Protein AF-A0A2E1VVG5-F1 (afdb_monomer_lite)

Sequence (996 aa):
MENAFWGRLVDVFDEAGVLVEEDVLVREGLSTDDIDYVVSLNPVTQREVLTILAPYQDAQGRITPRFERLLESARTGLASLGTKGWVANGTYTRVGRNGGIRLEFSEYLDPSTVNRLTIQVVVNGRIADVRYIVKEGVNTAGEPIGVVLIDPTITPQDSANFLIGENGVGYEASESGIEPNAAIRIPTTIEPLYGQTQVITNREGNRTLALTNSDPFELSDGLSPVMLRVFRTGNADDPANGFLKDQQRPSLQADLTSDVLLATDLGDLAEITYRVRAINCRPITPKVGDVLTVGDAIVLVSEVVNAADRNAVVVRGPVLTGTMRYGDFSARPLDAALTTFYTQADIDYQMCWVRFDPEPAVLPATGIDPYATVSVRFSEPIDPNTVRSLSSFVLHSYDDDADLEAGDFNAGFQLGVESVGNFIDRLLGYTVEDNPDTPTVENGSGRIMLGPISVTADSRTFTLAPSAGLTDSFGEGGDLNIAVALRDRADGILDLAGNPLGFGDFVAGSDLQTERISVVNPPSDRYFALRLNSIDENGDGFPEYLGQYVPGAGVMRGRDLIRFSRQADPASNPFIGQRAAFLQAGVATPLNPAGAVLMTCFGYHLLGFGVKSPGEYNLDVEGLSWAPFGGTVLDDVYDRYSVALGHSNRYPDDYINPTTGYPDWDKSGLRKNGEFDLNILGFNQGEADEKIMFDRAYFLNGADTYIADSGVIYAPWPEFDDTYTWRDNSFPADLTGGPNATFGIPPAVVEQDVIYEAAEWPSVVAPLLVRFRCYPRGDFVGFNGFQVQIMVPSSNVPSYRVFSFGGNGGDLVVPDIPQSGTEPTGGFATGGGTQRGFGPELYWSNIDFVVRVSRVFTHIFALGGTFDGVGTQVLEPVVQPDGTELTVEWRGYEQVDTSACAVDAATPLRDASSQFDDYGNYIGSAISRDRLRDPPVQGDDYCATVSDPSPWTTDVDSLAAETKWKYFQLRITFVSNTEKNLSPSLDAYGFSWTVQ

pLDDT: mean 87.88, std 9.61, range [39.47, 98.31]

Secondary structure (DSSP, 8-state):
--EEEEEEEEEEE-TT--EEEEEEEE-TT----SSSEEEEE-TTT--EEEEESS-SB-TTSPBPHHHHHHHHHHHTTPEEPP---SS-SSPPPEE-TT-EEEEEESS-B-GGG-STTTSEEEETTEEPP-EEEEEEEE-TTS-EEEEEEEE--B-HHHHHHHT---BSS-SPPPS-SSS--EEEEEE-S-BGGGTB----BBTTSS-B----TT--EEE-TTS-EEEEEEEEE--TTSGGGGSPPP-SPP-BEEEEEEEEEEEEE-SS-EEEEEEESSGGGTTPPP-TT-EEEETTEEEE--EEEE-SSTTSEEEEE-EEES-PPPEE-TTSPEEEEEEEE--GGGGGGGGGGEEEESPPSBTTTEEE-TT-EEEEEBSS-B-GGG--TTTTEEEEEEBSSS--STT-SSBPP-BTTB-HHHHHHH--SS-----SSS-------BSEE--PEEE-TTS-EEEE--TT-S--TT--SS--EEEEEE--STTS-BBTTS-B-S----EET-TTSS---EESS----EEEEE--S-SSSSSSSS-SEEES-EEETTEEEPPP--EEEEE-STTT-HHHHTSEE--SSPB-TT--TT-EEEEEEE-GGGGT--SS-GGGSSEEEEEEEEPBGGG----EEEEEEEEEEEEBS------B-TTTSSBS-TTSS---SS-GGGGBTTGGGTS--PEEEEEEEEEE-GGG-EE-TTS-EEEEPPPPSS-EEES-TTS-TT--B--TTS--BS-GGG-----B-TT-B-GGGSPEEEEEEE---SSPPP---B-EEES-TT-S-S-SEEEEE--TTSPPP-TT-TTTTSS--BEE-TTSPEEPSEESEEEPEEEEEE--EEEEEE-PEE-SS-EEEE---EEESSSPPTT-EEEEEEEEES-EE-TTS-TTS--TTT-HHHHB-TTS-BTTSTTTTTTS-SSP--SGGG--EEPPPPPPBS-HHHHHTT----EEEEEEEEE-BTTTTB--EESEEEEEEEE-

Foldseek 3Di:
DPFKFKAAFAFEAELVRDGDGHGDGFALPDDDPVPAWHWDAALPQRGIYIYGDHGQADPVRDGDPSNVVSSVNRHPPTHTQDLDDQDDPDFGAEHFQQMKMKDKAQAAWAPVQDDCLQKFKFFQNHTAWWDWDWDWDADPVRGIMIMIMTGQAADPVNCVVVVTDHAQRGGDADPDPGHFGIKIKGFFDADVVQVRHGYIDHNVRPDGDDDDPSFDWDAGPVRGTITMRIGHQAACVDALRRHRDDPDFKFFKFWFKKWWFFWDDPDQKIKTWIAGPQPLCLLDDDDQSKWKAFPFWIFGFNAFPDSPPSHTTITMGGTPDDDDDGDGCNVPTTIMIIMDTDDPVCLQPLLSQKPWPVDAPHPPAAAGAQQIKIKIFMSAAWDPQQDFDLQFWWKFWADCPDDPPPQGLRHFDDPPPDWLNSNSLSFAQFDDDLDPPDPDLQQRFGGIFADDWDADSSNGMIITGRQQGNAPQPPPPPRTFMWIGGDWDQNYIAHSSRHTHPHTPNIGLTPSYPDTHHYDPHDNWGKGKDQLQDLQSNPLPFGQKDFAWDRDRLWIFGDAKDKDKFWLDLLRAVLLVVFDFDPDQFACPPVWQLKKKKKFWAFQNSRPDDDADSVLAQWKFFWKWFFFDVLDDDWDKFAKKWKWKAFFLADFALDQDPVPRFGPQQQRAQDQPFFNQVGHQCSVVVQDGIGIFDIGMWTTDSVQWDQDPSRTIIHTTPGGPDIDTALHLLDDQLSHGAAPRDAAPPHVSVVDDGQAGGRRHGRNRGIIMMMMIGAHPPQDGGNIGGTKTQSRPPDFGDFSMFMFAEHDPGHRAGAPDPPGHGHRQAYADDPGDGDGRTGRIDTIMMTMIISFKIKMKGQKRFNSAFFQDWTDKDFPVPDWPPPKDKAKWKKFFLDKFCPQPDSSADESHGHQHQQADNSSDGCLDPVNLRHGDPVSDPDSNNRMDTGDMDRIGSPVVVVNVVRRGGMMMMMMMIGADSVVSGTTMTSMIMIMGDHD

Structure (mmCIF, N/CA/C/O backbone):
data_AF-A0A2E1VVG5-F1
#
_entry.id   AF-A0A2E1VVG5-F1
#
loop_
_atom_site.group_PDB
_atom_site.id
_atom_site.type_symbol
_atom_site.label_atom_id
_atom_site.label_alt_id
_atom_site.label_comp_id
_atom_site.label_asym_id
_atom_site.label_entity_id
_atom_site.label_seq_id
_atom_site.pdbx_PDB_ins_code
_atom_site.Cartn_x
_atom_site.Cartn_y
_atom_site.Cartn_z
_atom_site.occupancy
_atom_site.B_iso_or_equiv
_atom_site.auth_seq_id
_atom_site.auth_comp_id
_atom_site.auth_asym_id
_atom_site.auth_atom_id
_atom_site.pdbx_PDB_model_num
ATOM 1 N N . MET A 1 1 ? -44.175 0.591 9.788 1.00 83.06 1 MET A N 1
ATOM 2 C CA . MET A 1 1 ? -43.051 1.207 10.519 1.00 83.06 1 MET A CA 1
ATOM 3 C C . MET A 1 1 ? -43.311 2.698 10.534 1.00 83.06 1 MET A C 1
ATOM 5 O O . MET A 1 1 ? -43.680 3.223 9.493 1.00 83.06 1 MET A O 1
ATOM 9 N N . GLU A 1 2 ? -43.214 3.337 11.692 1.00 84.81 2 GLU A N 1
ATOM 10 C CA . GLU A 1 2 ? -43.554 4.752 11.863 1.00 84.81 2 GLU A CA 1
ATOM 11 C C . GLU A 1 2 ? -42.331 5.638 11.654 1.00 84.81 2 GLU A C 1
ATOM 13 O O . GLU A 1 2 ? -42.359 6.527 10.809 1.00 84.81 2 GLU A O 1
ATOM 18 N N . ASN A 1 3 ? -41.236 5.338 12.356 1.00 88.88 3 ASN A N 1
ATOM 19 C CA . ASN A 1 3 ? -40.014 6.131 12.310 1.00 88.88 3 ASN A CA 1
ATOM 20 C C . ASN A 1 3 ? -38.771 5.246 12.217 1.00 88.88 3 ASN A C 1
ATOM 22 O O . ASN A 1 3 ? -38.776 4.080 12.620 1.00 88.88 3 ASN A O 1
ATOM 26 N N . ALA A 1 4 ? -37.695 5.835 11.705 1.00 93.06 4 ALA A N 1
ATOM 27 C CA . ALA A 1 4 ? -36.361 5.266 11.748 1.00 93.06 4 ALA A CA 1
ATOM 28 C C . ALA A 1 4 ? -35.357 6.368 12.101 1.00 93.06 4 ALA A C 1
ATOM 30 O O . ALA A 1 4 ? -35.364 7.450 11.502 1.00 93.06 4 ALA A O 1
ATOM 31 N N . PHE A 1 5 ? -34.503 6.079 13.074 1.00 95.31 5 PHE A N 1
ATOM 32 C CA . PHE A 1 5 ? -33.479 6.979 13.588 1.00 95.31 5 PHE A CA 1
ATOM 33 C C . PHE A 1 5 ? -32.145 6.254 13.660 1.00 95.31 5 PHE A C 1
ATOM 35 O O . PHE A 1 5 ? -32.108 5.027 13.707 1.00 95.31 5 PHE A O 1
ATOM 42 N N . TRP A 1 6 ? -31.055 7.002 13.709 1.00 96.12 6 TRP A N 1
ATOM 43 C CA . TRP A 1 6 ? -29.741 6.447 13.997 1.00 96.12 6 TRP A CA 1
ATOM 44 C C . TRP A 1 6 ? -29.011 7.325 15.011 1.00 96.12 6 TRP A C 1
ATOM 46 O O . TRP A 1 6 ? -29.381 8.482 15.228 1.00 96.12 6 TRP A O 1
ATOM 56 N N . GLY A 1 7 ? -28.021 6.746 15.677 1.00 95.00 7 GLY A N 1
ATOM 57 C CA . GLY A 1 7 ? -27.298 7.411 16.749 1.00 95.00 7 GLY A CA 1
ATOM 58 C C . GLY A 1 7 ? -26.242 6.516 17.377 1.00 95.00 7 GLY A C 1
ATOM 59 O O . GLY A 1 7 ? -25.793 5.537 16.778 1.00 95.00 7 GLY A O 1
ATOM 60 N N . ARG A 1 8 ? -25.866 6.862 18.603 1.00 93.31 8 ARG A N 1
ATOM 61 C CA . ARG A 1 8 ? -24.919 6.115 19.426 1.00 93.31 8 ARG A CA 1
ATOM 62 C C . ARG A 1 8 ? -25.685 5.172 20.352 1.00 93.31 8 ARG A C 1
ATOM 64 O O . ARG A 1 8 ? -26.646 5.608 20.983 1.00 93.31 8 ARG A O 1
ATOM 71 N N . LEU A 1 9 ? -25.303 3.899 20.413 1.00 93.44 9 LEU A N 1
ATOM 72 C CA . LEU A 1 9 ? -25.936 2.913 21.292 1.00 93.44 9 LEU A CA 1
ATOM 73 C C . LEU A 1 9 ? -25.098 2.763 22.565 1.00 93.44 9 LEU A C 1
ATOM 75 O O . LEU A 1 9 ? -23.927 2.422 22.470 1.00 93.44 9 LEU A O 1
ATOM 79 N N . VAL A 1 10 ? -25.687 3.041 23.731 1.00 92.38 10 VAL A N 1
ATOM 80 C CA . VAL A 1 10 ? -24.960 3.096 25.011 1.00 92.38 10 VAL A CA 1
ATOM 81 C C . VAL A 1 10 ? -25.696 2.387 26.144 1.00 92.38 10 VAL A C 1
ATOM 83 O O . VAL A 1 10 ? -26.928 2.381 26.181 1.00 92.38 10 VAL A O 1
ATOM 86 N N . ASP A 1 11 ? -24.943 1.890 27.119 1.00 90.06 11 ASP A N 1
ATOM 87 C CA . ASP A 1 11 ? -25.452 1.547 28.448 1.00 90.06 11 ASP A CA 1
ATOM 88 C C . ASP A 1 11 ? -25.336 2.774 29.372 1.00 90.06 11 ASP A C 1
ATOM 90 O O . ASP A 1 11 ? -24.324 3.474 29.381 1.00 90.06 11 ASP A O 1
ATOM 94 N N . VAL A 1 12 ? -26.384 3.083 30.135 1.00 90.00 12 VAL A N 1
ATOM 95 C CA . VAL A 1 12 ? -26.495 4.313 30.931 1.00 90.00 12 VAL A CA 1
ATOM 96 C C . VAL A 1 12 ? -26.190 4.037 32.396 1.00 90.00 12 VAL A C 1
ATOM 98 O O . VAL A 1 12 ? -26.884 3.248 33.039 1.00 90.00 12 VAL A O 1
ATOM 101 N N . PHE A 1 13 ? -25.217 4.761 32.939 1.00 86.44 13 PHE A N 1
ATOM 102 C CA . PHE A 1 13 ? -24.815 4.720 34.343 1.00 86.44 13 PHE A CA 1
ATOM 103 C C . PHE A 1 13 ? -25.043 6.074 35.022 1.00 86.44 13 PHE A C 1
ATOM 105 O O . PHE A 1 13 ? -25.113 7.117 34.367 1.00 86.44 13 PHE A O 1
ATOM 112 N N . ASP A 1 14 ? -25.162 6.067 36.346 1.00 87.56 14 ASP A N 1
ATOM 113 C CA . ASP A 1 14 ? -25.187 7.283 37.162 1.00 87.56 14 ASP A CA 1
ATOM 114 C C . ASP A 1 14 ? -23.806 7.652 37.731 1.00 87.56 14 ASP A C 1
ATOM 116 O O . ASP A 1 14 ? -22.823 6.937 37.534 1.00 87.56 14 ASP A O 1
ATOM 120 N N . GLU A 1 15 ? -23.719 8.773 38.457 1.00 83.69 15 GLU A N 1
ATOM 121 C CA . GLU A 1 15 ? -22.446 9.261 39.017 1.00 83.69 15 GLU A CA 1
ATOM 122 C C . GLU A 1 15 ? -21.783 8.297 40.020 1.00 83.69 15 GLU A C 1
ATOM 124 O O . GLU A 1 15 ? -20.589 8.422 40.289 1.00 83.69 15 GLU A O 1
ATOM 129 N N . ALA A 1 16 ? -22.542 7.354 40.585 1.00 76.50 16 ALA A N 1
ATOM 130 C CA . ALA A 1 16 ? -22.053 6.351 41.525 1.00 76.50 16 ALA A CA 1
ATOM 131 C C . ALA A 1 16 ? -21.641 5.040 40.830 1.00 76.50 16 ALA A C 1
ATOM 133 O O . ALA A 1 16 ? -21.207 4.104 41.504 1.00 76.50 16 ALA A O 1
ATOM 134 N N . GLY A 1 17 ? -21.760 4.964 39.500 1.00 71.81 17 GLY A N 1
ATOM 135 C CA . GLY A 1 17 ? -21.453 3.766 38.721 1.00 71.81 17 GLY A CA 1
ATOM 136 C C . GLY A 1 17 ? -22.554 2.707 38.771 1.00 71.81 17 GLY A C 1
ATOM 137 O O . GLY A 1 17 ? -22.284 1.538 38.496 1.00 71.81 17 GLY A O 1
ATOM 138 N N . VAL A 1 18 ? -23.791 3.085 39.110 1.00 78.62 18 VAL A N 1
ATOM 139 C CA . VAL A 1 18 ? -24.943 2.178 39.071 1.00 78.62 18 VAL A CA 1
ATOM 140 C C . VAL A 1 18 ? -25.505 2.139 37.652 1.00 78.62 18 VAL A C 1
ATOM 142 O O . VAL A 1 18 ? -25.836 3.180 37.087 1.00 78.62 18 VAL A O 1
ATOM 145 N N . LEU A 1 19 ? -25.642 0.937 37.084 1.00 81.81 19 LEU A N 1
ATOM 146 C CA . LEU A 1 19 ? -26.308 0.723 35.797 1.00 81.81 19 LEU A CA 1
ATOM 147 C C . LEU A 1 19 ? -27.805 1.040 35.922 1.00 81.81 19 LEU A C 1
ATOM 149 O O . LEU A 1 19 ? -28.506 0.456 36.751 1.00 81.81 19 LEU A O 1
ATOM 153 N N . VAL A 1 20 ? -28.294 1.954 35.086 1.00 87.75 20 VAL A N 1
ATOM 154 C CA . VAL A 1 20 ? -29.686 2.424 35.091 1.00 87.75 20 VAL A CA 1
ATOM 155 C C . VAL A 1 20 ? -30.487 1.827 33.940 1.00 87.75 20 VAL A C 1
ATOM 157 O O . VAL A 1 20 ? -31.607 1.362 34.154 1.00 87.75 20 VAL A O 1
ATOM 160 N N . GLU A 1 21 ? -29.941 1.841 32.723 1.00 88.94 21 GLU A N 1
ATOM 161 C CA . GLU A 1 21 ? -30.617 1.302 31.540 1.00 88.94 21 GLU A CA 1
ATOM 162 C C . GLU A 1 21 ? -29.607 0.810 30.500 1.00 88.94 21 GLU A C 1
ATOM 164 O O . GLU A 1 21 ? -28.644 1.506 30.207 1.00 88.94 21 GLU A O 1
ATOM 169 N N . GLU A 1 22 ? -29.838 -0.365 29.918 1.00 89.38 22 GLU A N 1
ATOM 170 C CA . GLU A 1 22 ? -28.983 -0.953 28.873 1.00 89.38 22 GLU A CA 1
ATOM 171 C C . GLU A 1 22 ? -29.509 -0.633 27.468 1.00 89.38 22 GLU A C 1
ATOM 173 O O . GLU A 1 22 ? -30.709 -0.402 27.298 1.00 89.38 22 GLU A O 1
ATOM 178 N N . ASP A 1 23 ? -28.651 -0.678 26.447 1.00 89.88 23 ASP A N 1
ATOM 179 C CA . ASP A 1 23 ? -28.991 -0.571 25.018 1.00 89.88 23 ASP A CA 1
ATOM 180 C C . ASP A 1 23 ? -29.864 0.656 24.671 1.00 89.88 23 ASP A C 1
ATOM 182 O O . ASP A 1 23 ? -30.962 0.557 24.105 1.00 89.88 23 ASP A O 1
ATOM 186 N N . VAL A 1 24 ? -29.429 1.849 25.057 1.00 92.50 24 VAL A N 1
ATOM 187 C CA . VAL A 1 24 ? -30.141 3.109 24.815 1.00 92.50 24 VAL A CA 1
ATOM 188 C C . VAL A 1 24 ? -29.556 3.810 23.595 1.00 92.50 24 VAL A C 1
ATOM 190 O O . VAL A 1 24 ? -28.369 4.110 23.558 1.00 92.50 24 VAL A O 1
ATOM 193 N N . LEU A 1 25 ? -30.393 4.131 22.602 1.00 94.19 25 LEU A N 1
ATOM 194 C CA . LEU A 1 25 ? -29.961 4.978 21.488 1.00 94.19 25 LEU A CA 1
ATOM 195 C C . LEU A 1 25 ? -30.010 6.458 21.900 1.00 94.19 25 LEU A C 1
ATOM 197 O O . LEU A 1 25 ? -31.080 6.973 22.239 1.00 94.19 25 LEU A O 1
ATOM 201 N N . VAL A 1 26 ? -28.867 7.135 21.838 1.00 95.00 26 VAL A N 1
ATOM 202 C CA . VAL A 1 26 ? -28.698 8.571 22.101 1.00 95.00 26 VAL A CA 1
ATOM 203 C C . VAL A 1 26 ? -28.193 9.295 20.851 1.00 95.00 26 VAL A C 1
ATOM 205 O O . VAL A 1 26 ? -27.720 8.670 19.899 1.00 95.00 26 VAL A O 1
ATOM 208 N N . ARG A 1 27 ? -28.327 10.625 20.820 1.00 94.12 27 ARG A N 1
ATOM 209 C CA . ARG A 1 27 ? -27.903 11.450 19.674 1.00 94.12 27 ARG A CA 1
ATOM 210 C C . ARG A 1 27 ? -26.432 11.219 19.308 1.00 94.12 27 ARG A C 1
ATOM 212 O O . ARG A 1 27 ? -25.568 11.163 20.178 1.00 94.12 27 ARG A O 1
ATOM 219 N N . GLU A 1 28 ? -26.147 11.150 18.012 1.00 91.19 28 GLU A N 1
ATOM 220 C CA . GLU A 1 28 ? -24.833 10.829 17.441 1.00 91.19 28 GLU A CA 1
ATOM 221 C C . GLU A 1 28 ? -23.736 11.830 17.830 1.00 91.19 28 GLU A C 1
ATOM 223 O O . GLU A 1 28 ? -22.564 11.478 17.914 1.00 91.19 28 GLU A O 1
ATOM 228 N N . GLY A 1 29 ? -24.121 13.085 18.082 1.00 88.50 29 GLY A N 1
ATOM 229 C CA . GLY A 1 29 ? -23.212 14.158 18.481 1.00 88.50 29 GLY A CA 1
ATOM 230 C C . GLY A 1 29 ? -22.970 14.272 19.988 1.00 88.50 29 GLY A C 1
ATOM 231 O O . GLY A 1 29 ? -22.354 15.249 20.411 1.00 88.50 29 GLY A O 1
ATOM 232 N N . LEU A 1 30 ? -23.493 13.355 20.814 1.00 90.56 30 LEU A N 1
ATOM 233 C CA . LEU A 1 30 ? -23.241 13.372 22.256 1.00 90.56 30 LEU A CA 1
ATOM 234 C C . LEU A 1 30 ? -21.765 13.051 22.536 1.00 90.56 30 LEU A C 1
ATOM 236 O O . LEU A 1 30 ? -21.222 12.087 21.996 1.00 90.56 30 LEU A O 1
ATOM 240 N N . SER A 1 31 ? -21.129 13.858 23.382 1.00 88.50 31 SER A N 1
ATOM 241 C CA . SER A 1 31 ? -19.737 13.681 23.794 1.00 88.50 31 SER A CA 1
ATOM 242 C C . SER A 1 31 ? -19.552 14.003 25.270 1.00 88.50 31 SER A C 1
ATOM 244 O O . SER A 1 31 ? -20.368 14.724 25.844 1.00 88.50 31 SER A O 1
ATOM 246 N N . THR A 1 32 ? -18.448 13.523 25.839 1.00 90.19 32 THR A N 1
ATOM 247 C CA . THR A 1 32 ? -17.987 13.886 27.183 1.00 90.19 32 THR A CA 1
ATOM 248 C C . THR A 1 32 ? -17.846 15.401 27.330 1.00 90.19 32 THR A C 1
ATOM 250 O O . THR A 1 32 ? -17.287 16.067 26.455 1.00 90.19 32 THR A O 1
ATOM 253 N N . ASP A 1 33 ? -18.378 15.942 28.425 1.00 89.50 33 ASP A N 1
ATOM 254 C CA . ASP A 1 33 ? -18.232 17.349 28.818 1.00 89.50 33 ASP A CA 1
ATOM 255 C C . ASP A 1 33 ? -17.732 17.531 30.261 1.00 89.50 33 ASP A C 1
ATOM 257 O O . ASP A 1 33 ? -17.544 18.668 30.696 1.00 89.50 33 ASP A O 1
ATOM 261 N N . ASP A 1 34 ? -17.521 16.426 30.988 1.00 88.19 34 ASP A N 1
ATOM 262 C CA . ASP A 1 34 ? -17.088 16.364 32.392 1.00 88.19 34 ASP A CA 1
ATOM 263 C C . ASP A 1 34 ? -17.966 17.175 33.371 1.00 88.19 34 ASP A C 1
ATOM 265 O O . ASP A 1 34 ? -17.562 17.468 34.500 1.00 88.19 34 ASP A O 1
ATOM 269 N N . ILE A 1 35 ? -19.184 17.544 32.959 1.00 91.44 35 ILE A N 1
ATOM 270 C CA . ILE A 1 35 ? -20.136 18.332 33.755 1.00 91.44 35 ILE A CA 1
ATOM 271 C C . ILE A 1 35 ? -21.463 17.591 33.911 1.00 91.44 35 ILE A C 1
ATOM 273 O O . ILE A 1 35 ? -21.983 17.478 35.025 1.00 91.44 35 ILE A O 1
ATOM 277 N N . ASP A 1 36 ? -22.018 17.119 32.799 1.00 93.00 36 ASP A N 1
ATOM 278 C CA . ASP A 1 36 ? -23.290 16.410 32.728 1.00 93.00 36 ASP A CA 1
ATOM 279 C C . ASP A 1 36 ? -23.110 14.984 32.182 1.00 93.00 36 ASP A C 1
ATOM 281 O O . ASP A 1 36 ? -23.819 14.084 32.639 1.00 93.00 36 ASP A O 1
ATOM 285 N N . TYR A 1 37 ? -22.161 14.756 31.264 1.00 93.50 37 TYR A N 1
ATOM 286 C CA . TYR A 1 37 ? -21.956 13.465 30.603 1.00 93.50 37 TYR A CA 1
ATOM 287 C C . TYR A 1 37 ? -20.482 13.062 30.514 1.00 93.50 37 TYR A C 1
ATOM 289 O O . TYR A 1 37 ? -19.617 13.866 30.160 1.00 93.50 37 TYR A O 1
ATOM 297 N N . VAL A 1 38 ? -20.230 11.770 30.719 1.00 90.31 38 VAL A N 1
ATOM 298 C CA . VAL A 1 38 ? -18.993 11.086 30.331 1.00 90.31 38 VAL A CA 1
ATOM 299 C C . VAL A 1 38 ? -19.366 9.914 29.433 1.00 90.31 38 VAL A C 1
ATOM 301 O O . VAL A 1 38 ? -20.150 9.056 29.828 1.00 90.31 38 VAL A O 1
ATOM 304 N N . VAL A 1 39 ? -18.826 9.906 28.218 1.00 88.69 39 VAL A N 1
ATOM 305 C CA . VAL A 1 39 ? -18.939 8.805 27.261 1.00 88.69 39 VAL A CA 1
ATOM 306 C C . VAL A 1 39 ? -17.614 8.048 27.252 1.00 88.69 39 VAL A C 1
ATOM 308 O O . VAL A 1 39 ? -16.558 8.673 27.134 1.00 88.69 39 VAL A O 1
ATOM 311 N N . SER A 1 40 ? -17.660 6.730 27.410 1.00 84.12 40 SER A N 1
ATOM 312 C CA . SER A 1 40 ? -16.472 5.870 27.419 1.00 84.12 40 SER A CA 1
ATOM 313 C C . SER A 1 40 ? -16.796 4.460 26.937 1.00 84.12 40 SER A C 1
ATOM 315 O O . SER A 1 40 ? -17.958 4.087 26.807 1.00 84.12 40 SER A O 1
ATOM 317 N N . LEU A 1 41 ? -15.770 3.650 26.689 1.00 80.56 41 LEU A N 1
ATOM 318 C CA . LEU A 1 41 ? -15.932 2.240 26.345 1.00 80.56 41 LEU A CA 1
ATOM 319 C C . LEU A 1 41 ? -15.709 1.344 27.567 1.00 80.56 41 LEU A C 1
ATOM 321 O O . LEU A 1 41 ? -14.734 1.511 28.302 1.00 80.56 41 LEU A O 1
ATOM 325 N N . ASN A 1 42 ? -16.576 0.352 27.776 1.00 74.31 42 ASN A N 1
ATOM 326 C CA . ASN A 1 42 ? -16.357 -0.642 28.819 1.00 74.31 42 ASN A CA 1
ATOM 327 C C . ASN A 1 42 ? -15.220 -1.611 28.411 1.00 74.31 42 ASN A C 1
ATOM 329 O O . ASN A 1 42 ? -15.330 -2.250 27.361 1.00 74.31 42 ASN A O 1
ATOM 333 N N . PRO A 1 43 ? -14.162 -1.789 29.231 1.00 64.38 43 PRO A N 1
ATOM 334 C CA . PRO A 1 43 ? -13.007 -2.637 28.907 1.00 64.38 43 PRO A CA 1
ATOM 335 C C . PRO A 1 43 ? -13.335 -4.093 28.577 1.00 64.38 43 PRO A C 1
ATOM 337 O O . PRO A 1 43 ? -12.561 -4.753 27.883 1.00 64.38 43 PRO A O 1
ATOM 340 N N . VAL A 1 44 ? -14.427 -4.614 29.145 1.00 66.06 44 VAL A N 1
ATOM 341 C CA . VAL A 1 44 ? -14.741 -6.046 29.125 1.00 66.06 44 VAL A CA 1
ATOM 342 C C . VAL A 1 44 ? -15.969 -6.335 28.291 1.00 66.06 44 VAL A C 1
ATOM 344 O O . VAL A 1 44 ? -15.902 -7.184 27.407 1.00 66.06 44 VAL A O 1
ATOM 347 N N . THR A 1 45 ? -17.071 -5.614 28.514 1.00 69.44 45 THR A N 1
ATOM 348 C CA . THR A 1 45 ? -18.260 -5.800 27.669 1.00 69.44 45 THR A CA 1
ATOM 349 C C . THR A 1 45 ? -18.069 -5.188 26.292 1.00 69.44 45 THR A C 1
ATOM 351 O O . THR A 1 45 ? -18.844 -5.503 25.400 1.00 69.44 45 THR A O 1
ATOM 354 N N . GLN A 1 46 ? -17.065 -4.319 26.114 1.00 76.75 46 GLN A N 1
ATOM 355 C CA . GLN A 1 46 ? -16.784 -3.597 24.872 1.00 76.75 46 GLN A CA 1
ATOM 356 C C . GLN A 1 46 ? -17.949 -2.732 24.374 1.00 76.75 46 GLN A C 1
ATOM 358 O O . GLN A 1 46 ? -17.916 -2.250 23.245 1.00 76.75 46 GLN A O 1
ATOM 363 N N . ARG A 1 47 ? -18.965 -2.523 25.216 1.00 79.81 47 ARG A N 1
ATOM 364 C CA . ARG A 1 47 ? -20.098 -1.648 24.935 1.00 79.81 47 ARG A CA 1
ATOM 365 C C . ARG A 1 47 ? -19.759 -0.231 25.333 1.00 79.81 47 ARG A C 1
ATOM 367 O O . ARG A 1 47 ? -19.023 0.005 26.295 1.00 79.81 47 ARG A O 1
ATOM 374 N N . GLU A 1 48 ? -20.315 0.706 24.592 1.00 85.94 48 GLU A N 1
ATOM 375 C CA . GLU A 1 48 ? -20.191 2.106 24.931 1.00 85.94 48 GLU A CA 1
ATOM 376 C C . GLU A 1 48 ? -21.087 2.453 26.122 1.00 85.94 48 GLU A C 1
ATOM 378 O O . GLU A 1 48 ? -22.195 1.940 26.276 1.00 85.94 48 GLU A O 1
ATOM 383 N N . VAL A 1 49 ? -20.580 3.315 26.989 1.00 87.69 49 VAL A N 1
ATOM 384 C CA . VAL A 1 49 ? -21.180 3.695 28.257 1.00 87.69 49 VAL A CA 1
ATOM 385 C C . VAL A 1 49 ? -21.411 5.197 28.266 1.00 87.69 49 VAL A C 1
ATOM 387 O O . VAL A 1 49 ? -20.530 5.977 27.913 1.00 87.69 49 VAL A O 1
ATOM 390 N N . LEU A 1 50 ? -22.598 5.599 28.712 1.00 91.56 50 LEU A N 1
ATOM 391 C CA . LEU A 1 50 ? -22.934 6.973 29.049 1.00 91.56 50 LEU A CA 1
ATOM 392 C C . LEU A 1 50 ? -23.116 7.091 30.561 1.00 91.56 50 LEU A C 1
ATOM 394 O O . LEU A 1 50 ? -24.152 6.709 31.104 1.00 91.56 50 LEU A O 1
ATOM 398 N N . THR A 1 51 ? -22.143 7.689 31.234 1.00 90.31 51 THR A N 1
ATOM 399 C CA . THR A 1 51 ? -22.267 8.073 32.639 1.00 90.31 51 THR A CA 1
ATOM 400 C C . THR A 1 51 ? -22.869 9.469 32.726 1.00 90.31 51 THR A C 1
ATOM 402 O O . THR A 1 51 ? -22.278 10.449 32.269 1.00 90.31 51 THR A O 1
ATOM 405 N N . ILE A 1 52 ? -24.048 9.573 33.332 1.00 93.19 52 ILE A N 1
ATOM 406 C CA . ILE A 1 52 ? -24.672 10.854 33.657 1.00 93.19 52 ILE A CA 1
ATOM 407 C C . ILE A 1 52 ? -24.129 11.306 35.012 1.00 93.19 52 ILE A C 1
ATOM 409 O O . ILE A 1 52 ? -24.307 10.618 36.016 1.00 93.19 52 ILE A O 1
ATOM 413 N N . LEU A 1 53 ? -23.510 12.488 35.057 1.00 92.38 53 LEU A N 1
ATOM 414 C CA . LEU A 1 53 ? -22.903 13.076 36.261 1.00 92.38 53 LEU A CA 1
ATOM 415 C C . LEU A 1 53 ? -23.964 13.700 37.190 1.00 92.38 53 LEU A C 1
ATOM 417 O O . LEU A 1 53 ? -23.966 14.893 37.517 1.00 92.38 53 LEU A O 1
ATOM 421 N N . ALA A 1 54 ? -24.936 12.869 37.556 1.00 91.50 54 ALA A N 1
ATOM 422 C CA . ALA A 1 54 ? -25.959 13.118 38.552 1.00 91.50 54 ALA A CA 1
ATOM 423 C C . ALA A 1 54 ? -26.377 11.781 39.191 1.00 91.50 54 ALA A C 1
ATOM 425 O O . ALA A 1 54 ? -26.398 10.761 38.501 1.00 91.50 54 ALA A O 1
ATOM 426 N N . PRO A 1 55 ? -26.781 11.767 40.471 1.00 88.69 55 PRO A N 1
ATOM 427 C CA . PRO A 1 55 ? -27.221 10.538 41.119 1.00 88.69 55 PRO A CA 1
ATOM 428 C C . PRO A 1 55 ? -28.566 10.099 40.544 1.00 88.69 55 PRO A C 1
ATOM 430 O O . PRO A 1 55 ? -29.472 10.929 40.391 1.00 88.69 55 PRO A O 1
ATOM 433 N N . TYR A 1 56 ? -28.731 8.805 40.255 1.00 88.12 56 TYR A N 1
ATOM 434 C CA . TYR A 1 56 ? -30.003 8.286 39.751 1.00 88.12 56 TYR A CA 1
ATOM 435 C C . TYR A 1 56 ? -31.104 8.436 40.802 1.00 88.12 56 TYR A C 1
ATOM 437 O O . TYR A 1 56 ? -32.198 8.904 40.483 1.00 88.12 56 TYR A O 1
ATOM 445 N N . GLN A 1 57 ? -30.799 8.121 42.066 1.00 90.06 57 GLN A N 1
ATOM 446 C CA . GLN A 1 57 ? -31.739 8.194 43.186 1.00 90.06 57 GLN A CA 1
ATOM 447 C C . GLN A 1 57 ? -31.274 9.131 44.305 1.00 90.06 57 GLN A C 1
ATOM 449 O O . GLN A 1 57 ? -30.088 9.247 44.603 1.00 90.06 57 GLN A O 1
ATOM 454 N N . ASP A 1 58 ? -32.229 9.795 44.960 1.00 86.06 58 ASP A N 1
ATOM 455 C CA . ASP A 1 58 ? -31.975 10.510 46.211 1.00 86.06 58 ASP A CA 1
ATOM 456 C C . ASP A 1 58 ? -31.848 9.547 47.410 1.00 86.06 58 ASP A C 1
ATOM 458 O O . ASP A 1 58 ? -32.134 8.354 47.322 1.00 86.06 58 ASP A O 1
ATOM 462 N N . ALA A 1 59 ? -31.485 10.074 48.585 1.00 82.62 59 ALA A N 1
ATOM 463 C CA . ALA A 1 59 ? -31.379 9.289 49.822 1.00 82.62 59 ALA A CA 1
ATOM 464 C C . ALA A 1 59 ? -32.714 8.663 50.302 1.00 82.62 59 ALA A C 1
ATOM 466 O O . ALA A 1 59 ? -32.758 8.039 51.362 1.00 82.62 59 ALA A O 1
ATOM 467 N N . GLN A 1 60 ? -33.821 8.872 49.581 1.00 84.19 60 GLN A N 1
ATOM 468 C CA . GLN A 1 60 ? -35.129 8.262 49.815 1.00 84.19 60 GLN A CA 1
ATOM 469 C C . GLN A 1 60 ? -35.533 7.289 48.687 1.00 84.19 60 GLN A C 1
ATOM 471 O O . GLN A 1 60 ? -36.668 6.808 48.697 1.00 84.19 60 GLN A O 1
ATOM 476 N N . GLY A 1 61 ? -34.637 6.989 47.739 1.00 81.88 61 GLY A N 1
ATOM 477 C CA . GLY A 1 61 ? -34.863 6.053 46.634 1.00 81.88 61 GLY A CA 1
ATOM 478 C C . GLY A 1 61 ? -35.706 6.612 45.482 1.00 81.88 61 GLY A C 1
ATOM 479 O O . GLY A 1 61 ? -36.252 5.838 44.698 1.00 81.88 61 GLY A O 1
ATOM 480 N N . ARG A 1 62 ? -35.884 7.937 45.377 1.00 87.31 62 ARG A N 1
ATOM 481 C CA . ARG A 1 62 ? -36.657 8.567 44.288 1.00 87.31 62 ARG A CA 1
ATOM 482 C C . ARG A 1 62 ? -35.738 9.004 43.155 1.00 87.31 62 ARG A C 1
ATOM 484 O O . ARG A 1 62 ? -34.692 9.584 43.436 1.00 87.31 62 ARG A O 1
ATOM 491 N N . ILE A 1 63 ? -36.171 8.806 41.904 1.00 89.31 63 ILE A N 1
ATOM 492 C CA . ILE A 1 63 ? -35.433 9.262 40.714 1.00 89.31 63 ILE A CA 1
ATOM 493 C C . ILE A 1 63 ? -35.193 10.771 40.803 1.00 89.31 63 ILE A C 1
ATOM 495 O O . ILE A 1 63 ? -36.118 11.538 41.099 1.00 89.31 63 ILE A O 1
ATOM 499 N N . THR A 1 64 ? -33.958 11.212 40.568 1.00 92.69 64 THR A N 1
ATOM 500 C CA . THR A 1 64 ? -33.639 12.635 40.665 1.00 92.69 64 THR A CA 1
ATOM 501 C C . THR A 1 64 ? -34.093 13.401 39.411 1.00 92.69 64 THR A C 1
ATOM 503 O O . THR A 1 64 ? -33.811 12.987 38.284 1.00 92.69 64 THR A O 1
ATOM 506 N N . PRO A 1 65 ? -34.725 14.587 39.556 1.00 93.06 65 PRO A N 1
ATOM 507 C CA . PRO A 1 65 ? -35.164 15.389 38.406 1.00 93.06 65 PRO A CA 1
ATOM 508 C C . PRO A 1 65 ? -34.030 15.908 37.512 1.00 93.06 65 PRO A C 1
ATOM 510 O O . PRO A 1 65 ? -34.291 16.440 36.430 1.00 93.06 65 PRO A O 1
ATOM 513 N N . ARG A 1 66 ? -32.778 15.870 37.993 1.00 93.50 66 ARG A N 1
ATOM 514 C CA . ARG A 1 66 ? -31.605 16.236 37.192 1.00 93.50 66 ARG A CA 1
ATOM 515 C C . ARG A 1 66 ? -31.233 15.085 36.264 1.00 93.50 66 ARG A C 1
ATOM 517 O O . ARG A 1 66 ? -31.144 15.329 35.067 1.00 93.50 66 ARG A O 1
ATOM 524 N N . PHE A 1 67 ? -31.086 13.871 36.800 1.00 93.94 67 PHE A N 1
ATOM 525 C CA . PHE A 1 67 ? -30.755 12.683 36.014 1.00 93.94 67 PHE A CA 1
ATOM 526 C C . PHE A 1 67 ? -31.779 12.450 34.897 1.00 93.94 67 PHE A C 1
ATOM 528 O O . PHE A 1 67 ? -31.410 12.366 33.730 1.00 93.94 67 PHE A O 1
ATOM 535 N N . GLU A 1 68 ? -33.074 12.465 35.232 1.00 93.25 68 GLU A N 1
ATOM 536 C CA . GLU A 1 68 ? -34.160 12.239 34.265 1.00 93.25 68 GLU A CA 1
ATOM 537 C C . GLU A 1 68 ? -34.129 13.246 33.100 1.00 93.25 68 GLU A C 1
ATOM 539 O O . GLU A 1 68 ? -34.280 12.878 31.937 1.00 93.25 68 GLU A O 1
ATOM 544 N N . ARG A 1 69 ? -33.852 14.525 33.389 1.00 94.88 69 ARG A N 1
ATOM 545 C CA . ARG A 1 69 ? -33.755 15.575 32.364 1.00 94.88 69 ARG A CA 1
ATOM 546 C C . ARG A 1 69 ? -32.545 15.396 31.449 1.00 94.88 69 ARG A C 1
ATOM 548 O O . ARG A 1 69 ? -32.639 15.708 30.263 1.00 94.88 69 ARG A O 1
ATOM 555 N N . LEU A 1 70 ? -31.411 14.967 32.000 1.00 95.12 70 LEU A N 1
ATOM 556 C CA . LEU A 1 70 ? -30.191 14.730 31.230 1.00 95.12 70 LEU A CA 1
ATOM 557 C C . LEU A 1 70 ? -30.354 13.500 30.328 1.00 95.12 70 LEU A C 1
ATOM 559 O O . LEU A 1 70 ? -30.075 13.580 29.134 1.00 95.12 70 LEU A O 1
ATOM 563 N N . LEU A 1 71 ? -30.924 12.411 30.849 1.00 94.38 71 LEU A N 1
ATOM 564 C CA . LEU A 1 71 ? -31.226 11.225 30.048 1.00 94.38 71 LEU A CA 1
ATOM 565 C C . LEU A 1 71 ? -32.188 11.543 28.892 1.00 94.38 71 LEU A C 1
ATOM 567 O O . LEU A 1 71 ? -31.941 11.150 27.753 1.00 94.38 71 LEU A O 1
ATOM 571 N N . GLU A 1 72 ? -33.247 12.312 29.151 1.00 91.81 72 GLU A N 1
ATOM 572 C CA . GLU A 1 72 ? -34.170 12.739 28.095 1.00 91.81 72 GLU A CA 1
ATOM 573 C C . GLU A 1 72 ? -33.472 13.643 27.066 1.00 91.81 72 GLU A C 1
ATOM 575 O O . GLU A 1 72 ? -33.602 13.442 25.861 1.00 91.81 72 GLU A O 1
ATOM 580 N N . SER A 1 73 ? -32.645 14.593 27.515 1.00 93.19 73 SER A N 1
ATOM 581 C CA . SER A 1 73 ? -31.853 15.453 26.622 1.00 93.19 73 SER A CA 1
ATOM 582 C C . SER A 1 73 ? -30.940 14.645 25.693 1.00 93.19 73 SER A C 1
ATOM 584 O O . SER A 1 73 ? -30.848 14.964 24.505 1.00 93.19 73 SER A O 1
ATOM 586 N N . ALA A 1 74 ? -30.309 13.579 26.197 1.00 93.50 74 ALA A N 1
ATOM 587 C CA . ALA A 1 74 ? -29.468 12.682 25.407 1.00 93.50 74 ALA A CA 1
ATOM 588 C C . ALA A 1 74 ? -30.256 11.907 24.328 1.00 93.50 74 ALA A C 1
ATOM 590 O O . ALA A 1 74 ? -29.721 11.644 23.249 1.00 93.50 74 ALA A O 1
ATOM 591 N N . ARG A 1 75 ? -31.529 11.583 24.592 1.00 92.06 75 ARG A N 1
ATOM 592 C CA . ARG A 1 75 ? -32.437 10.863 23.673 1.00 92.06 75 ARG A CA 1
ATOM 593 C C . ARG A 1 75 ? -33.122 11.763 22.652 1.00 92.06 75 ARG A C 1
ATOM 595 O O . ARG A 1 75 ? -33.496 11.311 21.572 1.00 92.06 75 ARG A O 1
ATOM 602 N N . THR A 1 76 ? -33.310 13.037 22.980 1.00 89.00 76 THR A N 1
ATOM 603 C CA . THR A 1 76 ? -33.933 13.997 22.063 1.00 89.00 76 THR A CA 1
ATOM 604 C C . THR A 1 76 ? -32.982 14.427 20.942 1.00 89.00 76 THR A C 1
ATOM 606 O O . THR A 1 76 ? -31.780 14.592 21.146 1.00 89.00 76 THR A O 1
ATOM 609 N N . GLY A 1 77 ? -33.537 14.662 19.748 1.00 85.56 77 GLY A N 1
ATOM 610 C CA . GLY A 1 77 ? -32.780 15.180 18.603 1.00 85.56 77 GLY A CA 1
ATOM 611 C C . GLY A 1 77 ? -31.999 14.134 17.801 1.00 85.56 77 GLY A C 1
ATOM 612 O O . GLY A 1 77 ? -31.085 14.518 17.082 1.00 85.56 77 GLY A O 1
ATOM 613 N N . LEU A 1 78 ? -32.355 12.848 17.906 1.00 91.50 78 LEU A N 1
ATOM 614 C CA . LEU A 1 78 ? -31.798 11.782 17.065 1.00 91.50 78 LEU A CA 1
ATOM 615 C C . LEU A 1 78 ? -31.941 12.097 15.567 1.00 91.50 78 LEU A C 1
ATOM 617 O O . LEU A 1 78 ? -33.007 12.521 15.103 1.00 91.50 78 LEU A O 1
ATOM 621 N N . ALA A 1 79 ? -30.888 11.826 14.799 1.00 92.06 79 ALA A N 1
ATOM 622 C CA . ALA A 1 79 ? -30.912 11.971 13.353 1.00 92.06 79 ALA A CA 1
ATOM 623 C C . ALA A 1 79 ? -31.868 10.952 12.704 1.00 92.06 79 ALA A C 1
ATOM 625 O O . ALA A 1 79 ? -31.826 9.751 12.975 1.00 92.06 79 ALA A O 1
ATOM 626 N N . SER A 1 80 ? -32.747 11.429 11.817 1.00 92.19 80 SER A N 1
ATOM 627 C CA . SER A 1 80 ? -33.700 10.567 11.111 1.00 92.19 80 SER A CA 1
ATOM 628 C C . SER A 1 80 ? -33.050 9.868 9.916 1.00 92.19 80 SER A C 1
ATOM 630 O O . SER A 1 80 ? -32.321 10.479 9.129 1.00 92.19 80 SER A O 1
ATOM 632 N N . LEU A 1 81 ? -33.361 8.583 9.755 1.00 91.44 81 LEU A N 1
ATOM 633 C CA . LEU A 1 81 ? -33.023 7.816 8.566 1.00 91.44 81 LEU A CA 1
ATOM 634 C C . LEU A 1 81 ? -34.033 8.131 7.453 1.00 91.44 81 LEU A C 1
ATOM 636 O O . LEU A 1 81 ? -35.242 7.950 7.618 1.00 91.44 81 LEU A O 1
ATOM 640 N N . GLY A 1 82 ? -33.541 8.606 6.308 1.00 85.56 82 GLY A N 1
ATOM 641 C CA . GLY A 1 82 ? -34.387 9.016 5.192 1.00 85.56 82 GLY A CA 1
ATOM 642 C C . GLY A 1 82 ? -35.298 7.894 4.678 1.00 85.56 82 GLY A C 1
ATOM 643 O O . GLY A 1 82 ? -34.901 6.738 4.549 1.00 85.56 82 GLY A O 1
ATOM 644 N N . THR A 1 83 ? -36.531 8.246 4.314 1.00 88.75 83 THR A N 1
ATOM 645 C CA . THR A 1 83 ? -37.472 7.319 3.664 1.00 88.75 83 THR A CA 1
ATOM 646 C C . THR A 1 83 ? -37.178 7.268 2.158 1.00 88.75 83 THR A C 1
ATOM 648 O O . THR A 1 83 ? -37.858 7.904 1.357 1.00 88.75 83 THR A O 1
ATOM 651 N N . LYS A 1 84 ? -36.094 6.572 1.778 1.00 89.44 84 LYS A N 1
ATOM 652 C CA . LYS A 1 84 ? -35.592 6.462 0.393 1.00 89.44 84 LYS A CA 1
ATOM 653 C C . LYS A 1 84 ? -35.403 5.009 -0.061 1.00 89.44 84 LYS A C 1
ATOM 655 O O . LYS A 1 84 ? -35.109 4.137 0.755 1.00 89.44 84 LYS A O 1
ATOM 660 N N . GLY A 1 85 ? -35.559 4.784 -1.369 1.00 90.25 85 GLY A N 1
ATOM 661 C CA . GLY A 1 85 ? -35.171 3.556 -2.079 1.00 90.25 85 GLY A CA 1
ATOM 662 C C . GLY A 1 85 ? -33.856 3.730 -2.859 1.00 90.25 85 GLY A C 1
ATOM 663 O O . GLY A 1 85 ? -33.224 4.784 -2.780 1.00 90.25 85 GLY A O 1
ATOM 664 N N . TRP A 1 86 ? -33.463 2.723 -3.644 1.00 87.56 86 TRP A N 1
ATOM 665 C CA . TRP A 1 86 ? -32.190 2.704 -4.391 1.00 87.56 86 TRP A CA 1
ATOM 666 C C . TRP A 1 86 ? -32.049 3.797 -5.452 1.00 87.56 86 TRP A C 1
ATOM 668 O O . TRP A 1 86 ? -30.944 4.226 -5.750 1.00 87.56 86 TRP A O 1
ATOM 678 N N . VAL A 1 87 ? -33.169 4.270 -5.999 1.00 83.62 87 VAL A N 1
ATOM 679 C CA . VAL A 1 87 ? -33.202 5.352 -6.987 1.00 83.62 87 VAL A CA 1
ATOM 680 C C . VAL A 1 87 ? -34.023 6.490 -6.396 1.00 83.62 87 VAL A C 1
ATOM 682 O O . VAL A 1 87 ? -35.246 6.538 -6.541 1.00 83.62 87 VAL A O 1
ATOM 685 N N . ALA A 1 88 ? -33.365 7.377 -5.651 1.00 79.50 88 ALA A N 1
ATOM 686 C CA . ALA A 1 88 ? -34.005 8.511 -4.995 1.00 79.50 88 ALA A CA 1
ATOM 687 C C . ALA A 1 88 ? -33.277 9.824 -5.304 1.00 79.50 88 ALA A C 1
ATOM 689 O O . ALA A 1 88 ? -32.056 9.877 -5.383 1.00 79.50 88 ALA A O 1
ATOM 690 N N . ASN A 1 89 ? -34.037 10.915 -5.428 1.00 72.50 89 ASN A N 1
ATOM 691 C CA . ASN A 1 89 ? -33.464 12.244 -5.632 1.00 72.50 89 ASN A CA 1
ATOM 692 C C . ASN A 1 89 ? -32.833 12.792 -4.334 1.00 72.50 89 ASN A C 1
ATOM 694 O O . ASN A 1 89 ? -33.384 12.644 -3.235 1.00 72.50 89 ASN A O 1
ATOM 698 N N . GLY A 1 90 ? -31.706 13.494 -4.472 1.00 75.69 90 GLY A N 1
ATOM 699 C CA . GLY A 1 90 ? -30.962 14.123 -3.372 1.00 75.69 90 GLY A CA 1
ATOM 700 C C . GLY A 1 90 ? -30.062 13.154 -2.597 1.00 75.69 90 GLY A C 1
ATOM 701 O O . GLY A 1 90 ? -30.150 11.943 -2.765 1.00 75.69 90 GLY A O 1
ATOM 702 N N . THR A 1 91 ? -29.239 13.680 -1.692 1.00 83.62 91 THR A N 1
ATOM 703 C CA . THR A 1 91 ? -28.230 12.906 -0.947 1.00 83.62 91 THR A CA 1
ATOM 704 C C . THR A 1 91 ? -28.842 11.877 0.003 1.00 83.62 91 THR A C 1
ATOM 706 O O . THR A 1 91 ? -29.884 12.119 0.624 1.00 83.62 91 THR A O 1
ATOM 709 N N . TYR A 1 92 ? -28.222 10.703 0.099 1.00 90.94 92 TYR A N 1
ATOM 710 C CA . TYR A 1 92 ? -28.601 9.677 1.069 1.00 90.94 92 TYR A CA 1
ATOM 711 C C . TYR A 1 92 ? -28.182 10.082 2.484 1.00 90.94 92 TYR A C 1
ATOM 713 O O . TYR A 1 92 ? -27.201 10.804 2.667 1.00 90.94 92 TYR A O 1
ATOM 721 N N . THR A 1 93 ? -28.940 9.639 3.493 1.00 93.69 93 THR A N 1
ATOM 722 C CA . THR A 1 93 ? -28.539 9.824 4.893 1.00 93.69 93 THR A CA 1
ATOM 723 C C . THR A 1 93 ? -27.232 9.072 5.116 1.00 93.69 93 THR A C 1
ATOM 725 O O . THR A 1 93 ? -27.163 7.879 4.820 1.00 93.69 93 THR A O 1
ATOM 728 N N . ARG A 1 94 ? -26.213 9.759 5.637 1.00 94.25 94 ARG A N 1
ATOM 729 C CA . ARG A 1 94 ? -24.991 9.115 6.117 1.00 94.25 94 ARG A CA 1
ATOM 730 C C . ARG A 1 94 ? -25.243 8.543 7.506 1.00 94.25 94 ARG A C 1
ATOM 732 O O . ARG A 1 94 ? -25.676 9.282 8.387 1.00 94.25 94 ARG A O 1
ATOM 739 N N . VAL A 1 95 ? -24.928 7.270 7.692 1.00 95.75 95 VAL A N 1
ATOM 740 C CA . VAL A 1 95 ? -24.908 6.595 8.993 1.00 95.75 95 VAL A CA 1
ATOM 741 C C . VAL A 1 95 ? -23.454 6.283 9.339 1.00 95.75 95 VAL A C 1
ATOM 743 O O . VAL A 1 95 ? -22.707 5.808 8.482 1.00 95.75 95 VAL A O 1
ATOM 746 N N . GLY A 1 96 ? -23.041 6.588 10.572 1.00 95.31 96 GLY A N 1
ATOM 747 C CA . GLY A 1 96 ? -21.708 6.222 11.057 1.00 95.31 96 GLY A CA 1
ATOM 748 C C . GLY A 1 96 ? -21.504 4.706 10.993 1.00 95.31 96 GLY A C 1
ATOM 749 O O . GLY A 1 96 ? -22.446 3.951 11.228 1.00 95.31 96 GLY A O 1
ATOM 750 N N . ARG A 1 97 ? -20.297 4.244 10.665 1.00 94.88 97 ARG A N 1
ATOM 751 C CA . ARG A 1 97 ? -20.019 2.807 10.476 1.00 94.88 97 ARG A CA 1
ATOM 752 C C . ARG A 1 97 ? -20.290 1.963 11.730 1.00 94.88 97 ARG A C 1
ATOM 754 O O . ARG A 1 97 ? -20.827 0.869 11.613 1.00 94.88 97 ARG A O 1
ATOM 761 N N . ASN A 1 98 ? -20.026 2.506 12.914 1.00 93.12 98 ASN A N 1
ATOM 762 C CA . ASN A 1 98 ? -20.367 1.927 14.221 1.00 93.12 98 ASN A CA 1
ATOM 763 C C . ASN A 1 98 ? -21.692 2.475 14.804 1.00 93.12 98 ASN A C 1
ATOM 765 O O . ASN A 1 98 ? -21.943 2.369 16.000 1.00 93.12 98 ASN A O 1
ATOM 769 N N . GLY A 1 99 ? -22.534 3.115 13.986 1.00 94.19 99 GLY A N 1
ATOM 770 C CA . GLY A 1 99 ? -23.787 3.723 14.429 1.00 94.19 99 GLY A CA 1
ATOM 771 C C . GLY A 1 99 ? -24.930 2.717 14.567 1.00 94.19 99 GLY A C 1
ATOM 772 O O . GLY A 1 99 ? -25.224 1.960 13.640 1.00 94.19 99 GLY A O 1
ATOM 773 N N . GLY A 1 100 ? -25.637 2.773 15.696 1.00 95.44 100 GLY A N 1
ATOM 774 C CA . GLY A 1 100 ? -26.853 1.995 15.922 1.00 95.44 100 GLY A CA 1
ATOM 775 C C . GLY A 1 100 ? -28.061 2.596 15.199 1.00 95.44 100 GLY A C 1
ATOM 776 O O . GLY A 1 100 ? -28.175 3.817 15.053 1.00 95.44 100 GLY A O 1
ATOM 777 N N . ILE A 1 101 ? -28.996 1.747 14.768 1.00 96.81 101 ILE A N 1
ATOM 778 C CA . ILE A 1 101 ? -30.246 2.164 14.115 1.00 96.81 101 ILE A CA 1
ATOM 779 C C . ILE A 1 101 ? -31.439 1.752 14.974 1.00 96.81 101 ILE A C 1
ATOM 781 O O . ILE A 1 101 ? -31.543 0.610 15.403 1.00 96.81 101 ILE A O 1
ATOM 785 N N . ARG A 1 102 ? -32.380 2.672 15.186 1.00 95.62 102 ARG A N 1
ATOM 786 C CA . ARG A 1 102 ? -33.651 2.444 15.880 1.00 95.62 102 ARG A CA 1
ATOM 787 C C . ARG A 1 102 ? -34.803 2.481 14.889 1.00 95.62 102 ARG A C 1
ATOM 789 O O . ARG A 1 102 ? -35.022 3.495 14.230 1.00 95.62 102 ARG A O 1
ATOM 796 N N . LEU A 1 103 ? -35.574 1.404 14.840 1.00 95.12 103 LEU A N 1
ATOM 797 C CA . LEU A 1 103 ? -36.809 1.288 14.070 1.00 95.12 103 LEU A CA 1
ATOM 798 C C . LEU A 1 103 ? -38.007 1.285 15.017 1.00 95.12 103 LEU A C 1
ATOM 800 O O . LEU A 1 103 ? -38.018 0.535 15.993 1.00 95.12 103 LEU A O 1
ATOM 804 N N . GLU A 1 104 ? -39.024 2.087 14.712 1.00 93.31 104 GLU A N 1
ATOM 805 C CA . GLU A 1 104 ? -40.252 2.178 15.506 1.00 93.31 104 GLU A CA 1
ATOM 806 C C . GLU A 1 104 ? -41.459 1.651 14.727 1.00 93.31 104 GLU A C 1
ATOM 808 O O . GLU A 1 104 ? -41.672 1.958 13.549 1.00 93.31 104 GLU A O 1
ATOM 813 N N . PHE A 1 105 ? -42.275 0.849 15.400 1.00 92.75 105 PHE A N 1
ATOM 814 C CA . PHE A 1 105 ? -43.458 0.193 14.865 1.00 92.75 105 PHE A CA 1
ATOM 815 C C . PHE A 1 105 ? -44.679 0.559 15.705 1.00 92.75 105 PHE A C 1
ATOM 817 O O . PHE A 1 105 ? -44.581 0.727 16.915 1.00 92.75 105 PHE A O 1
ATOM 824 N N . SER A 1 106 ? -45.842 0.616 15.059 1.00 90.94 106 SER A N 1
ATOM 825 C CA . SER A 1 106 ? -47.108 1.076 15.644 1.00 90.94 106 SER A CA 1
ATOM 826 C C . SER A 1 106 ? -47.692 0.161 16.731 1.00 90.94 106 SER A C 1
ATOM 828 O O . SER A 1 106 ? -48.742 0.466 17.284 1.00 90.94 106 SER A O 1
ATOM 830 N N . GLU A 1 107 ? -47.082 -1.003 16.974 1.00 91.19 107 GLU A N 1
ATOM 831 C CA . GLU A 1 107 ? -47.502 -2.001 17.962 1.00 91.19 107 GLU A CA 1
ATOM 832 C C . GLU A 1 107 ? -46.284 -2.760 18.500 1.00 91.19 107 GLU A C 1
ATOM 834 O O . GLU A 1 107 ? -45.253 -2.839 17.827 1.00 91.19 107 GLU A O 1
ATOM 839 N N . TYR A 1 108 ? -46.422 -3.387 19.673 1.00 94.12 108 TYR A N 1
ATOM 840 C CA . TYR A 1 108 ? -45.416 -4.312 20.198 1.00 94.12 108 TYR A CA 1
ATOM 841 C C . TYR A 1 108 ? -45.163 -5.478 19.239 1.00 94.12 108 TYR A C 1
ATOM 843 O O . TYR A 1 108 ? -46.099 -6.107 18.737 1.00 94.12 108 TYR A O 1
ATOM 851 N N . LEU A 1 109 ? -43.887 -5.787 19.024 1.00 94.25 109 LEU A N 1
ATOM 852 C CA . LEU A 1 109 ? -43.440 -6.861 18.142 1.00 94.25 109 LEU A CA 1
ATOM 853 C C . LEU A 1 109 ? -43.306 -8.185 18.894 1.00 94.25 109 LEU A C 1
ATOM 855 O O . LEU A 1 109 ? -43.034 -8.197 20.092 1.00 94.25 109 LEU A O 1
ATOM 859 N N . ASP A 1 110 ? -43.459 -9.299 18.178 1.00 94.06 110 ASP A N 1
ATOM 860 C CA . ASP A 1 110 ? -43.029 -10.612 18.665 1.00 94.06 110 ASP A CA 1
ATOM 861 C C . ASP A 1 110 ? -41.503 -10.748 18.482 1.00 94.06 110 ASP A C 1
ATOM 863 O O . ASP A 1 110 ? -41.047 -10.837 17.333 1.00 94.06 110 ASP A O 1
ATOM 867 N N . PRO A 1 111 ? -40.703 -10.807 19.568 1.00 92.94 111 PRO A N 1
ATOM 868 C CA . PRO A 1 111 ? -39.248 -10.900 19.469 1.00 92.94 111 PRO A CA 1
ATOM 869 C C . PRO A 1 111 ? -38.761 -12.134 18.702 1.00 92.94 111 PRO A C 1
ATOM 871 O O . PRO A 1 111 ? -37.720 -12.075 18.057 1.00 92.94 111 PRO A O 1
ATOM 874 N N . SER A 1 112 ? -39.521 -13.237 18.702 1.00 92.12 112 SER A N 1
ATOM 875 C CA . SER A 1 112 ? -39.153 -14.461 17.973 1.00 92.12 112 SER A CA 1
ATOM 876 C C . SER A 1 112 ? -39.223 -14.305 16.447 1.00 92.12 112 SER A C 1
ATOM 878 O O . SER A 1 112 ? -38.675 -15.120 15.698 1.00 92.12 112 SER A O 1
ATOM 880 N N . THR A 1 113 ? -39.881 -13.242 15.977 1.00 93.69 113 THR A N 1
ATOM 881 C CA . THR A 1 113 ? -39.987 -12.899 14.557 1.00 93.69 113 THR A CA 1
ATOM 882 C C . THR A 1 113 ? -38.989 -11.844 14.108 1.00 93.69 113 THR A C 1
ATOM 884 O O . THR A 1 113 ? -38.942 -11.564 12.916 1.00 93.69 113 THR A O 1
ATOM 887 N N . VAL A 1 114 ? -38.181 -11.275 15.008 1.00 93.62 114 VAL A N 1
ATOM 888 C CA . VAL A 1 114 ? -37.148 -10.284 14.674 1.00 93.62 114 VAL A CA 1
ATOM 889 C C . VAL A 1 114 ? -35.807 -10.994 14.544 1.00 93.62 114 VAL A C 1
ATOM 891 O O . VAL A 1 114 ? -35.202 -11.400 15.530 1.00 93.62 114 VAL A O 1
ATOM 894 N N . ASN A 1 115 ? -35.359 -11.189 13.308 1.00 91.06 115 ASN A N 1
ATOM 895 C CA . ASN A 1 115 ? -34.087 -11.832 12.998 1.00 91.06 115 ASN A CA 1
ATOM 896 C C . ASN A 1 115 ? -33.621 -11.443 11.588 1.00 91.06 115 ASN A C 1
ATOM 898 O O . ASN A 1 115 ? -34.327 -10.753 10.851 1.00 91.06 115 ASN A O 1
ATOM 902 N N . ARG A 1 116 ? -32.458 -11.964 11.185 1.00 89.88 116 ARG A N 1
ATOM 903 C CA . ARG A 1 116 ? -31.829 -11.672 9.889 1.00 89.88 116 ARG A CA 1
ATOM 904 C C . ARG A 1 116 ? -32.671 -12.010 8.651 1.00 89.88 116 ARG A C 1
ATOM 906 O O . ARG A 1 116 ? -32.321 -11.577 7.563 1.00 89.88 116 ARG A O 1
ATOM 913 N N . LEU A 1 117 ? -33.722 -12.831 8.764 1.00 89.75 117 LEU A N 1
ATOM 914 C CA . LEU A 1 117 ? -34.605 -13.159 7.635 1.00 89.75 117 LEU A CA 1
ATOM 915 C C . LEU A 1 117 ? -35.708 -12.115 7.452 1.00 89.75 117 LEU A C 1
ATOM 917 O O . LEU A 1 117 ? -36.149 -11.887 6.325 1.00 89.75 117 LEU A O 1
ATOM 921 N N . THR A 1 118 ? -36.163 -11.512 8.551 1.00 93.38 118 THR A N 1
ATOM 922 C CA . THR A 1 118 ? -37.332 -10.625 8.593 1.00 93.38 118 THR A CA 1
ATOM 923 C C . THR A 1 118 ? -36.962 -9.149 8.627 1.00 93.38 118 THR A C 1
ATOM 925 O O . THR A 1 118 ? -37.734 -8.325 8.148 1.00 93.38 118 THR A O 1
ATOM 928 N N . ILE A 1 119 ? -35.779 -8.812 9.135 1.00 94.94 119 ILE A N 1
ATOM 929 C CA . ILE A 1 119 ? -35.139 -7.509 8.976 1.00 94.94 119 ILE A CA 1
ATOM 930 C C . ILE A 1 119 ? -33.754 -7.805 8.417 1.00 94.94 119 ILE A C 1
ATOM 932 O O . ILE A 1 119 ? -32.919 -8.377 9.102 1.00 94.94 119 ILE A O 1
ATOM 936 N N . GLN A 1 120 ? -33.533 -7.486 7.146 1.00 94.31 120 GLN A N 1
ATOM 937 C CA . GLN A 1 120 ? -32.277 -7.759 6.455 1.00 94.31 120 GLN A CA 1
ATOM 938 C C . GLN A 1 120 ? -31.505 -6.453 6.332 1.00 94.31 120 GLN A C 1
ATOM 940 O O . GLN A 1 120 ? -31.966 -5.522 5.669 1.00 94.31 120 GLN A O 1
ATOM 945 N N . VAL A 1 121 ? -30.332 -6.383 6.947 1.00 95.62 121 VAL A N 1
ATOM 946 C CA . VAL A 1 121 ? -29.399 -5.279 6.722 1.00 95.62 121 VAL A CA 1
ATOM 947 C C . VAL A 1 121 ? -28.483 -5.680 5.580 1.00 95.62 121 VAL A C 1
ATOM 949 O O . VAL A 1 121 ? -27.790 -6.685 5.674 1.00 95.62 121 VAL A O 1
ATOM 952 N N . VAL A 1 122 ? -28.520 -4.934 4.482 1.00 95.38 122 VAL A N 1
ATOM 953 C CA . VAL A 1 122 ? -27.691 -5.166 3.300 1.00 95.38 122 VAL A CA 1
ATOM 954 C C . VAL A 1 122 ? -26.649 -4.068 3.209 1.00 95.38 122 VAL A C 1
ATOM 956 O O . VAL A 1 122 ? -27.007 -2.899 3.287 1.00 95.38 122 VAL A O 1
ATOM 959 N N . VAL A 1 123 ? -25.387 -4.438 3.022 1.00 95.00 123 VAL A N 1
ATOM 960 C CA . VAL A 1 123 ? -24.255 -3.535 2.788 1.00 95.00 123 VAL A CA 1
ATOM 961 C C . VAL A 1 123 ? -23.454 -4.100 1.618 1.00 95.00 123 VAL A C 1
ATOM 963 O O . VAL A 1 123 ? -23.230 -5.307 1.560 1.00 95.00 123 VAL A O 1
ATOM 966 N N . ASN A 1 124 ? -23.105 -3.265 0.638 1.00 91.81 124 ASN A N 1
ATOM 967 C CA . ASN A 1 124 ? -22.365 -3.659 -0.570 1.00 91.81 124 ASN A CA 1
ATOM 968 C C . ASN A 1 124 ? -22.978 -4.889 -1.282 1.00 91.81 124 ASN A C 1
ATOM 970 O O . ASN A 1 124 ? -22.291 -5.785 -1.771 1.00 91.81 124 ASN A O 1
ATOM 974 N N . GLY A 1 125 ? -24.316 -4.963 -1.297 1.00 88.81 125 GLY A N 1
ATOM 975 C CA . GLY A 1 125 ? -25.075 -6.054 -1.920 1.00 88.81 125 GLY A CA 1
ATOM 976 C C . GLY A 1 125 ? -25.118 -7.373 -1.133 1.00 88.81 125 GLY A C 1
ATOM 977 O O . GLY A 1 125 ? -25.713 -8.337 -1.613 1.00 88.81 125 GLY A O 1
ATOM 978 N N . ARG A 1 126 ? -24.540 -7.438 0.074 1.00 91.25 126 ARG A N 1
ATOM 979 C CA . ARG A 1 126 ? -24.522 -8.629 0.942 1.00 91.25 126 ARG A CA 1
ATOM 980 C C . ARG A 1 126 ? -25.296 -8.383 2.232 1.00 91.25 126 ARG A C 1
ATOM 982 O O . ARG A 1 126 ? -25.314 -7.267 2.736 1.00 91.25 126 ARG A O 1
ATOM 989 N N . ILE A 1 127 ? -25.943 -9.417 2.774 1.00 89.44 127 ILE A N 1
ATOM 990 C CA . ILE A 1 127 ? -26.589 -9.316 4.092 1.00 89.44 127 ILE A CA 1
ATOM 991 C C . ILE A 1 127 ? -25.492 -9.288 5.160 1.00 89.44 127 ILE A C 1
ATOM 993 O O . ILE A 1 127 ? -24.709 -10.231 5.243 1.00 89.44 127 ILE A O 1
ATOM 997 N N . ALA A 1 128 ? -25.458 -8.220 5.952 1.00 90.50 128 ALA A N 1
ATOM 998 C CA . ALA A 1 128 ? -24.549 -8.051 7.074 1.00 90.50 128 ALA A CA 1
ATOM 999 C C . ALA A 1 128 ? -25.107 -8.726 8.335 1.00 90.50 128 ALA A C 1
ATOM 1001 O O . ALA A 1 128 ? -26.317 -8.684 8.595 1.00 90.50 128 ALA A O 1
ATOM 1002 N N . ASP A 1 129 ? -24.218 -9.314 9.133 1.00 88.12 129 ASP A N 1
ATOM 1003 C CA . ASP A 1 129 ? -24.560 -9.783 10.472 1.00 88.12 129 ASP A CA 1
ATOM 1004 C C . ASP A 1 129 ? -24.596 -8.589 11.434 1.00 88.12 129 ASP A C 1
ATOM 1006 O O . ASP A 1 129 ? -23.683 -7.767 11.477 1.00 88.12 129 ASP A O 1
ATOM 1010 N N . VAL A 1 130 ? -25.695 -8.481 12.178 1.00 92.31 130 VAL A N 1
ATOM 1011 C CA . VAL A 1 130 ? -25.966 -7.407 13.141 1.00 92.31 130 VAL A CA 1
ATOM 1012 C C . VAL A 1 130 ? -26.694 -7.990 14.347 1.00 92.31 130 VAL A C 1
ATOM 1014 O O . VAL A 1 130 ? -27.380 -9.016 14.244 1.00 92.31 130 VAL A O 1
ATOM 1017 N N . ARG A 1 131 ? -26.597 -7.312 15.488 1.00 92.12 131 ARG A N 1
ATOM 1018 C CA . ARG A 1 131 ? -27.333 -7.658 16.704 1.00 92.12 131 ARG A CA 1
ATOM 1019 C C . ARG A 1 131 ? -28.689 -6.944 16.719 1.00 92.12 131 ARG A C 1
ATOM 1021 O O . ARG A 1 131 ? -28.768 -5.739 16.486 1.00 92.12 131 ARG A O 1
ATOM 1028 N N . TYR A 1 132 ? -29.760 -7.693 16.995 1.00 93.19 132 TYR A N 1
ATOM 1029 C CA . TYR A 1 132 ? -31.130 -7.174 17.083 1.00 93.19 132 TYR A CA 1
ATOM 1030 C C . TYR A 1 132 ? -31.595 -7.133 18.539 1.00 93.19 132 TYR A C 1
ATOM 1032 O O . TYR A 1 132 ? -31.611 -8.165 19.209 1.00 93.19 132 TYR A O 1
ATOM 1040 N N . ILE A 1 133 ? -32.041 -5.969 19.012 1.00 93.00 133 ILE A N 1
ATOM 1041 C CA . ILE A 1 133 ? -32.597 -5.797 20.361 1.00 93.00 133 ILE A CA 1
ATOM 1042 C C . ILE A 1 133 ? -34.037 -5.314 20.237 1.00 93.00 133 ILE A C 1
ATOM 1044 O O . ILE A 1 133 ? -34.307 -4.266 19.648 1.00 93.00 133 ILE A O 1
ATOM 1048 N N . VAL A 1 134 ? -34.975 -6.077 20.796 1.00 94.25 134 VAL A N 1
ATOM 1049 C CA . VAL A 1 134 ? -36.407 -5.760 20.746 1.00 94.25 134 VAL A CA 1
ATOM 1050 C C . VAL A 1 134 ? -36.838 -5.152 22.072 1.00 94.25 134 VAL A C 1
ATOM 1052 O O . VAL A 1 134 ? -36.674 -5.768 23.123 1.00 94.25 134 VAL A O 1
ATOM 1055 N N . LYS A 1 135 ? -37.410 -3.949 22.019 1.00 93.00 135 LYS A N 1
ATOM 1056 C CA . LYS A 1 135 ? -37.917 -3.217 23.183 1.00 93.00 135 LYS A CA 1
ATOM 1057 C C . LYS A 1 135 ? -39.383 -2.837 23.009 1.00 93.00 135 LYS A C 1
ATOM 1059 O O . LYS A 1 135 ? -39.881 -2.656 21.897 1.00 93.00 135 LYS A O 1
ATOM 1064 N N . GLU A 1 136 ? -40.065 -2.691 24.137 1.00 92.25 136 GLU A N 1
ATOM 1065 C CA . GLU A 1 136 ? -41.418 -2.144 24.216 1.00 92.25 136 GLU A CA 1
ATOM 1066 C C . GLU A 1 136 ? -41.330 -0.673 24.631 1.00 92.25 136 GLU A C 1
ATOM 1068 O O . GLU A 1 136 ? -40.588 -0.324 25.549 1.00 92.25 136 GLU A O 1
ATOM 1073 N N . GLY A 1 137 ? -42.061 0.198 23.941 1.00 85.50 137 GLY A N 1
ATOM 1074 C CA . GLY A 1 137 ? -42.115 1.624 24.242 1.00 85.50 137 GLY A CA 1
ATOM 1075 C C . GLY A 1 137 ? -43.535 2.170 24.192 1.00 85.50 137 GLY A C 1
ATOM 1076 O O . GLY A 1 137 ? -44.486 1.470 23.849 1.00 85.50 137 GLY A O 1
ATOM 1077 N N . VAL A 1 138 ? -43.678 3.454 24.501 1.00 85.94 138 VAL A N 1
ATOM 1078 C CA . VAL A 1 138 ? -44.930 4.192 24.311 1.00 85.94 138 VAL A CA 1
ATOM 1079 C C . VAL A 1 138 ? -44.658 5.479 23.546 1.00 85.94 138 VAL A C 1
ATOM 1081 O O . VAL A 1 138 ? -43.637 6.129 23.770 1.00 85.94 138 VAL A O 1
ATOM 1084 N N . ASN A 1 139 ? -45.551 5.843 22.627 1.00 80.31 139 ASN A N 1
ATOM 1085 C CA . ASN A 1 139 ? -45.458 7.114 21.916 1.00 80.31 139 ASN A CA 1
ATOM 1086 C C . ASN A 1 139 ? -45.912 8.289 22.811 1.00 80.31 139 ASN A C 1
ATOM 1088 O O . ASN A 1 139 ? -46.363 8.112 23.945 1.00 80.31 139 ASN A O 1
ATOM 1092 N N . THR A 1 140 ? -45.837 9.515 22.291 1.00 76.38 140 THR A N 1
ATOM 1093 C CA . THR A 1 140 ? -46.244 10.737 23.014 1.00 76.38 140 THR A CA 1
ATOM 1094 C C . THR A 1 140 ? -47.735 10.792 23.366 1.00 76.38 140 THR A C 1
ATOM 1096 O O . THR A 1 140 ? -48.122 11.560 24.247 1.00 76.38 140 THR A O 1
ATOM 1099 N N . ALA A 1 141 ? -48.573 9.980 22.715 1.00 81.19 141 ALA A N 1
ATOM 1100 C CA . ALA A 1 141 ? -49.990 9.815 23.033 1.00 81.19 141 ALA A CA 1
ATOM 1101 C C . ALA A 1 141 ? -50.252 8.703 24.074 1.00 81.19 141 ALA A C 1
ATOM 1103 O O . ALA A 1 141 ? -51.395 8.520 24.494 1.00 81.19 141 ALA A O 1
ATOM 1104 N N . GLY A 1 142 ? -49.210 7.993 24.521 1.00 83.19 142 GLY A N 1
ATOM 1105 C CA . GLY A 1 142 ? -49.303 6.866 25.451 1.00 83.19 142 GLY A CA 1
ATOM 1106 C C . GLY A 1 142 ? -49.708 5.543 24.792 1.00 83.19 142 GLY A C 1
ATOM 1107 O O . GLY A 1 142 ? -50.103 4.614 25.495 1.00 83.19 142 GLY A O 1
ATOM 1108 N N . GLU A 1 143 ? -49.646 5.450 23.463 1.00 87.12 143 GLU A N 1
ATOM 1109 C CA . GLU A 1 143 ? -49.961 4.234 22.710 1.00 87.12 143 GLU A CA 1
ATOM 1110 C C . GLU A 1 143 ? -48.725 3.324 22.609 1.00 87.12 143 GLU A C 1
ATOM 1112 O O . GLU A 1 143 ? -47.602 3.830 22.533 1.00 87.12 143 GLU A O 1
ATOM 1117 N N . PRO A 1 144 ? -48.902 1.990 22.616 1.00 88.19 144 PRO A N 1
ATOM 1118 C CA . PRO A 1 144 ? -47.795 1.039 22.581 1.00 88.19 144 PRO A CA 1
ATOM 1119 C C . PRO A 1 144 ? -47.053 1.075 21.241 1.00 88.19 144 PRO A C 1
ATOM 1121 O O . PRO A 1 144 ? -47.674 0.945 20.191 1.00 88.19 144 PRO A O 1
ATOM 1124 N N . ILE A 1 145 ? -45.724 1.160 21.287 1.00 91.44 145 ILE A N 1
ATOM 1125 C CA . ILE A 1 145 ? -44.846 1.067 20.115 1.00 91.44 145 ILE A CA 1
ATOM 1126 C C . ILE A 1 145 ? -43.824 -0.056 20.287 1.00 91.44 145 ILE A C 1
ATOM 1128 O O . ILE A 1 145 ? -43.259 -0.260 21.364 1.00 91.44 145 ILE A O 1
ATOM 1132 N N . GLY A 1 146 ? -43.582 -0.800 19.214 1.00 92.88 146 GLY A N 1
ATOM 1133 C CA . GLY A 1 146 ? -42.508 -1.783 19.137 1.00 92.88 146 GLY A CA 1
ATOM 1134 C C . GLY A 1 146 ? -41.228 -1.116 18.659 1.00 92.88 146 GLY A C 1
ATOM 1135 O O . GLY A 1 146 ? -41.254 -0.359 17.691 1.00 92.88 146 GLY A O 1
ATOM 1136 N N . VAL A 1 147 ? -40.109 -1.393 19.317 1.00 94.19 147 VAL A N 1
ATOM 1137 C CA . VAL A 1 147 ? -38.808 -0.817 18.972 1.00 94.19 147 VAL A CA 1
ATOM 1138 C C . VAL A 1 147 ? -37.839 -1.939 18.633 1.00 94.19 147 VAL A C 1
ATOM 1140 O O . VAL A 1 147 ? -37.719 -2.901 19.388 1.00 94.19 147 VAL A O 1
ATOM 1143 N N . VAL A 1 148 ? -37.132 -1.804 17.512 1.00 96.25 148 VAL A N 1
ATOM 1144 C CA . VAL A 1 148 ? -35.989 -2.660 17.173 1.00 96.25 148 VAL A CA 1
ATOM 1145 C C . VAL A 1 148 ? -34.747 -1.793 17.092 1.00 96.25 148 VAL A C 1
ATOM 1147 O O . VAL A 1 148 ? -34.716 -0.840 16.315 1.00 96.25 148 VAL A O 1
ATOM 1150 N N . LEU A 1 149 ? -33.734 -2.126 17.884 1.00 95.75 149 LEU A N 1
ATOM 1151 C CA . LEU A 1 149 ? -32.395 -1.575 17.742 1.00 95.75 149 LEU A CA 1
ATOM 1152 C C . LEU A 1 149 ? -31.555 -2.557 16.934 1.00 95.75 149 LEU A C 1
ATOM 1154 O O . LEU A 1 149 ? -31.589 -3.764 17.177 1.00 95.75 149 LEU A O 1
ATOM 1158 N N . ILE A 1 150 ? -30.843 -2.018 15.958 1.00 95.88 150 ILE A N 1
ATOM 1159 C CA . ILE A 1 150 ? -29.887 -2.717 15.116 1.00 95.88 150 ILE A CA 1
ATOM 1160 C C . ILE A 1 150 ? -28.520 -2.181 15.497 1.00 95.88 150 ILE A C 1
ATOM 1162 O O . ILE A 1 150 ? -28.265 -0.982 15.365 1.00 95.88 150 ILE A O 1
ATOM 1166 N N . ASP A 1 151 ? -27.668 -3.078 15.958 1.00 94.06 151 ASP A N 1
ATOM 1167 C CA . ASP A 1 151 ? -26.306 -2.774 16.350 1.00 94.06 151 ASP A CA 1
ATOM 1168 C C . ASP A 1 151 ? -25.332 -3.486 15.402 1.00 94.06 151 ASP A C 1
ATOM 1170 O O . ASP A 1 151 ? -25.336 -4.723 15.344 1.00 94.06 151 ASP A O 1
ATOM 1174 N N . PRO A 1 152 ? -24.550 -2.732 14.610 1.00 92.88 152 PRO A N 1
ATOM 1175 C CA . PRO A 1 152 ? -23.571 -3.319 13.707 1.00 92.88 152 PRO A CA 1
ATOM 1176 C C . PRO A 1 152 ? -22.312 -3.811 14.417 1.00 92.88 152 PRO A C 1
ATOM 1178 O O . PRO A 1 152 ? -21.569 -4.591 13.827 1.00 92.88 152 PRO A O 1
ATOM 1181 N N . THR A 1 153 ? -22.054 -3.354 15.643 1.00 91.19 153 THR A N 1
ATOM 1182 C CA . THR A 1 153 ? -20.886 -3.762 16.417 1.00 91.19 153 THR A CA 1
ATOM 1183 C C . THR A 1 153 ? -21.241 -4.951 17.301 1.00 91.19 153 THR A C 1
ATOM 1185 O O . THR A 1 153 ? -22.137 -4.891 18.137 1.00 91.19 153 THR A O 1
ATOM 1188 N N . ILE A 1 154 ? -20.562 -6.072 17.083 1.00 89.12 154 ILE A N 1
ATOM 1189 C CA . ILE A 1 154 ? -20.792 -7.334 17.779 1.00 89.12 154 ILE A CA 1
ATOM 1190 C C . ILE A 1 154 ? -19.536 -7.672 18.568 1.00 89.12 154 ILE A C 1
ATOM 1192 O O . ILE A 1 154 ? -18.492 -8.001 18.005 1.00 89.12 154 ILE A O 1
ATOM 1196 N N . THR A 1 155 ? -19.668 -7.622 19.886 1.00 84.31 155 THR A N 1
ATOM 1197 C CA . THR A 1 155 ? -18.593 -7.932 20.832 1.00 84.31 155 THR A CA 1
ATOM 1198 C C . THR A 1 155 ? -18.347 -9.450 20.911 1.00 84.31 155 THR A C 1
ATOM 1200 O O . THR A 1 155 ? -19.260 -10.230 20.612 1.00 84.31 155 THR A O 1
ATOM 1203 N N . PRO A 1 156 ? -17.171 -9.923 21.371 1.00 81.00 156 PRO A N 1
ATOM 1204 C CA . PRO A 1 156 ? -16.919 -11.353 21.583 1.00 81.00 156 PRO A CA 1
ATOM 1205 C C . PRO A 1 156 ? -17.948 -12.010 22.517 1.00 81.00 156 PRO A C 1
ATOM 1207 O O . PRO A 1 156 ? -18.358 -13.155 22.316 1.00 81.00 156 PRO A O 1
ATOM 1210 N N . GLN A 1 157 ? -18.415 -11.269 23.528 1.00 78.69 157 GLN A N 1
ATOM 1211 C CA . GLN A 1 157 ? -19.443 -11.740 24.453 1.00 78.69 157 GLN A CA 1
ATOM 1212 C C . GLN A 1 157 ? -20.812 -11.860 23.767 1.00 78.69 157 GLN A C 1
ATOM 1214 O O . GLN A 1 157 ? -21.510 -12.854 23.969 1.00 78.69 157 GLN A O 1
ATOM 1219 N N . ASP A 1 158 ? -21.193 -10.888 22.933 1.00 83.75 158 ASP A N 1
ATOM 1220 C CA . ASP A 1 158 ? -22.430 -10.958 22.148 1.00 83.75 158 ASP A CA 1
ATOM 1221 C C . ASP A 1 158 ? -22.373 -12.105 21.126 1.00 83.75 158 ASP A C 1
ATOM 1223 O O . ASP A 1 158 ? -23.336 -12.860 20.998 1.00 83.75 158 ASP A O 1
ATOM 1227 N N . SER A 1 159 ? -21.231 -12.297 20.463 1.00 86.12 159 SER A N 1
ATOM 1228 C CA . SER A 1 159 ? -20.977 -13.428 19.561 1.00 86.12 159 SER A CA 1
ATOM 1229 C C . SER A 1 159 ? -21.210 -14.771 20.263 1.00 86.12 159 SER A C 1
ATOM 1231 O O . SER A 1 159 ? -21.987 -15.602 19.784 1.00 86.12 159 SER A O 1
ATOM 1233 N N . ALA A 1 160 ? -20.645 -14.957 21.462 1.00 84.12 160 ALA A N 1
ATOM 1234 C CA . ALA A 1 160 ? -20.841 -16.168 22.257 1.00 84.12 160 ALA A CA 1
ATOM 1235 C C . ALA A 1 160 ? -22.295 -16.352 22.737 1.00 84.12 160 ALA A C 1
ATOM 1237 O O . ALA A 1 160 ? -22.814 -17.470 22.725 1.00 84.12 160 ALA A O 1
ATOM 1238 N N . ASN A 1 161 ? -22.961 -15.268 23.147 1.00 82.69 161 ASN A N 1
ATOM 1239 C CA . ASN A 1 161 ? -24.325 -15.307 23.679 1.00 82.69 161 ASN A CA 1
ATOM 1240 C C . ASN A 1 161 ? -25.386 -15.547 22.595 1.00 82.69 161 ASN A C 1
ATOM 1242 O O . ASN A 1 161 ? -26.353 -16.275 22.830 1.00 82.69 161 ASN A O 1
ATOM 1246 N N . PHE A 1 162 ? -25.225 -14.931 21.422 1.00 82.12 162 PHE A N 1
ATOM 1247 C CA . PHE A 1 162 ? -26.214 -14.946 20.341 1.00 82.12 162 PHE A CA 1
ATOM 1248 C C . PHE A 1 162 ? -25.840 -15.874 19.175 1.00 82.12 162 PHE A C 1
ATOM 1250 O O . PHE A 1 162 ? -26.667 -16.074 18.286 1.00 82.12 162 PHE A O 1
ATOM 1257 N N . LEU A 1 163 ? -24.643 -16.477 19.193 1.00 84.62 163 LEU A N 1
ATOM 1258 C CA . LEU A 1 163 ? -24.105 -17.344 18.133 1.00 84.62 163 LEU A CA 1
ATOM 1259 C C . LEU A 1 163 ? -24.074 -16.650 16.758 1.00 84.62 163 LEU A C 1
ATOM 1261 O O . LEU A 1 163 ? -24.426 -17.244 15.736 1.00 84.62 163 LEU A O 1
ATOM 1265 N N . ILE A 1 164 ? -23.668 -15.382 16.754 1.00 86.19 164 ILE A N 1
ATOM 1266 C CA . ILE A 1 164 ? -23.477 -14.530 15.569 1.00 86.19 164 ILE A CA 1
ATOM 1267 C C . ILE A 1 164 ? -21.989 -14.192 15.415 1.00 86.19 164 ILE A C 1
ATOM 1269 O O . ILE A 1 164 ? -21.250 -14.273 16.389 1.00 86.19 164 ILE A O 1
ATOM 1273 N N . GLY A 1 165 ? -21.528 -13.845 14.211 1.00 86.19 165 GLY A N 1
ATOM 1274 C CA . GLY A 1 165 ? -20.117 -13.508 13.982 1.00 86.19 165 GLY A CA 1
ATOM 1275 C C . GLY A 1 165 ? -19.680 -12.255 14.749 1.00 86.19 165 GLY A C 1
ATOM 1276 O O . GLY A 1 165 ? -20.431 -11.289 14.824 1.00 86.19 165 GLY A O 1
ATOM 1277 N N . GLU A 1 166 ? -18.471 -12.269 15.311 1.00 89.06 166 GLU A N 1
ATOM 1278 C CA . GLU A 1 166 ? -17.859 -11.090 15.938 1.00 89.06 166 GLU A CA 1
ATOM 1279 C C . GLU A 1 166 ? -17.566 -10.005 14.890 1.00 89.06 166 GLU A C 1
ATOM 1281 O O . GLU A 1 166 ? -17.155 -10.313 13.770 1.00 89.06 166 GLU A O 1
ATOM 1286 N N . ASN A 1 167 ? -17.786 -8.740 15.252 1.00 89.56 167 ASN A N 1
ATOM 1287 C CA . ASN A 1 167 ? -17.546 -7.586 14.390 1.00 89.56 167 ASN A CA 1
ATOM 1288 C C . ASN A 1 167 ? -17.297 -6.331 15.240 1.00 89.56 167 ASN A C 1
ATOM 1290 O O . ASN A 1 167 ? -18.244 -5.662 15.647 1.00 89.56 167 ASN A O 1
ATOM 1294 N N . GLY A 1 168 ? -16.037 -5.972 15.493 1.00 85.25 168 GLY A N 1
ATOM 1295 C CA . GLY A 1 168 ? -15.721 -4.753 16.257 1.00 85.25 168 GLY A CA 1
ATOM 1296 C C . GLY A 1 168 ? -15.739 -3.464 15.437 1.00 85.25 168 GLY A C 1
ATOM 1297 O O . GLY A 1 168 ? -15.707 -2.382 16.013 1.00 85.25 168 GLY A O 1
ATOM 1298 N N . VAL A 1 169 ? -15.788 -3.562 14.106 1.00 89.81 169 VAL A N 1
ATOM 1299 C CA . VAL A 1 169 ? -15.655 -2.414 13.195 1.00 89.81 169 VAL A CA 1
ATOM 1300 C C . VAL A 1 169 ? -17.024 -1.822 12.846 1.00 89.81 169 VAL A C 1
ATOM 1302 O O . VAL A 1 169 ? -17.181 -0.606 12.761 1.00 89.81 169 VAL A O 1
ATOM 1305 N N . GLY A 1 170 ? -18.036 -2.667 12.653 1.00 92.25 170 GLY A N 1
ATOM 1306 C CA . GLY A 1 170 ? -19.376 -2.259 12.234 1.00 92.25 170 GLY A CA 1
ATOM 1307 C C . GLY A 1 170 ? -19.592 -2.407 10.727 1.00 92.25 170 GLY A C 1
ATOM 1308 O O . GLY A 1 170 ? -19.199 -3.409 10.131 1.00 92.25 170 GLY A O 1
ATOM 1309 N N . TYR A 1 171 ? -20.265 -1.443 10.095 1.00 94.31 171 TYR A N 1
ATOM 1310 C CA . TYR A 1 171 ? -20.555 -1.489 8.662 1.00 94.31 171 TYR A CA 1
ATOM 1311 C C . TYR A 1 171 ? -19.299 -1.277 7.797 1.00 94.31 171 TYR A C 1
ATOM 1313 O O . TYR A 1 171 ? -18.413 -0.478 8.124 1.00 94.31 171 TYR A O 1
ATOM 1321 N N . GLU A 1 172 ? -19.257 -1.928 6.632 1.00 92.38 172 GLU A N 1
ATOM 1322 C CA . GLU A 1 172 ? -18.271 -1.634 5.584 1.00 92.38 172 GLU A CA 1
ATOM 1323 C C . GLU A 1 172 ? -18.425 -0.190 5.071 1.00 92.38 172 GLU A C 1
ATOM 1325 O O . GLU A 1 172 ? -19.523 0.380 5.092 1.00 92.38 172 GLU A O 1
ATOM 1330 N N . ALA A 1 173 ? -17.322 0.422 4.634 1.00 91.75 173 ALA A N 1
ATOM 1331 C CA . ALA A 1 173 ? -17.313 1.800 4.144 1.00 91.75 173 ALA A CA 1
ATOM 1332 C C . ALA A 1 173 ? -18.002 1.932 2.773 1.00 91.75 173 ALA A C 1
ATOM 1334 O O . ALA A 1 173 ? -18.027 0.991 1.980 1.00 91.75 173 ALA A O 1
ATOM 1335 N N . SER A 1 174 ? -18.549 3.117 2.492 1.00 92.81 174 SER A N 1
ATOM 1336 C CA . SER A 1 174 ? -19.070 3.463 1.164 1.00 92.81 174 SER A CA 1
ATOM 1337 C C . SER A 1 174 ? -17.939 3.904 0.233 1.00 92.81 174 SER A C 1
ATOM 1339 O O . SER A 1 174 ? -17.152 4.779 0.591 1.00 92.81 174 SER A O 1
ATOM 1341 N N . GLU A 1 175 ? -17.904 3.390 -0.996 1.00 87.75 175 GLU A N 1
ATOM 1342 C CA . GLU A 1 175 ? -16.962 3.847 -2.036 1.00 87.75 175 GLU A CA 1
ATOM 1343 C C . GLU A 1 175 ? -17.234 5.293 -2.485 1.00 87.75 175 GLU A C 1
ATOM 1345 O O . GLU A 1 175 ? -16.369 5.962 -3.042 1.00 87.75 175 GLU A O 1
ATOM 1350 N N . SER A 1 176 ? -18.444 5.797 -2.225 1.00 83.62 176 SER A N 1
ATOM 1351 C CA . SER A 1 176 ? -18.893 7.120 -2.650 1.00 83.62 176 SER A CA 1
ATOM 1352 C C . SER A 1 176 ? -19.375 7.964 -1.475 1.00 83.62 176 SER A C 1
ATOM 1354 O O . SER A 1 176 ? -20.115 7.500 -0.601 1.00 83.62 176 SER A O 1
ATOM 1356 N N . GLY A 1 177 ? -19.030 9.253 -1.498 1.00 84.62 177 GLY A N 1
ATOM 1357 C CA . GLY A 1 177 ? -19.537 10.244 -0.545 1.00 84.62 177 GLY A CA 1
ATOM 1358 C C . GLY A 1 177 ? -21.003 10.648 -0.773 1.00 84.62 177 GLY A C 1
ATOM 1359 O O . GLY A 1 177 ? -21.569 11.390 0.038 1.00 84.62 177 GLY A O 1
ATOM 1360 N N . ILE A 1 178 ? -21.633 10.189 -1.861 1.00 85.31 178 ILE A N 1
ATOM 1361 C CA . ILE A 1 178 ? -23.000 10.581 -2.244 1.00 85.31 178 ILE A CA 1
ATOM 1362 C C . ILE A 1 178 ? -23.919 9.404 -2.585 1.00 85.31 178 ILE A C 1
ATOM 1364 O O . ILE A 1 178 ? -25.123 9.508 -2.332 1.00 85.31 178 ILE A O 1
ATOM 1368 N N . GLU A 1 179 ? -23.388 8.315 -3.139 1.00 89.12 179 GLU A N 1
ATOM 1369 C CA . GLU A 1 179 ? -24.174 7.139 -3.525 1.00 89.12 179 GLU A CA 1
ATOM 1370 C C . GLU A 1 179 ? -24.425 6.221 -2.319 1.00 89.12 179 GLU A C 1
ATOM 1372 O O . GLU A 1 179 ? -23.645 6.229 -1.362 1.00 89.12 179 GLU A O 1
ATOM 1377 N N . PRO A 1 180 ? -25.542 5.473 -2.306 1.00 92.44 180 PRO A N 1
ATOM 1378 C CA . PRO A 1 180 ? -25.834 4.542 -1.235 1.00 92.44 180 PRO A CA 1
ATOM 1379 C C . PRO A 1 180 ? -25.097 3.229 -1.455 1.00 92.44 180 PRO A C 1
ATOM 1381 O O . PRO A 1 180 ? -24.977 2.741 -2.576 1.00 92.44 180 PRO A O 1
ATOM 1384 N N . ASN A 1 181 ? -24.727 2.594 -0.357 1.00 94.88 181 ASN A N 1
ATOM 1385 C CA . ASN A 1 181 ? -24.171 1.251 -0.366 1.00 94.88 181 ASN A CA 1
ATOM 1386 C C . ASN A 1 181 ? -24.903 0.310 0.604 1.00 94.88 181 ASN A C 1
ATOM 1388 O O . ASN A 1 181 ? -24.614 -0.885 0.626 1.00 94.88 181 ASN A O 1
ATOM 1392 N N . ALA A 1 182 ? -25.861 0.824 1.388 1.00 96.19 182 ALA A N 1
ATOM 1393 C CA . ALA A 1 182 ? -26.543 0.062 2.422 1.00 96.19 182 ALA A CA 1
ATOM 1394 C C . ALA A 1 182 ? -28.067 0.255 2.428 1.00 96.19 182 ALA A C 1
ATOM 1396 O O . ALA A 1 182 ? -28.604 1.302 2.056 1.00 96.19 182 ALA A O 1
ATOM 1397 N N . ALA A 1 183 ? -28.789 -0.771 2.875 1.00 95.75 183 ALA A N 1
ATOM 1398 C CA . ALA A 1 183 ? -30.239 -0.752 2.981 1.00 95.75 183 ALA A CA 1
ATOM 1399 C C . ALA A 1 183 ? -30.765 -1.663 4.092 1.00 95.75 183 ALA A C 1
ATOM 1401 O O . ALA A 1 183 ? -30.257 -2.757 4.310 1.00 95.75 183 ALA A O 1
ATOM 1402 N N . ILE A 1 184 ? -31.857 -1.251 4.733 1.00 96.31 184 ILE A N 1
ATOM 1403 C CA . ILE A 1 184 ? -32.694 -2.132 5.553 1.00 96.31 184 ILE A CA 1
ATOM 1404 C C . ILE A 1 184 ? -33.852 -2.610 4.688 1.00 96.31 184 ILE A C 1
ATOM 1406 O O . ILE A 1 184 ? -34.643 -1.796 4.203 1.00 96.31 184 ILE A O 1
ATOM 1410 N N . ARG A 1 185 ? -33.961 -3.927 4.520 1.00 94.50 185 ARG A N 1
ATOM 1411 C CA . ARG A 1 185 ? -35.038 -4.593 3.789 1.00 94.50 185 ARG A CA 1
ATOM 1412 C C . ARG A 1 185 ? -35.930 -5.322 4.788 1.00 94.50 185 ARG A C 1
ATOM 1414 O O . ARG A 1 185 ? -35.449 -6.165 5.543 1.00 94.50 185 ARG A O 1
ATOM 1421 N N . ILE A 1 186 ? -37.224 -5.010 4.806 1.00 94.94 186 ILE A N 1
ATOM 1422 C CA . ILE A 1 186 ? -38.201 -5.669 5.687 1.00 94.94 186 ILE A CA 1
ATOM 1423 C C . ILE A 1 186 ? -39.267 -6.332 4.820 1.00 94.94 186 ILE A C 1
ATOM 1425 O O . ILE A 1 186 ? -40.147 -5.646 4.282 1.00 94.94 186 ILE A O 1
ATOM 1429 N N . PRO A 1 187 ? -39.191 -7.655 4.633 1.00 94.19 187 PRO A N 1
ATOM 1430 C CA . PRO A 1 187 ? -40.164 -8.355 3.822 1.00 94.19 187 PRO A CA 1
ATOM 1431 C C . PRO A 1 187 ? -41.573 -8.363 4.429 1.00 94.19 187 PRO A C 1
ATOM 1433 O O . PRO A 1 187 ? -41.744 -8.457 5.646 1.00 94.19 187 PRO A O 1
ATOM 1436 N N . THR A 1 188 ? -42.597 -8.285 3.574 1.00 92.88 188 THR A N 1
ATOM 1437 C CA . THR A 1 188 ? -44.000 -8.133 4.017 1.00 92.88 188 THR A CA 1
ATOM 1438 C C . THR A 1 188 ? -44.852 -9.393 3.855 1.00 92.88 188 THR A C 1
ATOM 1440 O O . THR A 1 188 ? -45.890 -9.521 4.501 1.00 92.88 188 THR A O 1
ATOM 1443 N N . THR A 1 189 ? -44.421 -10.340 3.014 1.00 90.88 189 THR A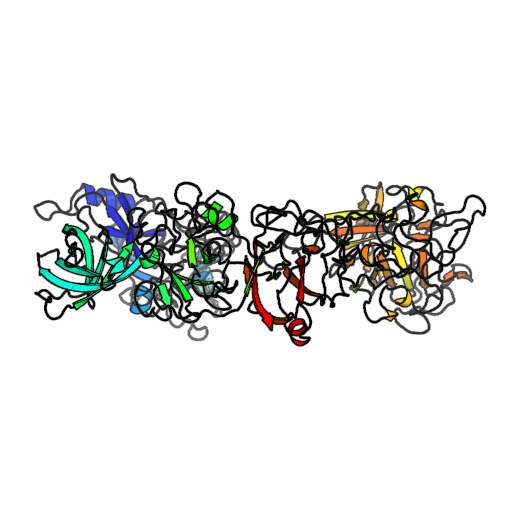 N 1
ATOM 1444 C CA . THR A 1 189 ? -45.189 -11.546 2.652 1.00 90.88 189 THR A CA 1
ATOM 1445 C C . THR A 1 189 ? -44.307 -12.785 2.714 1.00 90.88 189 THR A C 1
ATOM 1447 O O . THR A 1 189 ? -43.204 -12.739 2.199 1.00 90.88 189 THR A O 1
ATOM 1450 N N . ILE A 1 190 ? -44.765 -13.891 3.310 1.00 91.31 190 ILE A N 1
ATOM 1451 C CA . ILE A 1 190 ? -43.998 -15.150 3.378 1.00 91.31 190 ILE A CA 1
ATOM 1452 C C . ILE A 1 190 ? -43.891 -15.788 1.980 1.00 91.31 190 ILE A C 1
ATOM 1454 O O . ILE A 1 190 ? -44.909 -16.073 1.352 1.00 91.31 190 ILE A O 1
ATOM 1458 N N . GLU A 1 191 ? -42.668 -16.088 1.537 1.00 89.44 191 GLU A N 1
ATOM 1459 C CA . GLU A 1 191 ? -42.346 -16.692 0.237 1.00 89.44 191 GLU A CA 1
ATOM 1460 C C . GLU A 1 191 ? -41.337 -17.853 0.382 1.00 89.44 191 GLU A C 1
ATOM 1462 O O . GLU A 1 191 ? -40.144 -17.708 0.096 1.00 89.44 191 GLU A O 1
ATOM 1467 N N . PRO A 1 192 ? -41.780 -19.056 0.796 1.00 87.12 192 PRO A N 1
ATOM 1468 C CA . PRO A 1 192 ? -40.866 -20.145 1.150 1.00 87.12 192 PRO A CA 1
ATOM 1469 C C . PRO A 1 192 ? -40.026 -20.662 -0.026 1.00 87.12 192 PRO A C 1
ATOM 1471 O O . PRO A 1 192 ? -38.935 -21.183 0.183 1.00 87.12 192 PRO A O 1
ATOM 1474 N N . LEU A 1 193 ? -40.522 -20.515 -1.262 1.00 84.81 193 LEU A N 1
ATOM 1475 C CA . LEU A 1 193 ? -39.822 -20.936 -2.484 1.00 84.81 193 LEU A CA 1
ATOM 1476 C C . LEU A 1 193 ? -38.611 -20.054 -2.824 1.00 84.81 193 LEU A C 1
ATOM 1478 O O . LEU A 1 193 ? -37.745 -20.499 -3.569 1.00 84.81 193 LEU A O 1
ATOM 1482 N N . TYR A 1 194 ? -38.541 -18.848 -2.255 1.00 82.12 194 TYR A N 1
ATOM 1483 C CA . TYR A 1 194 ? -37.473 -17.867 -2.475 1.00 82.12 194 TYR A CA 1
ATOM 1484 C C . TYR A 1 194 ? -36.658 -17.618 -1.195 1.00 82.12 194 TYR A C 1
ATOM 1486 O O . TYR A 1 194 ? -36.047 -16.571 -1.018 1.00 82.12 194 TYR A O 1
ATOM 1494 N N . GLY A 1 195 ? -36.670 -18.581 -0.264 1.00 79.88 195 GLY A N 1
ATOM 1495 C CA . GLY A 1 195 ? -35.889 -18.520 0.975 1.00 79.88 195 GLY A CA 1
ATOM 1496 C C . GLY A 1 195 ? -36.459 -17.597 2.055 1.00 79.88 195 GLY A C 1
ATOM 1497 O O . GLY A 1 195 ? -35.865 -17.478 3.125 1.00 79.88 195 GLY A O 1
ATOM 1498 N N . GLN A 1 196 ? -37.625 -16.986 1.831 1.00 87.00 196 GLN A N 1
ATOM 1499 C CA . GLN A 1 196 ? -38.248 -16.077 2.784 1.00 87.00 196 GLN A CA 1
ATOM 1500 C C . GLN A 1 196 ? -39.361 -16.777 3.576 1.00 87.00 196 GLN A C 1
ATOM 1502 O O . GLN A 1 196 ? -40.544 -16.718 3.248 1.00 87.00 196 GLN A O 1
ATOM 1507 N N . THR A 1 197 ? -38.987 -17.476 4.644 1.00 90.75 197 THR A N 1
ATOM 1508 C CA . THR A 1 197 ? -39.908 -18.350 5.393 1.00 90.75 197 THR A CA 1
ATOM 1509 C C . THR A 1 197 ? -40.663 -17.661 6.530 1.00 90.75 197 THR A C 1
ATOM 1511 O O . THR A 1 197 ? -41.537 -18.278 7.135 1.00 90.75 197 THR A O 1
ATOM 1514 N N . GLN A 1 198 ? -40.333 -16.407 6.842 1.00 93.00 198 GLN A N 1
ATOM 1515 C CA . GLN A 1 198 ? -40.889 -15.663 7.973 1.00 93.00 198 GLN A CA 1
ATOM 1516 C C . GLN A 1 198 ? -41.037 -14.174 7.620 1.00 93.00 198 GLN A C 1
ATOM 1518 O O . GLN A 1 198 ? -40.362 -13.669 6.723 1.00 93.00 198 GLN A O 1
ATOM 1523 N N . VAL A 1 199 ? -41.925 -13.480 8.331 1.00 94.25 199 VAL A N 1
ATOM 1524 C CA . VAL A 1 199 ? -42.098 -12.017 8.313 1.00 94.25 199 VAL A CA 1
ATOM 1525 C C . VAL A 1 199 ? -42.260 -11.522 9.748 1.00 94.25 199 VAL A C 1
ATOM 1527 O O . VAL A 1 199 ? -42.613 -12.314 10.625 1.00 94.25 199 VAL A O 1
ATOM 1530 N N . ILE A 1 200 ? -42.024 -10.231 9.991 1.00 94.44 200 ILE A N 1
ATOM 1531 C CA . ILE A 1 200 ? -42.262 -9.649 11.316 1.00 94.44 200 ILE A CA 1
ATOM 1532 C C . ILE A 1 200 ? -43.760 -9.667 11.653 1.00 94.44 200 ILE A C 1
ATOM 1534 O O . ILE A 1 200 ? -44.601 -9.368 10.794 1.00 94.44 200 ILE A O 1
ATOM 1538 N N . THR A 1 201 ? -44.096 -9.972 12.907 1.00 94.44 201 THR A N 1
ATOM 1539 C CA . THR A 1 201 ? -45.473 -9.896 13.415 1.00 94.44 201 THR A CA 1
ATOM 1540 C C . THR A 1 201 ? -45.560 -9.073 14.689 1.00 94.44 201 THR A C 1
ATOM 1542 O O . THR A 1 201 ? -44.580 -8.898 15.419 1.00 94.44 201 THR A O 1
ATOM 1545 N N . ASN A 1 202 ? -46.763 -8.591 14.992 1.00 92.81 202 ASN A N 1
ATOM 1546 C CA . ASN A 1 202 ? -47.047 -8.088 16.330 1.00 92.81 202 ASN A CA 1
ATOM 1547 C C . ASN A 1 202 ? -46.994 -9.226 17.369 1.00 92.81 202 ASN A C 1
ATOM 1549 O O . ASN A 1 202 ? -47.018 -10.408 17.019 1.00 92.81 202 ASN A O 1
ATOM 1553 N N . ARG A 1 203 ? -46.951 -8.870 18.656 1.00 91.25 203 ARG A N 1
ATOM 1554 C CA . ARG A 1 203 ? -46.835 -9.821 19.778 1.00 91.25 203 ARG A CA 1
ATOM 1555 C C . ARG A 1 203 ? -47.971 -10.851 19.849 1.00 91.25 203 ARG A C 1
ATOM 1557 O O . ARG A 1 203 ? -47.783 -11.941 20.377 1.00 91.25 203 ARG A O 1
ATOM 1564 N N . GLU A 1 204 ? -49.150 -10.516 19.324 1.00 89.12 204 GLU A N 1
ATOM 1565 C CA . GLU A 1 204 ? -50.290 -11.439 19.231 1.00 89.12 204 GLU A CA 1
ATOM 1566 C C . GLU A 1 204 ? -50.218 -12.380 18.012 1.00 89.12 204 GLU A C 1
ATOM 1568 O O . GLU A 1 204 ? -51.040 -13.290 17.893 1.00 89.12 204 GLU A O 1
ATOM 1573 N N . GLY A 1 205 ? -49.274 -12.160 17.091 1.00 88.00 205 GLY A N 1
ATOM 1574 C CA . GLY A 1 205 ? -49.098 -12.941 15.864 1.00 88.00 205 GLY A CA 1
ATOM 1575 C C . GLY A 1 205 ? -50.222 -12.771 14.835 1.00 88.00 205 GLY A C 1
ATOM 1576 O O . GLY A 1 205 ? -50.331 -13.572 13.908 1.00 88.00 205 GLY A O 1
ATOM 1577 N N . ASN A 1 206 ? -51.093 -11.768 14.993 1.00 90.44 206 ASN A N 1
ATOM 1578 C CA . ASN A 1 206 ? -52.296 -11.581 14.174 1.00 90.44 206 ASN A CA 1
ATOM 1579 C C . ASN A 1 206 ? -52.191 -10.427 13.160 1.00 90.44 206 ASN A C 1
ATOM 1581 O O . ASN A 1 206 ? -53.076 -10.286 12.312 1.00 90.44 206 ASN A O 1
ATOM 1585 N N . ARG A 1 207 ? -51.125 -9.620 13.222 1.00 89.56 207 ARG A N 1
ATOM 1586 C CA . ARG A 1 207 ? -50.827 -8.541 12.269 1.00 89.56 207 ARG A CA 1
ATOM 1587 C C . ARG A 1 207 ? -49.392 -8.646 11.767 1.00 89.56 207 ARG A C 1
ATOM 1589 O O . ARG A 1 207 ? -48.486 -8.987 12.524 1.00 89.56 207 ARG A O 1
ATOM 1596 N N . THR A 1 208 ? -49.203 -8.307 10.496 1.00 90.25 208 THR A N 1
ATOM 1597 C CA . THR A 1 208 ? -47.905 -8.212 9.813 1.00 90.25 208 THR A CA 1
ATOM 1598 C C . THR A 1 208 ? -47.663 -6.781 9.340 1.00 90.25 208 THR A C 1
ATOM 1600 O O . THR A 1 208 ? -48.573 -5.946 9.337 1.00 90.25 208 THR A O 1
ATOM 1603 N N . LEU A 1 209 ? -46.433 -6.487 8.918 1.00 89.56 209 LEU A N 1
ATOM 1604 C CA . LEU A 1 209 ? -46.100 -5.198 8.319 1.00 89.56 209 LEU A CA 1
ATOM 1605 C C . LEU A 1 209 ? -46.883 -4.974 7.014 1.00 89.56 209 LEU A C 1
ATOM 1607 O O . LEU A 1 209 ? -46.866 -5.817 6.120 1.00 89.56 209 LEU A O 1
ATOM 1611 N N . ALA A 1 210 ? -47.514 -3.807 6.890 1.00 86.62 210 ALA A N 1
ATOM 1612 C CA . ALA A 1 210 ? -48.156 -3.342 5.664 1.00 86.62 210 ALA A CA 1
ATOM 1613 C C . ALA A 1 210 ? -47.464 -2.070 5.152 1.00 86.62 210 ALA A C 1
ATOM 1615 O O . ALA A 1 210 ? -47.081 -1.213 5.951 1.00 86.62 210 ALA A O 1
ATOM 1616 N N . LEU A 1 211 ? -47.322 -1.948 3.829 1.00 86.38 211 LEU A N 1
ATOM 1617 C CA . LEU A 1 211 ? -46.779 -0.749 3.186 1.00 86.38 211 LEU A CA 1
ATOM 1618 C C . LEU A 1 211 ? -47.824 0.366 3.104 1.00 86.38 211 LEU A C 1
ATOM 1620 O O . LEU A 1 211 ? -49.002 0.117 2.839 1.00 86.38 211 LEU A O 1
ATOM 1624 N N . THR A 1 212 ? -47.369 1.607 3.250 1.00 84.62 212 THR A N 1
ATOM 1625 C CA . THR A 1 212 ? -48.138 2.810 2.916 1.00 84.62 212 THR A CA 1
ATOM 1626 C C . THR A 1 212 ? -47.733 3.353 1.541 1.00 84.62 212 THR A C 1
ATOM 1628 O O . THR A 1 212 ? -46.694 2.989 0.997 1.00 84.62 212 THR A O 1
ATOM 1631 N N . ASN A 1 213 ? -48.519 4.274 0.968 1.00 77.50 213 ASN A N 1
ATOM 1632 C CA . ASN A 1 213 ? -48.205 4.890 -0.335 1.00 77.50 213 ASN A CA 1
ATOM 1633 C C . ASN A 1 213 ? -46.881 5.681 -0.350 1.00 77.50 213 ASN A C 1
ATOM 1635 O O . ASN A 1 213 ? -46.383 6.015 -1.421 1.00 77.50 213 ASN A O 1
ATOM 1639 N N . SER A 1 214 ? -46.354 6.033 0.823 1.00 80.12 214 SER A N 1
ATOM 1640 C CA . SER A 1 214 ? -45.096 6.761 0.992 1.00 80.12 214 SER A CA 1
ATOM 1641 C C . SER A 1 214 ? -43.895 5.856 1.256 1.00 80.12 214 SER A C 1
ATOM 1643 O O . SER A 1 214 ? -42.779 6.367 1.283 1.00 80.12 214 SER A O 1
ATOM 1645 N N . ASP A 1 215 ? -44.091 4.550 1.464 1.00 87.06 215 ASP A N 1
ATOM 1646 C CA . ASP A 1 215 ? -42.991 3.630 1.743 1.00 87.06 215 ASP A CA 1
ATOM 1647 C C . ASP A 1 215 ? -42.291 3.194 0.448 1.00 87.06 215 ASP A C 1
ATOM 1649 O O . ASP A 1 215 ? -42.925 2.591 -0.423 1.00 87.06 215 ASP A O 1
ATOM 1653 N N . PRO A 1 216 ? -40.975 3.438 0.314 1.00 91.00 216 PRO A N 1
ATOM 1654 C CA . PRO A 1 216 ? -40.176 2.832 -0.732 1.00 91.00 216 PRO A CA 1
ATOM 1655 C C . PRO A 1 216 ? -40.185 1.317 -0.561 1.00 91.00 216 PRO A C 1
ATOM 1657 O O . PRO A 1 216 ? -40.057 0.798 0.553 1.00 91.00 216 PRO A O 1
ATOM 1660 N N . PHE A 1 217 ? -40.304 0.612 -1.677 1.00 92.56 217 PHE A N 1
ATOM 1661 C CA . PHE A 1 217 ? -40.236 -0.837 -1.712 1.00 92.56 217 PHE A CA 1
ATOM 1662 C C . PHE A 1 217 ? -39.488 -1.298 -2.956 1.00 92.56 217 PHE A C 1
ATOM 1664 O O . PHE A 1 217 ? -39.380 -0.573 -3.947 1.00 92.56 217 PHE A O 1
ATOM 1671 N N . GLU A 1 218 ? -39.008 -2.527 -2.899 1.00 91.94 218 GLU A N 1
ATOM 1672 C CA . GLU A 1 218 ? -38.589 -3.301 -4.062 1.00 91.94 218 GLU A CA 1
ATOM 1673 C C . GLU A 1 218 ? -39.399 -4.594 -4.133 1.00 91.94 218 GLU A C 1
ATOM 1675 O O . GLU A 1 218 ? -40.162 -4.923 -3.219 1.00 91.94 218 GLU A O 1
ATOM 1680 N N . LEU A 1 219 ? -39.257 -5.314 -5.240 1.00 90.44 219 LEU A N 1
ATOM 1681 C CA . LEU A 1 219 ? -39.874 -6.621 -5.409 1.00 90.44 219 LEU A CA 1
ATOM 1682 C C . LEU A 1 219 ? -38.858 -7.707 -5.061 1.00 90.44 219 LEU A C 1
ATOM 1684 O O . LEU A 1 219 ? -37.710 -7.641 -5.497 1.00 90.44 219 LEU A O 1
ATOM 1688 N N . SER A 1 220 ? -39.295 -8.702 -4.293 1.00 87.06 220 SER A N 1
ATOM 1689 C CA . SER A 1 220 ? -38.575 -9.964 -4.138 1.00 87.06 220 SER A CA 1
ATOM 1690 C C . SER A 1 220 ? -38.552 -10.748 -5.458 1.00 87.06 220 SER A C 1
ATOM 1692 O O . SER A 1 220 ? -39.280 -10.432 -6.404 1.00 87.06 220 SER A O 1
ATOM 1694 N N . ASP A 1 221 ? -37.784 -11.839 -5.499 1.00 84.50 221 ASP A N 1
ATOM 1695 C CA . ASP A 1 221 ? -37.774 -12.781 -6.629 1.00 84.50 221 ASP A CA 1
ATOM 1696 C C . ASP A 1 221 ? -39.158 -13.409 -6.896 1.00 84.50 221 ASP A C 1
ATOM 1698 O O . ASP A 1 221 ? -39.478 -13.775 -8.029 1.00 84.50 221 ASP A O 1
ATOM 1702 N N . GLY A 1 222 ? -39.998 -13.505 -5.859 1.00 84.31 222 GLY A N 1
ATOM 1703 C CA . GLY A 1 222 ? -41.394 -13.942 -5.943 1.00 84.31 222 GLY A CA 1
ATOM 1704 C C . GLY A 1 222 ? -42.390 -12.840 -6.315 1.00 84.31 222 GLY A C 1
ATOM 1705 O O . GLY A 1 222 ? -43.589 -13.105 -6.406 1.00 84.31 222 GLY A O 1
ATOM 1706 N N . LEU A 1 223 ? -41.903 -11.625 -6.597 1.00 87.69 223 LEU A N 1
ATOM 1707 C CA . LEU A 1 223 ? -42.681 -10.422 -6.909 1.00 87.69 223 LEU A CA 1
ATOM 1708 C C . LEU A 1 223 ? -43.530 -9.896 -5.740 1.00 87.69 223 LEU A C 1
ATOM 1710 O O . LEU A 1 223 ? -44.462 -9.116 -5.959 1.00 87.69 223 LEU A O 1
ATOM 1714 N N . SER A 1 224 ? -43.203 -10.274 -4.504 1.00 89.75 224 SER A N 1
ATOM 1715 C CA . SER A 1 224 ? -43.807 -9.679 -3.314 1.00 89.75 224 SER A CA 1
ATOM 1716 C C . SER A 1 224 ? -43.082 -8.399 -2.898 1.00 89.75 224 SER A C 1
ATOM 1718 O O . SER A 1 224 ? -41.867 -8.281 -3.063 1.00 89.75 224 SER A O 1
ATOM 1720 N N . PRO A 1 225 ? -43.802 -7.420 -2.330 1.00 90.81 225 PRO A N 1
ATOM 1721 C CA . PRO A 1 225 ? -43.184 -6.178 -1.902 1.00 90.81 225 PRO A CA 1
ATOM 1722 C C . PRO A 1 225 ? -42.312 -6.356 -0.647 1.00 90.81 225 PRO A C 1
ATOM 1724 O O . PRO A 1 225 ? -42.728 -6.950 0.354 1.00 90.81 225 PRO A O 1
ATOM 1727 N N . VAL A 1 226 ? -41.124 -5.755 -0.672 1.00 92.06 226 VAL A N 1
ATOM 1728 C CA . VAL A 1 226 ? -40.169 -5.680 0.442 1.00 92.06 226 VAL A CA 1
ATOM 1729 C C . VAL A 1 226 ? -39.939 -4.210 0.779 1.00 92.06 226 VAL A C 1
ATOM 1731 O O . VAL A 1 226 ? -39.532 -3.436 -0.085 1.00 92.06 226 VAL A O 1
ATOM 1734 N N . MET A 1 227 ? -40.221 -3.802 2.020 1.00 93.19 227 MET A N 1
ATOM 1735 C CA . MET A 1 227 ? -40.042 -2.410 2.447 1.00 93.19 227 MET A CA 1
ATOM 1736 C C . MET A 1 227 ? -38.555 -2.051 2.484 1.00 93.19 227 MET A C 1
ATOM 1738 O O . MET A 1 227 ? -37.760 -2.843 2.986 1.00 93.19 227 MET A O 1
ATOM 1742 N N . LEU A 1 228 ? -38.199 -0.847 2.032 1.00 93.06 228 LEU A N 1
ATOM 1743 C CA . LEU A 1 228 ? -36.820 -0.365 1.997 1.00 93.06 228 LEU A CA 1
ATOM 1744 C C . LEU A 1 228 ? -36.586 0.879 2.856 1.00 93.06 228 LEU A C 1
ATOM 1746 O O . LEU A 1 228 ? -37.405 1.805 2.900 1.00 93.06 228 LEU A O 1
ATOM 1750 N N . ARG A 1 229 ? -35.402 0.930 3.469 1.00 93.06 229 ARG A N 1
ATOM 1751 C CA . ARG A 1 229 ? -34.742 2.159 3.925 1.00 93.06 229 ARG A CA 1
ATOM 1752 C C . ARG A 1 229 ? -33.291 2.143 3.463 1.00 93.06 229 ARG A C 1
ATOM 1754 O O . ARG A 1 229 ? -32.478 1.427 4.036 1.00 93.06 229 ARG A O 1
ATOM 1761 N N . VAL A 1 230 ? -32.994 2.902 2.414 1.00 94.94 230 VAL A N 1
ATOM 1762 C CA . VAL A 1 230 ? -31.659 2.981 1.802 1.00 94.94 230 VAL A CA 1
ATOM 1763 C C . VAL A 1 230 ? -30.883 4.170 2.364 1.00 94.94 230 VAL A C 1
ATOM 1765 O O . VAL A 1 230 ? -31.427 5.269 2.504 1.00 94.94 230 VAL A O 1
ATOM 1768 N N . PHE A 1 231 ? -29.609 3.950 2.668 1.00 95.19 231 PHE A N 1
ATOM 1769 C CA . PHE A 1 231 ? -28.691 4.926 3.244 1.00 95.19 231 PHE A CA 1
ATOM 1770 C C . PHE A 1 231 ? -27.262 4.688 2.736 1.00 95.19 231 PHE A C 1
ATOM 1772 O O . PHE A 1 231 ? -26.998 3.717 2.027 1.00 95.19 231 PHE A O 1
ATOM 1779 N N . ARG A 1 232 ? -26.337 5.591 3.072 1.00 94.50 232 ARG A N 1
ATOM 1780 C CA . ARG A 1 232 ? -24.906 5.338 2.870 1.00 94.50 232 ARG A CA 1
ATOM 1781 C C . ARG A 1 232 ? -24.204 5.204 4.208 1.00 94.50 232 ARG A C 1
ATOM 1783 O O . ARG A 1 232 ? -24.514 5.944 5.145 1.00 94.50 232 ARG A O 1
ATOM 1790 N N . THR A 1 233 ? -23.254 4.292 4.292 1.00 96.19 233 THR A N 1
ATOM 1791 C CA . THR A 1 233 ? -22.328 4.229 5.420 1.00 96.19 233 THR A CA 1
ATOM 1792 C C . THR A 1 233 ? -21.246 5.299 5.250 1.00 96.19 233 THR A C 1
ATOM 1794 O O . THR A 1 233 ? -21.018 5.816 4.148 1.00 96.19 233 THR A O 1
ATOM 1797 N N . GLY A 1 234 ? -20.630 5.718 6.354 1.00 94.69 234 GLY A N 1
ATOM 1798 C CA . GLY A 1 234 ? -19.506 6.654 6.312 1.00 94.69 234 GLY A CA 1
ATOM 1799 C C . GLY A 1 234 ? -18.278 6.073 5.597 1.00 94.69 234 GLY A C 1
ATOM 1800 O O . GLY A 1 234 ? -18.146 4.854 5.469 1.00 94.69 234 GLY A O 1
ATOM 1801 N N . ASN A 1 235 ? -17.384 6.945 5.130 1.00 92.62 235 ASN A N 1
ATOM 1802 C CA . ASN A 1 235 ? -16.118 6.570 4.494 1.00 92.62 235 ASN A CA 1
ATOM 1803 C C . ASN A 1 235 ? -14.954 7.480 4.931 1.00 92.62 235 ASN A C 1
ATOM 1805 O O . ASN A 1 235 ? -15.154 8.391 5.727 1.00 92.62 235 ASN A O 1
ATOM 1809 N N . ALA A 1 236 ? -13.744 7.233 4.421 1.00 88.75 236 ALA A N 1
ATOM 1810 C CA . ALA A 1 236 ? -12.534 7.957 4.828 1.00 88.75 236 ALA A CA 1
ATOM 1811 C C . ALA A 1 236 ? -12.584 9.479 4.562 1.00 88.75 236 ALA A C 1
ATOM 1813 O O . ALA A 1 236 ? -11.918 10.238 5.259 1.00 88.75 236 ALA A O 1
ATOM 1814 N N . ASP A 1 237 ? -13.403 9.937 3.608 1.00 89.94 237 ASP A N 1
ATOM 1815 C CA . ASP A 1 237 ? -13.580 11.367 3.310 1.00 89.94 237 ASP A CA 1
ATOM 1816 C C . ASP A 1 237 ? -14.538 12.071 4.291 1.00 89.94 237 ASP A C 1
ATOM 1818 O O . ASP A 1 237 ? -14.633 13.304 4.322 1.00 89.94 237 ASP A O 1
ATOM 1822 N N . ASP A 1 238 ? -15.295 11.307 5.082 1.00 92.81 238 ASP A N 1
ATOM 1823 C CA . ASP A 1 238 ? -16.162 11.841 6.125 1.00 92.81 238 ASP A CA 1
ATOM 1824 C C . ASP A 1 238 ? -15.377 12.177 7.405 1.00 92.81 238 ASP A C 1
ATOM 1826 O O . ASP A 1 238 ? -14.344 11.573 7.694 1.00 92.81 238 ASP A O 1
ATOM 1830 N N . PRO A 1 239 ? -15.894 13.089 8.256 1.00 91.19 239 PRO A N 1
ATOM 1831 C CA . PRO A 1 239 ? -15.338 13.301 9.589 1.00 91.19 239 PRO A CA 1
ATOM 1832 C C . PRO A 1 239 ? -15.187 11.984 10.360 1.00 91.19 239 PRO A C 1
ATOM 1834 O O . PRO A 1 239 ? -16.092 11.148 10.313 1.00 91.19 239 PRO A O 1
ATOM 1837 N N . ALA A 1 240 ? -14.078 11.846 11.093 1.00 91.94 240 ALA A N 1
ATOM 1838 C CA . ALA A 1 240 ? -13.735 10.640 11.852 1.00 91.94 240 ALA A CA 1
ATOM 1839 C C . ALA A 1 240 ? -13.742 9.358 10.991 1.00 91.94 240 ALA A C 1
ATOM 1841 O O . ALA A 1 240 ? -14.263 8.331 11.416 1.00 91.94 240 ALA A O 1
ATOM 1842 N N . ASN A 1 241 ? -13.254 9.438 9.746 1.00 92.56 241 ASN A N 1
ATOM 1843 C CA . ASN A 1 241 ? -13.185 8.327 8.786 1.00 92.56 241 ASN A CA 1
ATOM 1844 C C . ASN A 1 241 ? -14.529 7.605 8.556 1.00 92.56 241 ASN A C 1
ATOM 1846 O O . ASN A 1 241 ? -14.583 6.411 8.238 1.00 92.56 241 ASN A O 1
ATOM 1850 N N . GLY A 1 242 ? -15.642 8.322 8.751 1.00 93.31 242 GLY A N 1
ATOM 1851 C CA . GLY A 1 242 ? -16.988 7.778 8.598 1.00 93.31 242 GLY A CA 1
ATOM 1852 C C . GLY A 1 242 ? -17.540 7.049 9.825 1.00 93.31 242 GLY A C 1
ATOM 1853 O O . GLY A 1 242 ? -18.632 6.477 9.744 1.00 93.31 242 GLY A O 1
ATOM 1854 N N . PHE A 1 243 ? -16.841 7.079 10.957 1.00 94.25 243 PHE A N 1
ATOM 1855 C CA . PHE A 1 243 ? -17.307 6.562 12.243 1.00 94.25 243 PHE A CA 1
ATOM 1856 C C . PHE A 1 243 ? -18.006 7.646 13.077 1.00 94.25 243 PHE A C 1
ATOM 1858 O O . PHE A 1 243 ? -18.016 8.835 12.740 1.00 94.25 243 PHE A O 1
ATOM 1865 N N . LEU A 1 244 ? -18.657 7.234 14.166 1.00 91.94 244 LEU A N 1
ATOM 1866 C CA . LEU A 1 244 ? -19.081 8.160 15.213 1.00 91.94 244 LEU A CA 1
ATOM 1867 C C . LEU A 1 244 ? -17.849 8.852 15.804 1.00 91.94 244 LEU A C 1
ATOM 1869 O O . LEU A 1 244 ? -16.796 8.240 15.943 1.00 91.94 244 LEU A O 1
ATOM 1873 N N . LYS A 1 245 ? -17.988 10.133 16.166 1.00 88.38 245 LYS A N 1
ATOM 1874 C CA . LYS A 1 245 ? -16.878 10.906 16.731 1.00 88.38 245 LYS A CA 1
ATOM 1875 C C . LYS A 1 245 ? -16.383 10.233 18.008 1.00 88.38 245 LYS A C 1
ATOM 1877 O O . LYS A 1 245 ? -17.133 10.184 18.983 1.00 88.38 245 LYS A O 1
ATOM 1882 N N . ASP A 1 246 ? -15.126 9.825 18.011 1.00 86.06 246 ASP A N 1
ATOM 1883 C CA . ASP A 1 246 ? -14.439 9.355 19.205 1.00 86.06 246 ASP A CA 1
ATOM 1884 C C . ASP A 1 246 ? -13.522 10.452 19.761 1.00 86.06 246 ASP A C 1
ATOM 1886 O O . ASP A 1 246 ? -12.942 11.239 19.011 1.00 86.06 246 ASP A O 1
ATOM 1890 N N . GLN A 1 247 ? -13.471 10.568 21.083 1.00 82.81 247 GLN A N 1
ATOM 1891 C CA . GLN A 1 247 ? -12.574 11.474 21.805 1.00 82.81 247 GLN A CA 1
ATOM 1892 C C . GLN A 1 247 ? -11.661 10.725 22.774 1.00 82.81 247 GLN A C 1
ATOM 1894 O O . GLN A 1 247 ? -10.713 11.324 23.292 1.00 82.81 247 GLN A O 1
ATOM 1899 N N . GLN A 1 248 ? -11.953 9.453 23.044 1.00 84.50 248 GLN A N 1
ATOM 1900 C CA . GLN A 1 248 ? -11.057 8.593 23.779 1.00 84.50 248 GLN A CA 1
ATOM 1901 C C . GLN A 1 248 ? -9.911 8.222 22.838 1.00 84.50 248 GLN A C 1
ATOM 1903 O O . GLN A 1 248 ? -10.098 8.062 21.639 1.00 84.50 248 GLN A O 1
ATOM 1908 N N . ARG A 1 249 ? -8.689 8.217 23.370 1.00 90.38 249 ARG A N 1
ATOM 1909 C CA . ARG A 1 249 ? -7.534 7.750 22.611 1.00 90.38 249 ARG A CA 1
ATOM 1910 C C . ARG A 1 249 ? -7.268 6.292 22.963 1.00 90.38 249 ARG A C 1
ATOM 1912 O O . ARG A 1 249 ? -7.314 5.974 24.161 1.00 90.38 249 ARG A O 1
ATOM 1919 N N . PRO A 1 250 ? -6.870 5.467 21.985 1.00 93.00 250 PRO A N 1
ATOM 1920 C CA . PRO A 1 250 ? -6.556 4.072 22.236 1.00 93.00 250 PRO A CA 1
ATOM 1921 C C . PRO A 1 250 ? -5.374 3.934 23.195 1.00 93.00 250 PRO A C 1
ATOM 1923 O O . PRO A 1 250 ? -4.358 4.618 23.065 1.00 93.00 250 PRO A O 1
ATOM 1926 N N . SER A 1 251 ? -5.485 3.016 24.151 1.00 93.69 251 SER A N 1
ATOM 1927 C CA . SER A 1 251 ? -4.371 2.563 24.987 1.00 93.69 251 SER A CA 1
ATOM 1928 C C . SER A 1 251 ? -4.157 1.058 24.829 1.00 93.69 251 SER A C 1
ATOM 1930 O O . SER A 1 251 ? -4.990 0.366 24.248 1.00 93.69 251 SER A O 1
ATOM 1932 N N . LEU A 1 252 ? -3.050 0.529 25.346 1.00 95.19 252 LEU A N 1
ATOM 1933 C CA . LEU A 1 252 ? -2.840 -0.916 25.424 1.00 95.19 252 LEU A CA 1
ATOM 1934 C C . LEU A 1 252 ? -3.617 -1.516 26.592 1.00 95.19 252 LEU A C 1
ATOM 1936 O O . LEU A 1 252 ? -3.788 -0.892 27.639 1.00 95.19 252 LEU A O 1
ATOM 1940 N N . GLN A 1 253 ? -4.039 -2.760 26.428 1.00 92.75 253 GLN A N 1
ATOM 1941 C CA . GLN A 1 253 ? -4.767 -3.555 27.403 1.00 92.75 253 GLN A CA 1
ATOM 1942 C C . GLN A 1 253 ? -4.001 -4.858 27.644 1.00 92.75 253 GLN A C 1
ATOM 1944 O O . GLN A 1 253 ? -3.637 -5.550 26.698 1.00 92.75 253 GLN A O 1
ATOM 1949 N N . ALA A 1 254 ? -3.766 -5.203 28.908 1.00 92.12 254 ALA A N 1
ATOM 1950 C CA . ALA A 1 254 ? -3.149 -6.468 29.296 1.00 92.12 254 ALA A CA 1
ATOM 1951 C C . ALA A 1 254 ? -4.108 -7.290 30.154 1.00 92.12 254 ALA A C 1
ATOM 1953 O O . ALA A 1 254 ? -4.750 -6.744 31.051 1.00 92.12 254 ALA A O 1
ATOM 1954 N N . ASP A 1 255 ? -4.136 -8.602 29.917 1.00 91.00 255 ASP A N 1
ATOM 1955 C CA . ASP A 1 255 ? -4.824 -9.578 30.761 1.00 91.00 255 ASP A CA 1
ATOM 1956 C C . ASP A 1 255 ? -3.787 -10.328 31.607 1.00 91.00 255 ASP A C 1
ATOM 1958 O O . ASP A 1 255 ? -3.151 -11.292 31.176 1.00 91.00 255 ASP A O 1
ATOM 1962 N N . LEU A 1 256 ? -3.583 -9.852 32.833 1.00 92.69 256 LEU A N 1
ATOM 1963 C CA . LEU A 1 256 ? -2.577 -10.361 33.756 1.00 92.69 256 LEU A CA 1
ATOM 1964 C C . LEU A 1 256 ? -3.159 -11.470 34.631 1.00 92.69 256 LEU A C 1
ATOM 1966 O O . LEU A 1 256 ? -3.995 -11.235 35.513 1.00 92.69 256 LEU A O 1
ATOM 1970 N N . THR A 1 257 ? -2.654 -12.688 34.448 1.00 93.38 257 THR A N 1
ATOM 1971 C CA . THR A 1 257 ? -3.014 -13.823 35.308 1.00 93.38 257 THR A CA 1
ATOM 1972 C C . THR A 1 257 ? -2.717 -13.497 36.774 1.00 93.38 257 THR A C 1
ATOM 1974 O O . THR A 1 257 ? -1.603 -13.098 37.129 1.00 93.38 257 THR A O 1
ATOM 1977 N N . SER A 1 258 ? -3.718 -13.672 37.632 1.00 94.88 258 SER A N 1
ATOM 1978 C CA . SER A 1 258 ? -3.721 -13.222 39.022 1.00 94.88 258 SER A CA 1
ATOM 1979 C C . SER A 1 258 ? -4.316 -14.273 39.963 1.00 94.88 258 SER A C 1
ATOM 1981 O O . SER A 1 258 ? -5.085 -15.140 39.563 1.00 94.88 258 SER A O 1
ATOM 1983 N N . ASP A 1 259 ? -3.959 -14.176 41.238 1.00 95.94 259 ASP A N 1
ATOM 1984 C CA . ASP A 1 259 ? -4.469 -15.014 42.319 1.00 95.94 259 ASP A CA 1
ATOM 1985 C C . ASP A 1 259 ? -5.324 -14.151 43.261 1.00 95.94 259 ASP A C 1
ATOM 1987 O O . ASP A 1 259 ? -4.830 -13.149 43.786 1.00 95.94 259 ASP A O 1
ATOM 1991 N N . VAL A 1 260 ? -6.571 -14.541 43.540 1.00 96.44 260 VAL A N 1
ATOM 1992 C CA . VAL A 1 260 ? -7.389 -13.912 44.594 1.00 96.44 260 VAL A CA 1
ATOM 1993 C C . VAL A 1 260 ? -7.138 -14.604 45.927 1.00 96.44 260 VAL A C 1
ATOM 1995 O O . VAL A 1 260 ? -7.327 -15.813 46.070 1.00 96.44 260 VAL A O 1
ATOM 1998 N N . LEU A 1 261 ? -6.724 -13.810 46.914 1.00 96.75 261 LEU A N 1
ATOM 1999 C CA . LEU A 1 261 ? -6.339 -14.246 48.255 1.00 96.75 261 LEU A CA 1
ATOM 2000 C C . LEU A 1 261 ? -7.469 -14.061 49.272 1.00 96.75 261 LEU A C 1
ATOM 2002 O O . LEU A 1 261 ? -7.587 -14.856 50.197 1.00 96.75 261 LEU A O 1
ATOM 2006 N N . LEU A 1 262 ? -8.297 -13.028 49.120 1.00 96.88 262 LEU A N 1
ATOM 2007 C CA . LEU A 1 262 ? -9.420 -12.730 50.013 1.00 96.88 262 LEU A CA 1
ATOM 2008 C C . LEU A 1 262 ? -10.510 -12.006 49.224 1.00 96.88 262 LEU A C 1
ATOM 2010 O O . LEU A 1 262 ? -10.203 -11.118 48.434 1.00 96.88 262 LEU A O 1
ATOM 2014 N N . ALA A 1 263 ? -11.770 -12.358 49.461 1.00 96.00 263 ALA A N 1
ATOM 2015 C CA . ALA A 1 263 ? -12.921 -11.644 48.922 1.00 96.00 263 ALA A CA 1
ATOM 2016 C C . ALA A 1 263 ? -13.962 -11.410 50.022 1.00 96.00 263 ALA A C 1
ATOM 2018 O O . ALA A 1 263 ? -14.432 -12.366 50.645 1.00 96.00 263 ALA A O 1
ATOM 2019 N N . THR A 1 264 ? -14.345 -10.153 50.238 1.00 95.88 264 THR A N 1
ATOM 2020 C CA . THR A 1 264 ? -15.316 -9.733 51.258 1.00 95.88 264 THR A CA 1
ATOM 2021 C C . THR A 1 264 ? -16.528 -9.084 50.598 1.00 95.88 264 THR A C 1
ATOM 2023 O O . THR A 1 264 ? -16.383 -8.231 49.724 1.00 95.88 264 THR A O 1
ATOM 2026 N N . ASP A 1 265 ? -17.722 -9.485 51.027 1.00 93.38 265 ASP A N 1
ATOM 2027 C CA . ASP A 1 265 ? -18.992 -8.895 50.600 1.00 93.38 265 ASP A CA 1
ATOM 2028 C C . ASP A 1 265 ? -19.292 -7.639 51.434 1.00 93.38 265 ASP A C 1
ATOM 2030 O O . ASP A 1 265 ? -19.328 -7.706 52.668 1.00 93.38 265 ASP A O 1
ATOM 2034 N N . LEU A 1 266 ? -19.476 -6.496 50.769 1.00 88.44 266 LEU A N 1
ATOM 2035 C CA . LEU A 1 266 ? -19.835 -5.215 51.381 1.00 88.44 266 LEU A CA 1
ATOM 2036 C C . LEU A 1 266 ? -21.255 -4.756 50.992 1.00 88.44 266 LEU A C 1
ATOM 2038 O O . LEU A 1 266 ? -21.596 -3.593 51.208 1.00 88.44 266 LEU A O 1
ATOM 2042 N N . GLY A 1 267 ? -22.095 -5.643 50.448 1.00 84.56 267 GLY A N 1
ATOM 2043 C CA . GLY A 1 267 ? -23.415 -5.314 49.912 1.00 84.56 267 GLY A CA 1
ATOM 2044 C C . GLY A 1 267 ? -23.344 -5.065 48.409 1.00 84.56 267 GLY A C 1
ATOM 2045 O O . GLY A 1 267 ? -23.197 -6.005 47.637 1.00 84.56 267 GLY A O 1
ATOM 2046 N N . ASP A 1 268 ? -23.426 -3.802 47.986 1.00 77.25 268 ASP A N 1
ATOM 2047 C CA . ASP A 1 268 ? -23.398 -3.439 46.556 1.00 77.25 268 ASP A CA 1
ATOM 2048 C C . ASP A 1 268 ? -21.985 -3.532 45.936 1.00 77.25 268 ASP A C 1
ATOM 2050 O O . ASP A 1 268 ? -21.822 -3.435 44.720 1.00 77.25 268 ASP A O 1
ATOM 2054 N N . LEU A 1 269 ? -20.951 -3.727 46.765 1.00 85.56 269 LEU A N 1
ATOM 2055 C CA . LEU A 1 269 ? -19.546 -3.806 46.362 1.00 85.56 269 LEU A CA 1
ATOM 2056 C C . LEU A 1 269 ? -18.877 -5.071 46.913 1.00 85.56 269 LEU A C 1
ATOM 2058 O O . LEU A 1 269 ? -19.185 -5.537 48.011 1.00 85.56 269 LEU A O 1
ATOM 2062 N N . ALA A 1 270 ? -17.885 -5.573 46.185 1.00 89.94 270 ALA A N 1
ATOM 2063 C CA . ALA A 1 270 ? -16.944 -6.586 46.640 1.00 89.94 270 ALA A CA 1
ATOM 2064 C C . ALA A 1 270 ? -15.587 -5.940 46.959 1.00 89.94 270 ALA A C 1
ATOM 2066 O O . ALA A 1 270 ? -15.077 -5.153 46.165 1.00 89.94 270 ALA A O 1
ATOM 2067 N N . GLU A 1 271 ? -14.980 -6.286 48.097 1.00 95.38 271 GLU A N 1
ATOM 2068 C CA . GLU A 1 271 ? -13.579 -5.965 48.403 1.00 95.38 271 GLU A CA 1
ATOM 2069 C C . GLU A 1 271 ? -12.707 -7.189 48.129 1.00 95.38 271 GLU A C 1
ATOM 2071 O O . GLU A 1 271 ? -12.892 -8.238 48.750 1.00 95.38 271 GLU A O 1
ATOM 2076 N N . ILE A 1 272 ? -11.756 -7.057 47.208 1.00 95.75 272 ILE A N 1
ATOM 2077 C CA . ILE A 1 272 ? -10.911 -8.155 46.746 1.00 95.75 272 ILE A CA 1
ATOM 2078 C C . ILE A 1 272 ? -9.450 -7.865 47.071 1.00 95.75 272 ILE A C 1
ATOM 2080 O O . ILE A 1 272 ? -8.920 -6.816 46.716 1.00 95.75 272 ILE A O 1
ATOM 2084 N N . THR A 1 273 ? -8.786 -8.823 47.718 1.00 96.81 273 THR A N 1
ATOM 2085 C CA . THR A 1 273 ? -7.326 -8.864 47.841 1.00 96.81 273 THR A CA 1
ATOM 2086 C C . THR A 1 273 ? -6.762 -9.848 46.829 1.00 96.81 273 THR A C 1
ATOM 2088 O O . THR A 1 273 ? -7.104 -11.033 46.872 1.00 96.81 273 THR A O 1
ATOM 2091 N N . TYR A 1 274 ? -5.880 -9.391 45.948 1.00 95.94 274 TYR A N 1
ATOM 2092 C CA . TYR A 1 274 ? -5.303 -10.206 44.885 1.00 95.94 274 TYR A CA 1
ATOM 2093 C C . TYR A 1 274 ? -3.798 -9.964 44.715 1.00 95.94 274 TYR A C 1
ATOM 2095 O O . TYR A 1 274 ? -3.206 -9.066 45.320 1.00 95.94 274 TYR A O 1
ATOM 2103 N N . ARG A 1 275 ? -3.168 -10.792 43.882 1.00 95.44 275 ARG A N 1
ATOM 2104 C CA . ARG A 1 275 ? -1.770 -10.649 43.470 1.00 95.44 275 ARG A CA 1
ATOM 2105 C C . ARG A 1 275 ? -1.578 -11.105 42.029 1.00 95.44 275 ARG A C 1
ATOM 2107 O O . ARG A 1 275 ? -2.005 -12.201 41.682 1.00 95.44 275 ARG A O 1
ATOM 2114 N N . VAL A 1 276 ? -0.843 -10.331 41.233 1.00 95.31 276 VAL A N 1
ATOM 2115 C CA . VAL A 1 276 ? -0.418 -10.742 39.884 1.00 95.31 276 VAL A CA 1
ATOM 2116 C C . VAL A 1 276 ? 0.590 -11.895 39.970 1.00 95.31 276 VAL A C 1
ATOM 2118 O O . VAL A 1 276 ? 1.527 -11.874 40.777 1.00 95.31 276 VAL A O 1
ATOM 2121 N N . ARG A 1 277 ? 0.407 -12.935 39.155 1.00 92.75 277 ARG A N 1
ATOM 2122 C CA . ARG A 1 277 ? 1.218 -14.158 39.225 1.00 92.75 277 ARG A CA 1
ATOM 2123 C C . ARG A 1 277 ? 2.654 -13.908 38.762 1.00 92.75 277 ARG A C 1
ATOM 2125 O O . ARG A 1 277 ? 3.584 -14.244 39.504 1.00 92.75 277 ARG A O 1
ATOM 2132 N N . ALA A 1 278 ? 2.812 -13.261 37.606 1.00 91.69 278 ALA A N 1
ATOM 2133 C CA . ALA A 1 278 ? 4.100 -12.859 37.044 1.00 91.69 278 ALA A CA 1
ATOM 2134 C C . ALA A 1 278 ? 4.805 -11.862 37.973 1.00 91.69 278 ALA A C 1
ATOM 2136 O O . ALA A 1 278 ? 4.304 -10.764 38.209 1.00 91.69 278 ALA A O 1
ATOM 2137 N N . ILE A 1 279 ? 5.957 -12.258 38.525 1.00 90.69 279 ILE A N 1
ATOM 2138 C CA . ILE A 1 279 ? 6.672 -11.497 39.564 1.00 90.69 279 ILE A CA 1
ATOM 2139 C C . ILE A 1 279 ? 7.034 -10.097 39.065 1.00 90.69 279 ILE A C 1
ATOM 2141 O O . ILE A 1 279 ? 6.797 -9.126 39.783 1.00 90.69 279 ILE A O 1
ATOM 2145 N N . ASN A 1 280 ? 7.512 -9.998 37.826 1.00 89.88 280 ASN A N 1
ATOM 2146 C CA . ASN A 1 280 ? 8.016 -8.751 37.251 1.00 89.88 280 ASN A CA 1
ATOM 2147 C C . ASN A 1 280 ? 6.885 -7.783 36.851 1.00 89.88 280 ASN A C 1
ATOM 2149 O O . ASN A 1 280 ? 7.119 -6.590 36.711 1.00 89.88 280 ASN A O 1
ATOM 2153 N N . CYS A 1 281 ? 5.636 -8.265 36.794 1.00 93.06 281 CYS A N 1
ATOM 2154 C CA . CYS A 1 281 ? 4.440 -7.446 36.575 1.00 93.06 281 CYS A CA 1
ATOM 2155 C C . CYS A 1 281 ? 3.700 -7.078 37.877 1.00 93.06 281 CYS A C 1
ATOM 2157 O O . CYS A 1 281 ? 2.765 -6.283 37.854 1.00 93.06 281 CYS A O 1
ATOM 2159 N N . ARG A 1 282 ? 4.095 -7.618 39.043 1.00 92.00 282 ARG A N 1
ATOM 2160 C CA . ARG A 1 282 ? 3.481 -7.267 40.345 1.00 92.00 282 ARG A CA 1
ATOM 2161 C C . ARG A 1 282 ? 3.586 -5.792 40.738 1.00 92.00 282 ARG A C 1
ATOM 2163 O O . ARG A 1 282 ? 2.696 -5.337 41.456 1.00 92.00 282 ARG A O 1
ATOM 2170 N N . PRO A 1 283 ? 4.647 -5.047 40.374 1.00 90.81 283 PRO A N 1
ATOM 2171 C CA . PRO A 1 283 ? 4.744 -3.637 40.739 1.00 90.81 283 PRO A CA 1
ATOM 2172 C C . PRO A 1 283 ? 3.719 -2.720 40.058 1.00 90.81 283 PRO A C 1
ATOM 2174 O O . PRO A 1 283 ? 3.546 -1.595 40.540 1.00 90.81 283 PRO A O 1
ATOM 2177 N N . ILE A 1 284 ? 3.043 -3.188 38.997 1.00 90.38 284 ILE A N 1
ATOM 2178 C CA . ILE A 1 284 ? 1.989 -2.444 38.296 1.00 90.38 284 ILE A CA 1
ATOM 2179 C C . ILE A 1 284 ? 0.929 -2.012 39.309 1.00 90.38 284 ILE A C 1
ATOM 2181 O O . ILE A 1 284 ? 0.426 -2.806 40.110 1.00 90.38 284 ILE A O 1
ATOM 2185 N N . THR A 1 285 ? 0.624 -0.717 39.309 1.00 86.19 285 THR A N 1
ATOM 2186 C CA . THR A 1 285 ? -0.329 -0.155 40.267 1.00 86.19 285 THR A CA 1
ATOM 2187 C C . THR A 1 285 ? -1.746 -0.328 39.720 1.00 86.19 285 THR A C 1
ATOM 2189 O O . THR A 1 285 ? -1.982 0.079 38.583 1.00 86.19 285 THR A O 1
ATOM 2192 N N . PRO A 1 286 ? -2.688 -0.896 40.499 1.00 89.44 286 PRO A N 1
ATOM 2193 C CA . PRO A 1 286 ? -4.088 -0.964 40.089 1.00 89.44 286 PRO A CA 1
ATOM 2194 C C . PRO A 1 286 ? -4.664 0.431 39.872 1.00 89.44 286 PRO A C 1
ATOM 2196 O O . PRO A 1 286 ? -4.306 1.385 40.571 1.00 89.44 286 PRO A O 1
ATOM 2199 N N . LYS A 1 287 ? -5.606 0.529 38.945 1.00 88.88 287 LYS A N 1
ATOM 2200 C CA . LYS A 1 287 ? -6.279 1.766 38.563 1.00 88.88 287 LYS A CA 1
ATOM 2201 C C . LYS A 1 287 ? -7.781 1.600 38.726 1.00 88.88 287 LYS A C 1
ATOM 2203 O O . LYS A 1 287 ? -8.332 0.508 38.605 1.00 88.88 287 LYS A O 1
ATOM 2208 N N . VAL A 1 288 ? -8.458 2.712 38.992 1.00 84.31 288 VAL A N 1
ATOM 2209 C CA . VAL A 1 288 ? -9.917 2.762 38.854 1.00 84.31 288 VAL A CA 1
ATOM 2210 C C . VAL A 1 288 ? -10.253 2.513 37.382 1.00 84.31 288 VAL A C 1
ATOM 2212 O O . VAL A 1 288 ? -9.638 3.118 36.508 1.00 84.31 288 VAL A O 1
ATOM 2215 N N . GLY A 1 289 ? -11.197 1.611 37.121 1.00 80.56 289 GLY A N 1
ATOM 2216 C CA . GLY A 1 289 ? -11.543 1.136 35.781 1.00 80.56 289 GLY A CA 1
ATOM 2217 C C . GLY A 1 289 ? -10.894 -0.194 35.386 1.00 80.56 289 GLY A C 1
ATOM 2218 O O . GLY A 1 289 ? -11.354 -0.804 34.422 1.00 80.56 289 GLY A O 1
ATOM 2219 N N . ASP A 1 290 ? -9.890 -0.679 36.129 1.00 89.00 290 ASP A N 1
ATOM 2220 C CA . ASP A 1 290 ? -9.379 -2.042 35.945 1.00 89.00 290 ASP A CA 1
ATOM 2221 C C . ASP A 1 290 ? -10.487 -3.066 36.223 1.00 89.00 290 ASP A C 1
ATOM 2223 O O . ASP A 1 290 ? -11.421 -2.810 36.988 1.00 89.00 290 ASP A O 1
ATOM 2227 N N . VAL A 1 291 ? -10.377 -4.255 35.636 1.00 89.19 291 VAL A N 1
ATOM 2228 C CA . VAL A 1 291 ? -11.376 -5.310 35.818 1.00 89.19 291 VAL A CA 1
ATOM 2229 C C . VAL A 1 291 ? -10.728 -6.588 36.308 1.00 89.19 291 VAL A C 1
ATOM 2231 O O . VAL A 1 291 ? -9.725 -7.039 35.767 1.00 89.19 291 VAL A O 1
ATOM 2234 N N . LEU A 1 292 ? -11.320 -7.192 37.335 1.00 90.94 292 LEU A N 1
ATOM 2235 C CA . LEU A 1 292 ? -10.893 -8.474 37.866 1.00 90.94 292 LEU A CA 1
ATOM 2236 C C . LEU A 1 292 ? -11.942 -9.540 37.547 1.00 90.94 292 LEU A C 1
ATOM 2238 O O . LEU A 1 292 ? -13.067 -9.492 38.047 1.00 90.94 292 LEU A O 1
ATOM 2242 N N . THR A 1 293 ? -11.555 -10.519 36.735 1.00 91.25 293 THR A N 1
ATOM 2243 C CA . THR A 1 293 ? -12.397 -11.665 36.380 1.00 91.25 293 THR A CA 1
ATOM 2244 C C . THR A 1 293 ? -12.031 -12.855 37.257 1.00 91.25 293 THR A C 1
ATOM 2246 O O . THR A 1 293 ? -10.875 -13.276 37.270 1.00 91.25 293 THR A O 1
ATOM 2249 N N . VAL A 1 294 ? -13.000 -13.403 37.995 1.00 91.56 294 VAL A N 1
ATOM 2250 C CA . VAL A 1 294 ? -12.820 -14.522 38.933 1.00 91.56 294 VAL A CA 1
ATOM 2251 C C . VAL A 1 294 ? -13.886 -15.583 38.660 1.00 91.56 294 VAL A C 1
ATOM 2253 O O . VAL A 1 294 ? -15.034 -15.462 39.088 1.00 91.56 294 VAL A O 1
ATOM 2256 N N . GLY A 1 295 ? -13.519 -16.651 37.950 1.00 87.75 295 GLY A N 1
ATOM 2257 C CA . GLY A 1 295 ? -14.503 -17.618 37.455 1.00 87.75 295 GLY A CA 1
ATOM 2258 C C . GLY A 1 295 ? -15.446 -16.970 36.436 1.00 87.75 295 GLY A C 1
ATOM 2259 O O . GLY A 1 295 ? -14.987 -16.493 35.406 1.00 87.75 295 GLY A O 1
ATOM 2260 N N . ASP A 1 296 ? -16.749 -16.965 36.716 1.00 84.44 296 ASP A N 1
ATOM 2261 C CA . ASP A 1 296 ? -17.770 -16.265 35.924 1.00 84.44 296 ASP A CA 1
ATOM 2262 C C . ASP A 1 296 ? -18.031 -14.828 36.406 1.00 84.44 296 ASP A C 1
ATOM 2264 O O . ASP A 1 296 ? -18.745 -14.089 35.733 1.00 84.44 296 ASP A O 1
ATOM 2268 N N . ALA A 1 297 ? -17.486 -14.430 37.563 1.00 87.25 297 ALA A N 1
ATOM 2269 C CA . ALA A 1 297 ? -17.715 -13.116 38.150 1.00 87.25 297 ALA A CA 1
ATOM 2270 C C . ALA A 1 297 ? -16.771 -12.054 37.573 1.00 87.25 297 ALA A C 1
ATOM 2272 O O . ALA A 1 297 ? -15.559 -12.262 37.511 1.00 87.25 297 ALA A O 1
ATOM 2273 N N . ILE A 1 298 ? -17.322 -10.891 37.227 1.00 86.62 298 ILE A N 1
ATOM 2274 C CA . ILE A 1 298 ? -16.571 -9.729 36.737 1.00 86.62 298 ILE A CA 1
ATOM 2275 C C . ILE A 1 298 ? -16.714 -8.587 37.743 1.00 86.62 298 ILE A C 1
ATOM 2277 O O . ILE A 1 298 ? -17.826 -8.120 37.987 1.00 86.62 298 ILE A O 1
ATOM 2281 N N . VAL A 1 299 ? -15.598 -8.126 38.311 1.00 87.12 299 VAL A N 1
ATOM 2282 C CA . VAL A 1 299 ? -15.552 -7.025 39.286 1.00 87.12 299 VAL A CA 1
ATOM 2283 C C . VAL A 1 299 ? -14.860 -5.814 38.666 1.00 87.12 299 VAL A C 1
ATOM 2285 O O . VAL A 1 299 ? -13.687 -5.899 38.307 1.00 87.12 299 VAL A O 1
ATOM 2288 N N . LEU A 1 300 ? -15.561 -4.684 38.563 1.00 86.56 300 LEU A N 1
ATOM 2289 C CA . LEU A 1 300 ? -14.995 -3.421 38.074 1.00 86.56 300 LEU A CA 1
ATOM 2290 C C . LEU A 1 300 ? -14.364 -2.651 39.232 1.00 86.56 300 LEU A C 1
ATOM 2292 O O . LEU A 1 300 ? -15.066 -2.284 40.164 1.00 86.56 300 LEU A O 1
ATOM 2296 N N . VAL A 1 301 ? -13.068 -2.360 39.185 1.00 88.25 301 VAL A N 1
ATOM 2297 C CA . VAL A 1 301 ? -12.380 -1.605 40.238 1.00 88.25 301 VAL A CA 1
ATOM 2298 C C . VAL A 1 301 ? -12.892 -0.165 40.261 1.00 88.25 301 VAL A C 1
ATOM 2300 O O . VAL A 1 301 ? -12.565 0.641 39.394 1.00 88.25 301 VAL A O 1
ATOM 2303 N N . SER A 1 302 ? -13.676 0.179 41.280 1.00 84.25 302 SER A N 1
ATOM 2304 C CA . SER A 1 302 ? -14.168 1.537 41.530 1.00 84.25 302 SER A CA 1
ATOM 2305 C C . SER A 1 302 ? -13.305 2.291 42.548 1.00 84.25 302 SER A C 1
ATOM 2307 O O . SER A 1 302 ? -13.307 3.518 42.573 1.00 84.25 302 SER A O 1
ATOM 2309 N N . GLU A 1 303 ? -12.558 1.574 43.395 1.00 87.25 303 GLU A N 1
ATOM 2310 C CA . GLU A 1 303 ? -11.661 2.147 44.405 1.00 87.25 303 GLU A CA 1
ATOM 2311 C C . GLU A 1 303 ? -10.426 1.252 44.616 1.00 87.25 303 GLU A C 1
ATOM 2313 O O . GLU A 1 303 ? -10.532 0.033 44.768 1.00 87.25 303 GLU A O 1
ATOM 2318 N N . VAL A 1 304 ? -9.243 1.867 44.697 1.00 91.62 304 VAL A N 1
ATOM 2319 C CA . VAL A 1 304 ? -8.000 1.204 45.119 1.00 91.62 304 VAL A CA 1
ATOM 2320 C C . VAL A 1 304 ? -7.782 1.480 46.605 1.00 91.62 304 VAL A C 1
ATOM 2322 O O . VAL A 1 304 ? -7.434 2.595 46.991 1.00 91.62 304 VAL A O 1
ATOM 2325 N N . VAL A 1 305 ? -7.973 0.464 47.448 1.00 93.19 305 VAL A N 1
ATOM 2326 C CA . VAL A 1 305 ? -7.921 0.609 48.914 1.00 93.19 305 VAL A CA 1
ATOM 2327 C C . VAL A 1 305 ? -6.481 0.586 49.419 1.00 93.19 305 VAL A C 1
ATOM 2329 O O . VAL A 1 305 ? -6.090 1.402 50.254 1.00 93.19 305 VAL A O 1
ATOM 2332 N N . ASN A 1 306 ? -5.680 -0.368 48.940 1.00 92.56 306 ASN A N 1
ATOM 2333 C CA . ASN A 1 306 ? -4.275 -0.494 49.313 1.00 92.56 306 ASN A CA 1
ATOM 2334 C C . ASN A 1 306 ? -3.490 -1.206 48.213 1.00 92.56 306 ASN A C 1
ATOM 2336 O O . ASN A 1 306 ? -3.805 -2.334 47.858 1.00 92.56 306 ASN A O 1
ATOM 2340 N N . ALA A 1 307 ? -2.427 -0.578 47.723 1.00 91.69 307 ALA A N 1
ATOM 2341 C CA . ALA A 1 307 ? -1.510 -1.197 46.771 1.00 91.69 307 ALA A CA 1
ATOM 2342 C C . ALA A 1 307 ? -0.051 -1.208 47.264 1.00 91.69 307 ALA A C 1
ATOM 2344 O O . ALA A 1 307 ? 0.843 -1.542 46.496 1.00 91.69 307 ALA A O 1
ATOM 2345 N N . ALA A 1 308 ? 0.216 -0.843 48.524 1.00 90.62 308 ALA A N 1
ATOM 2346 C CA . ALA A 1 308 ? 1.577 -0.755 49.058 1.00 90.62 308 ALA A CA 1
ATOM 2347 C C . ALA A 1 308 ? 2.265 -2.128 49.146 1.00 90.62 308 ALA A C 1
ATOM 2349 O O . ALA A 1 308 ? 3.463 -2.229 48.887 1.00 90.62 308 ALA A O 1
ATOM 2350 N N . ASP A 1 309 ? 1.512 -3.183 49.478 1.00 91.31 309 ASP A N 1
ATOM 2351 C CA . ASP A 1 309 ? 1.985 -4.565 49.368 1.00 91.31 309 ASP A CA 1
ATOM 2352 C C . ASP A 1 309 ? 1.596 -5.148 48.005 1.00 91.31 309 ASP A C 1
ATOM 2354 O O . ASP A 1 309 ? 0.450 -5.526 47.768 1.00 91.31 309 ASP A O 1
ATOM 2358 N N . ARG A 1 310 ? 2.579 -5.268 47.107 1.00 90.12 310 ARG A N 1
ATOM 2359 C CA . ARG A 1 310 ? 2.396 -5.830 45.758 1.00 90.12 310 ARG A CA 1
ATOM 2360 C C . ARG A 1 310 ? 2.076 -7.330 45.754 1.00 90.12 310 ARG A C 1
ATOM 2362 O O . ARG A 1 310 ? 1.758 -7.889 44.708 1.00 90.12 310 ARG A O 1
ATOM 2369 N N . ASN A 1 311 ? 2.160 -8.003 46.905 1.00 92.69 311 ASN A N 1
ATOM 2370 C CA . ASN A 1 311 ? 1.730 -9.391 47.063 1.00 92.69 311 ASN A CA 1
ATOM 2371 C C . ASN A 1 311 ? 0.310 -9.536 47.628 1.00 92.69 311 ASN A C 1
ATOM 2373 O O . ASN A 1 311 ? -0.161 -10.669 47.732 1.00 92.69 311 ASN A O 1
ATOM 2377 N N . ALA A 1 312 ? -0.344 -8.434 47.998 1.00 93.00 312 ALA A N 1
ATOM 2378 C CA . ALA A 1 312 ? -1.685 -8.409 48.571 1.00 93.00 312 ALA A CA 1
ATOM 2379 C C . ALA A 1 312 ? -2.353 -7.053 48.280 1.00 93.00 312 ALA A C 1
ATOM 2381 O O . ALA A 1 312 ? -2.592 -6.244 49.178 1.00 93.00 312 ALA A O 1
ATOM 2382 N N . VAL A 1 313 ? -2.632 -6.805 47.002 1.00 95.44 313 VAL A N 1
ATOM 2383 C CA . VAL A 1 313 ? -3.289 -5.582 46.534 1.00 95.44 313 VAL A CA 1
ATOM 2384 C C . VAL A 1 313 ? -4.778 -5.658 46.855 1.00 95.44 313 VAL A C 1
ATOM 2386 O O . VAL A 1 313 ? -5.414 -6.659 46.544 1.00 95.44 313 VAL A O 1
ATOM 2389 N N . VAL A 1 314 ? -5.334 -4.609 47.460 1.00 95.69 314 VAL A N 1
ATOM 2390 C CA . VAL A 1 314 ? -6.733 -4.521 47.894 1.00 95.69 314 VAL A CA 1
ATOM 2391 C C . VAL A 1 314 ? -7.485 -3.494 47.053 1.00 95.69 314 VAL A C 1
ATOM 2393 O O . VAL A 1 314 ? -7.130 -2.311 47.037 1.00 95.69 314 VAL A O 1
ATOM 2396 N N . VAL A 1 315 ? -8.555 -3.940 46.402 1.00 94.38 315 VAL A N 1
ATOM 2397 C CA . VAL A 1 315 ? -9.446 -3.130 45.558 1.00 94.38 315 VAL A CA 1
ATOM 2398 C C . VAL A 1 315 ? -10.905 -3.341 45.947 1.00 94.38 315 VAL A C 1
ATOM 2400 O O . VAL A 1 315 ? -11.250 -4.349 46.566 1.00 94.38 315 VAL A O 1
ATOM 2403 N N . ARG A 1 316 ? -11.769 -2.396 45.577 1.00 92.44 316 ARG A N 1
ATOM 2404 C CA . ARG A 1 316 ? -13.224 -2.498 45.723 1.00 92.44 316 ARG A CA 1
ATOM 2405 C C . ARG A 1 316 ? -13.929 -2.190 44.417 1.00 92.44 316 ARG A C 1
ATOM 2407 O O . ARG A 1 316 ? -13.436 -1.381 43.632 1.00 92.44 316 ARG A O 1
ATOM 2414 N N . GLY A 1 317 ? -15.080 -2.821 44.215 1.00 87.06 317 GLY A N 1
ATOM 2415 C CA . GLY A 1 317 ? -15.821 -2.696 42.970 1.00 87.06 317 GLY A CA 1
ATOM 2416 C C . GLY A 1 317 ? -17.179 -3.388 42.962 1.00 87.06 317 GLY A C 1
ATOM 2417 O O . GLY A 1 317 ? -17.346 -4.367 43.695 1.00 87.06 317 GLY A O 1
ATOM 2418 N N . PRO A 1 318 ? -18.148 -2.929 42.150 1.00 82.81 318 PRO A N 1
ATOM 2419 C CA . PRO A 1 318 ? -19.374 -3.679 41.911 1.00 82.81 318 PRO A CA 1
ATOM 2420 C C . PRO A 1 318 ? -19.090 -4.951 41.099 1.00 82.81 318 PRO A C 1
ATOM 2422 O O . PRO A 1 318 ? -18.198 -4.985 40.244 1.00 82.81 318 PRO A O 1
ATOM 2425 N N . VAL A 1 319 ? -19.879 -5.998 41.349 1.00 85.25 319 VAL A N 1
ATOM 2426 C CA . VAL A 1 319 ? -19.908 -7.205 40.510 1.00 85.25 319 VAL A CA 1
ATOM 2427 C C . VAL A 1 319 ? -20.841 -6.925 39.334 1.00 85.25 319 VAL A C 1
ATOM 2429 O O . VAL A 1 319 ? -22.050 -6.824 39.522 1.00 85.25 319 VAL A O 1
ATOM 2432 N N . LEU A 1 320 ? -20.286 -6.769 38.133 1.00 75.12 320 LEU A N 1
ATOM 2433 C CA . LEU A 1 320 ? -21.057 -6.429 36.934 1.00 75.12 320 LEU A CA 1
ATOM 2434 C C . LEU A 1 320 ? -21.863 -7.623 36.420 1.00 75.12 320 LEU A C 1
ATOM 2436 O O . LEU A 1 320 ? -23.010 -7.480 36.012 1.00 75.12 320 LEU A O 1
ATOM 2440 N N . THR A 1 321 ? -21.252 -8.809 36.427 1.00 75.81 321 THR A N 1
ATOM 2441 C CA . THR A 1 321 ? -21.880 -10.054 35.968 1.00 75.81 321 THR A CA 1
ATOM 2442 C C . THR A 1 321 ? -21.336 -11.250 36.755 1.00 75.81 321 THR A C 1
ATOM 2444 O O . THR A 1 321 ? -20.286 -11.143 37.396 1.00 75.81 321 THR A O 1
ATOM 2447 N N . GLY A 1 322 ? -22.044 -12.382 36.698 1.00 82.81 322 GLY A N 1
ATOM 2448 C CA . GLY A 1 322 ? -21.649 -13.637 37.348 1.00 82.81 322 GLY A CA 1
ATOM 2449 C C . GLY A 1 322 ? -21.876 -13.672 38.860 1.00 82.81 322 GLY A C 1
ATOM 2450 O O . GLY A 1 322 ? -22.438 -12.749 39.449 1.00 82.81 322 GLY A O 1
ATOM 2451 N N . THR A 1 323 ? -21.476 -14.775 39.504 1.00 88.12 323 THR A N 1
ATOM 2452 C CA . THR A 1 323 ? -21.637 -14.956 40.960 1.00 88.12 323 THR A CA 1
ATOM 2453 C C . THR A 1 323 ? -20.291 -15.007 41.677 1.00 88.12 323 THR A C 1
ATOM 2455 O O . THR A 1 323 ? -19.575 -16.006 41.615 1.00 88.12 323 THR A O 1
ATOM 2458 N N . MET A 1 324 ? -19.970 -13.960 42.441 1.00 89.56 324 MET A N 1
ATOM 2459 C CA . MET A 1 324 ? -18.710 -13.899 43.183 1.00 89.56 324 MET A CA 1
ATOM 2460 C C . MET A 1 324 ? -18.703 -14.820 44.414 1.00 89.56 324 MET A C 1
ATOM 2462 O O . MET A 1 324 ? -19.688 -14.933 45.147 1.00 89.56 324 MET A O 1
ATOM 2466 N N . ARG A 1 325 ? -17.564 -15.479 44.671 1.00 92.12 325 ARG A N 1
ATOM 2467 C CA . ARG A 1 325 ? -17.340 -16.283 45.884 1.00 92.12 325 ARG A CA 1
ATOM 2468 C C . ARG A 1 325 ? -16.585 -15.469 46.928 1.00 92.12 325 ARG A C 1
ATOM 2470 O O . ARG A 1 325 ? -15.468 -15.031 46.679 1.00 92.12 325 ARG A O 1
ATOM 2477 N N . TYR A 1 326 ? -17.162 -15.359 48.120 1.00 94.31 326 TYR A N 1
ATOM 2478 C CA . TYR A 1 326 ? -16.579 -14.626 49.245 1.00 94.31 326 TYR A CA 1
ATOM 2479 C C . TYR A 1 326 ? -15.940 -15.572 50.271 1.00 94.31 326 TYR A C 1
ATOM 2481 O O . TYR A 1 326 ? -16.460 -16.658 50.540 1.00 94.31 326 TYR A O 1
ATOM 2489 N N . GLY A 1 327 ? -14.809 -15.166 50.846 1.00 94.44 327 GLY A N 1
ATOM 2490 C CA . GLY A 1 327 ? -14.029 -15.949 51.804 1.00 94.44 327 GLY A CA 1
ATOM 2491 C C . GLY A 1 327 ? -12.528 -15.644 51.766 1.00 94.44 327 GLY A C 1
ATOM 2492 O O . GLY A 1 327 ? -12.053 -14.894 50.917 1.00 94.44 327 GLY A O 1
ATOM 2493 N N . ASP A 1 328 ? -11.785 -16.243 52.702 1.00 95.12 328 ASP A N 1
ATOM 2494 C CA . ASP A 1 328 ? -10.316 -16.248 52.723 1.00 95.12 328 ASP A CA 1
ATOM 2495 C C . ASP A 1 328 ? -9.795 -17.443 51.914 1.00 95.12 328 ASP A C 1
ATOM 2497 O O . ASP A 1 328 ? -10.062 -18.606 52.235 1.00 95.12 328 ASP A O 1
ATOM 2501 N N . PHE A 1 329 ? -9.053 -17.134 50.857 1.00 95.06 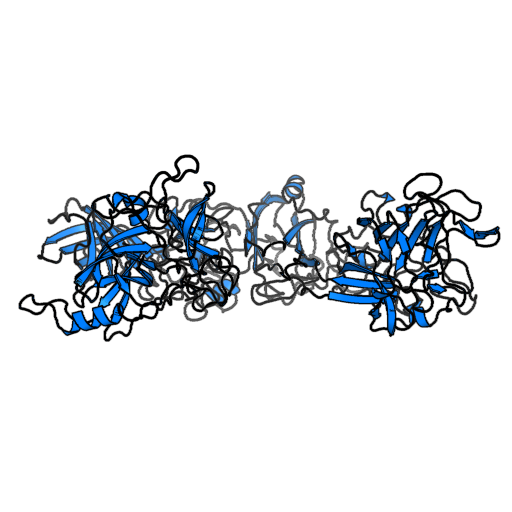329 PHE A N 1
ATOM 2502 C CA . PHE A 1 329 ? -8.481 -18.075 49.902 1.00 95.06 329 PHE A CA 1
ATOM 2503 C C . PHE A 1 329 ? -6.948 -18.094 49.961 1.00 95.06 329 PHE A C 1
ATOM 2505 O O . PHE A 1 329 ? -6.311 -18.736 49.136 1.00 95.06 329 PHE A O 1
ATOM 2512 N N . SER A 1 330 ? -6.318 -17.466 50.954 1.00 91.31 330 SER A N 1
ATOM 2513 C CA . SER A 1 330 ? -4.855 -17.346 51.054 1.00 91.31 330 SER A CA 1
ATOM 2514 C C . SER A 1 330 ? -4.102 -18.687 50.997 1.00 91.31 330 SER A C 1
ATOM 2516 O O . SER A 1 330 ? -2.997 -18.760 50.461 1.00 91.31 330 SER A O 1
ATOM 2518 N N . ALA A 1 331 ? -4.702 -19.772 51.502 1.00 91.50 331 ALA A N 1
ATOM 2519 C CA . ALA A 1 331 ? -4.129 -21.121 51.455 1.00 91.50 331 ALA A CA 1
ATOM 2520 C C . ALA A 1 331 ? -4.347 -21.857 50.117 1.00 91.50 331 ALA A C 1
ATOM 2522 O O . ALA A 1 331 ? -3.618 -22.803 49.811 1.00 91.50 331 ALA A O 1
ATOM 2523 N N . ARG A 1 332 ? -5.377 -21.476 49.354 1.00 92.88 332 ARG A N 1
ATOM 2524 C CA . ARG A 1 332 ? -5.737 -22.020 48.033 1.00 92.88 332 ARG A CA 1
ATOM 2525 C C . ARG A 1 332 ? -6.360 -20.895 47.201 1.00 92.88 332 ARG A C 1
ATOM 2527 O O . ARG A 1 332 ? -7.591 -20.811 47.170 1.00 92.88 332 ARG A O 1
ATOM 2534 N N . PRO A 1 333 ? -5.528 -20.025 46.607 1.00 94.75 333 PRO A N 1
ATOM 2535 C CA . PRO A 1 333 ? -6.023 -18.848 45.909 1.00 94.75 333 PRO A CA 1
ATOM 2536 C C . PRO A 1 333 ? -6.968 -19.218 44.769 1.00 94.75 333 PRO A C 1
ATOM 2538 O O . PRO A 1 333 ? -6.825 -20.286 44.170 1.00 94.75 333 PRO A O 1
ATOM 2541 N N . LEU A 1 334 ? -7.938 -18.349 44.485 1.00 94.88 334 LEU A N 1
ATOM 2542 C CA . LEU A 1 334 ? -8.783 -18.506 43.302 1.00 94.88 334 LEU A CA 1
ATOM 2543 C C . LEU A 1 334 ? -8.037 -17.969 42.081 1.00 94.88 334 LEU A C 1
ATOM 2545 O O . LEU A 1 334 ? -7.439 -16.894 42.157 1.00 94.88 334 LEU A O 1
ATOM 2549 N N . ASP A 1 335 ? -8.106 -18.695 40.968 1.00 95.06 335 ASP A N 1
ATOM 2550 C CA . ASP A 1 335 ? -7.610 -18.203 39.687 1.00 95.06 335 ASP A CA 1
ATOM 2551 C C . ASP A 1 335 ? -8.428 -16.987 39.240 1.00 95.06 335 ASP A C 1
ATOM 2553 O O . ASP A 1 335 ? -9.663 -16.996 39.279 1.00 95.06 335 ASP A O 1
ATOM 2557 N N . ALA A 1 336 ? -7.722 -15.944 38.822 1.00 94.12 336 ALA A N 1
ATOM 2558 C CA . ALA A 1 336 ? -8.300 -14.706 38.337 1.00 94.12 336 ALA A CA 1
ATOM 2559 C C . ALA A 1 336 ? -7.476 -14.123 37.182 1.00 94.12 336 ALA A C 1
ATOM 2561 O O . ALA A 1 336 ? -6.321 -14.491 36.962 1.00 94.12 336 ALA A O 1
ATOM 2562 N N . ALA A 1 337 ? -8.061 -13.169 36.469 1.00 92.44 337 ALA A N 1
ATOM 2563 C CA . ALA A 1 337 ? -7.368 -12.338 35.495 1.00 92.44 337 ALA A CA 1
ATOM 2564 C C . ALA A 1 337 ? -7.640 -10.867 35.811 1.00 92.44 337 ALA A C 1
ATOM 2566 O O . ALA A 1 337 ? -8.793 -10.480 36.000 1.00 92.44 337 ALA A O 1
ATOM 2567 N N . LEU A 1 338 ? -6.576 -10.071 35.902 1.00 92.62 338 LEU A N 1
ATOM 2568 C CA . LEU A 1 338 ? -6.651 -8.620 35.999 1.00 92.62 338 LEU A CA 1
ATOM 2569 C C . LEU A 1 338 ? -6.486 -8.038 34.598 1.00 92.62 338 LEU A C 1
ATOM 2571 O O . LEU A 1 338 ? -5.408 -8.131 34.019 1.00 92.62 338 LEU A O 1
ATOM 2575 N N . THR A 1 339 ? -7.526 -7.396 34.097 1.00 92.12 339 THR A N 1
ATOM 2576 C CA . THR A 1 339 ? -7.487 -6.597 32.879 1.00 92.12 339 THR A CA 1
ATOM 2577 C C . THR A 1 339 ? -7.149 -5.153 33.252 1.00 92.12 339 THR A C 1
ATOM 2579 O O . THR A 1 339 ? -7.900 -4.523 33.999 1.00 92.12 339 THR A O 1
ATOM 2582 N N . THR A 1 340 ? -6.024 -4.629 32.756 1.00 91.75 340 THR A N 1
ATOM 2583 C CA . THR A 1 340 ? -5.551 -3.262 33.055 1.00 91.75 340 THR A CA 1
ATOM 2584 C C . THR A 1 340 ? -5.038 -2.536 31.813 1.00 91.75 340 THR A C 1
ATOM 2586 O O . THR A 1 340 ? -4.482 -3.149 30.895 1.00 91.75 340 THR A O 1
ATOM 2589 N N . PHE A 1 341 ? -5.213 -1.214 31.784 1.00 91.50 341 PHE A N 1
ATOM 2590 C CA . PHE A 1 341 ? -4.765 -0.361 30.684 1.00 91.50 341 PHE A CA 1
ATOM 2591 C C . PHE A 1 341 ? -3.367 0.199 30.922 1.00 91.50 341 PHE A C 1
ATOM 2593 O O . PHE A 1 341 ? -3.037 0.589 32.042 1.00 91.50 341 PHE A O 1
ATOM 2600 N N . TYR A 1 342 ? -2.560 0.307 29.872 1.00 93.56 342 TYR A N 1
ATOM 2601 C CA . TYR A 1 342 ? -1.263 0.967 29.943 1.00 93.56 342 TYR A CA 1
ATOM 2602 C C . TYR A 1 342 ? -1.436 2.466 30.194 1.00 93.56 342 TYR A C 1
ATOM 2604 O O . TYR A 1 342 ? -2.308 3.122 29.617 1.00 93.56 342 TYR A O 1
ATOM 2612 N N . THR A 1 343 ? -0.593 3.021 31.058 1.00 90.75 343 THR A N 1
ATOM 2613 C CA . THR A 1 343 ? -0.430 4.468 31.194 1.00 90.75 343 THR A CA 1
ATOM 2614 C C . THR A 1 343 ? 1.056 4.797 31.290 1.00 90.75 343 THR A C 1
ATOM 2616 O O . THR A 1 343 ? 1.860 3.932 31.625 1.00 90.75 343 THR A O 1
ATOM 2619 N N . GLN A 1 344 ? 1.434 6.063 31.097 1.00 88.00 344 GLN A N 1
ATOM 2620 C CA . GLN A 1 344 ? 2.841 6.481 31.191 1.00 88.00 344 GLN A CA 1
ATOM 2621 C C . GLN A 1 344 ? 3.485 6.182 32.559 1.00 88.00 344 GLN A C 1
ATOM 2623 O O . GLN A 1 344 ? 4.704 6.107 32.670 1.00 88.00 344 GLN A O 1
ATOM 2628 N N . ALA A 1 345 ? 2.680 5.996 33.612 1.00 88.19 345 ALA A N 1
ATOM 2629 C CA . ALA A 1 345 ? 3.178 5.598 34.926 1.00 88.19 345 ALA A CA 1
ATOM 2630 C C . ALA A 1 345 ? 3.753 4.167 34.953 1.00 88.19 345 ALA A C 1
ATOM 2632 O O . ALA A 1 345 ? 4.448 3.820 35.904 1.00 88.19 345 ALA A O 1
ATOM 2633 N N . ASP A 1 346 ? 3.473 3.354 33.931 1.00 91.38 346 ASP A N 1
ATOM 2634 C CA . ASP A 1 346 ? 3.904 1.961 33.813 1.00 91.38 346 ASP A CA 1
ATOM 2635 C C . ASP A 1 346 ? 5.089 1.777 32.844 1.00 91.38 346 ASP A C 1
ATOM 2637 O O . ASP A 1 346 ? 5.366 0.653 32.428 1.00 91.38 346 ASP A O 1
ATOM 2641 N N . ILE A 1 347 ? 5.794 2.859 32.482 1.00 89.88 347 ILE A N 1
ATOM 2642 C CA . ILE A 1 347 ? 6.906 2.853 31.509 1.00 89.88 347 ILE A CA 1
ATOM 2643 C C . ILE A 1 347 ? 8.006 1.822 31.829 1.00 89.88 347 ILE A C 1
ATOM 2645 O O . ILE A 1 347 ? 8.571 1.224 30.917 1.00 89.88 347 ILE A O 1
ATOM 2649 N N . ASP A 1 348 ? 8.249 1.536 33.110 1.00 90.19 348 ASP A N 1
ATOM 2650 C CA . ASP A 1 348 ? 9.254 0.555 33.551 1.00 90.19 348 ASP A CA 1
ATOM 2651 C C . ASP A 1 348 ? 8.821 -0.912 33.323 1.00 90.19 348 ASP A C 1
ATOM 2653 O O . ASP A 1 348 ? 9.634 -1.828 33.460 1.00 90.19 348 ASP A O 1
ATOM 2657 N N . TYR A 1 349 ? 7.543 -1.152 32.996 1.00 92.75 349 TYR A N 1
ATOM 2658 C CA . TYR A 1 349 ? 6.909 -2.478 32.943 1.00 92.75 349 TYR A CA 1
ATOM 2659 C C . TYR A 1 349 ? 6.220 -2.772 31.601 1.00 92.75 349 TYR A C 1
ATOM 2661 O O . TYR A 1 349 ? 5.338 -3.631 31.546 1.00 92.75 349 TYR A O 1
ATOM 2669 N N . GLN A 1 350 ? 6.588 -2.085 30.513 1.00 94.44 350 GLN A N 1
ATOM 2670 C CA . GLN A 1 350 ? 5.912 -2.216 29.210 1.00 94.44 350 GLN A CA 1
ATOM 2671 C C . GLN A 1 350 ? 5.849 -3.660 28.692 1.00 94.44 350 GLN A C 1
ATOM 2673 O O . GLN A 1 350 ? 4.846 -4.039 28.089 1.00 94.44 350 GLN A O 1
ATOM 2678 N N . MET A 1 351 ? 6.848 -4.499 29.001 1.00 93.94 351 MET A N 1
ATOM 2679 C CA . MET A 1 351 ? 6.835 -5.927 28.648 1.00 93.94 351 MET A CA 1
ATOM 2680 C C . MET A 1 351 ? 5.610 -6.693 29.169 1.00 93.94 351 MET A C 1
ATOM 2682 O O . MET A 1 351 ? 5.262 -7.726 28.609 1.00 93.94 351 MET A O 1
ATOM 2686 N N . CYS A 1 352 ? 4.913 -6.201 30.195 1.00 94.56 352 CYS A N 1
ATOM 2687 C CA . CYS A 1 352 ? 3.680 -6.812 30.695 1.00 94.56 352 CYS A CA 1
ATOM 2688 C C . CYS A 1 352 ? 2.453 -6.584 29.786 1.00 94.56 352 CYS A C 1
ATOM 2690 O O . CYS A 1 352 ? 1.421 -7.215 30.012 1.00 94.56 352 CYS A O 1
ATOM 2692 N N . TRP A 1 353 ? 2.554 -5.715 28.771 1.00 95.69 353 TRP A N 1
ATOM 2693 C CA . TRP A 1 353 ? 1.533 -5.489 27.733 1.00 95.69 353 TRP A CA 1
ATOM 2694 C C . TRP A 1 353 ? 1.849 -6.178 26.401 1.00 95.69 353 TRP A C 1
ATOM 2696 O O . TRP A 1 353 ? 1.048 -6.105 25.469 1.00 95.69 353 TRP A O 1
ATOM 2706 N N . VAL A 1 354 ? 2.987 -6.869 26.315 1.00 96.31 354 VAL A N 1
ATOM 2707 C CA . VAL A 1 354 ? 3.372 -7.678 25.158 1.00 96.31 354 VAL A CA 1
ATOM 2708 C C . VAL A 1 354 ? 3.142 -9.146 25.494 1.00 96.31 354 VAL A C 1
ATOM 2710 O O . VAL A 1 354 ? 3.521 -9.619 26.566 1.00 96.31 354 VAL A O 1
ATOM 2713 N N . ARG A 1 355 ? 2.516 -9.884 24.578 1.00 95.62 355 ARG A N 1
ATOM 2714 C CA . ARG A 1 355 ? 2.270 -11.320 24.729 1.00 95.62 355 ARG A CA 1
ATOM 2715 C C . ARG A 1 355 ? 3.036 -12.109 23.680 1.00 95.62 355 ARG A C 1
ATOM 2717 O O . ARG A 1 355 ? 3.048 -11.730 22.514 1.00 95.62 355 ARG A O 1
ATOM 2724 N N . PHE A 1 356 ? 3.587 -13.241 24.100 1.00 96.12 356 PHE A N 1
ATOM 2725 C CA . PHE A 1 356 ? 4.210 -14.220 23.218 1.00 96.12 356 PHE A CA 1
ATOM 2726 C C . PHE A 1 356 ? 3.355 -15.488 23.149 1.00 96.12 356 PHE A C 1
ATOM 2728 O O . PHE A 1 356 ? 2.783 -15.899 24.165 1.00 96.12 356 PHE A O 1
ATOM 2735 N N . ASP A 1 357 ? 3.253 -16.087 21.964 1.00 95.75 357 ASP A N 1
ATOM 2736 C CA . ASP A 1 357 ? 2.674 -17.421 21.777 1.00 95.75 357 ASP A CA 1
ATOM 2737 C C . ASP A 1 357 ? 3.612 -18.293 20.925 1.00 95.75 357 ASP A C 1
ATOM 2739 O O . ASP A 1 357 ? 3.884 -17.903 19.785 1.00 95.75 357 ASP A O 1
ATOM 2743 N N . PRO A 1 358 ? 4.104 -19.444 21.431 1.00 96.38 358 PRO A N 1
ATOM 2744 C CA . PRO A 1 358 ? 3.820 -20.043 22.747 1.00 96.38 358 PRO A CA 1
ATOM 2745 C C . PRO A 1 358 ? 4.256 -19.199 23.960 1.00 96.38 358 PRO A C 1
ATOM 2747 O O . PRO A 1 358 ? 5.117 -18.327 23.849 1.00 96.38 358 PRO A O 1
ATOM 2750 N N . GLU A 1 359 ? 3.663 -19.471 25.131 1.00 94.06 359 GLU A N 1
ATOM 2751 C CA . GLU A 1 359 ? 3.982 -18.749 26.375 1.00 94.06 359 GLU A CA 1
ATOM 2752 C C . GLU A 1 359 ? 5.472 -18.915 26.767 1.00 94.06 359 GLU A C 1
ATOM 2754 O O . GLU A 1 359 ? 5.994 -20.034 26.703 1.00 94.06 359 GLU A O 1
ATOM 2759 N N . PRO A 1 360 ? 6.158 -17.843 27.215 1.00 94.19 360 PRO A N 1
ATOM 2760 C CA . PRO A 1 360 ? 7.558 -17.903 27.643 1.00 94.19 360 PRO A CA 1
ATOM 2761 C C . PRO A 1 360 ? 7.790 -18.823 28.847 1.00 94.19 360 PRO A C 1
ATOM 2763 O O . PRO A 1 360 ? 6.920 -18.988 29.702 1.00 94.19 360 PRO A O 1
ATOM 2766 N N . ALA A 1 361 ? 9.013 -19.348 28.989 1.00 94.00 361 ALA A N 1
ATOM 2767 C CA . ALA A 1 361 ? 9.383 -20.184 30.136 1.00 94.00 361 ALA A CA 1
ATOM 2768 C C . ALA A 1 361 ? 9.237 -19.459 31.490 1.00 94.00 361 ALA A C 1
ATOM 2770 O O . ALA A 1 361 ? 8.888 -20.081 32.499 1.00 94.00 361 ALA A O 1
ATOM 2771 N N . VAL A 1 362 ? 9.515 -18.151 31.523 1.00 92.44 362 VAL A N 1
ATOM 2772 C CA . VAL A 1 362 ? 9.264 -17.267 32.665 1.00 92.44 362 VAL A CA 1
ATOM 2773 C C . VAL A 1 362 ? 8.656 -15.954 32.163 1.00 92.44 362 VAL A C 1
ATOM 2775 O O . VAL A 1 362 ? 9.244 -15.244 31.350 1.00 92.44 362 VAL A O 1
ATOM 2778 N N . LEU A 1 363 ? 7.469 -15.621 32.675 1.00 91.25 363 LEU A N 1
ATOM 2779 C CA . LEU A 1 363 ? 6.749 -14.398 32.319 1.00 91.25 363 LEU A CA 1
ATOM 2780 C C . LEU A 1 363 ? 7.458 -13.130 32.841 1.00 91.25 363 LEU A C 1
ATOM 2782 O O . LEU A 1 363 ? 7.913 -13.133 33.989 1.00 91.25 363 LEU A O 1
ATOM 2786 N N . PRO A 1 364 ? 7.443 -12.022 32.077 1.00 91.75 364 PRO A N 1
ATOM 2787 C CA . PRO A 1 364 ? 6.711 -11.858 30.817 1.00 91.75 364 PRO A CA 1
ATOM 2788 C C . PRO A 1 364 ? 7.485 -12.261 29.552 1.00 91.75 364 PRO A C 1
ATOM 2790 O O . PRO A 1 364 ? 6.842 -12.438 28.526 1.00 91.75 364 PRO A O 1
ATOM 2793 N N . ALA A 1 365 ? 8.819 -12.390 29.589 1.00 93.00 365 ALA A N 1
ATOM 2794 C CA . ALA A 1 365 ? 9.620 -12.401 28.356 1.00 93.00 365 ALA A CA 1
ATOM 2795 C C . ALA A 1 365 ? 10.941 -13.197 28.414 1.00 93.00 365 ALA A C 1
ATOM 2797 O O . ALA A 1 365 ? 11.851 -12.954 27.624 1.00 93.00 365 ALA A O 1
ATOM 2798 N N . THR A 1 366 ? 11.089 -14.141 29.347 1.00 92.44 366 THR A N 1
ATOM 2799 C CA . THR A 1 366 ? 12.322 -14.932 29.483 1.00 92.44 366 THR A CA 1
ATOM 2800 C C . THR A 1 366 ? 12.131 -16.366 29.003 1.00 92.44 366 THR A C 1
ATOM 2802 O O . THR A 1 366 ? 11.198 -17.057 29.417 1.00 92.44 366 THR A O 1
ATOM 2805 N N . GLY A 1 367 ? 13.063 -16.840 28.176 1.00 92.56 367 GLY A N 1
ATOM 2806 C CA . GLY A 1 367 ? 13.020 -18.179 27.602 1.00 92.56 367 GLY A CA 1
ATOM 2807 C C . GLY A 1 367 ? 11.921 -18.316 26.549 1.00 92.56 367 GLY A C 1
ATOM 2808 O O . GLY A 1 367 ? 11.137 -19.262 26.604 1.00 92.56 367 GLY A O 1
ATOM 2809 N N . ILE A 1 368 ? 11.834 -17.334 25.652 1.00 93.94 368 ILE A N 1
ATOM 2810 C CA . ILE A 1 368 ? 10.881 -17.281 24.541 1.00 93.94 368 ILE A CA 1
ATOM 2811 C C . ILE A 1 368 ? 11.291 -18.288 23.457 1.00 93.94 368 ILE A C 1
ATOM 2813 O O . ILE A 1 368 ? 12.480 -18.446 23.165 1.00 93.94 368 ILE A O 1
ATOM 2817 N N . ASP A 1 369 ? 10.300 -18.969 22.874 1.00 94.75 369 ASP A N 1
ATOM 2818 C CA . ASP A 1 369 ? 10.495 -19.789 21.677 1.00 94.75 369 ASP A CA 1
ATOM 2819 C C . ASP A 1 369 ? 10.898 -18.886 20.496 1.00 94.75 369 ASP A C 1
ATOM 2821 O O . ASP A 1 369 ? 10.235 -17.874 20.264 1.00 94.75 369 ASP A O 1
ATOM 2825 N N . PRO A 1 370 ? 11.957 -19.211 19.739 1.00 92.00 370 PRO A N 1
ATOM 2826 C CA . PRO A 1 370 ? 12.426 -18.360 18.650 1.00 92.00 370 PRO A CA 1
ATOM 2827 C C . PRO A 1 370 ? 11.378 -18.117 17.561 1.00 92.00 370 PRO A C 1
ATOM 2829 O O . PRO A 1 370 ? 11.453 -17.106 16.878 1.00 92.00 370 PRO A O 1
ATOM 2832 N N . TYR A 1 371 ? 10.379 -18.983 17.404 1.00 94.00 371 TYR A N 1
ATOM 2833 C CA . TYR A 1 371 ? 9.299 -18.808 16.431 1.00 94.00 371 TYR A CA 1
ATOM 2834 C C . TYR A 1 371 ? 7.997 -18.318 17.075 1.00 94.00 371 TYR A C 1
ATOM 2836 O O . TYR A 1 371 ? 6.923 -18.444 16.481 1.00 94.00 371 TYR A O 1
ATOM 2844 N N . ALA A 1 372 ? 8.072 -17.772 18.292 1.00 95.81 372 ALA A N 1
ATOM 2845 C CA . ALA A 1 372 ? 6.917 -17.198 18.958 1.00 95.81 372 ALA A CA 1
ATOM 2846 C C . ALA A 1 372 ? 6.373 -15.988 18.187 1.00 95.81 372 ALA A C 1
ATOM 2848 O O . ALA A 1 372 ? 7.114 -15.138 17.690 1.00 95.81 372 ALA A O 1
ATOM 2849 N N . THR A 1 373 ? 5.050 -15.885 18.145 1.00 97.00 373 THR A N 1
ATOM 2850 C CA . THR A 1 373 ? 4.366 -14.682 17.667 1.00 97.00 373 THR A CA 1
ATOM 2851 C C . THR A 1 373 ? 4.308 -13.634 18.770 1.00 97.00 373 THR A C 1
ATOM 2853 O O . THR A 1 373 ? 4.226 -13.973 19.952 1.00 97.00 373 THR A O 1
ATOM 2856 N N . VAL A 1 374 ? 4.336 -12.358 18.391 1.00 97.62 374 VAL A N 1
ATOM 2857 C CA . VAL A 1 374 ? 4.319 -11.214 19.308 1.00 97.62 374 VAL A CA 1
ATOM 2858 C C . VAL A 1 374 ? 2.998 -10.481 19.149 1.00 97.62 374 VAL A C 1
ATOM 2860 O O . VAL A 1 374 ? 2.655 -10.051 18.053 1.00 97.62 374 VAL A O 1
ATOM 2863 N N . SER A 1 375 ? 2.242 -10.340 20.233 1.00 97.44 375 SER A N 1
ATOM 2864 C CA . SER A 1 375 ? 0.906 -9.743 20.208 1.00 97.44 375 SER A CA 1
ATOM 2865 C C . SER A 1 375 ? 0.779 -8.561 21.154 1.00 97.44 375 SER A C 1
ATOM 2867 O O . SER A 1 375 ? 1.264 -8.606 22.287 1.00 97.44 375 SER A O 1
ATOM 2869 N N . VAL A 1 376 ? 0.042 -7.549 20.709 1.00 97.12 376 VAL A N 1
ATOM 2870 C CA . VAL A 1 376 ? -0.421 -6.424 21.527 1.00 97.12 376 VAL A CA 1
ATOM 2871 C C . VAL A 1 376 ? -1.936 -6.308 21.411 1.00 97.12 376 VAL A C 1
ATOM 2873 O O . VAL A 1 376 ? -2.513 -6.609 20.364 1.00 97.12 376 VAL A O 1
ATOM 2876 N N . ARG A 1 377 ? -2.590 -5.891 22.496 1.00 95.31 377 ARG A N 1
ATOM 2877 C CA . ARG A 1 377 ? -4.040 -5.688 22.546 1.00 95.31 377 ARG A CA 1
ATOM 2878 C C . ARG A 1 377 ? -4.347 -4.241 22.903 1.00 95.31 377 ARG A C 1
ATOM 2880 O O . ARG A 1 377 ? -3.758 -3.705 23.836 1.00 95.31 377 ARG A O 1
ATOM 2887 N N . PHE A 1 378 ? -5.282 -3.632 22.188 1.00 94.44 378 PHE A N 1
ATOM 2888 C CA . PHE A 1 378 ? -5.730 -2.260 22.394 1.00 94.44 378 PHE A CA 1
ATOM 2889 C C . PHE A 1 378 ? -7.075 -2.201 23.125 1.00 94.44 378 PHE A C 1
ATOM 2891 O O . PHE A 1 378 ? -7.875 -3.139 23.089 1.00 94.44 378 PHE A O 1
ATOM 2898 N N . SER A 1 379 ? -7.330 -1.076 23.793 1.00 90.06 379 SER A N 1
ATOM 2899 C CA . SER A 1 379 ? -8.563 -0.806 24.540 1.00 90.06 379 SER A CA 1
ATOM 2900 C C . SER A 1 379 ? -9.803 -0.722 23.652 1.00 90.06 379 SER A C 1
ATOM 2902 O O . SER A 1 379 ? -10.916 -0.930 24.130 1.00 90.06 379 SER A O 1
ATOM 2904 N N . GLU A 1 380 ? -9.614 -0.441 22.367 1.00 89.69 380 GLU A N 1
ATOM 2905 C CA . GLU A 1 380 ? -10.651 -0.199 21.371 1.00 89.69 380 GLU A CA 1
ATOM 2906 C C . GLU A 1 380 ? -10.189 -0.661 19.976 1.00 89.69 380 GLU A C 1
ATOM 2908 O O . GLU A 1 380 ? -9.004 -0.968 19.806 1.00 89.69 380 GLU A O 1
ATOM 2913 N N . PRO A 1 381 ? -11.102 -0.767 18.994 1.00 91.62 381 PRO A N 1
ATOM 2914 C CA . PRO A 1 381 ? -10.759 -1.163 17.631 1.00 91.62 381 PRO A CA 1
ATOM 2915 C C . PRO A 1 381 ? -9.793 -0.176 16.947 1.00 91.62 381 PRO A C 1
ATOM 2917 O O . PRO A 1 381 ? -10.051 1.025 16.877 1.00 91.62 381 PRO A O 1
ATOM 2920 N N . ILE A 1 382 ? -8.710 -0.705 16.386 1.00 94.88 382 ILE A N 1
ATOM 2921 C CA . ILE A 1 382 ? -7.671 0.024 15.646 1.00 94.88 382 ILE A CA 1
ATOM 2922 C C . ILE A 1 382 ? -7.876 -0.145 14.144 1.00 94.88 382 ILE A C 1
ATOM 2924 O O . ILE A 1 382 ? -8.344 -1.200 13.717 1.00 94.88 382 ILE A O 1
ATOM 2928 N N . ASP A 1 383 ? -7.518 0.858 13.338 1.00 92.81 383 ASP A N 1
ATOM 2929 C CA . ASP A 1 383 ? -7.471 0.711 11.881 1.00 92.81 383 ASP A CA 1
ATOM 2930 C C . ASP A 1 383 ? -6.315 -0.224 11.485 1.00 92.81 383 ASP A C 1
ATOM 2932 O O . ASP A 1 383 ? -5.145 0.157 11.630 1.00 92.81 383 ASP A O 1
ATOM 2936 N N . PRO A 1 384 ? -6.601 -1.426 10.941 1.00 91.44 384 PRO A N 1
ATOM 2937 C CA . PRO A 1 384 ? -5.560 -2.380 10.581 1.00 91.44 384 PRO A CA 1
ATOM 2938 C C . PRO A 1 384 ? -4.564 -1.847 9.554 1.00 91.44 384 PRO A C 1
ATOM 2940 O O . PRO A 1 384 ? -3.423 -2.296 9.533 1.00 91.44 384 PRO A O 1
ATOM 2943 N N . ASN A 1 385 ? -4.953 -0.867 8.731 1.00 88.94 385 ASN A N 1
ATOM 2944 C CA . ASN A 1 385 ? -4.061 -0.290 7.724 1.00 88.94 385 ASN A CA 1
ATOM 2945 C C . ASN A 1 385 ? -2.934 0.554 8.335 1.00 88.94 385 ASN A C 1
ATOM 2947 O O . ASN A 1 385 ? -1.965 0.869 7.640 1.00 88.94 385 ASN A O 1
ATOM 2951 N N . THR A 1 386 ? -3.056 0.915 9.615 1.00 92.50 386 THR A N 1
ATOM 2952 C CA . THR A 1 386 ? -2.063 1.699 10.359 1.00 92.50 386 THR A CA 1
ATOM 2953 C C . THR A 1 386 ? -1.123 0.837 11.196 1.00 92.50 386 THR A C 1
ATOM 2955 O O . THR A 1 386 ? -0.124 1.352 11.692 1.00 92.50 386 THR A O 1
ATOM 2958 N N . VAL A 1 387 ? -1.385 -0.471 11.333 1.00 94.50 387 VAL A N 1
ATOM 2959 C CA . VAL A 1 387 ? -0.537 -1.409 12.088 1.00 94.50 387 VAL A CA 1
ATOM 2960 C C . VAL A 1 387 ? 0.317 -2.220 11.120 1.00 94.50 387 VAL A C 1
ATOM 2962 O O . VAL A 1 387 ? -0.177 -3.075 10.390 1.00 94.50 387 VAL A O 1
ATOM 2965 N N . ARG A 1 388 ? 1.613 -1.920 11.101 1.00 92.44 388 ARG A N 1
ATOM 2966 C CA . ARG A 1 388 ? 2.549 -2.304 10.046 1.00 92.44 388 ARG A CA 1
ATOM 2967 C C . ARG A 1 388 ? 3.876 -2.746 10.641 1.00 92.44 388 ARG A C 1
ATOM 2969 O O . ARG A 1 388 ? 4.407 -2.070 11.520 1.00 92.44 388 ARG A O 1
ATOM 2976 N N . SER A 1 389 ? 4.412 -3.855 10.151 1.00 93.25 389 SER A N 1
ATOM 2977 C CA . SER A 1 389 ? 5.577 -4.536 10.724 1.00 93.25 389 SER A CA 1
ATOM 2978 C C . SER A 1 389 ? 6.880 -3.749 10.561 1.00 93.25 389 SER A C 1
ATOM 2980 O O . SER A 1 389 ? 7.802 -3.918 11.355 1.00 93.25 389 SER A O 1
ATOM 2982 N N . LEU A 1 390 ? 6.945 -2.860 9.562 1.00 91.31 390 LEU A N 1
ATOM 2983 C CA . LEU A 1 390 ? 8.149 -2.090 9.232 1.00 91.31 390 LEU A CA 1
ATOM 2984 C C . LEU A 1 390 ? 8.091 -0.621 9.661 1.00 91.31 390 LEU A C 1
ATOM 2986 O O . LEU A 1 390 ? 9.114 0.063 9.629 1.00 91.31 390 LEU A O 1
ATOM 2990 N N . SER A 1 391 ? 6.921 -0.105 10.048 1.00 89.44 391 SER A N 1
ATOM 2991 C CA . SER A 1 391 ? 6.765 1.330 10.322 1.00 89.44 391 SER A CA 1
ATOM 2992 C C . SER A 1 391 ? 6.026 1.683 11.608 1.00 89.44 391 SER A C 1
ATOM 2994 O O . SER A 1 391 ? 6.278 2.767 12.132 1.00 89.44 391 SER A O 1
ATOM 2996 N N . SER A 1 392 ? 5.171 0.814 12.164 1.00 94.00 392 SER A N 1
ATOM 2997 C CA . SER A 1 392 ? 4.358 1.191 13.332 1.00 94.00 392 SER A CA 1
ATOM 2998 C C . SER A 1 392 ? 4.251 0.156 14.450 1.00 94.00 392 SER A C 1
ATOM 3000 O O . SER A 1 392 ? 4.121 0.555 15.603 1.00 94.00 392 SER A O 1
ATOM 3002 N N . PHE A 1 393 ? 4.368 -1.136 14.157 1.00 96.12 393 PHE A N 1
ATOM 3003 C CA . PHE A 1 393 ? 4.524 -2.219 15.127 1.00 96.12 393 PHE A CA 1
ATOM 3004 C C . PHE A 1 393 ? 5.824 -2.957 14.805 1.00 96.12 393 PHE A C 1
ATOM 3006 O O . PHE A 1 393 ? 5.827 -3.992 14.142 1.00 96.12 393 PHE A O 1
ATOM 3013 N N . VAL A 1 394 ? 6.934 -2.371 15.253 1.00 94.56 394 VAL A N 1
ATOM 3014 C CA . VAL A 1 394 ? 8.281 -2.760 14.834 1.00 94.56 394 VAL A CA 1
ATOM 3015 C C . VAL A 1 394 ? 8.934 -3.624 15.899 1.00 94.56 394 VAL A C 1
ATOM 3017 O O . VAL A 1 394 ? 9.096 -3.216 17.050 1.00 94.56 394 VAL A O 1
ATOM 3020 N N . LEU A 1 395 ? 9.354 -4.813 15.490 1.00 94.00 395 LEU A N 1
ATOM 3021 C CA . LEU A 1 395 ? 10.234 -5.676 16.256 1.00 94.00 395 LEU A CA 1
ATOM 3022 C C . LEU A 1 395 ? 11.653 -5.509 15.710 1.00 94.00 395 LEU A C 1
ATOM 3024 O O . LEU A 1 395 ? 11.867 -5.623 14.504 1.00 94.00 395 LEU A O 1
ATOM 3028 N N . HIS A 1 396 ? 12.622 -5.223 16.571 1.00 90.62 396 HIS A N 1
ATOM 3029 C CA . HIS A 1 396 ? 13.998 -4.986 16.138 1.00 90.62 396 HIS A CA 1
ATOM 3030 C C . HIS A 1 396 ? 15.003 -5.495 17.166 1.00 90.62 396 HIS A C 1
ATOM 3032 O O . HIS A 1 396 ? 14.684 -5.575 18.356 1.00 90.62 396 HIS A O 1
ATOM 3038 N N . SER A 1 397 ? 16.214 -5.799 16.705 1.00 87.88 397 SER A N 1
ATOM 3039 C CA . SER A 1 397 ? 17.377 -5.941 17.575 1.00 87.88 397 SER A CA 1
ATOM 3040 C C . SER A 1 397 ? 18.183 -4.648 17.675 1.00 87.88 397 SER A C 1
ATOM 3042 O O . SER A 1 397 ? 18.142 -3.805 16.780 1.00 87.88 397 SER A O 1
ATOM 3044 N N . TYR A 1 398 ? 18.911 -4.480 18.772 1.00 85.50 398 TYR A N 1
ATOM 3045 C CA . TYR A 1 398 ? 19.773 -3.326 19.011 1.00 85.50 398 TYR A CA 1
ATOM 3046 C C . TYR A 1 398 ? 21.007 -3.742 19.823 1.00 85.50 398 TYR A C 1
ATOM 3048 O O . TYR A 1 398 ? 21.027 -4.824 20.408 1.00 85.50 398 TYR A O 1
ATOM 3056 N N . ASP A 1 399 ? 22.026 -2.889 19.837 1.00 80.44 399 ASP A N 1
ATOM 3057 C CA . ASP A 1 399 ? 23.271 -3.072 20.584 1.00 80.44 399 ASP A CA 1
ATOM 3058 C C . ASP A 1 399 ? 23.288 -2.125 21.802 1.00 80.44 399 ASP A C 1
ATOM 3060 O O . ASP A 1 399 ? 23.036 -0.923 21.674 1.00 80.44 399 ASP A O 1
ATOM 3064 N N . ASP A 1 400 ? 23.541 -2.679 22.993 1.00 74.06 400 ASP A N 1
ATOM 3065 C CA . ASP A 1 400 ? 23.658 -1.918 24.250 1.00 74.06 400 ASP A CA 1
ATOM 3066 C C . ASP A 1 400 ? 24.995 -1.147 24.328 1.00 74.06 400 ASP A C 1
ATOM 3068 O O . ASP A 1 400 ? 25.094 -0.165 25.067 1.00 74.06 400 ASP A O 1
ATOM 3072 N N . ASP A 1 401 ? 26.020 -1.587 23.587 1.00 72.94 401 ASP A N 1
ATOM 3073 C CA . ASP A 1 401 ? 27.364 -0.997 23.568 1.00 72.94 401 ASP A CA 1
ATOM 3074 C C . ASP A 1 401 ? 27.547 0.049 22.447 1.00 72.94 401 ASP A C 1
ATOM 3076 O O . ASP A 1 401 ? 28.594 0.708 22.383 1.00 72.94 401 ASP A O 1
ATOM 3080 N N . ALA A 1 402 ? 26.541 0.225 21.583 1.00 73.38 402 ALA A N 1
ATOM 3081 C CA . ALA A 1 402 ? 26.527 1.237 20.529 1.00 73.38 402 ALA A CA 1
ATOM 3082 C C . ALA A 1 402 ? 26.604 2.665 21.097 1.00 73.38 402 ALA A C 1
ATOM 3084 O O . ALA A 1 402 ? 26.194 2.938 22.231 1.00 73.38 402 ALA A O 1
ATOM 3085 N N . ASP A 1 403 ? 27.149 3.599 20.309 1.00 67.75 403 ASP A N 1
ATOM 3086 C CA . ASP A 1 403 ? 27.332 4.968 20.786 1.00 67.75 403 ASP A CA 1
ATOM 3087 C C . ASP A 1 403 ? 25.957 5.620 20.968 1.00 67.75 403 ASP A C 1
ATOM 3089 O O . ASP A 1 403 ? 25.167 5.734 20.033 1.00 67.75 403 ASP A O 1
ATOM 3093 N N . LEU A 1 404 ? 25.653 6.060 22.190 1.00 65.25 404 LEU A N 1
ATOM 3094 C CA . LEU A 1 404 ? 24.341 6.609 22.554 1.00 65.25 404 LEU A CA 1
ATOM 3095 C C . LEU A 1 404 ? 24.106 8.021 21.978 1.00 65.25 404 LEU A C 1
ATOM 3097 O O . LEU A 1 404 ? 23.156 8.709 22.368 1.00 65.25 404 LEU A O 1
ATOM 3101 N N . GLU A 1 405 ? 24.977 8.501 21.085 1.00 66.31 405 GLU A N 1
ATOM 3102 C CA . GLU A 1 405 ? 24.739 9.725 20.332 1.00 66.31 405 GLU A CA 1
ATOM 3103 C C . GLU A 1 405 ? 23.561 9.537 19.358 1.00 66.31 405 GLU A C 1
ATOM 3105 O O . GLU A 1 405 ? 23.426 8.530 18.664 1.00 66.31 405 GLU A O 1
ATOM 3110 N N . ALA A 1 406 ? 22.667 10.530 19.310 1.00 59.69 406 ALA A N 1
ATOM 3111 C CA . ALA A 1 406 ? 21.476 10.477 18.469 1.00 59.69 406 ALA A CA 1
ATOM 3112 C C . ALA A 1 406 ? 21.859 10.305 16.988 1.00 59.69 406 ALA A C 1
ATOM 3114 O O . ALA A 1 406 ? 22.411 11.228 16.386 1.00 59.69 406 ALA A O 1
ATOM 3115 N N . GLY A 1 407 ? 21.522 9.151 16.410 1.00 64.12 407 GLY A N 1
ATOM 3116 C CA . GLY A 1 407 ? 21.756 8.846 14.997 1.00 64.12 407 GLY A CA 1
ATOM 3117 C C . GLY A 1 407 ? 22.481 7.528 14.728 1.00 64.12 407 GLY A C 1
ATOM 3118 O O . GLY A 1 407 ? 22.441 7.081 13.587 1.00 64.12 407 GLY A O 1
ATOM 3119 N N . ASP A 1 408 ? 23.081 6.876 15.732 1.00 77.75 408 ASP A N 1
ATOM 3120 C CA . ASP A 1 408 ? 23.568 5.500 15.561 1.00 77.75 408 ASP A CA 1
ATOM 3121 C C . ASP A 1 408 ? 22.367 4.566 15.355 1.00 77.75 408 ASP A C 1
ATOM 3123 O O . ASP A 1 408 ? 21.485 4.485 16.208 1.00 77.75 408 ASP A O 1
ATOM 3127 N N . PHE A 1 409 ? 22.286 3.883 14.213 1.00 79.88 409 PHE A N 1
ATOM 3128 C CA . PHE A 1 409 ? 21.181 2.977 13.886 1.00 79.88 409 PHE A CA 1
ATOM 3129 C C . PHE A 1 409 ? 21.214 1.668 14.693 1.00 79.88 409 PHE A C 1
ATOM 3131 O O . PHE A 1 409 ? 20.202 0.970 14.736 1.00 79.88 409 PHE A O 1
ATOM 3138 N N . ASN A 1 410 ? 22.333 1.346 15.355 1.00 80.62 410 ASN A N 1
ATOM 3139 C CA . ASN A 1 410 ? 22.456 0.172 16.220 1.00 80.62 410 ASN A CA 1
ATOM 3140 C C . ASN A 1 410 ? 22.034 0.447 17.668 1.00 80.62 410 ASN A C 1
ATOM 3142 O O . ASN A 1 410 ? 21.661 -0.490 18.369 1.00 80.62 410 ASN A O 1
ATOM 3146 N N . ALA A 1 411 ? 22.062 1.704 18.121 1.00 84.00 411 ALA A N 1
ATOM 3147 C CA . ALA A 1 411 ? 21.769 2.047 19.511 1.00 84.00 411 ALA A CA 1
ATOM 3148 C C . ALA A 1 411 ? 20.297 1.816 19.886 1.00 84.00 411 ALA A C 1
ATOM 3150 O O . ALA A 1 411 ? 19.383 2.113 19.107 1.00 84.00 411 ALA A O 1
ATOM 3151 N N . GLY A 1 412 ? 20.059 1.371 21.123 1.00 86.81 412 GLY A N 1
ATOM 3152 C CA . GLY A 1 412 ? 18.720 1.266 21.710 1.00 86.81 412 GLY A CA 1
ATOM 3153 C C . GLY A 1 412 ? 17.998 2.616 21.849 1.00 86.81 412 GLY A C 1
ATOM 3154 O O . GLY A 1 412 ? 18.593 3.688 21.709 1.00 86.81 412 GLY A O 1
ATOM 3155 N N . PHE A 1 413 ? 16.693 2.573 22.122 1.00 90.12 413 PHE A N 1
ATOM 3156 C CA . PHE A 1 413 ? 15.843 3.764 22.249 1.00 90.12 413 PHE A CA 1
ATOM 3157 C C . PHE A 1 413 ? 16.261 4.694 23.401 1.00 90.12 413 PHE A C 1
ATOM 3159 O O . PHE A 1 413 ? 16.314 4.278 24.555 1.00 90.12 413 PHE A O 1
ATOM 3166 N N . GLN A 1 414 ? 16.448 5.986 23.109 1.00 86.69 414 GLN A N 1
ATOM 3167 C CA . GLN A 1 414 ? 16.877 6.979 24.103 1.00 86.69 414 GLN A CA 1
ATOM 3168 C C . GLN A 1 414 ? 15.726 7.877 24.599 1.00 86.69 414 GLN A C 1
ATOM 3170 O O . GLN A 1 414 ? 15.384 8.900 23.989 1.00 86.69 414 GLN A O 1
ATOM 3175 N N . LEU A 1 415 ? 15.153 7.547 25.764 1.00 86.19 415 LEU A N 1
ATOM 3176 C CA . LEU A 1 415 ? 14.046 8.312 26.359 1.00 86.19 415 LEU A CA 1
ATOM 3177 C C . LEU A 1 415 ? 14.426 9.773 26.638 1.00 86.19 415 LEU A C 1
ATOM 3179 O O . LEU A 1 415 ? 15.395 10.079 27.332 1.00 86.19 415 LEU A O 1
ATOM 3183 N N . GLY A 1 416 ? 13.599 10.693 26.138 1.00 84.56 416 GLY A N 1
ATOM 3184 C CA . GLY A 1 416 ? 13.790 12.137 26.296 1.00 84.56 416 GLY A CA 1
ATOM 3185 C C . GLY A 1 416 ? 14.801 12.757 25.325 1.00 84.56 416 GLY A C 1
ATOM 3186 O O . GLY A 1 416 ? 14.923 13.983 25.305 1.00 84.56 416 GLY A O 1
ATOM 3187 N N . VAL A 1 417 ? 15.484 11.943 24.514 1.00 86.69 417 VAL A N 1
ATOM 3188 C CA . VAL A 1 417 ? 16.372 12.386 23.427 1.00 86.69 417 VAL A CA 1
ATOM 3189 C C . VAL A 1 417 ? 15.644 12.298 22.088 1.00 86.69 417 VAL A C 1
ATOM 3191 O O . VAL A 1 417 ? 15.642 13.262 21.322 1.00 86.69 417 VAL A O 1
ATOM 3194 N N . GLU A 1 418 ? 14.969 11.178 21.835 1.00 88.69 418 GLU A N 1
ATOM 3195 C CA . GLU A 1 418 ? 14.210 10.924 20.613 1.00 88.69 418 GLU A CA 1
ATOM 3196 C C . GLU A 1 418 ? 12.764 10.492 20.908 1.00 88.69 418 GLU A C 1
ATOM 3198 O O . GLU A 1 418 ? 12.408 10.164 22.037 1.00 88.69 418 GLU A O 1
ATOM 3203 N N . SER A 1 419 ? 11.906 10.549 19.886 1.00 91.56 419 SER A N 1
ATOM 3204 C CA . SER A 1 419 ? 10.553 9.972 19.942 1.00 91.56 419 SER A CA 1
ATOM 3205 C C . SER A 1 419 ? 10.561 8.569 19.344 1.00 91.56 419 SER A C 1
ATOM 3207 O O . SER A 1 419 ? 11.452 8.268 18.554 1.00 91.56 419 SER A O 1
ATOM 3209 N N . VAL A 1 420 ? 9.552 7.744 19.639 1.00 92.56 420 VAL A N 1
ATOM 3210 C CA . VAL A 1 420 ? 9.452 6.390 19.060 1.00 92.56 420 VAL A CA 1
ATOM 3211 C C . VAL A 1 420 ? 9.422 6.426 17.531 1.00 92.56 420 VAL A C 1
ATOM 3213 O O . VAL A 1 420 ? 10.046 5.589 16.893 1.00 92.56 420 VAL A O 1
ATOM 3216 N N . GLY A 1 421 ? 8.759 7.422 16.933 1.00 91.38 421 GLY A N 1
ATOM 3217 C CA . GLY A 1 421 ? 8.778 7.613 15.480 1.00 91.38 421 GLY A CA 1
ATOM 3218 C C . GLY A 1 421 ? 10.187 7.856 14.932 1.00 91.38 421 GLY A C 1
ATOM 3219 O O . GLY A 1 421 ? 10.614 7.145 14.033 1.00 91.38 421 GLY A O 1
ATOM 3220 N N . ASN A 1 422 ? 10.944 8.787 15.528 1.00 89.88 422 ASN A N 1
ATOM 3221 C CA . ASN A 1 422 ? 12.333 9.050 15.121 1.00 89.88 422 ASN A CA 1
ATOM 3222 C C . ASN A 1 422 ? 13.239 7.833 15.341 1.00 89.88 422 ASN A C 1
ATOM 3224 O O . ASN A 1 422 ? 14.090 7.555 14.503 1.00 89.88 422 ASN A O 1
ATOM 3228 N N . PHE A 1 423 ? 13.036 7.130 16.458 1.00 90.44 423 PHE A N 1
ATOM 3229 C CA . PHE A 1 423 ? 13.748 5.905 16.783 1.00 90.44 423 PHE A CA 1
ATOM 3230 C C . PHE A 1 423 ? 13.529 4.856 15.706 1.00 90.44 423 PHE A C 1
ATOM 3232 O O . PHE A 1 423 ? 14.487 4.379 15.114 1.00 90.44 423 PHE A O 1
ATOM 3239 N N . ILE A 1 424 ? 12.263 4.569 15.398 1.00 91.19 424 ILE A N 1
ATOM 3240 C CA . ILE A 1 424 ? 11.892 3.669 14.316 1.00 91.19 424 ILE A CA 1
ATOM 3241 C C . ILE A 1 424 ? 12.524 4.163 13.013 1.00 91.19 424 ILE A C 1
ATOM 3243 O O . ILE A 1 424 ? 13.173 3.374 12.348 1.00 91.19 424 ILE A O 1
ATOM 3247 N N . ASP A 1 425 ? 12.419 5.446 12.656 1.00 87.81 425 ASP A N 1
ATOM 3248 C CA . ASP A 1 425 ? 12.895 5.998 11.377 1.00 87.81 425 ASP A CA 1
ATOM 3249 C C . ASP A 1 425 ? 14.405 5.934 11.155 1.00 87.81 425 ASP A C 1
ATOM 3251 O O . ASP A 1 425 ? 14.802 5.791 10.001 1.00 87.81 425 ASP A O 1
ATOM 3255 N N . ARG A 1 426 ? 15.223 5.968 12.215 1.00 86.44 426 ARG A N 1
ATOM 3256 C CA . ARG A 1 426 ? 16.678 5.770 12.101 1.00 86.44 426 ARG A CA 1
ATOM 3257 C C . ARG A 1 426 ? 17.106 4.304 12.001 1.00 86.44 426 ARG A C 1
ATOM 3259 O O . ARG A 1 426 ? 18.266 4.054 11.695 1.00 86.44 426 ARG A O 1
ATOM 3266 N N . LEU A 1 427 ? 16.223 3.341 12.290 1.00 86.50 427 LEU A N 1
ATOM 3267 C CA . LEU A 1 427 ? 16.567 1.922 12.174 1.00 86.50 427 LEU A CA 1
ATOM 3268 C C . LEU A 1 427 ? 16.811 1.558 10.710 1.00 86.50 427 LEU A C 1
ATOM 3270 O O . LEU A 1 427 ? 15.935 1.758 9.859 1.00 86.50 427 LEU A O 1
ATOM 3274 N N . LEU A 1 428 ? 17.974 0.960 10.452 1.00 85.38 428 LEU A N 1
ATOM 3275 C CA . LEU A 1 428 ? 18.370 0.511 9.126 1.00 85.38 428 LEU A CA 1
ATOM 3276 C C . LEU A 1 428 ? 17.904 -0.929 8.872 1.00 85.38 428 LEU A C 1
ATOM 3278 O O . LEU A 1 428 ? 18.060 -1.830 9.704 1.00 85.38 428 LEU A O 1
ATOM 3282 N N . GLY A 1 429 ? 17.309 -1.145 7.700 1.00 88.00 429 GLY A N 1
ATOM 3283 C CA . GLY A 1 429 ? 16.787 -2.446 7.286 1.00 88.00 429 GLY A CA 1
ATOM 3284 C C . GLY A 1 429 ? 17.820 -3.371 6.639 1.00 88.00 429 GLY A C 1
ATOM 3285 O O . GLY A 1 429 ? 17.490 -4.506 6.324 1.00 88.00 429 GLY A O 1
ATOM 3286 N N . TYR A 1 430 ? 19.061 -2.927 6.471 1.00 87.19 430 TYR A N 1
ATOM 3287 C CA . TYR A 1 430 ? 20.204 -3.695 5.966 1.00 87.19 430 TYR A CA 1
ATOM 3288 C C . TYR A 1 430 ? 21.481 -3.174 6.637 1.00 87.19 430 TYR A C 1
ATOM 3290 O O . TYR A 1 430 ? 21.416 -2.297 7.493 1.00 87.19 430 TYR A O 1
ATOM 3298 N N . THR A 1 431 ? 22.657 -3.707 6.320 1.00 75.12 431 THR A N 1
ATOM 3299 C CA . THR A 1 431 ? 23.921 -3.151 6.826 1.00 75.12 431 THR A CA 1
ATOM 3300 C C . THR A 1 431 ? 25.011 -3.253 5.774 1.00 75.12 431 THR A C 1
ATOM 3302 O O . THR A 1 431 ? 25.165 -4.279 5.110 1.00 75.12 431 THR A O 1
ATOM 3305 N N . VAL A 1 432 ? 25.777 -2.170 5.656 1.00 63.03 432 VAL A N 1
ATOM 3306 C CA . VAL A 1 432 ? 27.011 -2.081 4.877 1.00 63.03 432 VAL A CA 1
ATOM 3307 C C . VAL A 1 432 ? 28.130 -1.848 5.894 1.00 63.03 432 VAL A C 1
ATOM 3309 O O . VAL A 1 432 ? 28.354 -0.722 6.329 1.00 63.03 432 VAL A O 1
ATOM 3312 N N . GLU A 1 433 ? 28.770 -2.913 6.385 1.00 58.75 433 GLU A N 1
ATOM 3313 C CA . GLU A 1 433 ? 29.912 -2.748 7.293 1.00 58.75 433 GLU A CA 1
ATOM 3314 C C . GLU A 1 433 ? 31.143 -2.309 6.492 1.00 58.75 433 GLU A C 1
ATOM 3316 O O . GLU A 1 433 ? 31.847 -3.146 5.929 1.00 58.75 433 GLU A O 1
ATOM 3321 N N . ASP A 1 434 ? 31.440 -1.010 6.489 1.00 50.44 434 ASP A N 1
ATOM 3322 C CA . ASP A 1 434 ? 32.732 -0.479 6.046 1.00 50.44 434 ASP A CA 1
ATOM 3323 C C . ASP A 1 434 ? 33.689 -0.420 7.246 1.00 50.44 434 ASP A C 1
ATOM 3325 O O . ASP A 1 434 ? 33.739 0.563 7.989 1.00 50.44 434 ASP A O 1
ATOM 3329 N N . ASN A 1 435 ? 34.473 -1.479 7.466 1.00 48.38 435 ASN A N 1
ATOM 3330 C CA . ASN A 1 435 ? 35.588 -1.418 8.405 1.00 48.38 435 ASN A CA 1
ATOM 3331 C C . ASN A 1 435 ? 36.864 -0.967 7.674 1.00 48.38 435 ASN A C 1
ATOM 3333 O O . ASN A 1 435 ? 37.383 -1.689 6.819 1.00 48.38 435 ASN A O 1
ATOM 3337 N N . PRO A 1 436 ? 37.423 0.204 8.025 1.00 44.03 436 PRO A N 1
ATOM 3338 C CA . PRO A 1 436 ? 38.600 0.750 7.355 1.00 44.03 436 PRO A CA 1
ATOM 3339 C C . PRO A 1 436 ? 39.904 -0.025 7.634 1.00 44.03 436 PRO A C 1
ATOM 3341 O O . PRO A 1 436 ? 40.884 0.178 6.918 1.00 44.03 436 PRO A O 1
ATOM 3344 N N . ASP A 1 437 ? 39.940 -0.908 8.642 1.00 41.06 437 ASP A N 1
ATOM 3345 C CA . ASP A 1 437 ? 41.158 -1.580 9.125 1.00 41.06 437 ASP A CA 1
ATOM 3346 C C . ASP A 1 437 ? 41.175 -3.111 8.912 1.00 41.06 437 ASP A C 1
ATOM 3348 O O . ASP A 1 437 ? 42.240 -3.737 8.979 1.00 41.06 437 ASP A O 1
ATOM 3352 N N . THR A 1 438 ? 40.034 -3.738 8.613 1.00 41.56 438 THR A N 1
ATOM 3353 C CA . THR A 1 438 ? 39.929 -5.167 8.258 1.00 41.56 438 THR A CA 1
ATOM 3354 C C . THR A 1 438 ? 38.800 -5.383 7.256 1.00 41.56 438 THR A C 1
ATOM 3356 O O . THR A 1 438 ? 37.765 -4.761 7.439 1.00 41.56 438 THR A O 1
ATOM 3359 N N . PRO A 1 439 ? 38.932 -6.276 6.251 1.00 39.47 439 PRO A N 1
ATOM 3360 C CA . PRO A 1 439 ? 37.820 -6.602 5.362 1.00 39.47 439 PRO A CA 1
ATOM 3361 C C . PRO A 1 439 ? 36.693 -7.222 6.195 1.00 39.47 439 PRO A C 1
ATOM 3363 O O . PRO A 1 439 ? 36.801 -8.366 6.645 1.00 39.47 439 PRO A O 1
ATOM 3366 N N . THR A 1 440 ? 35.669 -6.425 6.471 1.00 46.03 440 THR A N 1
ATOM 3367 C CA . THR A 1 440 ? 34.459 -6.829 7.175 1.00 46.03 440 THR A CA 1
ATOM 3368 C C . THR A 1 440 ? 33.658 -7.801 6.332 1.00 46.03 440 THR A C 1
ATOM 3370 O O . THR A 1 440 ? 33.744 -7.837 5.104 1.00 46.03 440 THR A O 1
ATOM 3373 N N . VAL A 1 441 ? 32.916 -8.661 7.019 1.00 49.72 441 VAL A N 1
ATOM 3374 C CA . VAL A 1 441 ? 32.004 -9.598 6.379 1.00 49.72 441 VAL A CA 1
ATOM 3375 C C . VAL A 1 441 ? 30.773 -8.781 6.010 1.00 49.72 441 VAL A C 1
ATOM 3377 O O . VAL A 1 441 ? 29.984 -8.462 6.888 1.00 49.72 441 VAL A O 1
ATOM 3380 N N . GLU A 1 442 ? 30.614 -8.416 4.736 1.00 59.34 442 GLU A N 1
ATOM 3381 C CA . GLU A 1 442 ? 29.399 -7.761 4.234 1.00 59.34 442 GLU A CA 1
ATOM 3382 C C . GLU A 1 442 ? 28.205 -8.697 4.457 1.00 59.34 442 GLU A C 1
ATOM 3384 O O . GLU A 1 442 ? 27.902 -9.537 3.613 1.00 59.34 442 GLU A O 1
ATOM 3389 N N . ASN A 1 443 ? 27.567 -8.638 5.629 1.00 66.25 443 ASN A N 1
ATOM 3390 C CA . ASN A 1 443 ? 26.523 -9.596 5.975 1.00 66.25 443 ASN A CA 1
ATOM 3391 C C . ASN A 1 443 ? 25.171 -9.245 5.315 1.00 66.25 443 ASN A C 1
ATOM 3393 O O . ASN A 1 443 ? 24.332 -10.131 5.132 1.00 66.25 443 ASN A O 1
ATOM 3397 N N . GLY A 1 444 ? 24.994 -7.969 4.938 1.00 74.88 444 GLY A N 1
ATOM 3398 C CA . GLY A 1 444 ? 23.805 -7.412 4.295 1.00 74.88 444 GLY A CA 1
ATOM 3399 C C . GLY A 1 444 ? 22.534 -7.441 5.140 1.00 74.88 444 GLY A C 1
ATOM 3400 O O . GLY A 1 444 ? 21.482 -7.025 4.662 1.00 74.88 444 GLY A O 1
ATOM 3401 N N . SER A 1 445 ? 22.612 -7.930 6.380 1.00 84.38 445 SER A N 1
ATOM 3402 C CA . SER A 1 445 ? 21.456 -8.085 7.256 1.00 84.38 445 SER A CA 1
ATOM 3403 C C . SER A 1 445 ? 21.078 -6.768 7.903 1.00 84.38 445 SER A C 1
ATOM 3405 O O . SER A 1 445 ? 21.934 -5.985 8.279 1.00 84.38 445 SER A O 1
ATOM 3407 N N . GLY A 1 446 ? 19.784 -6.541 8.070 1.00 85.44 446 GLY A N 1
ATOM 3408 C CA . GLY A 1 446 ? 19.217 -5.551 8.967 1.00 85.44 446 GLY A CA 1
ATOM 3409 C C . GLY A 1 446 ? 18.841 -6.154 10.313 1.00 85.44 446 GLY A C 1
ATOM 3410 O O . GLY A 1 446 ? 18.867 -7.376 10.517 1.00 85.44 446 GLY A O 1
ATOM 3411 N N . ARG A 1 447 ? 18.463 -5.264 11.231 1.00 83.25 447 ARG A N 1
ATOM 3412 C CA . ARG A 1 447 ? 18.023 -5.596 12.595 1.00 83.25 447 ARG A CA 1
ATOM 3413 C C . ARG A 1 447 ? 16.501 -5.613 12.763 1.00 83.25 447 ARG A C 1
ATOM 3415 O O . ARG A 1 447 ? 16.002 -6.014 13.810 1.00 83.25 447 ARG A O 1
ATOM 3422 N N . ILE A 1 448 ? 15.753 -5.190 11.744 1.00 90.56 448 ILE A N 1
ATOM 3423 C CA . ILE A 1 448 ? 14.287 -5.142 11.773 1.00 90.56 448 ILE A CA 1
ATOM 3424 C C . ILE A 1 448 ? 13.725 -6.520 11.429 1.00 90.56 448 ILE A C 1
ATOM 3426 O O . ILE A 1 448 ? 13.927 -7.030 10.331 1.00 90.56 448 ILE A O 1
ATOM 3430 N N . MET A 1 449 ? 12.983 -7.106 12.361 1.00 92.06 449 MET A N 1
ATOM 3431 C CA . MET A 1 449 ? 12.324 -8.395 12.192 1.00 92.06 449 MET A CA 1
ATOM 3432 C C . MET A 1 449 ? 10.888 -8.163 11.725 1.00 92.06 449 MET A C 1
ATOM 3434 O O . MET A 1 449 ? 10.087 -7.529 12.410 1.00 92.06 449 MET A O 1
ATOM 3438 N N . LEU A 1 450 ? 10.555 -8.700 10.555 1.00 92.88 450 LEU A N 1
ATOM 3439 C CA . LEU A 1 450 ? 9.283 -8.457 9.870 1.00 92.88 450 LEU A CA 1
ATOM 3440 C C . LEU A 1 450 ? 8.515 -9.748 9.598 1.00 92.88 450 LEU A C 1
ATOM 3442 O O . LEU A 1 450 ? 9.076 -10.849 9.546 1.00 92.88 450 LEU A O 1
ATOM 3446 N N . GLY A 1 451 ? 7.219 -9.606 9.356 1.00 92.00 451 GLY A N 1
ATOM 3447 C CA . GLY A 1 451 ? 6.357 -10.710 8.969 1.00 92.00 451 GLY A CA 1
ATOM 3448 C C . GLY A 1 451 ? 4.886 -10.311 8.937 1.00 92.00 451 GLY A C 1
ATOM 3449 O O . GLY A 1 451 ? 4.555 -9.146 9.168 1.00 92.00 451 GLY A O 1
ATOM 3450 N N . PRO A 1 452 ? 3.983 -11.253 8.624 1.00 91.38 452 PRO A N 1
ATOM 3451 C CA . PRO A 1 452 ? 2.564 -10.954 8.546 1.00 91.38 452 PRO A CA 1
ATOM 3452 C C . PRO A 1 452 ? 2.015 -10.502 9.902 1.00 91.38 452 PRO A C 1
ATOM 3454 O O . PRO A 1 452 ? 2.321 -11.082 10.949 1.00 91.38 452 PRO A O 1
ATOM 3457 N N . ILE A 1 453 ? 1.146 -9.494 9.851 1.00 92.88 453 ILE A N 1
ATOM 3458 C CA . ILE A 1 453 ? 0.330 -9.066 10.982 1.00 92.88 453 ILE A CA 1
ATOM 3459 C C . ILE A 1 453 ? -1.059 -9.669 10.813 1.00 92.88 453 ILE A C 1
ATOM 3461 O O . ILE A 1 453 ? -1.738 -9.449 9.811 1.00 92.88 453 ILE A O 1
ATOM 3465 N N . SER A 1 454 ? -1.478 -10.441 11.809 1.00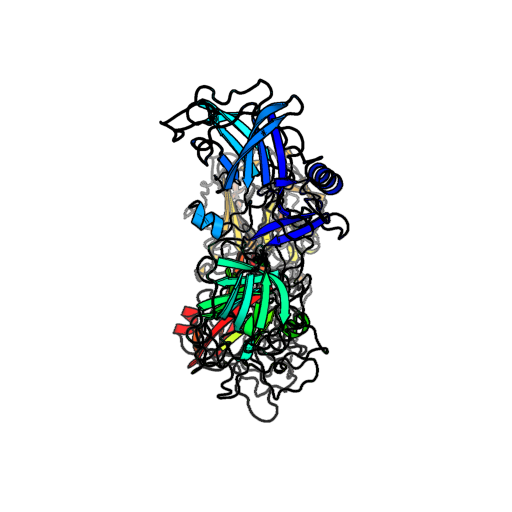 93.69 454 SER A N 1
ATOM 3466 C CA . SER A 1 454 ? -2.850 -10.926 11.921 1.00 93.69 454 SER A CA 1
ATOM 3467 C C . SER A 1 454 ? -3.635 -10.062 12.901 1.00 93.69 454 SER A C 1
ATOM 3469 O O . SER A 1 454 ? -3.084 -9.561 13.881 1.00 93.69 454 SER A O 1
ATOM 3471 N N . VAL A 1 455 ? -4.920 -9.870 12.609 1.00 93.94 455 VAL A N 1
ATOM 3472 C CA . VAL A 1 455 ? -5.831 -9.015 13.373 1.00 93.94 455 VAL A CA 1
ATOM 3473 C C . VAL A 1 455 ? -7.076 -9.805 13.770 1.00 93.94 455 VAL A C 1
ATOM 3475 O O . VAL A 1 455 ? -7.588 -10.612 12.988 1.00 93.94 455 VAL A O 1
ATOM 3478 N N . THR A 1 456 ? -7.556 -9.607 14.995 1.00 92.38 456 THR A N 1
ATOM 3479 C CA . THR A 1 456 ? -8.818 -10.193 15.473 1.00 92.38 456 THR A CA 1
ATOM 3480 C C . THR A 1 456 ? -10.039 -9.514 14.844 1.00 92.38 456 THR A C 1
ATOM 3482 O O . THR A 1 456 ? -9.959 -8.390 14.359 1.00 92.38 456 THR A O 1
ATOM 3485 N N . ALA A 1 457 ? -11.201 -10.178 14.847 1.00 86.94 457 ALA A N 1
ATOM 3486 C CA . ALA A 1 457 ? -12.428 -9.627 14.256 1.00 86.94 457 ALA A CA 1
ATOM 3487 C C . ALA A 1 457 ? -12.931 -8.354 14.971 1.00 86.94 457 ALA A C 1
ATOM 3489 O O . ALA A 1 457 ? -13.569 -7.501 14.347 1.00 86.94 457 ALA A O 1
ATOM 3490 N N . ASP A 1 458 ? -12.617 -8.187 16.260 1.00 86.19 458 ASP A N 1
ATOM 3491 C CA . ASP A 1 458 ? -12.834 -6.937 16.993 1.00 86.19 458 ASP A CA 1
ATOM 3492 C C . ASP A 1 458 ? -11.836 -5.812 16.655 1.00 86.19 458 ASP A C 1
ATOM 3494 O O . ASP A 1 458 ? -12.005 -4.688 17.129 1.00 86.19 458 ASP A O 1
ATOM 3498 N N . SER A 1 459 ? -10.826 -6.086 15.823 1.00 92.31 459 SER A N 1
ATOM 3499 C CA . SER A 1 459 ? -9.747 -5.169 15.440 1.00 92.31 459 SER A CA 1
ATOM 3500 C C . SER A 1 459 ? -8.932 -4.630 16.621 1.00 92.31 459 SER A C 1
ATOM 3502 O O . SER A 1 459 ? -8.437 -3.506 16.572 1.00 92.31 459 SER A O 1
ATOM 3504 N N . ARG A 1 460 ? -8.809 -5.394 17.717 1.00 92.06 460 ARG A N 1
ATOM 3505 C CA . ARG A 1 460 ? -8.108 -4.940 18.937 1.00 92.06 460 ARG A CA 1
ATOM 3506 C C . ARG A 1 460 ? -6.804 -5.649 19.210 1.00 92.06 460 ARG A C 1
ATOM 3508 O O . ARG A 1 460 ? -5.957 -5.081 19.887 1.00 92.06 460 ARG A O 1
ATOM 3515 N N . THR A 1 461 ? -6.650 -6.891 18.766 1.00 95.00 461 THR A N 1
ATOM 3516 C CA . THR A 1 461 ? -5.412 -7.644 18.966 1.00 95.00 461 THR A CA 1
ATOM 3517 C C . THR A 1 461 ? -4.698 -7.786 17.641 1.00 95.00 461 THR A C 1
ATOM 3519 O O . THR A 1 461 ? -5.274 -8.273 16.669 1.00 95.00 461 THR A O 1
ATOM 3522 N N . PHE A 1 462 ? -3.442 -7.356 17.634 1.00 97.31 462 PHE A N 1
ATOM 3523 C CA . PHE A 1 462 ? -2.551 -7.436 16.490 1.00 97.31 462 PHE A CA 1
ATOM 3524 C C . PHE A 1 462 ? -1.395 -8.341 16.858 1.00 97.31 462 PHE A C 1
ATOM 3526 O O . PHE A 1 462 ? -0.754 -8.145 17.892 1.00 97.31 462 PHE A O 1
ATOM 3533 N N . THR A 1 463 ? -1.144 -9.325 16.006 1.00 97.44 463 THR A N 1
ATOM 3534 C CA . THR A 1 463 ? -0.129 -10.348 16.224 1.00 97.44 463 THR A CA 1
ATOM 3535 C C . THR A 1 463 ? 0.832 -10.357 15.048 1.00 97.44 463 THR A C 1
ATOM 3537 O O . THR A 1 463 ? 0.446 -10.728 13.938 1.00 97.44 463 THR A O 1
ATOM 3540 N N . LEU A 1 464 ? 2.075 -9.959 15.310 1.00 96.38 464 LEU A N 1
ATOM 3541 C CA . LEU A 1 464 ? 3.204 -10.068 14.397 1.00 96.38 464 LEU A CA 1
ATOM 3542 C C . LEU A 1 464 ? 3.792 -11.480 14.491 1.00 96.38 464 LEU A C 1
ATOM 3544 O O . LEU A 1 464 ? 4.154 -11.938 15.577 1.00 96.38 464 LEU A O 1
ATOM 3548 N N . ALA A 1 465 ? 3.918 -12.159 13.355 1.00 94.69 465 ALA A N 1
ATOM 3549 C CA . ALA A 1 465 ? 4.628 -13.431 13.252 1.00 94.69 465 ALA A CA 1
ATOM 3550 C C . ALA A 1 465 ? 5.950 -13.220 12.492 1.00 94.69 465 ALA A C 1
ATOM 3552 O O . ALA A 1 465 ? 5.907 -13.109 11.268 1.00 94.69 465 ALA A O 1
ATOM 3553 N N . PRO A 1 466 ? 7.113 -13.143 13.171 1.00 93.25 466 PRO A N 1
ATOM 3554 C CA . PRO A 1 466 ? 8.399 -12.922 12.506 1.00 93.25 466 PRO A CA 1
ATOM 3555 C C . PRO A 1 466 ? 8.685 -14.025 11.478 1.00 93.25 466 PRO A C 1
ATOM 3557 O O . PRO A 1 466 ? 8.647 -15.209 11.812 1.00 93.25 466 PRO A O 1
ATOM 3560 N N . SER A 1 467 ? 8.957 -13.649 10.226 1.00 91.81 467 SER A N 1
ATOM 3561 C CA . SER A 1 467 ? 8.993 -14.589 9.091 1.00 91.81 467 SER A CA 1
ATOM 3562 C C . SER A 1 467 ? 10.077 -15.670 9.189 1.00 91.81 467 SER A C 1
ATOM 3564 O O . SER A 1 467 ? 9.868 -16.771 8.685 1.00 91.81 467 SER A O 1
ATOM 3566 N N . ALA A 1 468 ? 11.181 -15.385 9.878 1.00 90.38 468 ALA A N 1
ATOM 3567 C CA . ALA A 1 468 ? 12.251 -16.330 10.197 1.00 90.38 468 ALA A CA 1
ATOM 3568 C C . ALA A 1 468 ? 12.496 -16.469 11.714 1.00 90.38 468 ALA A C 1
ATOM 3570 O O . ALA A 1 468 ? 13.544 -16.934 12.152 1.00 90.38 468 ALA A O 1
ATOM 3571 N N . GLY A 1 469 ? 11.521 -16.060 12.532 1.00 91.06 469 GLY A N 1
ATOM 3572 C CA . GLY A 1 469 ? 11.652 -16.037 13.987 1.00 91.06 469 GLY A CA 1
ATOM 3573 C C . GLY A 1 469 ? 12.460 -14.851 14.530 1.00 91.06 469 GLY A C 1
ATOM 3574 O O . GLY A 1 469 ? 12.896 -13.962 13.794 1.00 91.06 469 GLY A O 1
ATOM 3575 N N . LEU A 1 470 ? 12.606 -14.841 15.854 1.00 90.88 470 LEU A N 1
ATOM 3576 C CA . LEU A 1 470 ? 13.424 -13.934 16.651 1.00 90.88 470 LEU A CA 1
ATOM 3577 C C . LEU A 1 470 ? 14.890 -14.366 16.531 1.00 90.88 470 LEU A C 1
ATOM 3579 O O . LEU A 1 470 ? 15.325 -15.302 17.206 1.00 90.88 470 LEU A O 1
ATOM 3583 N N . THR A 1 471 ? 15.617 -13.723 15.625 1.00 83.38 471 THR A N 1
ATOM 3584 C CA . THR A 1 471 ? 16.938 -14.167 15.161 1.00 83.38 471 THR A CA 1
ATOM 3585 C C . THR A 1 471 ? 18.070 -13.285 15.672 1.00 83.38 471 THR A C 1
ATOM 3587 O O . THR A 1 471 ? 17.879 -12.104 15.960 1.00 83.38 471 THR A O 1
ATOM 3590 N N . ASP A 1 472 ? 19.261 -13.870 15.737 1.00 75.62 472 ASP A N 1
ATOM 3591 C CA . ASP A 1 472 ? 20.517 -13.151 15.904 1.00 75.62 472 ASP A CA 1
ATOM 3592 C C . ASP A 1 472 ? 21.142 -12.926 14.523 1.00 75.62 472 ASP A C 1
ATOM 3594 O O . ASP A 1 472 ? 22.070 -13.631 14.118 1.00 75.62 472 ASP A O 1
ATOM 3598 N N . SER A 1 473 ? 20.595 -11.975 13.758 1.00 66.50 473 SER A N 1
ATOM 3599 C CA . SER A 1 473 ? 20.968 -11.795 12.347 1.00 66.50 473 SER A CA 1
ATOM 3600 C C . SER A 1 473 ? 22.456 -11.462 12.132 1.00 66.50 473 SER A C 1
ATOM 3602 O O . SER A 1 473 ? 22.956 -11.584 11.012 1.00 66.50 473 SER A O 1
ATOM 3604 N N . PHE A 1 474 ? 23.158 -11.044 13.191 1.00 68.62 474 PHE A N 1
ATOM 3605 C CA . PHE A 1 474 ? 24.565 -10.632 13.182 1.00 68.62 474 PHE A CA 1
ATOM 3606 C C . PHE A 1 474 ? 25.499 -11.633 13.877 1.00 68.62 474 PHE A C 1
ATOM 3608 O O . PHE A 1 474 ? 26.718 -11.530 13.732 1.00 68.62 474 PHE A O 1
ATOM 3615 N N . GLY A 1 475 ? 24.960 -12.648 14.557 1.00 60.16 475 GLY A N 1
ATOM 3616 C CA . GLY A 1 475 ? 25.748 -13.679 15.230 1.00 60.16 475 GLY A CA 1
ATOM 3617 C C . GLY A 1 475 ? 26.461 -13.184 16.492 1.00 60.16 475 GLY A C 1
ATOM 3618 O O . GLY A 1 475 ? 27.550 -13.673 16.805 1.00 60.16 475 GLY A O 1
ATOM 3619 N N . GLU A 1 476 ? 25.862 -12.231 17.209 1.00 61.44 476 GLU A N 1
ATOM 3620 C CA . GLU A 1 476 ? 26.354 -11.668 18.473 1.00 61.44 476 GLU A CA 1
ATOM 3621 C C . GLU A 1 476 ? 26.404 -12.718 19.608 1.00 61.44 476 GLU A C 1
ATOM 3623 O O . GLU A 1 476 ? 27.105 -12.543 20.603 1.00 61.44 476 GLU A O 1
ATOM 3628 N N . GLY A 1 477 ? 25.738 -13.867 19.453 1.00 52.62 477 GLY A N 1
ATOM 3629 C CA . GLY A 1 477 ? 26.002 -15.125 20.159 1.00 52.62 477 GLY A CA 1
ATOM 3630 C C . GLY A 1 477 ? 25.718 -15.137 21.667 1.00 52.62 477 GLY A C 1
ATOM 3631 O O . GLY A 1 477 ? 25.885 -16.183 22.304 1.00 52.62 477 GLY A O 1
ATOM 3632 N N . GLY A 1 478 ? 25.276 -14.022 22.251 1.00 52.75 478 GLY A N 1
ATOM 3633 C CA . GLY A 1 478 ? 25.018 -13.904 23.688 1.00 52.75 478 GLY A CA 1
ATOM 3634 C C . GLY A 1 478 ? 24.349 -12.607 24.146 1.00 52.75 478 GLY A C 1
ATOM 3635 O O . GLY A 1 478 ? 23.642 -12.660 25.150 1.00 52.75 478 GLY A O 1
ATOM 3636 N N . ASP A 1 479 ? 24.501 -11.512 23.395 1.00 57.09 479 ASP A N 1
ATOM 3637 C CA . ASP A 1 479 ? 24.031 -10.163 23.760 1.00 57.09 479 ASP A CA 1
ATOM 3638 C C . ASP A 1 479 ? 22.952 -9.618 22.797 1.00 57.09 479 ASP A C 1
ATOM 3640 O O . ASP A 1 479 ? 22.772 -8.413 22.662 1.00 57.09 479 ASP A O 1
ATOM 3644 N N . LEU A 1 480 ? 22.198 -10.510 22.136 1.00 72.81 480 LEU A N 1
ATOM 3645 C CA . LEU A 1 480 ? 21.070 -10.121 21.285 1.00 72.81 480 LEU A CA 1
ATOM 3646 C C . LEU A 1 480 ? 19.986 -9.438 22.131 1.00 72.81 480 LEU A C 1
ATOM 3648 O O . LEU A 1 480 ? 19.183 -10.111 22.789 1.00 72.81 480 LEU A O 1
ATOM 3652 N N . ASN A 1 481 ? 19.924 -8.112 22.064 1.00 85.81 481 ASN A N 1
ATOM 3653 C CA . ASN A 1 481 ? 18.834 -7.352 22.649 1.00 85.81 481 ASN A CA 1
ATOM 3654 C C . ASN A 1 481 ? 17.737 -7.132 21.615 1.00 85.81 481 ASN A C 1
ATOM 3656 O O . ASN A 1 481 ? 18.003 -6.708 20.495 1.00 85.81 481 ASN A O 1
ATOM 3660 N N . ILE A 1 482 ? 16.494 -7.420 21.999 1.00 90.44 482 ILE A N 1
ATOM 3661 C CA . ILE A 1 482 ? 15.313 -7.252 21.152 1.00 90.44 482 ILE A CA 1
ATOM 3662 C C . ILE A 1 482 ? 14.330 -6.339 21.868 1.00 90.44 482 ILE A C 1
ATOM 3664 O O . ILE A 1 482 ? 14.081 -6.502 23.068 1.00 90.44 482 ILE A O 1
ATOM 3668 N N . ALA A 1 483 ? 13.714 -5.434 21.115 1.00 93.31 483 ALA A N 1
ATOM 3669 C CA . ALA A 1 483 ? 12.623 -4.618 21.609 1.00 93.31 483 ALA A CA 1
ATOM 3670 C C . ALA A 1 483 ? 11.463 -4.501 20.610 1.00 93.31 483 ALA A C 1
ATOM 3672 O O . ALA A 1 483 ? 11.600 -4.661 19.395 1.00 93.31 483 ALA A O 1
ATOM 3673 N N . VAL A 1 484 ? 10.288 -4.223 21.169 1.00 95.88 484 VAL A N 1
ATOM 3674 C CA . VAL A 1 484 ? 9.026 -3.997 20.467 1.00 95.88 484 VAL A CA 1
ATOM 3675 C C . VAL A 1 484 ? 8.665 -2.525 20.590 1.00 95.88 484 VAL A C 1
ATOM 3677 O O . VAL A 1 484 ? 8.362 -2.051 21.685 1.00 95.88 484 VAL A O 1
ATOM 3680 N N . ALA A 1 485 ? 8.663 -1.812 19.470 1.00 96.19 485 ALA A N 1
ATOM 3681 C CA . ALA A 1 485 ? 8.326 -0.398 19.398 1.00 96.19 485 ALA A CA 1
ATOM 3682 C C . ALA A 1 485 ? 6.951 -0.192 18.750 1.00 96.19 485 ALA A C 1
ATOM 3684 O O . ALA A 1 485 ? 6.652 -0.779 17.706 1.00 96.19 485 ALA A O 1
ATOM 3685 N N . LEU A 1 486 ? 6.127 0.667 19.358 1.00 97.12 486 LEU A N 1
ATOM 3686 C CA . LEU A 1 486 ? 4.834 1.075 18.805 1.00 97.12 486 LEU A CA 1
ATOM 3687 C C . LEU A 1 486 ? 4.857 2.561 18.450 1.00 97.12 486 LEU A C 1
ATOM 3689 O O . LEU A 1 486 ? 4.988 3.409 19.335 1.00 97.12 486 LEU A O 1
ATOM 3693 N N . ARG A 1 487 ? 4.708 2.882 17.162 1.00 95.50 487 ARG A N 1
ATOM 3694 C CA . ARG A 1 487 ? 4.683 4.269 16.684 1.00 95.50 487 ARG A CA 1
ATOM 3695 C C . ARG A 1 487 ? 3.387 4.953 17.113 1.00 95.50 487 ARG A C 1
ATOM 3697 O O . ARG A 1 487 ? 2.292 4.499 16.777 1.00 95.50 487 ARG A O 1
ATOM 3704 N N . ASP A 1 488 ? 3.523 6.060 17.830 1.00 92.31 488 ASP A N 1
ATOM 3705 C CA . ASP A 1 488 ? 2.429 6.940 18.229 1.00 92.31 488 ASP A CA 1
ATOM 3706 C C . ASP A 1 488 ? 2.194 8.063 17.197 1.00 92.31 488 ASP A C 1
ATOM 3708 O O . ASP A 1 488 ? 2.831 8.116 16.148 1.00 92.31 488 ASP A O 1
ATOM 3712 N N . ARG A 1 489 ? 1.294 9.004 17.519 1.00 90.00 489 ARG A N 1
ATOM 3713 C CA . ARG A 1 489 ? 0.958 10.197 16.705 1.00 90.00 489 ARG A CA 1
ATOM 3714 C C . ARG A 1 489 ? 0.251 9.887 15.380 1.00 90.00 489 ARG A C 1
ATOM 3716 O O . ARG A 1 489 ? -0.235 8.789 15.153 1.00 90.00 489 ARG A O 1
ATOM 3723 N N . ALA A 1 490 ? 0.066 10.932 14.570 1.00 87.62 490 ALA A N 1
ATOM 3724 C CA . ALA A 1 490 ? -0.796 10.928 13.387 1.00 87.62 490 ALA A CA 1
ATOM 3725 C C . ALA A 1 490 ? -0.268 10.056 12.234 1.00 87.62 490 ALA A C 1
ATOM 3727 O O . ALA A 1 490 ? -1.033 9.698 11.347 1.00 87.62 490 ALA A O 1
ATOM 3728 N N . ASP A 1 491 ? 1.025 9.755 12.241 1.00 86.06 491 ASP A N 1
ATOM 3729 C CA . ASP A 1 491 ? 1.740 8.902 11.293 1.00 86.06 491 ASP A CA 1
ATOM 3730 C C . ASP A 1 491 ? 2.001 7.485 11.844 1.00 86.06 491 ASP A C 1
ATOM 3732 O O . ASP A 1 491 ? 2.662 6.686 11.189 1.00 86.06 491 ASP A O 1
ATOM 3736 N N . GLY A 1 492 ? 1.504 7.180 13.049 1.00 92.25 492 GLY A N 1
ATOM 3737 C CA . GLY A 1 492 ? 1.619 5.879 13.706 1.00 92.25 492 GLY A CA 1
ATOM 3738 C C . GLY A 1 492 ? 0.321 5.074 13.694 1.00 92.25 492 GLY A C 1
ATOM 3739 O O . GLY A 1 492 ? -0.450 5.111 12.738 1.00 92.25 492 GLY A O 1
ATOM 3740 N N . ILE A 1 493 ? 0.090 4.329 14.776 1.00 95.88 493 ILE A N 1
ATOM 3741 C CA . ILE A 1 493 ? -1.114 3.510 14.962 1.00 95.88 493 ILE A CA 1
ATOM 3742 C C . ILE A 1 493 ? -2.309 4.406 15.318 1.00 95.88 493 ILE A C 1
ATOM 3744 O O . ILE A 1 493 ? -2.243 5.185 16.277 1.00 95.88 493 ILE A O 1
ATOM 3748 N N . LEU A 1 494 ? -3.412 4.258 14.577 1.00 95.31 494 LEU A N 1
ATOM 3749 C CA . LEU A 1 494 ? -4.639 5.039 14.754 1.00 95.31 494 LEU A CA 1
ATOM 3750 C C . LEU A 1 494 ? -5.847 4.143 15.045 1.00 95.31 494 LEU A C 1
ATOM 3752 O O . LEU A 1 494 ? -5.971 3.049 14.495 1.00 95.31 494 LEU A O 1
ATOM 3756 N N . ASP A 1 495 ? -6.781 4.633 15.859 1.00 94.12 495 ASP A N 1
ATOM 3757 C CA . ASP A 1 495 ? -8.103 4.012 15.963 1.00 94.12 495 ASP A CA 1
ATOM 3758 C C . ASP A 1 495 ? -8.904 4.131 14.648 1.00 94.12 495 ASP A C 1
ATOM 3760 O O . ASP A 1 495 ? -8.517 4.822 13.699 1.00 94.12 495 ASP A O 1
ATOM 3764 N N . LEU A 1 496 ? -10.067 3.479 14.594 1.00 92.69 496 LEU A N 1
ATOM 3765 C CA . LEU A 1 496 ? -10.961 3.560 13.434 1.00 92.69 496 LEU A CA 1
ATOM 3766 C C . LEU A 1 496 ? -11.434 4.995 13.113 1.00 92.69 496 LEU A C 1
ATOM 3768 O O . LEU A 1 496 ? -11.711 5.302 11.953 1.00 92.69 496 LEU A O 1
ATOM 3772 N N . ALA A 1 497 ? -11.514 5.880 14.110 1.00 91.81 497 ALA A N 1
ATOM 3773 C CA . ALA A 1 497 ? -11.909 7.281 13.963 1.00 91.81 497 ALA A CA 1
ATOM 3774 C C . ALA A 1 497 ? -10.738 8.215 13.582 1.00 91.81 497 ALA A C 1
ATOM 3776 O O . ALA A 1 497 ? -10.968 9.397 13.302 1.00 91.81 497 ALA A O 1
ATOM 3777 N N . GLY A 1 498 ? -9.506 7.699 13.532 1.00 92.88 498 GLY A N 1
ATOM 3778 C CA . GLY A 1 498 ? -8.284 8.431 13.210 1.00 92.88 498 GLY A CA 1
ATOM 3779 C C . GLY A 1 498 ? -7.588 9.090 14.406 1.00 92.88 498 GLY A C 1
ATOM 3780 O O . GLY A 1 498 ? -6.746 9.967 14.195 1.00 92.88 498 GLY A O 1
ATOM 3781 N N . ASN A 1 499 ? -7.914 8.733 15.653 1.00 93.38 499 ASN A N 1
ATOM 3782 C CA . ASN A 1 499 ? -7.172 9.227 16.812 1.00 93.38 499 ASN A CA 1
ATOM 3783 C C . ASN A 1 499 ? -5.876 8.428 17.021 1.00 93.38 499 ASN A C 1
ATOM 3785 O O . ASN A 1 499 ? -5.884 7.201 16.930 1.00 93.38 499 ASN A O 1
ATOM 3789 N N . PRO A 1 500 ? -4.767 9.101 17.372 1.00 94.94 500 PRO A N 1
ATOM 3790 C CA . PRO A 1 500 ? -3.517 8.429 17.694 1.00 94.94 500 PRO A CA 1
ATOM 3791 C C . PRO A 1 500 ? -3.548 7.802 19.089 1.00 94.94 500 PRO A C 1
ATOM 3793 O O . PRO A 1 500 ? -4.346 8.205 19.943 1.00 94.94 500 PRO A O 1
ATOM 3796 N N . LEU A 1 501 ? -2.591 6.903 19.346 1.00 94.94 501 LEU A N 1
ATOM 3797 C CA . LEU A 1 501 ? -2.337 6.321 20.668 1.00 94.94 501 LEU A CA 1
ATOM 3798 C C . LEU A 1 501 ? -2.344 7.376 21.793 1.00 94.94 501 LEU A C 1
ATOM 3800 O O . LEU A 1 501 ? -1.808 8.483 21.682 1.00 94.94 501 LEU A O 1
ATOM 3804 N N . GLY A 1 502 ? -2.978 7.018 22.910 1.00 92.62 502 GLY A N 1
ATOM 3805 C CA . GLY A 1 502 ? -3.104 7.828 24.123 1.00 92.62 502 GLY A CA 1
ATOM 3806 C C . GLY A 1 502 ? -1.842 7.866 24.986 1.00 92.62 502 GLY A C 1
ATOM 3807 O O . GLY A 1 502 ? -1.842 8.502 26.040 1.00 92.62 502 GLY A O 1
ATOM 3808 N N . PHE A 1 503 ? -0.779 7.198 24.547 1.00 91.69 503 PHE A N 1
ATOM 3809 C CA . PHE A 1 503 ? 0.518 7.101 25.203 1.00 91.69 503 PHE A CA 1
ATOM 3810 C C . PHE A 1 503 ? 1.647 7.301 24.181 1.00 91.69 503 PHE A C 1
ATOM 3812 O O . PHE A 1 503 ? 1.410 7.249 22.976 1.00 91.69 503 PHE A O 1
ATOM 3819 N N . GLY A 1 504 ? 2.864 7.525 24.675 1.00 90.06 504 GLY A N 1
ATOM 3820 C CA . GLY A 1 504 ? 4.083 7.593 23.867 1.00 90.06 504 GLY A CA 1
ATOM 3821 C C . GLY A 1 504 ? 5.201 6.766 24.499 1.00 90.06 504 GLY A C 1
ATOM 3822 O O . GLY A 1 504 ? 4.990 6.107 25.520 1.00 90.06 504 GLY A O 1
ATOM 3823 N N . ASP A 1 505 ? 6.389 6.813 23.896 1.00 91.38 505 ASP A N 1
ATOM 3824 C CA . ASP A 1 505 ? 7.617 6.187 24.417 1.00 91.38 505 ASP A CA 1
ATOM 3825 C C . ASP A 1 505 ? 7.478 4.679 24.705 1.00 91.38 505 ASP A C 1
ATOM 3827 O O . ASP A 1 505 ? 8.092 4.150 25.633 1.00 91.38 505 ASP A O 1
ATOM 3831 N N . PHE A 1 506 ? 6.632 3.977 23.940 1.00 95.19 506 PHE A N 1
ATOM 3832 C CA . PHE A 1 506 ? 6.448 2.535 24.076 1.00 95.19 506 PHE A CA 1
ATOM 3833 C C . PHE A 1 506 ? 7.485 1.777 23.247 1.00 95.19 506 PHE A C 1
ATOM 3835 O O . PHE A 1 506 ? 7.318 1.595 22.039 1.00 95.19 506 PHE A O 1
ATOM 3842 N N . VAL A 1 507 ? 8.543 1.339 23.926 1.00 95.12 507 VAL A N 1
ATOM 3843 C CA . VAL A 1 507 ? 9.614 0.488 23.402 1.00 95.12 507 VAL A CA 1
ATOM 3844 C C . VAL A 1 507 ? 9.886 -0.613 24.433 1.00 95.12 507 VAL A C 1
ATOM 3846 O O . VAL A 1 507 ? 10.769 -0.519 25.286 1.00 95.12 507 VAL A O 1
ATOM 3849 N N . ALA A 1 508 ? 9.057 -1.654 24.406 1.00 94.69 508 ALA A N 1
ATOM 3850 C CA . ALA A 1 508 ? 9.112 -2.752 25.362 1.00 94.69 508 ALA A CA 1
ATOM 3851 C C . ALA A 1 508 ? 10.343 -3.631 25.088 1.00 94.69 508 ALA A C 1
ATOM 3853 O O . ALA A 1 508 ? 10.549 -4.057 23.956 1.00 94.69 508 ALA A O 1
ATOM 3854 N N . GLY A 1 509 ? 11.167 -3.894 26.103 1.00 91.25 509 GLY A N 1
ATOM 3855 C CA . GLY A 1 509 ? 12.466 -4.565 25.935 1.00 91.25 509 GLY A CA 1
ATOM 3856 C C . GLY A 1 509 ? 13.649 -3.596 25.804 1.00 91.25 509 GLY A C 1
ATOM 3857 O O . GLY A 1 509 ? 14.778 -4.032 25.970 1.00 91.25 509 GLY A O 1
ATOM 3858 N N . SER A 1 510 ? 13.359 -2.295 25.634 1.00 89.00 510 SER A N 1
ATOM 3859 C CA . SER A 1 510 ? 14.093 -1.131 26.160 1.00 89.00 510 SER A CA 1
ATOM 3860 C C . SER A 1 510 ? 15.249 -1.369 27.121 1.00 89.00 510 SER A C 1
ATOM 3862 O O . SER A 1 510 ? 14.936 -1.826 28.211 1.00 89.00 510 SER A O 1
ATOM 3864 N N . ASP A 1 511 ? 16.480 -0.911 26.851 1.00 81.00 511 ASP A N 1
ATOM 3865 C CA . ASP A 1 511 ? 17.588 -0.750 27.815 1.00 81.00 511 ASP A CA 1
ATOM 3866 C C . ASP A 1 511 ? 17.185 -0.031 29.135 1.00 81.00 511 ASP A C 1
ATOM 3868 O O . ASP A 1 511 ? 17.714 -0.298 30.219 1.00 81.00 511 ASP A O 1
ATOM 3872 N N . LEU A 1 512 ? 16.155 0.810 29.062 1.00 77.00 512 LEU A N 1
ATOM 3873 C CA . LEU A 1 512 ? 15.539 1.551 30.166 1.00 77.00 512 LEU A CA 1
ATOM 3874 C C . LEU A 1 512 ? 14.714 0.689 31.138 1.00 77.00 512 LEU A C 1
ATOM 3876 O O . LEU A 1 512 ? 14.443 1.110 32.263 1.00 77.00 512 LEU A O 1
ATOM 3880 N N . GLN A 1 513 ? 14.281 -0.500 30.717 1.00 83.44 513 GLN A N 1
ATOM 3881 C CA . GLN A 1 513 ? 13.419 -1.379 31.513 1.00 83.44 513 GLN A CA 1
ATOM 3882 C C . GLN A 1 513 ? 14.234 -2.374 32.340 1.00 83.44 513 GLN A C 1
ATOM 3884 O O . GLN A 1 513 ? 15.409 -2.610 32.083 1.00 83.44 513 GLN A O 1
ATOM 3889 N N . THR A 1 514 ? 13.623 -2.979 33.361 1.00 78.25 514 THR A N 1
ATOM 3890 C CA . THR A 1 514 ? 14.289 -4.061 34.121 1.00 78.25 514 THR A CA 1
ATOM 3891 C C . THR A 1 514 ? 14.182 -5.409 33.402 1.00 78.25 514 THR A C 1
ATOM 3893 O O . THR A 1 514 ? 15.068 -6.248 33.535 1.00 78.25 514 THR A O 1
ATOM 3896 N N . GLU A 1 515 ? 13.110 -5.615 32.633 1.00 87.50 515 GLU A N 1
ATOM 3897 C CA . GLU A 1 515 ? 12.860 -6.860 31.905 1.00 87.50 515 GLU A CA 1
ATOM 3898 C C . GLU A 1 515 ? 13.261 -6.748 30.437 1.00 87.50 515 GLU A C 1
ATOM 3900 O O . GLU A 1 515 ? 12.863 -5.809 29.749 1.00 87.50 515 GLU A O 1
ATOM 3905 N N . ARG A 1 516 ? 14.006 -7.751 29.965 1.00 87.81 516 ARG A N 1
ATOM 3906 C CA . ARG A 1 516 ? 14.460 -7.899 28.578 1.00 87.81 516 ARG A CA 1
ATOM 3907 C C . ARG A 1 516 ? 13.810 -9.109 27.924 1.00 87.81 516 ARG A C 1
ATOM 3909 O O . ARG A 1 516 ? 13.428 -10.070 28.597 1.00 87.81 516 ARG A O 1
ATOM 3916 N N . ILE A 1 517 ? 13.737 -9.070 26.600 1.00 90.75 517 ILE A N 1
ATOM 3917 C CA . ILE A 1 517 ? 13.372 -10.223 25.780 1.00 90.75 517 ILE A CA 1
ATOM 3918 C C . ILE A 1 517 ? 14.564 -11.184 25.759 1.00 90.75 517 ILE A C 1
ATOM 3920 O O . ILE A 1 517 ? 15.660 -10.807 25.364 1.00 90.75 517 ILE A O 1
ATOM 3924 N N . SER A 1 518 ? 14.357 -12.428 26.192 1.00 90.75 518 SER A N 1
ATOM 3925 C CA . SER A 1 518 ? 15.382 -13.477 26.149 1.00 90.75 518 SER A CA 1
ATOM 3926 C C . SER A 1 518 ? 14.862 -14.688 25.382 1.00 90.75 518 SER A C 1
ATOM 3928 O O . SER A 1 518 ? 13.912 -15.349 25.812 1.00 90.75 518 SER A O 1
ATOM 3930 N N . VAL A 1 519 ? 15.505 -14.976 24.251 1.00 90.38 519 VAL A N 1
ATOM 3931 C CA . VAL A 1 519 ? 15.133 -16.035 23.302 1.00 90.38 519 VAL A CA 1
ATOM 3932 C C . VAL A 1 519 ? 16.004 -17.274 23.510 1.00 90.38 519 VAL A C 1
ATOM 3934 O O . VAL A 1 519 ? 17.202 -17.175 23.773 1.00 90.38 519 VAL A O 1
ATOM 3937 N N . VAL A 1 520 ? 15.413 -18.465 23.401 1.00 89.56 520 VAL A N 1
ATOM 3938 C CA . VAL A 1 520 ? 16.144 -19.736 23.504 1.00 89.56 520 VAL A CA 1
ATOM 3939 C C . VAL A 1 520 ? 16.602 -20.189 22.122 1.00 89.56 520 VAL A C 1
ATOM 3941 O O . VAL A 1 520 ? 15.765 -20.496 21.284 1.00 89.56 520 VAL A O 1
ATOM 3944 N N . ASN A 1 521 ? 17.915 -20.338 21.916 1.00 87.00 521 ASN A N 1
ATOM 3945 C CA . ASN A 1 521 ? 18.504 -20.809 20.652 1.00 87.00 521 ASN A CA 1
ATOM 3946 C C . ASN A 1 521 ? 17.978 -20.025 19.427 1.00 87.00 521 ASN A C 1
ATOM 3948 O O . ASN A 1 521 ? 17.293 -20.624 18.591 1.00 87.00 521 ASN A O 1
ATOM 3952 N N . PRO A 1 522 ? 18.249 -18.708 19.335 1.00 87.62 522 PRO A N 1
ATOM 3953 C CA . PRO A 1 522 ? 17.800 -17.911 18.197 1.00 87.62 522 PRO A CA 1
ATOM 3954 C C . PRO A 1 522 ? 18.311 -18.510 16.869 1.00 87.62 522 PRO A C 1
ATOM 3956 O O . PRO A 1 522 ? 19.409 -19.082 16.848 1.00 87.62 522 PRO A O 1
ATOM 3959 N N . PRO A 1 523 ? 17.534 -18.421 15.773 1.00 87.31 523 PRO A N 1
ATOM 3960 C CA . PRO A 1 523 ? 17.990 -18.791 14.440 1.00 87.31 523 PRO A CA 1
ATOM 3961 C C . PRO A 1 523 ? 19.152 -17.900 13.979 1.00 87.31 523 PRO A C 1
ATOM 3963 O O . PRO A 1 523 ? 19.513 -16.930 14.645 1.00 87.31 523 PRO A O 1
ATOM 3966 N N . SER A 1 524 ? 19.742 -18.260 12.839 1.00 82.75 524 SER A N 1
ATOM 3967 C CA . SER A 1 524 ? 20.804 -17.486 12.173 1.00 82.75 524 SER A CA 1
ATOM 3968 C C . SER A 1 524 ? 20.333 -16.843 10.865 1.00 82.75 524 SER A C 1
ATOM 3970 O O . SER A 1 524 ? 21.148 -16.364 10.074 1.00 82.75 524 SER A O 1
ATOM 3972 N N . ASP A 1 525 ? 19.033 -16.921 10.592 1.00 88.44 525 ASP A N 1
ATOM 3973 C CA . ASP A 1 525 ? 18.372 -16.290 9.460 1.00 88.44 525 ASP A CA 1
ATOM 3974 C C . ASP A 1 525 ? 18.543 -14.772 9.523 1.00 88.44 525 ASP A C 1
ATOM 3976 O O . ASP A 1 525 ? 18.693 -14.181 10.596 1.00 88.44 525 ASP A O 1
ATOM 3980 N N . ARG A 1 526 ? 18.508 -14.136 8.357 1.00 88.25 526 ARG A N 1
ATOM 3981 C CA . ARG A 1 526 ? 18.746 -12.701 8.198 1.00 88.25 526 ARG A CA 1
ATOM 3982 C C . ARG A 1 526 ? 17.484 -11.992 7.740 1.00 88.25 526 ARG A C 1
ATOM 3984 O O . ARG A 1 526 ? 16.582 -12.625 7.194 1.00 88.25 526 ARG A O 1
ATOM 3991 N N . TYR A 1 527 ? 17.431 -10.683 7.965 1.00 91.38 527 TYR A N 1
ATOM 3992 C CA . TYR A 1 527 ? 16.299 -9.829 7.604 1.00 91.38 527 TYR A CA 1
ATOM 3993 C C . TYR A 1 527 ? 16.746 -8.631 6.791 1.00 91.38 527 TYR A C 1
ATOM 3995 O O . TYR A 1 527 ? 17.837 -8.117 7.000 1.00 91.38 527 TYR A O 1
ATOM 4003 N N . PHE A 1 528 ? 15.925 -8.226 5.826 1.00 92.44 528 PHE A N 1
ATOM 4004 C CA . PHE A 1 528 ? 16.195 -7.116 4.923 1.00 92.44 528 PHE A CA 1
ATOM 4005 C C . PHE A 1 528 ? 14.934 -6.285 4.846 1.00 92.44 528 PHE A C 1
ATOM 4007 O O . PHE A 1 528 ? 13.842 -6.832 4.673 1.00 92.44 528 PHE A O 1
ATOM 4014 N N . ALA A 1 529 ? 15.089 -4.974 4.936 1.00 92.62 529 ALA A N 1
ATOM 4015 C CA . ALA A 1 529 ? 14.012 -4.038 4.725 1.00 92.62 529 ALA A CA 1
ATOM 4016 C C . ALA A 1 529 ? 14.504 -2.776 4.016 1.00 92.62 529 ALA A C 1
ATOM 4018 O O . ALA A 1 529 ? 15.599 -2.281 4.268 1.00 92.62 529 ALA A O 1
ATOM 4019 N N . LEU A 1 530 ? 13.631 -2.248 3.173 1.00 92.38 530 LEU A N 1
ATOM 4020 C CA . LEU A 1 530 ? 13.686 -0.928 2.574 1.00 92.38 530 LEU A CA 1
ATOM 4021 C C . LEU A 1 530 ? 12.465 -0.172 3.066 1.00 92.38 530 LEU A C 1
ATOM 4023 O O . LEU A 1 530 ? 11.335 -0.634 2.886 1.00 92.38 530 LEU A O 1
ATOM 4027 N N . ARG A 1 531 ? 12.689 0.955 3.734 1.00 88.88 531 ARG A N 1
ATOM 4028 C CA . ARG A 1 531 ? 11.626 1.706 4.421 1.00 88.88 531 ARG A CA 1
ATOM 4029 C C . ARG A 1 531 ? 11.246 2.997 3.722 1.00 88.88 531 ARG A C 1
ATOM 4031 O O . ARG A 1 531 ? 10.283 3.637 4.123 1.00 88.88 531 ARG A O 1
ATOM 4038 N N . LEU A 1 532 ? 11.996 3.384 2.694 1.00 88.81 532 LEU A N 1
ATOM 4039 C CA . LEU A 1 532 ? 11.654 4.456 1.763 1.00 88.81 532 LEU A CA 1
ATOM 4040 C C . LEU A 1 532 ? 11.414 5.803 2.466 1.00 88.81 532 LEU A C 1
ATOM 4042 O O . LEU A 1 532 ? 10.691 6.668 1.970 1.00 88.81 532 LEU A O 1
ATOM 4046 N N . ASN A 1 533 ? 12.044 5.990 3.630 1.00 83.94 533 ASN A N 1
ATOM 4047 C CA . ASN A 1 533 ? 12.031 7.238 4.394 1.00 83.94 533 ASN A CA 1
ATOM 4048 C C . ASN A 1 533 ? 12.862 8.330 3.707 1.00 83.94 533 ASN A C 1
ATOM 4050 O O . ASN A 1 533 ? 12.614 9.522 3.891 1.00 83.94 533 ASN A O 1
ATOM 4054 N N . SER A 1 534 ? 13.849 7.910 2.919 1.00 86.75 534 SER A N 1
ATOM 4055 C CA . SER A 1 534 ? 14.795 8.743 2.189 1.00 86.75 534 SER A CA 1
ATOM 4056 C C . SER A 1 534 ? 15.244 8.001 0.928 1.00 86.75 534 SER A C 1
ATOM 4058 O O . SER A 1 534 ? 15.065 6.791 0.816 1.00 86.75 534 SER A O 1
ATOM 4060 N N . ILE A 1 535 ? 15.814 8.738 -0.029 1.00 89.12 535 ILE A N 1
ATOM 4061 C CA . ILE A 1 535 ? 16.506 8.131 -1.179 1.00 89.12 535 ILE A CA 1
ATOM 4062 C C . ILE A 1 535 ? 17.879 7.560 -0.808 1.00 89.12 535 ILE A C 1
ATOM 4064 O O . ILE A 1 535 ? 18.409 6.766 -1.573 1.00 89.12 535 ILE A O 1
ATOM 4068 N N . ASP A 1 536 ? 18.418 8.045 0.308 1.00 89.25 536 ASP A N 1
ATOM 4069 C CA . ASP A 1 536 ? 19.649 7.652 0.993 1.00 89.25 536 ASP A CA 1
ATOM 4070 C C . ASP A 1 536 ? 19.201 7.153 2.380 1.00 89.25 536 ASP A C 1
ATOM 4072 O O . ASP A 1 536 ? 18.918 7.967 3.268 1.00 89.25 536 ASP A O 1
ATOM 4076 N N . GLU A 1 537 ? 18.937 5.850 2.502 1.00 86.00 537 GLU A N 1
ATOM 4077 C CA . GLU A 1 537 ? 18.352 5.211 3.689 1.00 86.00 537 GLU A CA 1
ATOM 4078 C C . GLU A 1 537 ? 19.354 5.041 4.828 1.00 86.00 537 GLU A C 1
ATOM 4080 O O . GLU A 1 537 ? 18.956 5.108 5.992 1.00 86.00 537 GLU A O 1
ATOM 4085 N N . ASN A 1 538 ? 20.636 4.847 4.514 1.00 81.56 538 ASN A N 1
ATOM 4086 C CA . ASN A 1 538 ? 21.693 4.683 5.513 1.00 81.56 538 ASN A CA 1
ATOM 4087 C C . ASN A 1 538 ? 22.374 6.013 5.903 1.00 81.56 538 ASN A C 1
ATOM 4089 O O . ASN A 1 538 ? 23.115 6.049 6.887 1.00 81.56 538 ASN A O 1
ATOM 4093 N N . GLY A 1 539 ? 22.100 7.104 5.182 1.00 83.56 539 GLY A N 1
ATOM 4094 C CA . GLY A 1 539 ? 22.631 8.438 5.448 1.00 83.56 539 GLY A CA 1
ATOM 4095 C C . GLY A 1 539 ? 24.092 8.621 5.036 1.00 83.56 539 GLY A C 1
ATOM 4096 O O . GLY A 1 539 ? 24.761 9.512 5.571 1.00 83.56 539 GLY A O 1
ATOM 4097 N N . ASP A 1 540 ? 24.614 7.785 4.136 1.00 81.38 540 ASP A N 1
ATOM 4098 C CA . ASP A 1 540 ? 26.020 7.802 3.727 1.00 81.38 540 ASP A CA 1
ATOM 4099 C C . ASP A 1 540 ? 26.332 8.816 2.607 1.00 81.38 540 ASP A C 1
ATOM 4101 O O . ASP A 1 540 ? 27.498 9.023 2.253 1.00 81.38 540 ASP A O 1
ATOM 4105 N N . GLY A 1 541 ? 25.304 9.504 2.101 1.00 87.81 541 GLY A N 1
ATOM 4106 C CA . GLY A 1 541 ? 25.384 10.491 1.032 1.00 87.81 541 GLY A CA 1
ATOM 4107 C C . GLY A 1 541 ? 25.184 9.919 -0.372 1.00 87.81 541 GLY A C 1
ATOM 4108 O O . GLY A 1 541 ? 25.190 10.702 -1.332 1.00 87.81 541 GLY A O 1
ATOM 4109 N N . PHE A 1 542 ? 24.996 8.605 -0.516 1.00 88.56 542 PHE A N 1
ATOM 4110 C CA . PHE A 1 542 ? 24.754 7.927 -1.782 1.00 88.56 542 PHE A CA 1
ATOM 4111 C C . PHE A 1 542 ? 23.337 7.334 -1.837 1.00 88.56 542 PHE A C 1
ATOM 4113 O O . PHE A 1 542 ? 22.894 6.699 -0.893 1.00 88.56 542 PHE A O 1
ATOM 4120 N N . PRO A 1 543 ? 22.587 7.520 -2.939 1.00 91.94 543 PRO A N 1
ATOM 4121 C CA . PRO A 1 543 ? 21.236 6.976 -3.020 1.00 91.94 543 PRO A CA 1
ATOM 4122 C C . PRO A 1 543 ? 21.202 5.458 -3.241 1.00 91.94 543 PRO A C 1
ATOM 4124 O O . PRO A 1 543 ? 21.836 4.954 -4.173 1.00 91.94 543 PRO A O 1
ATOM 4127 N N . GLU A 1 544 ? 20.321 4.758 -2.527 1.00 92.06 544 GLU A N 1
ATOM 4128 C CA . GLU A 1 544 ? 19.963 3.360 -2.795 1.00 92.06 544 GLU A CA 1
ATOM 4129 C C . GLU A 1 544 ? 19.143 3.197 -4.072 1.00 92.06 544 GLU A C 1
ATOM 4131 O O . GLU A 1 544 ? 19.095 2.096 -4.616 1.00 92.06 544 GLU A O 1
ATOM 4136 N N . TYR A 1 545 ? 18.492 4.261 -4.557 1.00 93.75 545 TYR A N 1
ATOM 4137 C CA . TYR A 1 545 ? 17.481 4.183 -5.615 1.00 93.75 545 TYR A CA 1
ATOM 4138 C C . TYR A 1 545 ? 17.810 5.020 -6.848 1.00 93.75 545 TYR A C 1
ATOM 4140 O O . TYR A 1 545 ? 18.058 6.226 -6.759 1.00 93.75 545 TYR A O 1
ATOM 4148 N N . LEU A 1 546 ? 17.647 4.419 -8.030 1.00 91.88 546 LEU A N 1
ATOM 4149 C CA . LEU A 1 546 ? 17.633 5.122 -9.314 1.00 91.88 546 LEU A CA 1
ATOM 4150 C C . LEU A 1 546 ? 16.372 4.823 -10.135 1.00 91.88 546 LEU A C 1
ATOM 4152 O O . LEU A 1 546 ? 15.664 3.846 -9.900 1.00 91.88 546 LEU A O 1
ATOM 4156 N N . GLY A 1 547 ? 16.119 5.640 -11.158 1.00 91.56 547 GLY A N 1
ATOM 4157 C CA . GLY A 1 547 ? 15.060 5.403 -12.139 1.00 91.56 547 GLY A CA 1
ATOM 4158 C C . GLY A 1 547 ? 13.867 6.345 -11.988 1.00 91.56 547 GLY A C 1
ATOM 4159 O O . GLY A 1 547 ? 14.024 7.557 -11.862 1.00 91.56 547 GLY A O 1
ATOM 4160 N N . GLN A 1 548 ? 12.660 5.795 -12.095 1.00 93.50 548 GLN A N 1
ATOM 4161 C CA . GLN A 1 548 ? 11.410 6.541 -12.225 1.00 93.50 548 GLN A CA 1
ATOM 4162 C C . GLN A 1 548 ? 10.579 6.422 -10.950 1.00 93.50 548 GLN A C 1
ATOM 4164 O O . GLN A 1 548 ? 9.795 5.488 -10.801 1.00 93.50 548 GLN A O 1
ATOM 4169 N N . TYR A 1 549 ? 10.715 7.386 -10.048 1.00 92.38 549 TYR A N 1
ATOM 4170 C CA . TYR A 1 549 ? 9.902 7.446 -8.838 1.00 92.38 549 TYR A CA 1
ATOM 4171 C C . TYR A 1 549 ? 9.696 8.878 -8.364 1.00 92.38 549 TYR A C 1
ATOM 4173 O O . TYR A 1 549 ? 10.403 9.804 -8.765 1.00 92.38 549 TYR A O 1
ATOM 4181 N N . VAL A 1 550 ? 8.704 9.036 -7.498 1.00 91.00 550 VAL A N 1
ATOM 4182 C CA . VAL A 1 550 ? 8.474 10.237 -6.707 1.00 91.00 550 VAL A CA 1
ATOM 4183 C C . VAL A 1 550 ? 8.744 9.860 -5.250 1.00 91.00 550 VAL A C 1
ATOM 4185 O O . VAL A 1 550 ? 7.981 9.064 -4.690 1.00 91.00 550 VAL A O 1
ATOM 4188 N N . PRO A 1 551 ? 9.828 10.370 -4.638 1.00 83.56 551 PRO A N 1
ATOM 4189 C CA . PRO A 1 551 ? 10.089 10.123 -3.229 1.00 83.56 551 PRO A CA 1
ATOM 4190 C C . PRO A 1 551 ? 9.074 10.881 -2.366 1.00 83.56 551 PRO A C 1
ATOM 4192 O O . PRO A 1 551 ? 8.720 12.028 -2.651 1.00 83.56 551 PRO A O 1
ATOM 4195 N N . GLY A 1 552 ? 8.628 10.239 -1.295 1.00 78.00 552 GLY A N 1
ATOM 4196 C CA . GLY A 1 552 ? 7.807 10.808 -0.234 1.00 78.00 552 GLY A CA 1
ATOM 4197 C C . GLY A 1 552 ? 8.392 10.459 1.134 1.00 78.00 552 GLY A C 1
ATOM 4198 O O . GLY A 1 552 ? 9.346 9.696 1.234 1.00 78.00 552 GLY A O 1
ATOM 4199 N N . ALA A 1 553 ? 7.837 11.036 2.199 1.00 72.12 553 ALA A N 1
ATOM 4200 C CA . ALA A 1 553 ? 8.267 10.736 3.564 1.00 72.12 553 ALA A CA 1
ATOM 4201 C C . ALA A 1 553 ? 7.722 9.362 3.999 1.00 72.12 553 ALA A C 1
ATOM 4203 O O . ALA A 1 553 ? 6.581 9.285 4.454 1.00 72.12 553 ALA A O 1
ATOM 4204 N N . GLY A 1 554 ? 8.507 8.297 3.803 1.00 79.25 554 GLY A N 1
ATOM 4205 C CA . GLY A 1 554 ? 8.125 6.915 4.140 1.00 79.25 554 GLY A CA 1
ATOM 4206 C C . GLY A 1 554 ? 7.180 6.264 3.127 1.00 79.25 554 GLY A C 1
ATOM 4207 O O . GLY A 1 554 ? 6.478 5.313 3.453 1.00 79.25 554 GLY A O 1
ATOM 4208 N N . VAL A 1 555 ? 7.102 6.828 1.916 1.00 87.56 555 VAL A N 1
ATOM 4209 C CA . VAL A 1 555 ? 6.291 6.317 0.805 1.00 87.56 555 VAL A CA 1
ATOM 4210 C C . VAL A 1 555 ? 6.995 6.628 -0.507 1.00 87.56 555 VAL A C 1
ATOM 4212 O O . VAL A 1 555 ? 7.235 7.790 -0.830 1.00 87.56 555 VAL A O 1
ATOM 4215 N N . MET A 1 556 ? 7.237 5.608 -1.319 1.00 91.75 556 MET A N 1
ATOM 4216 C CA . MET A 1 556 ? 7.642 5.733 -2.711 1.00 91.75 556 MET A CA 1
ATOM 4217 C C . MET A 1 556 ? 6.448 5.497 -3.633 1.00 91.75 556 MET A C 1
ATOM 4219 O O . MET A 1 556 ? 5.646 4.577 -3.454 1.00 91.75 556 MET A O 1
ATOM 4223 N N . ARG A 1 557 ? 6.333 6.333 -4.664 1.00 93.38 557 ARG A N 1
ATOM 4224 C CA . ARG A 1 557 ? 5.345 6.159 -5.732 1.00 93.38 557 ARG A CA 1
ATOM 4225 C C . ARG A 1 557 ? 6.029 6.135 -7.085 1.00 93.38 557 ARG A C 1
ATOM 4227 O O . ARG A 1 557 ? 7.097 6.722 -7.267 1.00 93.38 557 ARG A O 1
ATOM 4234 N N . GLY A 1 558 ? 5.362 5.519 -8.054 1.00 92.62 558 GLY A N 1
ATOM 4235 C CA . GLY A 1 558 ? 5.660 5.768 -9.458 1.00 92.62 558 GLY A CA 1
ATOM 4236 C C . GLY A 1 558 ? 5.417 7.235 -9.834 1.00 92.62 558 GLY A C 1
ATOM 4237 O O . GLY A 1 558 ? 4.871 8.021 -9.058 1.00 92.62 558 GLY A O 1
ATOM 4238 N N . ARG A 1 559 ? 5.810 7.607 -11.054 1.00 94.00 559 ARG A N 1
ATOM 4239 C CA . ARG A 1 559 ? 5.466 8.912 -11.634 1.00 94.00 559 ARG A CA 1
ATOM 4240 C C . ARG A 1 559 ? 3.943 9.091 -11.670 1.00 94.00 559 ARG A C 1
ATOM 4242 O O . ARG A 1 559 ? 3.209 8.121 -11.850 1.00 94.00 559 ARG A O 1
ATOM 4249 N N . ASP A 1 560 ? 3.489 10.335 -11.545 1.00 91.81 560 ASP A N 1
ATOM 4250 C CA . ASP A 1 560 ? 2.064 10.664 -11.618 1.00 91.81 560 ASP A CA 1
ATOM 4251 C C . ASP A 1 560 ? 1.440 10.214 -12.946 1.00 91.81 560 ASP A C 1
ATOM 4253 O O . ASP A 1 560 ? 2.069 10.299 -14.008 1.00 91.81 560 ASP A O 1
ATOM 4257 N N . LEU A 1 561 ? 0.170 9.794 -12.890 1.00 92.69 561 LEU A N 1
ATOM 4258 C CA . LEU A 1 561 ? -0.585 9.441 -14.086 1.00 92.69 561 LEU A CA 1
ATOM 4259 C C . LEU A 1 561 ? -0.872 10.706 -14.906 1.00 92.69 561 LEU A C 1
ATOM 4261 O O . LEU A 1 561 ? -1.756 11.500 -14.581 1.00 92.69 561 LEU A O 1
ATOM 4265 N N . ILE A 1 562 ? -0.120 10.893 -15.989 1.00 93.56 562 ILE A N 1
ATOM 4266 C CA . ILE A 1 562 ? -0.230 12.059 -16.870 1.00 93.56 562 ILE A CA 1
ATOM 4267 C C . ILE A 1 562 ? -0.483 11.588 -18.298 1.00 93.56 562 ILE A C 1
ATOM 4269 O O . ILE A 1 562 ? 0.230 10.722 -18.804 1.00 93.56 562 ILE A O 1
ATOM 4273 N N . ARG A 1 563 ? -1.473 12.204 -18.954 1.00 94.62 563 ARG A N 1
ATOM 4274 C CA . ARG A 1 563 ? -1.758 12.032 -20.383 1.00 94.62 563 ARG A CA 1
ATOM 4275 C C . ARG A 1 563 ? -1.258 13.218 -21.181 1.00 94.62 563 ARG A C 1
ATOM 4277 O O . ARG A 1 563 ? -1.439 14.366 -20.774 1.00 94.62 563 ARG A O 1
ATOM 4284 N N . PHE A 1 564 ? -0.637 12.943 -22.316 1.00 95.31 564 PHE A N 1
ATOM 4285 C CA . PHE A 1 564 ? -0.153 13.970 -23.227 1.00 95.31 564 PHE A CA 1
ATOM 4286 C C . PHE A 1 564 ? 0.021 13.409 -24.634 1.00 95.31 564 PHE A C 1
ATOM 4288 O O . PHE A 1 564 ? 0.163 12.207 -24.819 1.00 95.31 564 PHE A O 1
ATOM 4295 N N . SER A 1 565 ? 0.102 14.293 -25.625 1.00 94.50 565 SER A N 1
ATOM 4296 C CA . SER A 1 565 ? 0.316 13.893 -27.016 1.00 94.50 565 SER A CA 1
ATOM 4297 C C . SER A 1 565 ? 1.632 14.441 -27.568 1.00 94.50 565 SER A C 1
ATOM 4299 O O . SER A 1 565 ? 2.163 15.460 -27.101 1.00 94.50 565 SER A O 1
ATOM 4301 N N . ARG A 1 566 ? 2.175 13.769 -28.587 1.00 95.38 566 ARG A N 1
ATOM 4302 C CA . ARG A 1 566 ? 3.257 14.287 -29.437 1.00 95.38 566 ARG A CA 1
ATOM 4303 C C . ARG A 1 566 ? 2.906 14.105 -30.901 1.00 95.38 566 ARG A C 1
ATOM 4305 O O . ARG A 1 566 ? 2.429 13.050 -31.311 1.00 95.38 566 ARG A O 1
ATOM 4312 N N . GLN A 1 567 ? 3.184 15.134 -31.691 1.00 94.69 567 GLN A N 1
ATOM 4313 C CA . GLN A 1 567 ? 2.931 15.130 -33.123 1.00 94.69 567 GLN A CA 1
ATOM 4314 C C . GLN A 1 567 ? 4.233 14.960 -33.906 1.00 94.69 567 GLN A C 1
ATOM 4316 O O . GLN A 1 567 ? 5.194 15.698 -33.684 1.00 94.69 567 GLN A O 1
ATOM 4321 N N . ALA A 1 568 ? 4.237 14.029 -34.858 1.00 94.81 568 ALA A N 1
ATOM 4322 C CA . ALA A 1 568 ? 5.287 13.847 -35.854 1.00 94.81 568 ALA A CA 1
ATOM 4323 C C . ALA A 1 568 ? 4.950 14.640 -37.129 1.00 94.81 568 ALA A C 1
ATOM 4325 O O . ALA A 1 568 ? 4.666 14.060 -38.177 1.00 94.81 568 ALA A O 1
ATOM 4326 N N . ASP A 1 569 ? 4.955 15.971 -37.043 1.00 94.44 569 ASP A N 1
ATOM 4327 C CA . ASP A 1 569 ? 4.621 16.864 -38.154 1.00 94.44 569 ASP A CA 1
ATOM 4328 C C . ASP A 1 569 ? 5.604 18.056 -38.245 1.00 94.44 569 ASP A C 1
ATOM 4330 O O . ASP A 1 569 ? 6.363 18.319 -37.309 1.00 94.44 569 ASP A O 1
ATOM 4334 N N . PRO A 1 570 ? 5.683 18.763 -39.389 1.00 92.31 570 PRO A N 1
ATOM 4335 C CA . PRO A 1 570 ? 6.644 19.849 -39.570 1.00 92.31 570 PRO A CA 1
ATOM 4336 C C . PRO A 1 570 ? 6.310 21.122 -38.784 1.00 92.31 570 PRO A C 1
ATOM 4338 O O . PRO A 1 570 ? 7.162 22.005 -38.704 1.00 92.31 570 PRO A O 1
ATOM 4341 N N . ALA A 1 571 ? 5.086 21.256 -38.263 1.00 89.06 571 ALA A N 1
ATOM 4342 C CA . ALA A 1 571 ? 4.677 22.408 -37.470 1.00 89.06 571 ALA A CA 1
ATOM 4343 C C . ALA A 1 571 ? 5.074 22.242 -35.993 1.00 89.06 571 ALA A C 1
ATOM 4345 O O . ALA A 1 571 ? 5.434 23.230 -35.355 1.00 89.06 571 ALA A O 1
ATOM 4346 N N . SER A 1 572 ? 5.071 21.011 -35.473 1.00 88.69 572 SER A N 1
ATOM 4347 C CA . SER A 1 572 ? 5.531 20.676 -34.121 1.00 88.69 572 SER A CA 1
ATOM 4348 C C . SER A 1 572 ? 7.034 20.397 -34.037 1.00 88.69 572 SER A C 1
ATOM 4350 O O . SER A 1 572 ? 7.642 20.674 -33.003 1.00 88.69 572 SER A O 1
ATOM 4352 N N . ASN A 1 573 ? 7.647 19.848 -35.096 1.00 91.31 573 ASN A N 1
ATOM 4353 C CA . ASN A 1 573 ? 9.018 19.344 -35.049 1.00 91.31 573 ASN A CA 1
ATOM 4354 C C . ASN A 1 573 ? 9.931 19.951 -36.139 1.00 91.31 573 ASN A C 1
ATOM 4356 O O . ASN A 1 573 ? 9.716 19.723 -37.337 1.00 91.31 573 ASN A O 1
ATOM 4360 N N . PRO A 1 574 ? 11.016 20.659 -35.764 1.00 89.44 574 PRO A N 1
ATOM 4361 C CA . PRO A 1 574 ? 11.903 21.312 -36.726 1.00 89.44 574 PRO A CA 1
ATOM 4362 C C . PRO A 1 574 ? 12.660 20.327 -37.630 1.00 89.44 574 PRO A C 1
ATOM 4364 O O . PRO A 1 574 ? 12.913 20.654 -38.791 1.00 89.44 574 PRO A O 1
ATOM 4367 N N . PHE A 1 575 ? 12.985 19.120 -37.155 1.00 88.75 575 PHE A N 1
ATOM 4368 C CA . PHE A 1 575 ? 13.700 18.117 -37.954 1.00 88.75 575 PHE A CA 1
ATOM 4369 C C . PHE A 1 575 ? 12.848 17.584 -39.109 1.00 88.75 575 PHE A C 1
ATOM 4371 O O . PHE A 1 575 ? 13.383 17.261 -40.172 1.00 88.75 575 PHE A O 1
ATOM 4378 N N . ILE A 1 576 ? 11.524 17.551 -38.923 1.00 91.50 576 ILE A N 1
ATOM 4379 C CA . ILE A 1 576 ? 10.537 17.237 -39.964 1.00 91.50 576 ILE A CA 1
ATOM 4380 C C . ILE A 1 576 ? 10.299 18.474 -40.848 1.00 91.50 576 ILE A C 1
ATOM 4382 O O . ILE A 1 576 ? 10.252 18.366 -42.077 1.00 91.50 576 ILE A O 1
ATOM 4386 N N . GLY A 1 577 ? 10.213 19.664 -40.243 1.00 87.38 577 GLY A N 1
ATOM 4387 C CA . GLY A 1 577 ? 9.986 20.943 -40.928 1.00 87.38 577 GLY A CA 1
ATOM 4388 C C . GLY A 1 577 ? 11.045 21.324 -41.961 1.00 87.38 577 GLY A C 1
ATOM 4389 O O . GLY A 1 577 ? 10.726 21.957 -42.965 1.00 87.38 577 GLY A O 1
ATOM 4390 N N . GLN A 1 578 ? 12.290 20.888 -41.772 1.00 85.38 578 GLN A N 1
ATOM 4391 C CA . GLN A 1 578 ? 13.381 21.109 -42.729 1.00 85.38 578 GLN A CA 1
ATOM 4392 C C . GLN A 1 578 ? 13.303 20.215 -43.981 1.00 85.38 578 GLN A C 1
ATOM 4394 O O . GLN A 1 578 ? 14.080 20.393 -44.922 1.00 85.38 578 GLN A O 1
ATOM 4399 N N . ARG A 1 579 ? 12.397 19.233 -44.005 1.00 89.25 579 ARG A N 1
ATOM 4400 C CA . ARG A 1 579 ? 12.302 18.234 -45.080 1.00 89.25 579 ARG A CA 1
ATOM 4401 C C . ARG A 1 579 ? 11.404 18.695 -46.224 1.00 89.25 579 ARG A C 1
ATOM 4403 O O . ARG A 1 579 ? 10.748 19.733 -46.145 1.00 89.25 579 ARG A O 1
ATOM 4410 N N . ALA A 1 580 ? 11.384 17.937 -47.321 1.00 88.81 580 ALA A N 1
ATOM 4411 C CA . ALA A 1 580 ? 10.559 18.310 -48.464 1.00 88.81 580 ALA A CA 1
ATOM 4412 C C . ALA A 1 580 ? 9.090 17.938 -48.225 1.00 88.81 580 ALA A C 1
ATOM 4414 O O . ALA A 1 580 ? 8.758 16.785 -47.939 1.00 88.81 580 ALA A O 1
ATOM 4415 N N . ALA A 1 581 ? 8.206 18.918 -48.407 1.00 85.06 581 ALA A N 1
ATOM 4416 C CA . ALA A 1 581 ? 6.769 18.701 -48.369 1.00 85.06 581 ALA A CA 1
ATOM 4417 C C . ALA A 1 581 ? 6.312 17.836 -49.555 1.00 85.06 581 ALA A C 1
ATOM 4419 O O . ALA A 1 581 ? 6.725 18.048 -50.700 1.00 85.06 581 ALA A O 1
ATOM 4420 N N . PHE A 1 582 ? 5.409 16.893 -49.294 1.00 82.94 582 PHE A N 1
ATOM 4421 C CA . PHE A 1 582 ? 4.737 16.139 -50.344 1.00 82.94 582 PHE A CA 1
ATOM 4422 C C . PHE A 1 582 ? 3.546 16.946 -50.882 1.00 82.94 582 PHE A C 1
ATOM 4424 O O . PHE A 1 582 ? 2.563 17.163 -50.179 1.00 82.94 582 PHE A O 1
ATOM 4431 N N . LEU A 1 583 ? 3.649 17.425 -52.127 1.00 74.00 583 LEU A N 1
ATOM 4432 C CA . LEU A 1 583 ? 2.668 18.340 -52.743 1.00 74.00 583 LEU A CA 1
ATOM 4433 C C . LEU A 1 583 ? 1.721 17.664 -53.751 1.00 74.00 583 LEU A C 1
ATOM 4435 O O . LEU A 1 583 ? 0.916 18.337 -54.394 1.00 74.00 583 LEU A O 1
ATOM 4439 N N . GLN A 1 584 ? 1.846 16.351 -53.949 1.00 71.38 584 GLN A N 1
ATOM 4440 C CA . GLN A 1 584 ? 0.977 15.578 -54.845 1.00 71.38 584 GLN A CA 1
ATOM 4441 C C . GLN A 1 584 ? -0.259 15.080 -54.084 1.00 71.38 584 GLN A C 1
ATOM 4443 O O . GLN A 1 584 ? -0.270 15.142 -52.859 1.00 71.38 584 GLN A O 1
ATOM 4448 N N . ALA A 1 585 ? -1.290 14.591 -54.789 1.00 69.25 585 ALA A N 1
ATOM 4449 C CA . ALA A 1 585 ? -2.449 13.960 -54.145 1.00 69.25 585 ALA A CA 1
ATOM 4450 C C . ALA A 1 585 ? -1.949 12.920 -53.126 1.00 69.25 585 ALA A C 1
ATOM 4452 O O . ALA A 1 585 ? -1.149 12.066 -53.510 1.00 69.25 585 ALA A O 1
ATOM 4453 N N . GLY A 1 586 ? -2.330 13.074 -51.850 1.00 76.56 586 GLY A N 1
ATOM 4454 C CA . GLY A 1 586 ? -1.769 12.336 -50.712 1.00 76.56 586 GLY A CA 1
ATOM 4455 C C . GLY A 1 586 ? -1.679 10.820 -50.905 1.00 76.56 586 GLY A C 1
ATOM 4456 O O . GLY A 1 586 ? -2.296 10.236 -51.795 1.00 76.56 586 GLY A O 1
ATOM 4457 N N . VAL A 1 587 ? -0.894 10.156 -50.060 1.00 83.50 587 VAL A N 1
ATOM 4458 C CA . VAL A 1 587 ? -0.662 8.711 -50.204 1.00 83.50 587 VAL A CA 1
ATOM 4459 C C . VAL A 1 587 ? -1.905 7.936 -49.760 1.00 83.50 587 VAL A C 1
ATOM 4461 O O . VAL A 1 587 ? -2.396 8.175 -48.669 1.00 83.50 587 VAL A O 1
ATOM 4464 N N . ALA A 1 588 ? -2.394 6.991 -50.567 1.00 80.75 588 ALA A N 1
ATOM 4465 C CA . ALA A 1 588 ? -3.576 6.189 -50.225 1.00 80.75 588 ALA A CA 1
ATOM 4466 C C . ALA A 1 588 ? -3.323 5.086 -49.174 1.00 80.75 588 ALA A C 1
ATOM 4468 O O . ALA A 1 588 ? -4.228 4.723 -48.431 1.00 80.75 588 ALA A O 1
ATOM 4469 N N . THR A 1 589 ? -2.113 4.519 -49.092 1.00 85.69 589 THR A N 1
ATOM 4470 C CA . THR A 1 589 ? -1.792 3.531 -48.050 1.00 85.69 589 THR A CA 1
ATOM 4471 C C . THR A 1 589 ? -1.730 4.208 -46.679 1.00 85.69 589 THR A C 1
ATOM 4473 O O . THR A 1 589 ? -1.182 5.304 -46.588 1.00 85.69 589 THR A O 1
ATOM 4476 N N . PRO A 1 590 ? -2.250 3.582 -45.609 1.00 89.62 590 PRO A N 1
ATOM 4477 C CA . PRO A 1 590 ? -2.745 2.198 -45.522 1.00 89.62 590 PRO A CA 1
ATOM 4478 C C . PRO A 1 590 ? -4.233 1.960 -45.870 1.00 89.62 590 PRO A C 1
ATOM 4480 O O . PRO A 1 590 ? -4.649 0.805 -45.921 1.00 89.62 590 PRO A O 1
ATOM 4483 N N . LEU A 1 591 ? -5.037 2.992 -46.142 1.00 90.19 591 LEU A N 1
ATOM 4484 C CA . LEU A 1 591 ? -6.478 2.860 -46.419 1.00 90.19 591 LEU A CA 1
ATOM 4485 C C . LEU A 1 591 ? -6.758 2.440 -47.873 1.00 90.19 591 LEU A C 1
ATOM 4487 O O . LEU A 1 591 ? -7.168 3.242 -48.715 1.00 90.19 591 LEU A O 1
ATOM 4491 N N . ASN A 1 592 ? -6.542 1.157 -48.176 1.00 87.69 592 ASN A N 1
ATOM 4492 C CA . ASN A 1 592 ? -6.826 0.584 -49.491 1.00 87.69 592 ASN A CA 1
ATOM 4493 C C . ASN A 1 592 ? -7.857 -0.558 -49.410 1.00 87.69 592 ASN A C 1
ATOM 4495 O O . ASN A 1 592 ? -7.528 -1.634 -48.915 1.00 87.69 592 ASN A O 1
ATOM 4499 N N . PRO A 1 593 ? -9.070 -0.389 -49.968 1.00 86.94 593 PRO A N 1
ATOM 4500 C CA . PRO A 1 593 ? -10.098 -1.429 -49.965 1.00 86.94 593 PRO A CA 1
ATOM 4501 C C . PRO A 1 593 ? -9.732 -2.743 -50.675 1.00 86.94 593 PRO A C 1
ATOM 4503 O O . PRO A 1 593 ? -10.369 -3.761 -50.405 1.00 86.94 593 PRO A O 1
ATOM 4506 N N . ALA A 1 594 ? -8.722 -2.744 -51.551 1.00 87.06 594 ALA A N 1
ATOM 4507 C CA . ALA A 1 594 ? -8.163 -3.953 -52.166 1.00 87.06 594 ALA A CA 1
ATOM 4508 C C . ALA A 1 594 ? -7.131 -4.672 -51.266 1.00 87.06 594 ALA A C 1
ATOM 4510 O O . ALA A 1 594 ? -6.479 -5.634 -51.685 1.00 87.06 594 ALA A O 1
ATOM 4511 N N . GLY A 1 595 ? -7.007 -4.211 -50.020 1.00 89.94 595 GLY A N 1
ATOM 4512 C CA . GLY A 1 595 ? -6.130 -4.737 -48.990 1.00 89.94 595 GLY A CA 1
ATOM 4513 C C . GLY A 1 595 ? -4.748 -4.084 -48.995 1.00 89.94 595 GLY A C 1
ATOM 4514 O O . GLY A 1 595 ? -4.213 -3.718 -50.047 1.00 89.94 595 GLY A O 1
ATOM 4515 N N . ALA A 1 596 ? -4.172 -3.910 -47.806 1.00 91.44 596 ALA A N 1
ATOM 4516 C CA . ALA A 1 596 ? -2.838 -3.352 -47.628 1.00 91.44 596 ALA A CA 1
ATOM 4517 C C . ALA A 1 596 ? -2.195 -3.764 -46.301 1.00 91.44 596 ALA A C 1
ATOM 4519 O O . ALA A 1 596 ? -2.872 -3.935 -45.290 1.00 91.44 596 ALA A O 1
ATOM 4520 N N . VAL A 1 597 ? -0.867 -3.833 -46.305 1.00 94.75 597 VAL A N 1
ATOM 4521 C CA . VAL A 1 597 ? -0.034 -3.869 -45.101 1.00 94.75 597 VAL A CA 1
ATOM 4522 C C . VAL A 1 597 ? 0.972 -2.736 -45.211 1.00 94.75 597 VAL A C 1
ATOM 4524 O O . VAL A 1 597 ? 1.664 -2.617 -46.220 1.00 94.75 597 VAL A O 1
ATOM 4527 N N . LEU A 1 598 ? 1.044 -1.889 -44.192 1.00 95.44 598 LEU A N 1
ATOM 4528 C CA . LEU A 1 598 ? 2.018 -0.806 -44.092 1.00 95.44 598 LEU A CA 1
ATOM 4529 C C . LEU A 1 598 ? 2.734 -0.930 -42.759 1.00 95.44 598 LEU A C 1
ATOM 4531 O O . LEU A 1 598 ? 2.089 -1.042 -41.726 1.00 95.44 598 LEU A O 1
ATOM 4535 N N . MET A 1 599 ? 4.051 -0.813 -42.782 1.00 97.06 599 MET A N 1
ATOM 4536 C CA . MET A 1 599 ? 4.863 -0.634 -41.593 1.00 97.06 599 MET A CA 1
ATOM 4537 C C . MET A 1 599 ? 5.652 0.669 -41.716 1.00 97.06 599 MET A C 1
ATOM 4539 O O . MET A 1 599 ? 6.270 0.939 -42.749 1.00 97.06 599 MET A O 1
ATOM 4543 N N . THR A 1 600 ? 5.602 1.482 -40.668 1.00 96.50 600 THR A N 1
ATOM 4544 C CA . THR A 1 600 ? 6.310 2.762 -40.537 1.00 96.50 600 THR A CA 1
ATOM 4545 C C . THR A 1 600 ? 6.919 2.851 -39.144 1.00 96.50 600 THR A C 1
ATOM 4547 O O . THR A 1 600 ? 6.487 2.135 -38.242 1.00 96.50 600 THR A O 1
ATOM 4550 N N . CYS A 1 601 ? 7.909 3.718 -38.946 1.00 95.56 601 CYS A N 1
ATOM 4551 C CA . CYS A 1 601 ? 8.490 3.925 -37.622 1.00 95.56 601 CYS A CA 1
ATOM 4552 C C . CYS A 1 601 ? 8.736 5.398 -37.287 1.00 95.56 601 CYS A C 1
ATOM 4554 O O . CYS A 1 601 ? 9.009 6.208 -38.176 1.00 95.56 601 CYS A O 1
ATOM 4556 N N . PHE A 1 602 ? 8.698 5.718 -35.994 1.00 95.69 602 PHE A N 1
ATOM 4557 C CA . PHE A 1 602 ? 8.927 7.056 -35.455 1.00 95.69 602 PHE A CA 1
ATOM 4558 C C . PHE A 1 602 ? 10.133 7.049 -34.517 1.00 95.69 602 PHE A C 1
ATOM 4560 O O . PHE A 1 602 ? 10.101 6.450 -33.442 1.00 95.69 602 PHE A O 1
ATOM 4567 N N . GLY A 1 603 ? 11.216 7.704 -34.942 1.00 92.62 603 GLY A N 1
ATOM 4568 C CA . GLY A 1 603 ? 12.367 7.966 -34.082 1.00 92.62 603 GLY A CA 1
ATOM 4569 C C . GLY A 1 603 ? 11.989 8.911 -32.942 1.00 92.62 603 GLY A C 1
ATOM 4570 O O . GLY A 1 603 ? 11.105 9.756 -33.082 1.00 92.62 603 GLY A O 1
ATOM 4571 N N . TYR A 1 604 ? 12.667 8.784 -31.809 1.00 92.56 604 TYR A N 1
ATOM 4572 C CA . TYR A 1 604 ? 12.347 9.558 -30.611 1.00 92.56 604 TYR A CA 1
ATOM 4573 C C . TYR A 1 604 ? 12.470 11.077 -30.801 1.00 92.56 604 TYR A C 1
ATOM 4575 O O . TYR A 1 604 ? 11.636 11.829 -30.298 1.00 92.56 604 TYR A O 1
ATOM 4583 N N . HIS A 1 605 ? 13.453 11.535 -31.584 1.00 91.19 605 HIS A N 1
ATOM 4584 C CA . HIS A 1 605 ? 13.671 12.955 -31.861 1.00 91.19 605 HIS A CA 1
ATOM 4585 C C . HIS A 1 605 ? 12.578 13.529 -32.760 1.00 91.19 605 HIS A C 1
ATOM 4587 O O . HIS A 1 605 ? 12.291 14.720 -32.672 1.00 91.19 605 HIS A O 1
ATOM 4593 N N . LEU A 1 606 ? 11.916 12.696 -33.574 1.00 92.81 606 LEU A N 1
ATOM 4594 C CA . LEU A 1 606 ? 10.762 13.086 -34.395 1.00 92.81 606 LEU A CA 1
ATOM 4595 C C . LEU A 1 606 ? 9.506 13.342 -33.551 1.00 92.81 606 LEU A C 1
ATOM 4597 O O . LEU A 1 606 ? 8.596 14.032 -34.003 1.00 92.81 606 LEU A O 1
ATOM 4601 N N . LEU A 1 607 ? 9.484 12.843 -32.315 1.00 94.00 607 LEU A N 1
ATOM 4602 C CA . LEU A 1 607 ? 8.428 13.073 -31.326 1.00 94.00 607 LEU A CA 1
ATOM 4603 C C . LEU A 1 607 ? 8.875 14.021 -30.199 1.00 94.00 607 LEU A C 1
ATOM 4605 O O . LEU A 1 607 ? 8.136 14.231 -29.242 1.00 94.00 607 LEU A O 1
ATOM 4609 N N . GLY A 1 608 ? 10.064 14.622 -30.318 1.00 90.81 608 GLY A N 1
ATOM 4610 C CA . GLY A 1 608 ? 10.569 15.618 -29.370 1.00 90.81 608 GLY A CA 1
ATOM 4611 C C . GLY A 1 608 ? 11.063 15.052 -28.036 1.00 90.81 608 GLY A C 1
ATOM 4612 O O . GLY A 1 608 ? 11.144 15.808 -27.074 1.00 90.81 608 GLY A O 1
ATOM 4613 N N . PHE A 1 609 ? 11.378 13.757 -27.968 1.00 92.38 609 PHE A N 1
ATOM 4614 C CA . PHE A 1 609 ? 12.012 13.144 -26.798 1.00 92.38 609 PHE A CA 1
ATOM 4615 C C . PHE A 1 609 ? 13.543 13.223 -26.882 1.00 92.38 609 PHE A C 1
ATOM 4617 O O . PHE A 1 609 ? 14.119 13.407 -27.958 1.00 92.38 609 PHE A O 1
ATOM 4624 N N . GLY A 1 610 ? 14.207 13.057 -25.744 1.00 87.88 610 GLY A N 1
ATOM 4625 C CA . GLY A 1 610 ? 15.645 12.882 -25.592 1.00 87.88 610 GLY A CA 1
ATOM 4626 C C . GLY A 1 610 ? 16.065 11.417 -25.411 1.00 87.88 610 GLY A C 1
ATOM 4627 O O . GLY A 1 610 ? 15.280 10.480 -25.558 1.00 87.88 610 GLY A O 1
ATOM 4628 N N . VAL A 1 611 ? 17.351 11.213 -25.113 1.00 83.31 611 VAL A N 1
ATOM 4629 C CA . VAL A 1 611 ? 18.002 9.884 -24.985 1.00 83.31 611 VAL A CA 1
ATOM 4630 C C . VAL A 1 611 ? 18.670 9.633 -23.636 1.00 83.31 611 VAL A C 1
ATOM 4632 O O . VAL A 1 611 ? 19.203 8.553 -23.434 1.00 83.31 611 VAL A O 1
ATOM 4635 N N . LYS A 1 612 ? 18.673 10.624 -22.739 1.00 78.38 612 LYS A N 1
ATOM 4636 C CA . LYS A 1 612 ? 19.314 10.557 -21.410 1.00 78.38 612 LYS A CA 1
ATOM 4637 C C . LYS A 1 612 ? 18.356 10.928 -20.273 1.00 78.38 612 LYS A C 1
ATOM 4639 O O . LYS A 1 612 ? 18.802 11.291 -19.193 1.00 78.38 612 LYS A O 1
ATOM 4644 N N . SER A 1 613 ? 17.052 10.962 -20.546 1.00 84.62 613 SER A N 1
ATOM 4645 C CA . SER A 1 613 ? 16.043 11.388 -19.576 1.00 84.62 613 SER A CA 1
ATOM 4646 C C . SER A 1 613 ? 15.199 10.182 -19.172 1.00 84.62 613 SER A C 1
ATOM 4648 O O . SER A 1 613 ? 14.304 9.804 -19.934 1.00 84.62 613 SER A O 1
ATOM 4650 N N . PRO A 1 614 ? 15.431 9.589 -17.986 1.00 82.94 614 PRO A N 1
ATOM 4651 C CA . PRO A 1 614 ? 14.639 8.455 -17.508 1.00 82.94 614 PRO A CA 1
ATOM 4652 C C . PRO A 1 614 ? 13.143 8.778 -17.430 1.00 82.94 614 PRO A C 1
ATOM 4654 O O . PRO A 1 614 ? 12.298 7.911 -17.649 1.00 82.94 614 PRO A O 1
ATOM 4657 N N . GLY A 1 615 ? 12.796 10.049 -17.190 1.00 88.06 615 GLY A N 1
ATOM 4658 C CA . GLY A 1 615 ? 11.418 10.541 -17.183 1.00 88.06 615 GLY A CA 1
ATOM 4659 C C . GLY A 1 615 ? 10.686 10.425 -18.527 1.00 88.06 615 GLY A C 1
ATOM 4660 O O . GLY A 1 615 ? 9.470 10.578 -18.552 1.00 88.06 615 GLY A O 1
ATOM 4661 N N . GLU A 1 616 ? 11.384 10.120 -19.622 1.00 92.19 616 GLU A N 1
ATOM 4662 C CA . GLU A 1 616 ? 10.814 9.946 -20.965 1.00 92.19 616 GLU A CA 1
ATOM 4663 C C . GLU A 1 616 ? 10.797 8.481 -21.424 1.00 92.19 616 GLU A C 1
ATOM 4665 O O . GLU A 1 616 ? 10.566 8.196 -22.599 1.00 92.19 616 GLU A O 1
ATOM 4670 N N . TYR A 1 617 ? 11.095 7.535 -20.534 1.00 93.31 617 TYR A N 1
ATOM 4671 C CA . TYR A 1 617 ? 11.022 6.104 -20.837 1.00 93.31 617 TYR A CA 1
ATOM 4672 C C . TYR A 1 617 ? 9.732 5.505 -20.271 1.00 93.31 617 TYR A C 1
ATOM 4674 O O . TYR A 1 617 ? 9.033 6.156 -19.484 1.00 93.31 617 TYR A O 1
ATOM 4682 N N . ASN A 1 618 ? 9.431 4.261 -20.648 1.00 96.06 618 ASN A N 1
ATOM 4683 C CA . ASN A 1 618 ? 8.238 3.522 -20.225 1.00 96.06 618 ASN A CA 1
ATOM 4684 C C . ASN A 1 618 ? 6.959 4.343 -20.425 1.00 96.06 618 ASN A C 1
ATOM 4686 O O . ASN A 1 618 ? 6.209 4.602 -19.483 1.00 96.06 618 ASN A O 1
ATOM 4690 N N . LEU A 1 619 ? 6.782 4.852 -21.643 1.00 96.44 619 LEU A N 1
ATOM 4691 C CA . LEU A 1 619 ? 5.625 5.654 -22.019 1.00 96.44 619 LEU A CA 1
ATOM 4692 C C . LEU A 1 619 ? 4.634 4.755 -22.740 1.00 96.44 619 LEU A C 1
ATOM 4694 O O . LEU A 1 619 ? 4.960 4.184 -23.781 1.00 96.44 619 LEU A O 1
ATOM 4698 N N . ASP A 1 620 ? 3.427 4.651 -22.205 1.00 97.12 620 ASP A N 1
ATOM 4699 C CA . ASP A 1 620 ? 2.399 3.808 -22.788 1.00 97.12 620 ASP A CA 1
ATOM 4700 C C . ASP A 1 620 ? 1.679 4.564 -23.896 1.00 97.12 620 ASP A C 1
ATOM 4702 O O . ASP A 1 620 ? 1.158 5.652 -23.675 1.00 97.12 620 ASP A O 1
ATOM 4706 N N . VAL A 1 621 ? 1.647 3.987 -25.092 1.00 97.88 621 VAL A N 1
ATOM 4707 C CA . VAL A 1 621 ? 0.829 4.484 -26.197 1.00 97.88 621 VAL A CA 1
ATOM 4708 C C . VAL A 1 621 ? -0.604 4.012 -25.971 1.00 97.88 621 VAL A C 1
ATOM 4710 O O . VAL A 1 621 ? -0.853 2.805 -25.972 1.00 97.88 621 VAL A O 1
ATOM 4713 N N . GLU A 1 622 ? -1.529 4.954 -25.783 1.00 95.44 622 GLU A N 1
ATOM 4714 C CA . GLU A 1 622 ? -2.967 4.688 -25.585 1.00 95.44 622 GLU A CA 1
ATOM 4715 C C . GLU A 1 622 ? -3.823 5.112 -26.790 1.00 95.44 622 GLU A C 1
ATOM 4717 O O . GLU A 1 622 ? -4.981 4.719 -26.901 1.00 95.44 622 GLU A O 1
ATOM 4722 N N . GLY A 1 623 ? -3.253 5.881 -27.724 1.00 96.00 623 GLY A N 1
ATOM 4723 C CA . GLY A 1 623 ? -3.976 6.352 -28.900 1.00 96.00 623 GLY A CA 1
ATOM 4724 C C . GLY A 1 623 ? -3.071 6.777 -30.049 1.00 96.00 623 GLY A C 1
ATOM 4725 O O . GLY A 1 623 ? -1.884 7.080 -29.888 1.00 96.00 623 GLY A O 1
ATOM 4726 N N . LEU A 1 624 ? -3.648 6.781 -31.249 1.00 96.44 624 LEU A N 1
ATOM 4727 C CA . LEU A 1 624 ? -2.982 7.206 -32.471 1.00 96.44 624 LEU A CA 1
ATOM 4728 C C . LEU A 1 624 ? -3.987 7.911 -33.385 1.00 96.44 624 LEU A C 1
ATOM 4730 O O . LEU A 1 624 ? -5.114 7.453 -33.568 1.00 96.44 624 LEU A O 1
ATOM 4734 N N . SER A 1 625 ? -3.544 8.977 -34.042 1.00 96.31 625 SER A N 1
ATOM 4735 C CA . SER A 1 625 ? -4.309 9.696 -35.062 1.00 96.31 625 SER A CA 1
ATOM 4736 C C . SER A 1 625 ? -3.437 10.010 -36.274 1.00 96.31 625 SER A C 1
ATOM 4738 O O . SER A 1 625 ? -2.224 10.184 -36.153 1.00 96.31 625 SER A O 1
ATOM 4740 N N . TRP A 1 626 ? -4.045 10.104 -37.454 1.00 95.31 626 TRP A N 1
ATOM 4741 C CA . TRP A 1 626 ? -3.356 10.361 -38.720 1.00 95.31 626 TRP A CA 1
ATOM 4742 C C . TRP A 1 626 ? -3.792 11.686 -39.341 1.00 95.31 626 TRP A C 1
ATOM 4744 O O . TRP A 1 626 ? -4.932 12.111 -39.167 1.00 95.31 626 TRP A O 1
ATOM 4754 N N . ALA A 1 627 ? -2.892 12.358 -40.061 1.00 95.31 627 ALA A N 1
ATOM 4755 C CA . ALA A 1 627 ? -3.222 13.619 -40.721 1.00 95.31 627 ALA A CA 1
ATOM 4756 C C . ALA A 1 627 ? -3.756 13.384 -42.149 1.00 95.31 627 ALA A C 1
ATOM 4758 O O . ALA A 1 627 ? -3.034 12.835 -42.996 1.00 95.31 627 ALA A O 1
ATOM 4759 N N . PRO A 1 628 ? -4.980 13.834 -42.471 1.00 94.31 628 PRO A N 1
ATOM 4760 C CA . PRO A 1 628 ? -5.508 13.781 -43.826 1.00 94.31 628 PRO A CA 1
ATOM 4761 C C . PRO A 1 628 ? -4.806 14.777 -44.746 1.00 94.31 628 PRO A C 1
ATOM 4763 O O . PRO A 1 628 ? -4.505 15.911 -44.364 1.00 94.31 628 PRO A O 1
ATOM 4766 N N . PHE A 1 629 ? -4.579 14.384 -45.996 1.00 91.81 629 PHE A N 1
ATOM 4767 C CA . PHE A 1 629 ? -3.996 15.261 -47.003 1.00 91.81 629 PHE A CA 1
ATOM 4768 C C . PHE A 1 629 ? -4.893 16.483 -47.229 1.00 91.81 629 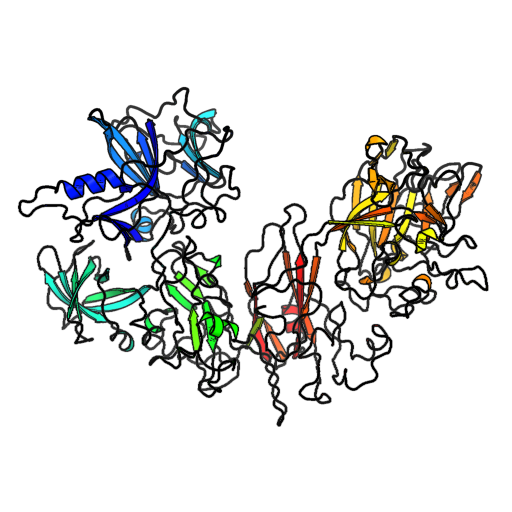PHE A C 1
ATOM 4770 O O . PHE A 1 629 ? -6.075 16.362 -47.554 1.00 91.81 629 PHE A O 1
ATOM 4777 N N . GLY A 1 630 ? -4.330 17.677 -47.035 1.00 88.69 630 GLY A N 1
ATOM 4778 C CA . GLY A 1 630 ? -5.094 18.926 -47.091 1.00 88.69 630 GLY A CA 1
ATOM 4779 C C . GLY A 1 630 ? -6.170 19.065 -46.002 1.00 88.69 630 GLY A C 1
ATOM 4780 O O . GLY A 1 630 ? -7.074 19.882 -46.161 1.00 88.69 630 GLY A O 1
ATOM 4781 N N . GLY A 1 631 ? -6.106 18.267 -44.928 1.00 89.44 631 GLY A N 1
ATOM 4782 C CA . GLY A 1 631 ? -7.034 18.322 -43.794 1.00 89.44 631 GLY A CA 1
ATOM 4783 C C . GLY A 1 631 ? -8.463 17.875 -44.111 1.00 89.44 631 GLY A C 1
ATOM 4784 O O . GLY A 1 631 ? -9.380 18.222 -43.377 1.00 89.44 631 GLY A O 1
ATOM 4785 N N . THR A 1 632 ? -8.675 17.154 -45.217 1.00 89.38 632 THR A N 1
ATOM 4786 C CA . THR A 1 632 ? -10.004 16.689 -45.640 1.00 89.38 632 THR A CA 1
ATOM 4787 C C . THR A 1 632 ? -10.111 15.173 -45.538 1.00 89.38 632 THR A C 1
ATOM 4789 O O . THR A 1 632 ? -9.274 14.455 -46.082 1.00 89.38 632 THR A O 1
ATOM 4792 N N . VAL A 1 633 ? -11.180 14.701 -44.897 1.00 90.88 633 VAL A N 1
ATOM 4793 C CA . VAL A 1 633 ? -11.564 13.288 -44.807 1.00 90.88 633 VAL A CA 1
ATOM 4794 C C . VAL A 1 633 ? -12.838 13.064 -45.615 1.00 90.88 633 VAL A C 1
ATOM 4796 O O . VAL A 1 633 ? -13.761 13.876 -45.565 1.00 90.88 633 VAL A O 1
ATOM 4799 N N . LEU A 1 634 ? -12.881 11.969 -46.368 1.00 89.94 634 LEU A N 1
ATOM 4800 C CA . LEU A 1 634 ? -14.075 11.469 -47.039 1.00 89.94 634 LEU A CA 1
ATOM 4801 C C . LEU A 1 634 ? -14.619 10.271 -46.267 1.00 89.94 634 LEU A C 1
ATOM 4803 O O . LEU A 1 634 ? -13.872 9.329 -45.999 1.00 89.94 634 LEU A O 1
ATOM 4807 N N . ASP A 1 635 ? -15.913 10.299 -45.961 1.00 89.00 635 ASP A N 1
ATOM 4808 C CA . ASP A 1 635 ? -16.561 9.233 -45.203 1.00 89.00 635 ASP A CA 1
ATOM 4809 C C . ASP A 1 635 ? -16.446 7.883 -45.933 1.00 89.00 635 ASP A C 1
ATOM 4811 O O . ASP A 1 635 ? -16.739 7.774 -47.128 1.00 89.00 635 ASP A O 1
ATOM 4815 N N . ASP A 1 636 ? -16.012 6.849 -45.213 1.00 89.06 636 ASP A N 1
ATOM 4816 C CA . ASP A 1 636 ? -15.835 5.489 -45.732 1.00 89.06 636 ASP A CA 1
ATOM 4817 C C . ASP A 1 636 ? -15.899 4.472 -44.581 1.00 89.06 636 ASP A C 1
ATOM 4819 O O . ASP A 1 636 ? -15.905 4.826 -43.402 1.00 89.06 636 ASP A O 1
ATOM 4823 N N . VAL A 1 637 ? -15.944 3.187 -44.919 1.00 89.50 637 VAL A N 1
ATOM 4824 C CA . VAL A 1 637 ? -15.949 2.088 -43.952 1.00 89.50 637 VAL A CA 1
ATOM 4825 C C . VAL A 1 637 ? -14.986 0.988 -44.376 1.00 89.50 637 VAL A C 1
ATOM 4827 O O . VAL A 1 637 ? -14.960 0.579 -45.533 1.00 89.50 637 VAL A O 1
ATOM 4830 N N . TYR A 1 638 ? -14.219 0.468 -43.431 1.00 89.75 638 TYR A N 1
ATOM 4831 C CA . TYR A 1 638 ? -13.373 -0.704 -43.625 1.00 89.75 638 TYR A CA 1
ATOM 4832 C C . TYR A 1 638 ? -13.893 -1.817 -42.725 1.00 89.75 638 TYR A C 1
ATOM 4834 O O . TYR A 1 638 ? -13.923 -1.651 -41.510 1.00 89.75 638 TYR A O 1
ATOM 4842 N N . ASP A 1 639 ? -14.311 -2.939 -43.318 1.00 90.25 639 ASP A N 1
ATOM 4843 C CA . ASP A 1 639 ? -14.994 -4.025 -42.594 1.00 90.25 639 ASP A CA 1
ATOM 4844 C C . ASP A 1 639 ? -14.112 -4.657 -41.508 1.00 90.25 639 ASP A C 1
ATOM 4846 O O . ASP A 1 639 ? -14.609 -5.119 -40.482 1.00 90.25 639 ASP A O 1
ATOM 4850 N N . ARG A 1 640 ? -12.794 -4.661 -41.731 1.00 92.81 640 ARG A N 1
ATOM 4851 C CA . ARG A 1 640 ? -11.791 -5.087 -40.760 1.00 92.81 640 ARG A CA 1
ATOM 4852 C C . ARG A 1 640 ? -10.491 -4.329 -40.984 1.00 92.81 640 ARG A C 1
ATOM 4854 O O . ARG A 1 640 ? -9.984 -4.251 -42.107 1.00 92.81 640 ARG A O 1
ATOM 4861 N N . TYR A 1 641 ? -9.950 -3.798 -39.904 1.00 95.00 641 TYR A N 1
ATOM 4862 C CA . TYR A 1 641 ? -8.720 -3.036 -39.877 1.00 95.00 641 TYR A CA 1
ATOM 4863 C C . TYR A 1 641 ? -8.017 -3.278 -38.545 1.00 95.00 641 TYR A C 1
ATOM 4865 O O . TYR A 1 641 ? -8.681 -3.355 -37.509 1.00 95.00 641 TYR A O 1
ATOM 4873 N N . SER A 1 642 ? -6.691 -3.378 -38.562 1.00 96.62 642 SER A N 1
ATOM 4874 C CA . SER A 1 642 ? -5.917 -3.497 -37.330 1.00 96.62 642 SER A CA 1
ATOM 4875 C C . SER A 1 642 ? -4.664 -2.637 -37.331 1.00 96.62 642 SER A C 1
ATOM 4877 O O . SER A 1 642 ? -4.065 -2.351 -38.375 1.00 96.62 642 SER A O 1
ATOM 4879 N N . VAL A 1 643 ? -4.284 -2.222 -36.126 1.00 97.56 643 VAL A N 1
ATOM 4880 C CA . VAL A 1 643 ? -3.032 -1.528 -35.833 1.00 97.56 643 VAL A CA 1
ATOM 4881 C C . VAL A 1 643 ? -2.282 -2.337 -34.794 1.00 97.56 643 VAL A C 1
ATOM 4883 O O . VAL A 1 643 ? -2.868 -2.766 -33.803 1.00 97.56 643 VAL A O 1
ATOM 4886 N N . ALA A 1 644 ? -0.992 -2.539 -35.029 1.00 97.88 644 ALA A N 1
ATOM 4887 C CA . ALA A 1 644 ? -0.083 -3.140 -34.071 1.00 97.88 644 ALA A CA 1
ATOM 4888 C C . ALA A 1 644 ? 1.119 -2.229 -33.813 1.00 97.88 644 ALA A C 1
ATOM 4890 O O . ALA A 1 644 ? 1.553 -1.498 -34.711 1.00 97.88 644 ALA A O 1
ATOM 4891 N N . LEU A 1 645 ? 1.637 -2.278 -32.588 1.00 98.31 645 LEU A N 1
ATOM 4892 C CA . LEU A 1 645 ? 2.779 -1.493 -32.128 1.00 98.31 645 LEU A CA 1
ATOM 4893 C C . LEU A 1 645 ? 3.936 -2.403 -31.710 1.00 98.31 645 LEU A C 1
ATOM 4895 O O . LEU A 1 645 ? 3.717 -3.506 -31.220 1.00 98.31 645 LEU A O 1
ATOM 4899 N N . GLY A 1 646 ? 5.165 -1.935 -31.915 1.00 97.12 646 GLY A N 1
ATOM 4900 C CA . GLY A 1 646 ? 6.390 -2.665 -31.592 1.00 97.12 646 GLY A CA 1
ATOM 4901 C C . GLY A 1 646 ? 7.583 -1.730 -31.373 1.00 97.12 646 GLY A C 1
ATOM 4902 O O . GLY A 1 646 ? 7.516 -0.536 -31.678 1.00 97.12 646 GLY A O 1
ATOM 4903 N N . HIS A 1 647 ? 8.718 -2.265 -30.923 1.00 96.75 647 HIS A N 1
ATOM 4904 C CA . HIS A 1 647 ? 10.010 -1.571 -31.007 1.00 96.75 647 HIS A CA 1
ATOM 4905 C C . HIS A 1 647 ? 10.708 -1.945 -32.314 1.00 96.75 647 HIS A C 1
ATOM 4907 O O . HIS A 1 647 ? 10.809 -3.117 -32.672 1.00 96.75 647 HIS A O 1
ATOM 4913 N N . SER A 1 648 ? 11.201 -0.950 -33.048 1.00 94.88 648 SER A N 1
ATOM 4914 C CA . SER A 1 648 ? 11.892 -1.174 -34.317 1.00 94.88 648 SER A CA 1
ATOM 4915 C C . SER A 1 648 ? 13.353 -1.568 -34.097 1.00 94.88 648 SER A C 1
ATOM 4917 O O . SER A 1 648 ? 14.122 -0.839 -33.478 1.00 94.88 648 SER A O 1
ATOM 4919 N N . ASN A 1 649 ? 13.787 -2.656 -34.730 1.00 91.88 649 ASN A N 1
ATOM 4920 C CA . ASN A 1 649 ? 15.197 -3.046 -34.856 1.00 91.88 649 ASN A CA 1
ATOM 4921 C C . ASN A 1 649 ? 15.984 -2.130 -35.828 1.00 91.88 649 ASN A C 1
ATOM 4923 O O . ASN A 1 649 ? 17.186 -2.286 -36.051 1.00 91.88 649 ASN A O 1
ATOM 4927 N N . ARG A 1 650 ? 15.301 -1.197 -36.500 1.00 90.88 650 ARG A N 1
ATOM 4928 C CA . ARG A 1 650 ? 15.859 -0.325 -37.543 1.00 90.88 650 ARG A CA 1
ATOM 4929 C C . ARG A 1 650 ? 15.570 1.137 -37.249 1.00 90.88 650 ARG A C 1
ATOM 4931 O O . ARG A 1 650 ? 14.485 1.473 -36.782 1.00 90.88 650 ARG A O 1
ATOM 4938 N N . TYR A 1 651 ? 16.508 2.000 -37.615 1.00 90.88 651 TYR A N 1
ATOM 4939 C CA . TYR A 1 651 ? 16.407 3.442 -37.429 1.00 90.88 651 TYR A CA 1
ATOM 4940 C C . TYR A 1 651 ? 16.749 4.123 -38.751 1.00 90.88 651 TYR A C 1
ATOM 4942 O O . TYR A 1 651 ? 17.917 4.138 -39.136 1.00 90.88 651 TYR A O 1
ATOM 4950 N N . PRO A 1 652 ? 15.757 4.633 -39.494 1.00 90.81 652 PRO A N 1
ATOM 4951 C CA . PRO A 1 652 ? 16.029 5.334 -40.739 1.00 90.81 652 PRO A CA 1
ATOM 4952 C C . PRO A 1 652 ? 16.822 6.625 -40.487 1.00 90.81 652 PRO A C 1
ATOM 4954 O O . PRO A 1 652 ? 16.393 7.478 -39.712 1.00 90.81 652 PRO A O 1
ATOM 4957 N N . ASP A 1 653 ? 17.967 6.750 -41.155 1.00 86.44 653 ASP A N 1
ATOM 4958 C CA . ASP A 1 653 ? 18.817 7.944 -41.167 1.00 86.44 653 ASP A CA 1
ATOM 4959 C C . ASP A 1 653 ? 18.144 9.100 -41.927 1.00 86.44 653 ASP A C 1
ATOM 4961 O O . ASP A 1 653 ? 17.773 8.982 -43.098 1.00 86.44 653 ASP A O 1
ATOM 4965 N N . ASP A 1 654 ? 17.994 10.238 -41.262 1.00 84.31 654 ASP A N 1
ATOM 4966 C CA . ASP A 1 654 ? 17.529 11.490 -41.849 1.00 84.31 654 ASP A CA 1
ATOM 4967 C C . ASP A 1 654 ? 18.666 12.490 -42.075 1.00 84.31 654 ASP A C 1
ATOM 4969 O O . ASP A 1 654 ? 18.413 13.572 -42.608 1.00 84.31 654 ASP A O 1
ATOM 4973 N N . TYR A 1 655 ? 19.921 12.212 -41.734 1.00 86.50 655 TYR A N 1
ATOM 4974 C CA . TYR A 1 655 ? 20.993 13.149 -42.049 1.00 86.50 655 TYR A CA 1
ATOM 4975 C C . TYR A 1 655 ? 21.252 13.190 -43.561 1.00 86.50 655 TYR A C 1
ATOM 4977 O O . TYR A 1 655 ? 21.447 12.165 -44.205 1.00 86.50 655 TYR A O 1
ATOM 4985 N N . ILE A 1 656 ? 21.251 14.391 -44.151 1.00 86.38 656 ILE A N 1
ATOM 4986 C CA . ILE A 1 656 ? 21.588 14.585 -45.567 1.00 86.38 656 ILE A CA 1
ATOM 4987 C C . ILE A 1 656 ? 22.968 15.205 -45.640 1.00 86.38 656 ILE A C 1
ATOM 4989 O O . ILE A 1 656 ? 23.145 16.376 -45.302 1.00 86.38 656 ILE A O 1
ATOM 4993 N N . ASN A 1 657 ? 23.934 14.438 -46.134 1.00 85.06 657 ASN A N 1
ATOM 4994 C CA . ASN A 1 657 ? 25.299 14.908 -46.246 1.00 85.06 657 ASN A CA 1
ATOM 4995 C C . ASN A 1 657 ? 25.365 16.098 -47.218 1.00 85.06 657 ASN A C 1
ATOM 4997 O O . ASN A 1 657 ? 25.054 15.943 -48.405 1.00 85.06 657 ASN A O 1
ATOM 5001 N N . PRO A 1 658 ? 25.804 17.287 -46.769 1.00 85.00 658 PRO A N 1
ATOM 5002 C CA . PRO A 1 658 ? 25.800 18.489 -47.599 1.00 85.00 658 PRO A CA 1
ATOM 5003 C C . PRO A 1 658 ? 26.779 18.406 -48.781 1.00 85.00 658 PRO A C 1
ATOM 5005 O O . PRO A 1 658 ? 26.656 19.172 -49.735 1.00 85.00 658 PRO A O 1
ATOM 5008 N N . THR A 1 659 ? 27.742 17.479 -48.740 1.00 87.38 659 THR A N 1
ATOM 5009 C CA . THR A 1 659 ? 28.740 17.271 -49.799 1.00 87.38 659 THR A CA 1
ATOM 5010 C C . THR A 1 659 ? 28.227 16.343 -50.896 1.00 87.38 659 THR A C 1
ATOM 5012 O O . THR A 1 659 ? 28.463 16.600 -52.077 1.00 87.38 659 THR A O 1
ATOM 5015 N N . THR A 1 660 ? 27.547 15.252 -50.533 1.00 86.69 660 THR A N 1
ATOM 5016 C CA . THR A 1 660 ? 27.064 14.251 -51.503 1.00 86.69 660 THR A CA 1
ATOM 5017 C C . THR A 1 660 ? 25.617 14.497 -51.922 1.00 86.69 660 THR A C 1
ATOM 5019 O O . THR A 1 660 ? 25.214 14.079 -53.006 1.00 86.69 660 THR A O 1
ATOM 5022 N N . GLY A 1 661 ? 24.838 15.182 -51.082 1.00 84.81 661 GLY A N 1
ATOM 5023 C CA . GLY A 1 661 ? 23.398 15.345 -51.227 1.00 84.81 661 GLY A CA 1
ATOM 5024 C C . GLY A 1 661 ? 22.604 14.069 -50.944 1.00 84.81 661 GLY A C 1
ATOM 5025 O O . GLY A 1 661 ? 21.399 14.084 -51.151 1.00 84.81 661 GLY A O 1
ATOM 5026 N N . TYR A 1 662 ? 23.235 12.982 -50.494 1.00 88.88 662 TYR A N 1
ATOM 5027 C CA . TYR A 1 662 ? 22.612 11.692 -50.168 1.00 88.88 662 TYR A CA 1
ATOM 5028 C C . TYR A 1 662 ? 22.644 11.445 -48.650 1.00 88.88 662 TYR A C 1
ATOM 5030 O O . TYR A 1 662 ? 23.429 12.098 -47.959 1.00 88.88 662 TYR A O 1
ATOM 5038 N N . PRO A 1 663 ? 21.810 10.532 -48.119 1.00 87.94 663 PRO A N 1
ATOM 5039 C CA . PRO A 1 663 ? 21.959 10.081 -46.740 1.00 87.94 663 PRO A CA 1
ATOM 5040 C C . PRO A 1 663 ? 23.286 9.348 -46.556 1.00 87.94 663 PRO A C 1
ATOM 5042 O O . PRO A 1 663 ? 23.733 8.646 -47.471 1.00 87.94 663 PRO A O 1
ATOM 5045 N N . ASP A 1 664 ? 23.900 9.497 -45.385 1.00 85.44 664 ASP A N 1
ATOM 5046 C CA . ASP A 1 664 ? 25.168 8.826 -45.090 1.00 85.44 664 ASP A CA 1
ATOM 5047 C C . ASP A 1 664 ? 24.962 7.318 -44.897 1.00 85.44 664 ASP A C 1
ATOM 5049 O O . ASP A 1 664 ? 25.815 6.519 -45.291 1.00 85.44 664 ASP A O 1
ATOM 5053 N N . TRP A 1 665 ? 23.792 6.916 -44.389 1.00 87.69 665 TRP A N 1
ATOM 5054 C CA . TRP A 1 665 ? 23.474 5.519 -44.096 1.00 87.69 665 TRP A CA 1
ATOM 5055 C C . TRP A 1 665 ? 22.199 5.072 -44.800 1.00 87.69 665 TRP A C 1
ATOM 5057 O O . TRP A 1 665 ? 21.153 4.828 -44.201 1.00 87.69 665 TRP A O 1
ATOM 5067 N N . ASP A 1 666 ? 22.299 4.892 -46.112 1.00 85.00 666 ASP A N 1
ATOM 5068 C CA . ASP A 1 666 ? 21.196 4.511 -47.000 1.00 85.00 666 ASP A CA 1
ATOM 5069 C C . ASP A 1 666 ? 20.521 3.155 -46.665 1.00 85.00 666 ASP A C 1
ATOM 5071 O O . ASP A 1 666 ? 19.390 2.887 -47.082 1.00 85.00 666 ASP A O 1
ATOM 5075 N N . LYS A 1 667 ? 21.181 2.286 -45.890 1.00 87.50 667 LYS A N 1
ATOM 5076 C CA . LYS A 1 667 ? 20.690 0.955 -45.470 1.00 87.50 667 LYS A CA 1
ATOM 5077 C C . LYS A 1 667 ? 20.110 0.903 -44.053 1.00 87.50 667 LYS A C 1
ATOM 5079 O O . LYS A 1 667 ? 19.709 -0.179 -43.616 1.00 87.50 667 LYS A O 1
ATOM 5084 N N . SER A 1 668 ? 20.047 2.039 -43.369 1.00 89.19 668 SER A N 1
ATOM 5085 C CA . SER A 1 668 ? 19.651 2.139 -41.960 1.00 89.19 668 SER A CA 1
ATOM 5086 C C . SER A 1 668 ? 18.153 1.914 -41.702 1.00 89.19 668 SER A C 1
ATOM 5088 O O . SER A 1 668 ? 17.770 1.381 -40.661 1.00 89.19 668 SER A O 1
ATOM 5090 N N . GLY A 1 669 ? 17.307 2.258 -42.678 1.00 91.38 669 GLY A N 1
ATOM 5091 C CA . GLY A 1 669 ? 15.851 2.197 -42.548 1.00 91.38 669 GLY A CA 1
ATOM 5092 C C . GLY A 1 669 ? 15.244 0.794 -42.550 1.00 91.38 669 GLY A C 1
ATOM 5093 O O . GLY A 1 669 ? 15.943 -0.224 -42.605 1.00 91.38 669 GLY A O 1
ATOM 5094 N N . LEU A 1 670 ? 13.910 0.758 -42.520 1.00 94.62 670 LEU A N 1
ATOM 5095 C CA . LEU A 1 670 ? 13.122 -0.471 -42.465 1.00 94.62 670 LEU A CA 1
ATOM 5096 C C . LEU A 1 670 ? 13.520 -1.447 -43.583 1.00 94.62 670 LEU A C 1
ATOM 5098 O O . LEU A 1 670 ? 13.738 -1.086 -44.751 1.00 94.62 670 LEU A O 1
ATOM 5102 N N . ARG A 1 671 ? 13.620 -2.718 -43.203 1.00 91.94 671 ARG A N 1
ATOM 5103 C CA . ARG A 1 671 ? 13.981 -3.832 -44.064 1.00 91.94 671 ARG A CA 1
ATOM 5104 C C . ARG A 1 671 ? 12.909 -4.008 -45.133 1.00 91.94 671 ARG A C 1
ATOM 5106 O O . ARG A 1 671 ? 11.758 -4.311 -44.854 1.00 91.94 671 ARG A O 1
ATOM 5113 N N . LYS A 1 672 ? 13.345 -3.834 -46.377 1.00 89.19 672 LYS A N 1
ATOM 5114 C CA . LYS A 1 672 ? 12.531 -3.904 -47.601 1.00 89.19 672 LYS A CA 1
ATOM 5115 C C . LYS A 1 672 ? 12.620 -5.240 -48.348 1.00 89.19 672 LYS A C 1
ATOM 5117 O O . LYS A 1 672 ? 12.002 -5.386 -49.389 1.00 89.19 672 LYS A O 1
ATOM 5122 N N . ASN A 1 673 ? 13.445 -6.168 -47.857 1.00 86.00 673 ASN A N 1
ATOM 5123 C CA . ASN A 1 673 ? 13.664 -7.488 -48.449 1.00 86.00 673 ASN A CA 1
ATOM 5124 C C . ASN A 1 673 ? 13.494 -8.552 -47.348 1.00 86.00 673 ASN A C 1
ATOM 5126 O O . ASN A 1 673 ? 14.362 -8.654 -46.467 1.00 86.00 673 ASN A O 1
ATOM 5130 N N . GLY A 1 674 ? 12.410 -9.324 -47.410 1.00 87.88 674 GLY A N 1
ATOM 5131 C CA . GLY A 1 674 ? 12.008 -10.318 -46.407 1.00 87.88 674 GLY A CA 1
ATOM 5132 C C . GLY A 1 674 ? 10.748 -9.909 -45.643 1.00 87.88 674 GLY A C 1
ATOM 5133 O O . GLY A 1 674 ? 10.122 -8.905 -45.974 1.00 87.88 674 GLY A O 1
ATOM 5134 N N . GLU A 1 675 ? 10.398 -10.692 -44.627 1.00 92.19 675 GLU A N 1
ATOM 5135 C CA . GLU A 1 675 ? 9.169 -10.518 -43.849 1.00 92.19 675 GLU A CA 1
ATOM 5136 C C . GLU A 1 675 ? 9.143 -9.203 -43.059 1.00 92.19 675 GLU A C 1
ATOM 5138 O O . GLU A 1 675 ? 10.187 -8.702 -42.623 1.00 92.19 675 GLU A O 1
ATOM 5143 N N . PHE A 1 676 ? 7.940 -8.653 -42.865 1.00 93.94 676 PHE A N 1
ATOM 5144 C CA . PHE A 1 676 ? 7.723 -7.452 -42.052 1.00 93.94 676 PHE A CA 1
ATOM 5145 C C . PHE A 1 676 ? 8.275 -7.615 -40.630 1.00 93.94 676 PHE A C 1
ATOM 5147 O O . PHE A 1 676 ? 8.908 -6.688 -40.123 1.00 93.94 676 PHE A O 1
ATOM 5154 N N . ASP A 1 677 ? 8.114 -8.802 -40.040 1.00 93.50 677 ASP A N 1
ATOM 5155 C CA . ASP A 1 677 ? 8.482 -9.114 -38.653 1.00 93.50 677 ASP A CA 1
ATOM 5156 C C . ASP A 1 677 ? 9.984 -8.972 -38.376 1.00 93.50 677 ASP A C 1
ATOM 5158 O O . ASP A 1 677 ? 10.405 -8.659 -37.268 1.00 93.50 677 ASP A O 1
ATOM 5162 N N . LEU A 1 678 ? 10.823 -9.058 -39.413 1.00 92.62 678 LEU A N 1
ATOM 5163 C CA . LEU A 1 678 ? 12.271 -8.850 -39.301 1.00 92.62 678 LEU A CA 1
ATOM 5164 C C . LEU A 1 678 ? 12.660 -7.404 -38.938 1.00 92.62 678 LEU A C 1
ATOM 5166 O O . LEU A 1 678 ? 13.850 -7.122 -38.756 1.00 92.62 678 LEU A O 1
ATOM 5170 N N . ASN A 1 679 ? 11.692 -6.486 -38.895 1.00 94.56 679 ASN A N 1
ATOM 5171 C CA . ASN A 1 679 ? 11.862 -5.127 -38.391 1.00 94.56 679 ASN A CA 1
ATOM 5172 C C . ASN A 1 679 ? 11.565 -4.986 -36.897 1.00 94.56 679 ASN A C 1
ATOM 5174 O O . ASN A 1 679 ? 11.902 -3.943 -36.345 1.00 94.56 679 ASN A O 1
ATOM 5178 N N . ILE A 1 680 ? 10.973 -5.987 -36.247 1.00 95.31 680 ILE A N 1
ATOM 5179 C CA . ILE A 1 680 ? 10.692 -5.965 -34.811 1.00 95.31 680 ILE A CA 1
ATOM 5180 C C . ILE A 1 680 ? 11.982 -6.304 -34.049 1.00 95.31 680 ILE A C 1
ATOM 5182 O O . ILE A 1 680 ? 12.718 -7.233 -34.403 1.00 95.31 680 ILE A O 1
ATOM 5186 N N . LEU A 1 681 ? 12.301 -5.508 -33.028 1.00 94.00 681 LEU A N 1
ATOM 5187 C CA . LEU A 1 681 ? 13.405 -5.771 -32.106 1.00 94.00 681 LEU A CA 1
ATOM 5188 C C . LEU A 1 681 ? 13.114 -7.057 -31.322 1.00 94.00 681 LEU A C 1
ATOM 5190 O O . LEU A 1 681 ? 12.038 -7.187 -30.761 1.00 94.00 681 LEU A O 1
ATOM 5194 N N . GLY A 1 682 ? 14.052 -8.008 -31.298 1.00 90.94 682 GLY A N 1
ATOM 5195 C CA . GLY A 1 682 ? 13.905 -9.277 -30.568 1.00 90.94 682 GLY A CA 1
ATOM 5196 C C . GLY A 1 682 ? 13.155 -10.400 -31.282 1.00 90.94 682 GLY A C 1
ATOM 5197 O O . GLY A 1 682 ? 13.216 -11.541 -30.827 1.00 90.94 682 GLY A O 1
ATOM 5198 N N . PHE A 1 683 ? 12.547 -10.143 -32.443 1.00 91.94 683 PHE A N 1
ATOM 5199 C CA . PHE A 1 683 ? 11.774 -11.164 -33.160 1.00 91.94 683 PHE A CA 1
ATOM 5200 C C . PHE A 1 683 ? 12.600 -12.391 -33.571 1.00 91.94 683 PHE A C 1
ATOM 5202 O O . PHE A 1 683 ? 12.193 -13.527 -33.349 1.00 91.94 683 PHE A O 1
ATOM 5209 N N . ASN A 1 684 ? 13.804 -12.194 -34.123 1.00 87.69 684 ASN A N 1
ATOM 5210 C CA . ASN A 1 684 ? 14.656 -13.321 -34.541 1.00 87.69 684 ASN A CA 1
ATOM 5211 C C . ASN A 1 684 ? 15.200 -14.132 -33.358 1.00 87.69 684 ASN A C 1
ATOM 5213 O O . ASN A 1 684 ? 15.626 -15.270 -33.544 1.00 87.69 684 ASN A O 1
ATOM 5217 N N . GLN A 1 685 ? 15.233 -13.522 -32.176 1.00 87.00 685 GLN A N 1
ATOM 5218 C CA . GLN A 1 685 ? 15.648 -14.140 -30.927 1.00 87.00 685 GLN A CA 1
ATOM 5219 C C . GLN A 1 685 ? 14.476 -14.843 -30.220 1.00 87.00 685 GLN A C 1
ATOM 5221 O O . GLN A 1 685 ? 14.713 -15.624 -29.309 1.00 87.00 685 GLN A O 1
ATOM 5226 N N . GLY A 1 686 ? 13.231 -14.626 -30.671 1.00 86.25 686 GLY A N 1
ATOM 5227 C CA . GLY A 1 686 ? 12.026 -15.134 -30.009 1.00 86.25 686 GLY A CA 1
ATOM 5228 C C . GLY A 1 686 ? 11.678 -14.392 -28.715 1.00 86.25 686 GLY A C 1
ATOM 5229 O O . GLY A 1 686 ? 10.897 -14.908 -27.925 1.00 86.25 686 GLY A O 1
ATOM 5230 N N . GLU A 1 687 ? 12.258 -13.207 -28.508 1.00 82.94 687 GLU A N 1
ATOM 5231 C CA . GLU A 1 687 ? 12.176 -12.439 -27.257 1.00 82.94 687 GLU A CA 1
ATOM 5232 C C . GLU A 1 687 ? 11.019 -11.430 -27.256 1.00 82.94 687 GLU A C 1
ATOM 5234 O O . GLU A 1 687 ? 10.529 -11.045 -26.199 1.00 82.94 687 GLU A O 1
ATOM 5239 N N . ALA A 1 688 ? 10.573 -10.979 -28.434 1.00 87.88 688 ALA A N 1
ATOM 5240 C CA . ALA A 1 688 ? 9.488 -10.007 -28.558 1.00 87.88 688 ALA A CA 1
ATOM 5241 C C . ALA A 1 688 ? 8.758 -10.106 -29.907 1.00 87.88 688 ALA A C 1
ATOM 5243 O O . ALA A 1 688 ? 9.322 -10.543 -30.913 1.00 87.88 688 ALA A O 1
ATOM 5244 N N . ASP A 1 689 ? 7.505 -9.651 -29.911 1.00 91.62 689 ASP A N 1
ATOM 5245 C CA . ASP A 1 689 ? 6.643 -9.494 -31.084 1.00 91.62 689 ASP A CA 1
ATOM 5246 C C . ASP A 1 689 ? 5.838 -8.185 -30.957 1.00 91.62 689 ASP A C 1
ATOM 5248 O O . ASP A 1 689 ? 5.876 -7.512 -29.924 1.00 91.62 689 ASP A O 1
ATOM 5252 N N . GLU A 1 690 ? 5.124 -7.790 -32.005 1.00 93.56 690 GLU A N 1
ATOM 5253 C CA . GLU A 1 690 ? 4.225 -6.639 -31.959 1.00 93.56 690 GLU A CA 1
ATOM 5254 C C . GLU A 1 690 ? 2.931 -6.929 -31.180 1.00 93.56 690 GLU A C 1
ATOM 5256 O O . GLU A 1 690 ? 2.409 -8.043 -31.169 1.00 93.56 690 GLU A O 1
ATOM 5261 N N . LYS A 1 691 ? 2.356 -5.889 -30.572 1.00 96.88 691 LYS A N 1
ATOM 5262 C CA . LYS A 1 691 ? 1.070 -5.954 -29.873 1.00 96.88 691 LYS A CA 1
ATOM 5263 C C . LYS A 1 691 ? -0.035 -5.387 -30.753 1.00 96.88 691 LYS A C 1
ATOM 5265 O O . LYS A 1 691 ? 0.047 -4.235 -31.174 1.00 96.88 691 LYS A O 1
ATOM 5270 N N . ILE A 1 692 ? -1.077 -6.174 -31.021 1.00 97.00 692 ILE A N 1
ATOM 5271 C CA . ILE A 1 692 ? -2.280 -5.697 -31.717 1.00 97.00 692 ILE A CA 1
ATOM 5272 C C . ILE A 1 692 ? -3.078 -4.814 -30.756 1.00 97.00 692 ILE A C 1
ATOM 5274 O O . ILE A 1 692 ? -3.523 -5.283 -29.714 1.00 97.00 692 ILE A O 1
ATOM 5278 N N . MET A 1 693 ? -3.273 -3.552 -31.130 1.00 97.25 693 MET A N 1
ATOM 5279 C CA . MET A 1 693 ? -3.967 -2.551 -30.316 1.00 97.25 693 MET A CA 1
ATOM 5280 C C . MET A 1 693 ? -5.478 -2.560 -30.539 1.00 97.25 693 MET A C 1
ATOM 5282 O O . MET A 1 693 ? -6.235 -2.214 -29.643 1.00 97.25 693 MET A O 1
ATOM 5286 N N . PHE A 1 694 ? -5.918 -2.947 -31.737 1.00 96.81 694 PHE A N 1
ATOM 5287 C CA . PHE A 1 694 ? -7.310 -3.261 -32.057 1.00 96.81 694 PHE A CA 1
ATOM 5288 C C . PHE A 1 694 ? -7.366 -4.077 -33.355 1.00 96.81 694 PHE A C 1
ATOM 5290 O O . PHE A 1 694 ? -6.486 -3.960 -34.212 1.00 96.81 694 PHE A O 1
ATOM 5297 N N . ASP A 1 695 ? -8.437 -4.849 -33.544 1.00 96.44 695 ASP A N 1
ATOM 5298 C CA . ASP A 1 695 ? -8.771 -5.516 -34.810 1.00 96.44 695 ASP A CA 1
ATOM 5299 C C . ASP A 1 695 ? -10.296 -5.536 -35.003 1.00 96.44 695 ASP A C 1
ATOM 5301 O O . ASP A 1 695 ? -11.004 -6.383 -34.456 1.00 96.44 695 ASP A O 1
ATOM 5305 N N . ARG A 1 696 ? -10.824 -4.534 -35.715 1.00 94.94 696 ARG A N 1
ATOM 5306 C CA . ARG A 1 696 ? -12.273 -4.302 -35.870 1.00 94.94 696 ARG A CA 1
ATOM 5307 C C . ARG A 1 696 ? -12.594 -3.469 -37.109 1.00 94.94 696 ARG A C 1
ATOM 5309 O O . ARG A 1 696 ? -11.700 -3.059 -37.843 1.00 94.94 696 ARG A O 1
ATOM 5316 N N . ALA A 1 697 ? -13.877 -3.210 -37.349 1.00 93.50 697 ALA A N 1
ATOM 5317 C CA . ALA A 1 697 ? -14.295 -2.295 -38.405 1.00 93.50 697 ALA A CA 1
ATOM 5318 C C . ALA A 1 697 ? -13.846 -0.853 -38.104 1.00 93.50 697 ALA A C 1
ATOM 5320 O O . ALA A 1 697 ? -13.969 -0.390 -36.970 1.00 93.50 697 ALA A O 1
ATOM 5321 N N . TYR A 1 698 ? -13.373 -0.133 -39.124 1.00 93.06 698 TYR A N 1
ATOM 5322 C CA . TYR A 1 698 ? -13.033 1.287 -39.024 1.00 93.06 698 TYR A CA 1
ATOM 5323 C C . TYR A 1 698 ? -14.045 2.126 -39.800 1.00 93.06 698 TYR A C 1
ATOM 5325 O O . TYR A 1 698 ? -14.135 2.036 -41.027 1.00 93.06 698 TYR A O 1
ATOM 5333 N N . PHE A 1 699 ? -14.807 2.938 -39.070 1.00 91.25 699 PHE A N 1
ATOM 5334 C CA . PHE A 1 699 ? -15.736 3.913 -39.628 1.00 91.25 699 PHE A CA 1
ATOM 5335 C C . PHE A 1 699 ? -15.036 5.260 -39.688 1.00 91.25 699 PHE A C 1
ATOM 5337 O O . PHE A 1 699 ? -14.658 5.809 -38.658 1.00 91.25 699 PHE A O 1
ATOM 5344 N N . LEU A 1 700 ? -14.848 5.773 -40.897 1.00 89.44 700 LEU A N 1
ATOM 5345 C CA . LEU A 1 700 ? -14.186 7.042 -41.118 1.00 89.44 700 LEU A CA 1
ATOM 5346 C C . LEU A 1 700 ? -15.239 8.118 -41.376 1.00 89.44 700 LEU A C 1
ATOM 5348 O O . LEU A 1 700 ? -16.069 7.960 -42.271 1.00 89.44 700 LEU A O 1
ATOM 5352 N N . ASN A 1 701 ? -15.187 9.203 -40.608 1.00 89.25 701 ASN A N 1
ATOM 5353 C CA . ASN A 1 701 ? -16.108 10.327 -40.726 1.00 89.25 701 ASN A CA 1
ATOM 5354 C C . ASN A 1 701 ? -15.350 11.648 -40.577 1.00 89.25 701 ASN A C 1
ATOM 5356 O O . ASN A 1 701 ? -14.579 11.834 -39.636 1.00 89.25 701 ASN A O 1
ATOM 5360 N N . GLY A 1 702 ? -15.582 12.593 -41.489 1.00 85.81 702 GLY A N 1
ATOM 5361 C CA . GLY A 1 702 ? -14.961 13.917 -41.405 1.00 85.81 702 GLY A CA 1
ATOM 5362 C C . GLY A 1 702 ? -15.345 14.716 -40.154 1.00 85.81 702 GLY A C 1
ATOM 5363 O O . GLY A 1 702 ? -14.587 15.595 -39.739 1.00 85.81 702 GLY A O 1
ATOM 5364 N N . ALA A 1 703 ? -16.480 14.402 -39.525 1.00 88.44 703 ALA A N 1
ATOM 5365 C CA . ALA A 1 703 ? -16.921 15.030 -38.280 1.00 88.44 703 ALA A CA 1
ATOM 5366 C C . ALA A 1 703 ? -16.054 14.667 -37.062 1.00 88.44 703 ALA A C 1
ATOM 5368 O O . ALA A 1 703 ? -16.033 15.439 -36.106 1.00 88.44 703 ALA A O 1
ATOM 5369 N N . ASP A 1 704 ? -15.321 13.551 -37.114 1.00 88.62 704 ASP A N 1
ATOM 5370 C CA . ASP A 1 704 ? -14.477 13.075 -36.009 1.00 88.62 704 ASP A CA 1
ATOM 5371 C C . ASP A 1 704 ? -13.065 13.690 -36.049 1.00 88.62 704 ASP A C 1
ATOM 5373 O O . ASP A 1 704 ? -12.206 13.373 -35.226 1.00 88.62 704 ASP A O 1
ATOM 5377 N N . THR A 1 705 ? -12.801 14.578 -37.015 1.00 93.19 705 THR A N 1
ATOM 5378 C CA . THR A 1 705 ? -11.522 15.287 -37.113 1.00 93.19 705 THR A CA 1
ATOM 5379 C C . THR A 1 705 ? -11.373 16.360 -36.035 1.00 93.19 705 THR A C 1
ATOM 5381 O O . THR A 1 705 ? -12.336 17.017 -35.636 1.00 93.19 705 THR A O 1
ATOM 5384 N N . TYR A 1 706 ? -10.137 16.585 -35.595 1.00 94.94 706 TYR A N 1
ATOM 5385 C CA . TYR A 1 706 ? -9.794 17.619 -34.619 1.00 94.94 706 TYR A CA 1
ATOM 5386 C C . TYR A 1 706 ? -8.518 18.362 -35.021 1.00 94.94 706 TYR A C 1
ATOM 5388 O O . TYR A 1 706 ? -7.747 17.900 -35.861 1.00 94.94 706 TYR A O 1
ATOM 5396 N N . ILE A 1 707 ? -8.300 19.539 -34.433 1.00 94.75 707 ILE A N 1
ATOM 5397 C CA . ILE A 1 707 ? -7.087 20.340 -34.633 1.00 94.75 707 ILE A CA 1
ATOM 5398 C C . ILE A 1 707 ? -6.172 20.105 -33.431 1.00 94.75 707 ILE A C 1
ATOM 5400 O O . ILE A 1 707 ? -6.582 20.368 -32.302 1.00 94.75 707 ILE A O 1
ATOM 5404 N N . ALA A 1 708 ? -4.956 19.612 -33.671 1.00 91.62 708 ALA A N 1
ATOM 5405 C CA . ALA A 1 708 ? -3.940 19.444 -32.632 1.00 91.62 708 ALA A CA 1
ATOM 5406 C C . ALA A 1 708 ? -3.232 20.772 -32.303 1.00 91.62 708 ALA A C 1
ATOM 5408 O O . ALA A 1 708 ? -3.358 21.754 -33.037 1.00 91.62 708 ALA A O 1
ATOM 5409 N N . ASP A 1 709 ? -2.412 20.786 -31.249 1.00 87.88 709 ASP A N 1
ATOM 5410 C CA . ASP A 1 709 ? -1.645 21.969 -30.819 1.00 87.88 709 ASP A CA 1
ATOM 5411 C C . ASP A 1 709 ? -0.680 22.502 -31.893 1.00 87.88 709 ASP A C 1
ATOM 5413 O O . ASP A 1 709 ? -0.374 23.695 -31.926 1.00 87.88 709 ASP A O 1
ATOM 5417 N N . SER A 1 710 ? -0.241 21.643 -32.819 1.00 89.75 710 SER A N 1
ATOM 5418 C CA . SER A 1 710 ? 0.562 22.034 -33.985 1.00 89.75 710 SER A CA 1
ATOM 5419 C C . SER A 1 710 ? -0.228 22.826 -35.041 1.00 89.75 710 SER A C 1
ATOM 5421 O O . SER A 1 710 ? 0.355 23.386 -35.970 1.00 89.75 710 SER A O 1
ATOM 5423 N N . GLY A 1 711 ? -1.560 22.886 -34.922 1.00 92.75 711 GLY A N 1
ATOM 5424 C CA . GLY A 1 711 ? -2.476 23.484 -35.895 1.00 92.75 711 GLY A CA 1
ATOM 5425 C C . GLY A 1 711 ? -2.845 22.563 -37.063 1.00 92.75 711 GLY A C 1
ATOM 5426 O O . GLY A 1 711 ? -3.606 22.968 -37.944 1.00 92.75 711 GLY A O 1
ATOM 5427 N N . VAL A 1 712 ? -2.324 21.333 -37.087 1.00 94.31 712 VAL A N 1
ATOM 5428 C CA . VAL A 1 712 ? -2.649 20.310 -38.090 1.00 94.31 712 VAL A CA 1
ATOM 5429 C C . VAL A 1 712 ? -3.974 19.625 -37.738 1.00 94.31 712 VAL A C 1
ATOM 5431 O O . VAL A 1 712 ? -4.267 19.371 -36.569 1.00 94.31 712 VAL A O 1
ATOM 5434 N N . ILE A 1 713 ? -4.776 19.327 -38.764 1.00 95.81 713 ILE A N 1
ATOM 5435 C CA . ILE A 1 713 ? -6.009 18.543 -38.630 1.00 95.81 713 ILE A CA 1
ATOM 5436 C C . ILE A 1 713 ? -5.655 17.054 -38.629 1.00 95.81 713 ILE A C 1
ATOM 5438 O O . ILE A 1 713 ? -4.982 16.582 -39.547 1.00 95.81 713 ILE A O 1
ATOM 5442 N N . TYR A 1 714 ? -6.157 16.328 -37.636 1.00 96.38 714 TYR A N 1
ATOM 5443 C CA . TYR A 1 714 ? -5.989 14.888 -37.471 1.00 96.38 714 TYR A CA 1
ATOM 5444 C C . TYR A 1 714 ? -7.338 14.168 -37.461 1.00 96.38 714 TYR A C 1
ATOM 5446 O O . TYR A 1 714 ? -8.360 14.739 -37.082 1.00 96.38 714 TYR A O 1
ATOM 5454 N N . ALA A 1 715 ? -7.325 12.905 -37.882 1.00 95.12 715 ALA A N 1
ATOM 5455 C CA . ALA A 1 715 ? -8.425 11.961 -37.761 1.00 95.12 715 ALA A CA 1
ATOM 5456 C C . ALA A 1 715 ? -7.994 10.798 -36.847 1.00 95.12 715 ALA A C 1
ATOM 5458 O O . ALA A 1 715 ? -6.912 10.235 -37.067 1.00 95.12 715 ALA A O 1
ATOM 5459 N N . PRO A 1 716 ? -8.798 10.427 -35.838 1.00 94.94 716 PRO A N 1
ATOM 5460 C CA . PRO A 1 716 ? -8.444 9.349 -34.928 1.00 94.94 716 PRO A CA 1
ATOM 5461 C C . PRO A 1 716 ? -8.541 7.978 -35.602 1.00 94.94 716 PRO A C 1
ATOM 5463 O O . PRO A 1 716 ? -9.407 7.727 -36.452 1.00 94.94 716 PRO A O 1
ATOM 5466 N N . TRP A 1 717 ? -7.643 7.074 -35.214 1.00 95.12 717 TRP A N 1
ATOM 5467 C CA . TRP A 1 717 ? -7.868 5.640 -35.392 1.00 95.12 717 TRP A CA 1
ATOM 5468 C C . TRP A 1 717 ? -8.914 5.149 -34.376 1.00 95.12 717 TRP A C 1
ATOM 5470 O O . TRP A 1 717 ? -9.223 5.870 -33.426 1.00 95.12 717 TRP A O 1
ATOM 5480 N N . PRO A 1 718 ? -9.491 3.946 -34.558 1.00 94.81 718 PRO A N 1
ATOM 5481 C CA . PRO A 1 718 ? -10.304 3.319 -33.523 1.00 94.81 718 PRO A CA 1
ATOM 5482 C C . PRO A 1 718 ? -9.608 3.321 -32.159 1.00 94.81 718 PRO A C 1
ATOM 5484 O O . PRO A 1 718 ? -8.387 3.173 -32.087 1.00 94.81 718 PRO A O 1
ATOM 5487 N N . GLU A 1 719 ? -10.408 3.456 -31.103 1.00 92.81 719 GLU A N 1
ATOM 5488 C CA . GLU A 1 719 ? -9.950 3.330 -29.720 1.00 92.81 719 GLU A CA 1
ATOM 5489 C C . GLU A 1 719 ? -9.224 1.996 -29.516 1.00 92.81 719 GLU A C 1
ATOM 5491 O O . GLU A 1 719 ? -9.643 0.958 -30.046 1.00 92.81 719 GLU A O 1
ATOM 5496 N N . PHE A 1 720 ? -8.110 2.053 -28.789 1.00 95.25 720 PHE A N 1
ATOM 5497 C CA . PHE A 1 720 ? -7.301 0.883 -28.495 1.00 95.25 720 PHE A CA 1
ATOM 5498 C C . PHE A 1 720 ? -7.955 0.045 -27.394 1.00 95.25 720 PHE A C 1
ATOM 5500 O O . PHE A 1 720 ? -8.558 0.575 -26.468 1.00 95.25 720 PHE A O 1
ATOM 5507 N N . ASP A 1 721 ? -7.807 -1.272 -27.495 1.00 94.50 721 ASP A N 1
ATOM 5508 C CA . ASP A 1 721 ? -8.273 -2.235 -26.492 1.00 94.50 721 ASP A CA 1
ATOM 5509 C C . ASP A 1 721 ? -7.331 -2.345 -25.285 1.00 94.50 721 ASP A C 1
ATOM 5511 O O . ASP A 1 721 ? -7.686 -2.941 -24.271 1.00 94.50 721 ASP A O 1
ATOM 5515 N N . ASP A 1 722 ? -6.112 -1.823 -25.418 1.00 91.88 722 ASP A N 1
ATOM 5516 C CA . ASP A 1 722 ? -5.031 -1.926 -24.441 1.00 91.88 722 ASP A CA 1
ATOM 5517 C C . ASP A 1 722 ? -3.982 -0.826 -24.717 1.00 91.88 722 ASP A C 1
ATOM 5519 O O . ASP A 1 722 ? -4.074 -0.103 -25.710 1.00 91.88 722 ASP A O 1
ATOM 5523 N N . THR A 1 723 ? -2.948 -0.713 -23.886 1.00 94.56 723 THR A N 1
ATOM 5524 C CA . THR A 1 723 ? -1.804 0.184 -24.096 1.00 94.56 723 THR A CA 1
ATOM 5525 C C . THR A 1 723 ? -0.542 -0.574 -24.519 1.00 94.56 723 THR A C 1
ATOM 5527 O O . THR A 1 723 ? -0.421 -1.790 -24.343 1.00 94.56 723 THR A O 1
ATOM 5530 N N . TYR A 1 724 ? 0.427 0.132 -25.109 1.00 96.81 724 TYR A N 1
ATOM 5531 C CA . TYR A 1 724 ? 1.741 -0.426 -25.453 1.00 96.81 724 TYR A CA 1
ATOM 5532 C C . TYR A 1 724 ? 2.867 0.383 -24.815 1.00 96.81 724 TYR A C 1
ATOM 5534 O O . TYR A 1 724 ? 3.055 1.545 -25.175 1.00 96.81 724 TYR A O 1
ATOM 5542 N N . THR A 1 725 ? 3.644 -0.224 -23.916 1.00 96.75 725 THR A N 1
ATOM 5543 C CA . THR A 1 725 ? 4.803 0.429 -23.294 1.00 96.75 725 THR A CA 1
ATOM 5544 C C . THR A 1 725 ? 5.927 0.594 -24.312 1.00 96.75 725 THR A C 1
ATOM 5546 O O . THR A 1 725 ? 6.619 -0.354 -24.678 1.00 96.75 725 THR A O 1
ATOM 5549 N N . TRP A 1 726 ? 6.125 1.822 -24.784 1.00 96.38 726 TRP A N 1
ATOM 5550 C CA . TRP A 1 726 ? 7.244 2.185 -25.640 1.00 96.38 726 TRP A CA 1
ATOM 5551 C C . TRP A 1 726 ? 8.414 2.723 -24.813 1.00 96.38 726 TRP A C 1
ATOM 5553 O O . TRP A 1 726 ? 8.257 3.182 -23.679 1.00 96.38 726 TRP A O 1
ATOM 5563 N N . ARG A 1 727 ? 9.613 2.661 -25.408 1.00 93.75 727 ARG A N 1
ATOM 5564 C CA . ARG A 1 727 ? 10.894 2.951 -24.747 1.00 93.75 727 ARG A CA 1
ATOM 5565 C C . ARG A 1 727 ? 11.023 2.159 -23.443 1.00 93.75 727 ARG A C 1
ATOM 5567 O O . ARG A 1 727 ? 11.172 2.739 -22.372 1.00 93.75 727 ARG A O 1
ATOM 5574 N N . ASP A 1 728 ? 10.864 0.844 -23.555 1.00 94.12 728 ASP A N 1
ATOM 5575 C CA . ASP A 1 728 ? 10.623 -0.037 -22.420 1.00 94.12 728 ASP A CA 1
ATOM 5576 C C . ASP A 1 728 ? 11.939 -0.582 -21.874 1.00 94.12 728 ASP A C 1
ATOM 5578 O O . ASP A 1 728 ? 12.585 -1.403 -22.524 1.00 94.12 728 ASP A O 1
ATOM 5582 N N . ASN A 1 729 ? 12.326 -0.147 -20.679 1.00 91.81 729 ASN A N 1
ATOM 5583 C CA . ASN A 1 729 ? 13.539 -0.622 -20.017 1.00 91.81 729 ASN A CA 1
ATOM 5584 C C . ASN A 1 729 ? 13.359 -1.960 -19.270 1.00 91.81 729 ASN A C 1
ATOM 5586 O O . ASN A 1 729 ? 14.224 -2.347 -18.484 1.00 91.81 729 ASN A O 1
ATOM 5590 N N . SER A 1 730 ? 12.248 -2.674 -19.492 1.00 91.12 730 SER A N 1
ATOM 5591 C CA . SER A 1 730 ? 12.089 -4.058 -19.030 1.00 91.12 730 SER A CA 1
ATOM 5592 C C . SER A 1 730 ? 12.918 -5.055 -19.841 1.00 91.12 730 SER A C 1
ATOM 5594 O O . SER A 1 730 ? 13.329 -6.083 -19.297 1.00 91.12 730 SER A O 1
ATOM 5596 N N . PHE A 1 731 ? 13.175 -4.729 -21.114 1.00 89.31 731 PHE A N 1
ATOM 5597 C CA . PHE A 1 731 ? 13.920 -5.561 -22.053 1.00 89.31 731 PHE A CA 1
ATOM 5598 C C . PHE A 1 731 ? 15.353 -5.784 -21.548 1.00 89.31 731 PHE A C 1
ATOM 5600 O O . PHE A 1 731 ? 15.937 -4.879 -20.942 1.00 89.31 731 PHE A O 1
ATOM 5607 N N . PRO A 1 732 ? 15.959 -6.951 -21.827 1.00 83.69 732 PRO A N 1
ATOM 5608 C CA . PRO A 1 732 ? 17.379 -7.160 -21.574 1.00 83.69 732 PRO A CA 1
ATOM 5609 C C . PRO A 1 732 ? 18.222 -6.086 -22.279 1.00 83.69 732 PRO A C 1
ATOM 5611 O O . PRO A 1 732 ? 17.987 -5.770 -23.443 1.00 83.69 732 PRO A O 1
ATOM 5614 N N . ALA A 1 733 ? 19.207 -5.502 -21.595 1.00 77.38 733 ALA A N 1
ATOM 5615 C CA . ALA A 1 733 ? 20.014 -4.423 -22.179 1.00 77.38 733 ALA A CA 1
ATOM 5616 C C . ALA A 1 733 ? 20.950 -4.900 -23.304 1.00 77.38 733 ALA A C 1
ATOM 5618 O O . ALA A 1 733 ? 21.405 -4.107 -24.127 1.00 77.38 733 ALA A O 1
ATOM 5619 N N . ASP A 1 734 ? 21.238 -6.199 -23.349 1.00 78.88 734 ASP A N 1
ATOM 5620 C CA . ASP A 1 734 ? 21.947 -6.866 -24.437 1.00 78.88 734 ASP A CA 1
ATOM 5621 C C . ASP A 1 734 ? 21.041 -7.170 -25.642 1.00 78.88 734 ASP A C 1
ATOM 5623 O O . ASP A 1 734 ? 21.548 -7.488 -26.722 1.00 78.88 734 ASP A O 1
ATOM 5627 N N . LEU A 1 735 ? 19.720 -7.000 -25.506 1.00 86.88 735 LEU A N 1
ATOM 5628 C CA . LEU A 1 735 ? 18.785 -7.048 -26.622 1.00 86.88 735 LEU A CA 1
ATOM 5629 C C . LEU A 1 735 ? 18.851 -5.745 -27.425 1.00 86.88 735 LEU A C 1
ATOM 5631 O O . LEU A 1 735 ? 18.025 -4.840 -27.287 1.00 86.88 735 LEU A O 1
ATOM 5635 N N . THR A 1 736 ? 19.861 -5.662 -28.288 1.00 88.44 736 THR A N 1
ATOM 5636 C CA . THR A 1 736 ? 20.160 -4.452 -29.049 1.00 88.44 736 THR A CA 1
ATOM 5637 C C . THR A 1 736 ? 19.631 -4.487 -30.482 1.00 88.44 736 THR A C 1
ATOM 5639 O O . THR A 1 736 ? 19.561 -5.524 -31.150 1.00 88.44 736 THR A O 1
ATOM 5642 N N . GLY A 1 737 ? 19.244 -3.309 -30.966 1.00 87.62 737 GLY A N 1
ATOM 5643 C CA . GLY A 1 737 ? 18.899 -3.041 -32.352 1.00 87.62 737 GLY A CA 1
ATOM 5644 C C . GLY A 1 737 ? 20.037 -2.390 -33.133 1.00 87.62 737 GLY A C 1
ATOM 5645 O O . GLY A 1 737 ? 21.139 -2.174 -32.629 1.00 87.62 737 GLY A O 1
ATOM 5646 N N . GLY A 1 738 ? 19.751 -2.039 -34.387 1.00 86.00 738 GLY A N 1
ATOM 5647 C CA . GLY A 1 738 ? 20.666 -1.246 -35.204 1.00 86.00 738 GLY A CA 1
ATOM 5648 C C . GLY A 1 738 ? 21.718 -2.057 -35.925 1.00 86.00 738 GLY A C 1
ATOM 5649 O O . GLY A 1 738 ? 22.848 -2.111 -35.496 1.00 86.00 738 GLY A O 1
ATOM 5650 N N . PRO A 1 739 ? 21.420 -2.688 -37.060 1.00 82.75 739 PRO A N 1
ATOM 5651 C CA . PRO A 1 739 ? 22.434 -3.445 -37.806 1.00 82.75 739 PRO A CA 1
ATOM 5652 C C . PRO A 1 739 ? 23.674 -2.597 -38.156 1.00 82.75 739 PRO A C 1
ATOM 5654 O O . PRO A 1 739 ? 23.533 -1.409 -38.394 1.00 82.75 739 PRO A O 1
ATOM 5657 N N . ASN A 1 740 ? 24.839 -3.221 -38.386 1.00 80.19 740 ASN A N 1
ATOM 5658 C CA . ASN A 1 740 ? 26.134 -2.587 -38.753 1.00 80.19 740 ASN A CA 1
ATOM 5659 C C . ASN A 1 740 ? 26.142 -1.581 -39.940 1.00 80.19 740 ASN A C 1
ATOM 5661 O O . ASN A 1 740 ? 27.201 -1.102 -40.334 1.00 80.19 740 ASN A O 1
ATOM 5665 N N . ALA A 1 741 ? 25.008 -1.314 -40.586 1.00 75.56 741 ALA A N 1
ATOM 5666 C CA . ALA A 1 741 ? 24.849 -0.385 -41.703 1.00 75.56 741 ALA A CA 1
ATOM 5667 C C . ALA A 1 741 ? 24.009 0.854 -41.327 1.00 75.56 741 ALA A C 1
ATOM 5669 O O . ALA A 1 741 ? 23.251 1.363 -42.158 1.00 75.56 741 ALA A O 1
ATOM 5670 N N . THR A 1 742 ? 24.110 1.302 -40.078 1.00 78.12 742 THR A N 1
ATOM 5671 C CA . THR A 1 742 ? 23.396 2.448 -39.500 1.00 78.12 742 THR A CA 1
ATOM 5672 C C . THR A 1 742 ? 24.375 3.421 -38.843 1.00 78.12 742 THR A C 1
ATOM 5674 O O . THR A 1 742 ? 25.485 3.027 -38.494 1.00 78.12 742 THR A O 1
ATOM 5677 N N . PHE A 1 743 ? 23.951 4.669 -38.636 1.00 75.38 743 PHE A N 1
ATOM 5678 C CA . PHE A 1 743 ? 24.651 5.612 -37.758 1.00 75.38 743 PHE A CA 1
ATOM 5679 C C . PHE A 1 743 ? 24.267 5.352 -36.298 1.00 75.38 743 PHE A C 1
ATOM 5681 O O . PHE A 1 743 ? 23.143 4.918 -36.056 1.00 75.38 743 PHE A O 1
ATOM 5688 N N . GLY A 1 744 ? 25.163 5.607 -35.346 1.00 80.06 744 GLY A N 1
ATOM 5689 C CA . GLY A 1 744 ? 24.854 5.503 -33.919 1.00 80.06 744 GLY A CA 1
ATOM 5690 C C . GLY A 1 744 ? 23.730 6.442 -33.447 1.00 80.06 744 GLY A C 1
ATOM 5691 O O . GLY A 1 744 ? 23.177 7.231 -34.216 1.00 80.06 744 GLY A O 1
ATOM 5692 N N . ILE A 1 745 ? 23.373 6.348 -32.167 1.00 85.44 745 ILE A N 1
ATOM 5693 C CA . ILE A 1 745 ? 22.339 7.155 -31.507 1.00 85.44 745 ILE A CA 1
ATOM 5694 C C . ILE A 1 745 ? 23.005 8.066 -30.475 1.00 85.44 745 ILE A C 1
ATOM 5696 O O . ILE A 1 745 ? 23.764 7.548 -29.666 1.00 85.44 745 ILE A O 1
ATOM 5700 N N . PRO A 1 746 ? 22.696 9.370 -30.395 1.00 84.56 746 PRO A N 1
ATOM 5701 C CA . PRO A 1 746 ? 21.741 10.115 -31.202 1.00 84.56 746 PRO A CA 1
ATOM 5702 C C . PRO A 1 746 ? 22.142 10.218 -32.680 1.00 84.56 746 PRO A C 1
ATOM 5704 O O . PRO A 1 746 ? 23.331 10.251 -32.996 1.00 84.56 746 PRO A O 1
ATOM 5707 N N . PRO A 1 747 ? 21.160 10.270 -33.601 1.00 83.19 747 PRO A N 1
ATOM 5708 C CA . PRO A 1 747 ? 21.446 10.402 -35.016 1.00 83.19 747 PRO A CA 1
ATOM 5709 C C . PRO A 1 747 ? 22.082 11.764 -35.314 1.00 83.19 747 PRO A C 1
ATOM 5711 O O . PRO A 1 747 ? 21.773 12.760 -34.658 1.00 83.19 747 PRO A O 1
ATOM 5714 N N . ALA A 1 748 ? 22.922 11.829 -36.353 1.00 83.12 748 ALA A N 1
ATOM 5715 C CA . ALA A 1 748 ? 23.707 13.021 -36.699 1.00 83.12 748 ALA A CA 1
ATOM 5716 C C . ALA A 1 748 ? 22.864 14.297 -36.879 1.00 83.12 748 ALA A C 1
ATOM 5718 O O . ALA A 1 748 ? 23.345 15.399 -36.632 1.00 83.12 748 ALA A O 1
ATOM 5719 N N . VAL A 1 749 ? 21.594 14.160 -37.273 1.00 83.50 749 VAL A N 1
ATOM 5720 C CA . VAL A 1 749 ? 20.648 15.278 -37.420 1.00 83.50 749 VAL A CA 1
ATOM 5721 C C . VAL A 1 749 ? 20.417 16.057 -36.120 1.00 83.50 749 VAL A C 1
ATOM 5723 O O . VAL A 1 749 ? 20.066 17.232 -36.169 1.00 83.50 749 VAL A O 1
ATOM 5726 N N . VAL A 1 750 ? 20.583 15.409 -34.964 1.00 84.44 750 VAL A N 1
ATOM 5727 C CA . VAL A 1 750 ? 20.346 16.016 -33.647 1.00 84.44 750 VAL A CA 1
ATOM 5728 C C . VAL A 1 750 ? 21.552 16.856 -33.208 1.00 84.44 750 VAL A C 1
ATOM 5730 O O . VAL A 1 750 ? 21.444 17.611 -32.247 1.00 84.44 750 VAL A O 1
ATOM 5733 N N . GLU A 1 751 ? 22.682 16.763 -33.923 1.00 83.88 751 GLU A N 1
ATOM 5734 C CA . GLU A 1 751 ? 23.929 17.481 -33.619 1.00 83.88 751 GLU A CA 1
ATOM 5735 C C . GLU A 1 751 ? 24.441 17.214 -32.189 1.00 83.88 751 GLU A C 1
ATOM 5737 O O . GLU A 1 751 ? 25.019 18.084 -31.541 1.00 83.88 751 GLU A O 1
ATOM 5742 N N . GLN A 1 752 ? 24.211 15.996 -31.690 1.00 83.19 752 GLN A N 1
ATOM 5743 C CA . GLN A 1 752 ? 24.678 15.517 -30.389 1.00 83.19 752 GLN A CA 1
ATOM 5744 C C . GLN A 1 752 ? 25.731 14.422 -30.567 1.00 83.19 752 GLN A C 1
ATOM 5746 O O . GLN A 1 752 ? 25.726 13.710 -31.574 1.00 83.19 752 GLN A O 1
ATOM 5751 N N . ASP A 1 753 ? 26.608 14.281 -29.574 1.00 81.62 753 ASP A N 1
ATOM 5752 C CA . ASP A 1 753 ? 27.615 13.220 -29.545 1.00 81.62 753 ASP A CA 1
ATOM 5753 C C . ASP A 1 753 ? 26.942 11.846 -29.515 1.00 81.62 753 ASP A C 1
ATOM 5755 O O . ASP A 1 753 ? 25.967 11.648 -28.783 1.00 81.62 753 ASP A O 1
ATOM 5759 N N . VAL A 1 754 ? 27.463 10.915 -30.319 1.00 81.25 754 VAL A N 1
ATOM 5760 C CA . VAL A 1 754 ? 26.978 9.533 -30.396 1.00 81.25 754 VAL A CA 1
ATOM 5761 C C . VAL A 1 754 ? 27.190 8.854 -29.041 1.00 81.25 754 VAL A C 1
ATOM 5763 O O . VAL A 1 754 ? 28.287 8.863 -28.497 1.00 81.25 754 VAL A O 1
ATOM 5766 N N . ILE A 1 755 ? 26.116 8.288 -28.494 1.00 80.00 755 ILE A N 1
ATOM 5767 C CA . ILE A 1 755 ? 26.078 7.569 -27.215 1.00 80.00 755 ILE A CA 1
ATOM 5768 C C . ILE A 1 755 ? 26.151 6.059 -27.459 1.00 80.00 755 ILE A C 1
ATOM 5770 O O . ILE A 1 755 ? 26.889 5.373 -26.769 1.00 80.00 755 ILE A O 1
ATOM 5774 N N . TYR A 1 756 ? 25.393 5.557 -28.438 1.00 83.88 756 TYR A N 1
ATOM 5775 C CA . TYR A 1 756 ? 25.336 4.142 -28.797 1.00 83.88 756 TYR A CA 1
ATOM 5776 C C . TYR A 1 756 ? 25.805 3.942 -30.228 1.00 83.88 756 TYR A C 1
ATOM 5778 O O . TYR A 1 756 ? 25.251 4.544 -31.152 1.00 83.88 756 TYR A O 1
ATOM 5786 N N . GLU A 1 757 ? 26.763 3.049 -30.432 1.00 83.94 757 GLU A N 1
ATOM 5787 C CA . GLU A 1 757 ? 27.247 2.706 -31.764 1.00 83.94 757 GLU A CA 1
ATOM 5788 C C . GLU A 1 757 ? 26.270 1.789 -32.518 1.00 83.94 757 GLU A C 1
ATOM 5790 O O . GLU A 1 757 ? 25.235 1.344 -32.010 1.00 83.94 757 GLU A O 1
ATOM 5795 N N . ALA A 1 758 ? 26.566 1.521 -33.791 1.00 84.19 758 ALA A N 1
ATOM 5796 C CA . ALA A 1 758 ? 25.816 0.522 -34.546 1.00 84.19 758 ALA A CA 1
ATOM 5797 C C . ALA A 1 758 ? 25.900 -0.857 -33.857 1.00 84.19 758 ALA A C 1
ATOM 5799 O O . ALA A 1 758 ? 26.971 -1.300 -33.458 1.00 84.19 758 ALA A O 1
ATOM 5800 N N . ALA A 1 759 ? 24.766 -1.550 -33.806 1.00 85.12 759 ALA A N 1
ATOM 5801 C CA . ALA A 1 759 ? 24.496 -2.839 -33.158 1.00 85.12 759 ALA A CA 1
ATOM 5802 C C . ALA A 1 759 ? 24.413 -2.799 -31.631 1.00 85.12 759 ALA A C 1
ATOM 5804 O O . ALA A 1 759 ? 24.367 -3.850 -30.991 1.00 85.12 759 ALA A O 1
ATOM 5805 N N . GLU A 1 760 ? 24.328 -1.603 -31.051 1.00 85.25 760 GLU A N 1
ATOM 5806 C CA . GLU A 1 760 ? 24.338 -1.409 -29.600 1.00 85.25 760 GLU A CA 1
ATOM 5807 C C . GLU A 1 760 ? 23.121 -0.646 -29.077 1.00 85.25 760 GLU A C 1
ATOM 5809 O O . GLU A 1 760 ? 23.134 -0.159 -27.953 1.00 85.25 760 GLU A O 1
ATOM 5814 N N . TRP A 1 761 ? 22.058 -0.513 -29.873 1.00 86.75 761 TRP A N 1
ATOM 5815 C CA . TRP A 1 761 ? 20.918 0.323 -29.501 1.00 86.75 761 TRP A CA 1
ATOM 5816 C C . TRP A 1 761 ? 19.967 -0.411 -28.566 1.00 86.75 761 TRP A C 1
ATOM 5818 O O . TRP A 1 761 ? 19.334 -1.371 -29.006 1.00 86.75 761 TRP A O 1
ATOM 5828 N N . PRO A 1 762 ? 19.773 0.034 -27.326 1.00 88.38 762 PRO A N 1
ATOM 5829 C CA . PRO A 1 762 ? 18.840 -0.637 -26.437 1.00 88.38 762 PRO A CA 1
ATOM 5830 C C . PRO A 1 762 ? 17.376 -0.249 -26.750 1.00 88.38 762 PRO A C 1
ATOM 5832 O O . PRO A 1 762 ? 17.096 0.682 -27.517 1.00 88.38 762 PRO A O 1
ATOM 5835 N N . SER A 1 763 ? 16.408 -0.947 -26.155 1.00 91.75 763 SER A N 1
ATOM 5836 C CA . SER A 1 763 ? 14.967 -0.765 -26.421 1.00 91.75 763 SER A CA 1
ATOM 5837 C C . SER A 1 763 ? 14.457 0.664 -26.159 1.00 91.75 763 SER A C 1
ATOM 5839 O O . SER A 1 763 ? 13.582 1.146 -26.881 1.00 91.75 763 SER A O 1
ATOM 5841 N N . VAL A 1 764 ? 15.015 1.386 -25.179 1.00 91.12 764 VAL A N 1
ATOM 5842 C CA . VAL A 1 764 ? 14.632 2.777 -24.842 1.00 91.12 764 VAL A CA 1
ATOM 5843 C C . VAL A 1 764 ? 14.885 3.778 -25.969 1.00 91.12 764 VAL A C 1
ATOM 5845 O O . VAL A 1 764 ? 14.212 4.805 -26.026 1.00 91.12 764 VAL A O 1
ATOM 5848 N N . VAL A 1 765 ? 15.811 3.493 -26.891 1.00 89.50 765 VAL A N 1
ATOM 5849 C CA . VAL A 1 765 ? 16.083 4.361 -28.052 1.00 89.50 765 VAL A CA 1
ATOM 5850 C C . VAL A 1 765 ? 15.515 3.815 -29.363 1.00 89.50 765 VAL A C 1
ATOM 5852 O O . VAL A 1 765 ? 15.526 4.523 -30.376 1.00 89.50 765 VAL A O 1
ATOM 5855 N N . ALA A 1 766 ? 14.992 2.587 -29.353 1.00 92.62 766 ALA A N 1
ATOM 5856 C CA . ALA A 1 766 ? 14.399 1.957 -30.522 1.00 92.62 766 ALA A CA 1
ATOM 5857 C C . ALA A 1 766 ? 13.162 2.748 -31.004 1.00 92.62 766 ALA A C 1
ATOM 5859 O O . ALA A 1 766 ? 12.282 3.073 -30.197 1.00 92.62 766 ALA A O 1
ATOM 5860 N N . PRO A 1 767 ? 13.049 3.061 -32.311 1.00 95.06 767 PRO A N 1
ATOM 5861 C CA . PRO A 1 767 ? 11.888 3.763 -32.850 1.00 95.06 767 PRO A CA 1
ATOM 5862 C C . PRO A 1 767 ? 10.581 3.024 -32.567 1.00 95.06 767 PRO A C 1
ATOM 5864 O O . PRO A 1 767 ? 10.549 1.793 -32.593 1.00 95.06 767 PRO A O 1
ATOM 5867 N N . LEU A 1 768 ? 9.493 3.770 -32.370 1.00 97.62 768 LEU A N 1
ATOM 5868 C CA . LEU A 1 768 ? 8.157 3.185 -32.293 1.00 97.62 768 LEU A CA 1
ATOM 5869 C C . LEU A 1 768 ? 7.800 2.629 -33.670 1.00 97.62 768 LEU A C 1
ATOM 5871 O O . LEU A 1 768 ? 7.708 3.391 -34.634 1.00 97.62 768 LEU A O 1
ATOM 5875 N N . LEU A 1 769 ? 7.623 1.318 -33.769 1.00 97.75 769 LEU A N 1
ATOM 5876 C CA . LEU A 1 769 ? 7.185 0.627 -34.971 1.00 97.75 769 LEU A CA 1
ATOM 5877 C C . LEU A 1 769 ? 5.660 0.563 -34.977 1.00 97.75 769 LEU A C 1
ATOM 5879 O O . LEU A 1 769 ? 5.052 0.178 -33.982 1.00 97.75 769 LEU A O 1
ATOM 5883 N N . VAL A 1 770 ? 5.047 0.915 -36.101 1.00 98.06 770 VAL A N 1
ATOM 5884 C CA . VAL A 1 770 ? 3.596 0.855 -36.279 1.00 98.06 770 VAL A CA 1
ATOM 5885 C C . VAL A 1 770 ? 3.291 0.046 -37.525 1.00 98.06 770 VAL A C 1
ATOM 5887 O O . VAL A 1 770 ? 3.763 0.386 -38.617 1.00 98.06 770 VAL A O 1
ATOM 5890 N N . ARG A 1 771 ? 2.485 -1.007 -37.374 1.00 97.44 771 ARG A N 1
ATOM 5891 C CA . ARG A 1 771 ? 1.982 -1.813 -38.486 1.00 97.44 771 ARG A CA 1
ATOM 5892 C C . ARG A 1 771 ? 0.480 -1.630 -38.641 1.00 97.44 771 ARG A C 1
ATOM 5894 O O . ARG A 1 771 ? -0.288 -1.872 -37.721 1.00 97.44 771 ARG A O 1
ATOM 5901 N N . PHE A 1 772 ? 0.070 -1.252 -39.841 1.00 97.38 772 PHE A N 1
ATOM 5902 C CA . PHE A 1 772 ? -1.319 -1.128 -40.253 1.00 97.38 772 PHE A CA 1
ATOM 5903 C C . PHE A 1 772 ? -1.691 -2.286 -41.169 1.00 97.38 772 PHE A C 1
ATOM 5905 O O . PHE A 1 772 ? -0.956 -2.596 -42.113 1.00 97.38 772 PHE A O 1
ATOM 5912 N N . ARG A 1 773 ? -2.862 -2.875 -40.935 1.00 96.00 773 ARG A N 1
ATOM 5913 C CA . ARG A 1 773 ? -3.438 -3.927 -41.771 1.00 96.00 773 ARG A CA 1
ATOM 5914 C C . ARG A 1 773 ? -4.831 -3.518 -42.218 1.00 96.00 773 ARG A C 1
ATOM 5916 O O . ARG A 1 773 ? -5.741 -3.365 -41.409 1.00 96.00 773 ARG A O 1
ATOM 5923 N N . CYS A 1 774 ? -4.993 -3.385 -43.525 1.00 93.81 774 CYS A N 1
ATOM 5924 C CA . CYS A 1 774 ? -6.275 -3.188 -44.176 1.00 93.81 774 CYS A CA 1
ATOM 5925 C C . CYS A 1 774 ? -6.674 -4.494 -44.857 1.00 93.81 774 CYS A C 1
ATOM 5927 O O . CYS A 1 774 ? -5.964 -4.965 -45.750 1.00 93.81 774 CYS A O 1
ATOM 5929 N N . TYR A 1 775 ? -7.788 -5.092 -44.442 1.00 92.62 775 TYR A N 1
ATOM 5930 C CA . TYR A 1 775 ? -8.270 -6.324 -45.058 1.00 92.62 775 TYR A CA 1
ATOM 5931 C C . TYR A 1 775 ? -9.111 -6.009 -46.302 1.00 92.62 775 TYR A C 1
ATOM 5933 O O . TYR A 1 775 ? -9.902 -5.061 -46.290 1.00 92.62 775 TYR A O 1
ATOM 5941 N N . PRO A 1 776 ? -8.957 -6.784 -47.390 1.00 89.81 776 PRO A N 1
ATOM 5942 C CA . PRO A 1 776 ? -9.627 -6.486 -48.645 1.00 89.81 776 PRO A CA 1
ATOM 5943 C C . PRO A 1 776 ? -11.141 -6.697 -48.545 1.00 89.81 776 PRO A C 1
ATOM 5945 O O . PRO A 1 776 ? -11.601 -7.746 -48.098 1.00 89.81 776 PRO A O 1
ATOM 5948 N N . ARG A 1 777 ? -11.910 -5.735 -49.065 1.00 85.62 777 ARG A N 1
ATOM 5949 C CA . ARG A 1 777 ? -13.371 -5.822 -49.260 1.00 85.62 777 ARG A CA 1
ATOM 5950 C C . ARG A 1 777 ? -13.783 -5.952 -50.736 1.00 85.62 777 ARG A C 1
ATOM 5952 O O . ARG A 1 777 ? -14.955 -5.814 -51.069 1.00 85.62 777 ARG A O 1
ATOM 5959 N N . GLY A 1 778 ? -12.825 -6.210 -51.633 1.00 73.00 778 GLY A N 1
ATOM 5960 C CA . GLY A 1 778 ? -13.017 -6.341 -53.087 1.00 73.00 778 GLY A CA 1
ATOM 5961 C C . GLY A 1 778 ? -12.310 -5.238 -53.887 1.00 73.00 778 GLY A C 1
ATOM 5962 O O . GLY A 1 778 ? -11.453 -4.542 -53.356 1.00 73.00 778 GLY A O 1
ATOM 5963 N N . ASP A 1 779 ? -12.692 -5.040 -55.154 1.00 66.44 779 ASP A N 1
ATOM 5964 C CA . ASP A 1 779 ? -12.048 -4.089 -56.090 1.00 66.44 779 ASP A CA 1
ATOM 5965 C C . ASP A 1 779 ? -12.470 -2.615 -55.885 1.00 66.44 779 ASP A C 1
ATOM 5967 O O . ASP A 1 779 ? -12.535 -1.822 -56.829 1.00 66.44 779 ASP A O 1
ATOM 5971 N N . PHE A 1 780 ? -12.816 -2.228 -54.656 1.00 70.81 780 PHE A N 1
ATOM 5972 C CA . PHE A 1 780 ? -13.183 -0.847 -54.347 1.00 70.81 780 PHE A CA 1
ATOM 5973 C C . PHE A 1 780 ? -11.947 0.067 -54.386 1.00 70.81 780 PHE A C 1
ATOM 5975 O O . PHE A 1 780 ? -10.832 -0.346 -54.077 1.00 70.81 780 PHE A O 1
ATOM 5982 N N . VAL A 1 781 ? -12.145 1.336 -54.748 1.00 69.31 781 VAL A N 1
ATOM 5983 C CA . VAL A 1 781 ? -11.073 2.342 -54.791 1.00 69.31 781 VAL A CA 1
ATOM 5984 C C . VAL A 1 781 ? -11.127 3.181 -53.517 1.00 69.31 781 VAL A C 1
ATOM 5986 O O . VAL A 1 781 ? -12.183 3.714 -53.185 1.00 69.31 781 VAL A O 1
ATOM 5989 N N . GLY A 1 782 ? -10.003 3.292 -52.807 1.00 73.81 782 GLY A N 1
ATOM 5990 C CA . GLY A 1 782 ? -9.856 4.201 -51.667 1.00 73.81 782 GLY A CA 1
ATOM 5991 C C . GLY A 1 782 ? -9.627 5.640 -52.135 1.00 73.81 782 GLY A C 1
ATOM 5992 O O . GLY A 1 782 ? -8.881 5.869 -53.089 1.00 73.81 782 GLY A O 1
ATOM 5993 N N . PHE A 1 783 ? -10.270 6.609 -51.477 1.00 79.31 783 PHE A N 1
ATOM 5994 C CA . PHE A 1 783 ? -10.192 8.034 -51.843 1.00 79.31 783 PHE A CA 1
ATOM 5995 C C . PHE A 1 783 ? -9.503 8.918 -50.796 1.00 79.31 783 PHE A C 1
ATOM 5997 O O . PHE A 1 783 ? -9.177 10.067 -51.095 1.00 79.31 783 PHE A O 1
ATOM 6004 N N . ASN A 1 784 ? -9.272 8.402 -49.589 1.00 87.62 784 ASN A N 1
ATOM 6005 C CA . ASN A 1 784 ? -8.605 9.141 -48.523 1.00 87.62 784 ASN A CA 1
ATOM 6006 C C . ASN A 1 784 ? -7.087 9.104 -48.715 1.00 87.62 784 ASN A C 1
ATOM 6008 O O . ASN A 1 784 ? -6.500 8.038 -48.887 1.00 87.62 784 ASN A O 1
ATOM 6012 N N . GLY A 1 785 ? -6.465 10.281 -48.701 1.00 88.19 785 GLY A N 1
ATOM 6013 C CA . GLY A 1 785 ? -5.019 10.437 -48.810 1.00 88.19 785 GLY A CA 1
ATOM 6014 C C . GLY A 1 785 ? -4.416 10.891 -47.487 1.00 88.19 785 GLY A C 1
ATOM 6015 O O . GLY A 1 785 ? -4.986 11.737 -46.805 1.00 88.19 785 GLY A O 1
ATOM 6016 N N . PHE A 1 786 ? -3.243 10.368 -47.157 1.00 92.69 786 PHE A N 1
ATOM 6017 C CA . PHE A 1 786 ? -2.474 10.719 -45.971 1.00 92.69 786 PHE A CA 1
ATOM 6018 C C . PHE A 1 786 ? -1.492 11.847 -46.275 1.00 92.69 786 PHE A C 1
ATOM 6020 O O . PHE A 1 786 ? -0.856 11.875 -47.339 1.00 92.69 786 PHE A O 1
ATOM 6027 N N . GLN A 1 787 ? -1.347 12.762 -45.318 1.00 93.62 787 GLN A N 1
ATOM 6028 C CA . GLN A 1 787 ? -0.292 13.760 -45.326 1.00 93.62 787 GLN A CA 1
ATOM 6029 C C . GLN A 1 787 ? 1.028 13.110 -44.891 1.00 93.62 787 GLN A C 1
ATOM 6031 O O . GLN A 1 787 ? 1.105 12.415 -43.876 1.00 93.62 787 GLN A O 1
ATOM 6036 N N . VAL A 1 788 ? 2.074 13.331 -45.685 1.00 93.50 788 VAL A N 1
ATOM 6037 C CA . VAL A 1 788 ? 3.407 12.771 -45.442 1.00 93.50 788 VAL A CA 1
ATOM 6038 C C . VAL A 1 788 ? 4.486 13.828 -45.637 1.00 93.50 788 VAL A C 1
ATOM 6040 O O . VAL A 1 788 ? 4.287 14.818 -46.349 1.00 93.50 788 VAL A O 1
ATOM 6043 N N . GLN A 1 789 ? 5.650 13.580 -45.043 1.00 93.00 789 GLN A N 1
ATOM 6044 C CA . GLN A 1 789 ? 6.879 14.324 -45.285 1.00 93.00 789 GLN A CA 1
ATOM 6045 C C . GLN A 1 789 ? 7.893 13.448 -46.024 1.00 93.00 789 GLN A C 1
ATOM 6047 O O . GLN A 1 789 ? 8.088 12.289 -45.662 1.00 93.00 789 GLN A O 1
ATOM 6052 N N . ILE A 1 790 ? 8.570 13.987 -47.042 1.00 92.19 790 ILE A N 1
ATOM 6053 C CA . ILE A 1 790 ? 9.679 13.289 -47.706 1.00 92.19 790 ILE A CA 1
ATOM 6054 C C . ILE A 1 790 ? 10.954 13.571 -46.907 1.00 92.19 790 ILE A C 1
ATOM 6056 O O . ILE A 1 790 ? 11.570 14.626 -47.077 1.00 92.19 790 ILE A O 1
ATOM 6060 N N . MET A 1 791 ? 11.361 12.627 -46.057 1.00 90.50 791 MET A N 1
ATOM 6061 C CA . MET A 1 791 ? 12.513 12.798 -45.159 1.00 90.50 791 MET A CA 1
ATOM 6062 C C . MET A 1 791 ? 13.835 12.915 -45.922 1.00 90.50 791 MET A C 1
ATOM 6064 O O . MET A 1 791 ? 14.726 13.673 -45.532 1.00 90.50 791 MET A O 1
ATOM 6068 N N . VAL A 1 792 ? 13.928 12.219 -47.058 1.00 88.31 792 VAL A N 1
ATOM 6069 C CA . VAL A 1 792 ? 15.112 12.186 -47.920 1.00 88.31 792 VAL A CA 1
ATOM 6070 C C . VAL A 1 792 ? 14.702 12.473 -49.369 1.00 88.31 792 VAL A C 1
ATOM 6072 O O . VAL A 1 792 ? 14.281 11.572 -50.086 1.00 88.31 792 VAL A O 1
ATOM 6075 N N . PRO A 1 793 ? 14.782 13.732 -49.838 1.00 84.88 793 PRO A N 1
ATOM 6076 C CA . PRO A 1 793 ? 14.302 14.095 -51.178 1.00 84.88 793 PRO A CA 1
ATOM 6077 C C . PRO A 1 793 ? 15.188 13.583 -52.319 1.00 84.88 793 PRO A C 1
ATOM 6079 O O . PRO A 1 793 ? 14.735 13.422 -53.450 1.00 84.88 793 PRO A O 1
ATOM 6082 N N . SER A 1 794 ? 16.468 13.358 -52.034 1.00 85.94 794 SER A N 1
ATOM 6083 C CA . SER A 1 794 ? 17.495 12.967 -53.001 1.00 85.94 794 SER A CA 1
ATOM 6084 C C . SER A 1 794 ? 17.610 11.457 -53.214 1.00 85.94 794 SER A C 1
ATOM 6086 O O . SER A 1 794 ? 18.314 11.020 -54.124 1.00 85.94 794 SER A O 1
ATOM 6088 N N . SER A 1 795 ? 16.932 10.650 -52.397 1.00 88.62 795 SER A N 1
ATOM 6089 C CA . SER A 1 795 ? 17.060 9.196 -52.391 1.00 88.62 795 SER A CA 1
ATOM 6090 C C . SER A 1 795 ? 15.756 8.534 -51.964 1.00 88.62 795 SER A C 1
ATOM 6092 O O . SER A 1 795 ? 15.020 9.049 -51.137 1.00 88.62 795 SER A O 1
ATOM 6094 N N . ASN A 1 796 ? 15.474 7.346 -52.494 1.00 86.88 796 ASN A N 1
ATOM 6095 C CA . ASN A 1 796 ? 14.322 6.543 -52.074 1.00 86.88 796 ASN A CA 1
ATOM 6096 C C . ASN A 1 796 ? 14.620 5.650 -50.852 1.00 86.88 796 ASN A C 1
ATOM 6098 O O . ASN A 1 796 ? 13.856 4.730 -50.556 1.00 86.88 796 ASN A O 1
ATOM 6102 N N . VAL A 1 797 ? 15.772 5.864 -50.225 1.00 89.88 797 VAL A N 1
ATOM 6103 C CA . VAL A 1 797 ? 16.290 5.174 -49.044 1.00 89.88 797 VAL A CA 1
ATOM 6104 C C . VAL A 1 797 ? 17.020 6.192 -48.156 1.00 89.88 797 VAL A C 1
ATOM 6106 O O . VAL A 1 797 ? 17.500 7.180 -48.716 1.00 89.88 797 VAL A O 1
ATOM 6109 N N . PRO A 1 798 ? 17.167 5.951 -46.841 1.00 91.38 798 PRO A N 1
ATOM 6110 C CA . PRO A 1 798 ? 16.619 4.826 -46.076 1.00 91.38 798 PRO A CA 1
ATOM 6111 C C . PRO A 1 798 ? 15.086 4.799 -46.048 1.00 91.38 798 PRO A C 1
ATOM 6113 O O . PRO A 1 798 ? 14.413 5.808 -46.248 1.00 91.38 798 PRO A O 1
ATOM 6116 N N . SER A 1 799 ? 14.530 3.598 -45.888 1.00 93.50 799 SER A N 1
ATOM 6117 C CA . SER A 1 799 ? 13.081 3.387 -45.911 1.00 93.50 799 SER A CA 1
ATOM 6118 C C . SER A 1 799 ? 12.467 3.818 -44.574 1.00 93.50 799 SER A C 1
ATOM 6120 O O . SER A 1 799 ? 12.722 3.169 -43.562 1.00 93.50 799 SER A O 1
ATOM 6122 N N . TYR A 1 800 ? 11.636 4.859 -44.578 1.00 93.94 800 TYR A N 1
ATOM 6123 C CA . TYR A 1 800 ? 10.779 5.236 -43.440 1.00 93.94 800 TYR A CA 1
ATOM 6124 C C . TYR A 1 800 ? 9.489 4.423 -43.398 1.00 93.94 800 TYR A C 1
ATOM 6126 O O . TYR A 1 800 ? 8.899 4.231 -42.338 1.00 93.94 800 TYR A O 1
ATOM 6134 N N . ARG A 1 801 ? 9.090 3.895 -44.557 1.00 94.19 801 ARG A N 1
ATOM 6135 C CA . ARG A 1 801 ? 7.963 2.985 -44.708 1.00 94.19 801 ARG A CA 1
ATOM 6136 C C . ARG A 1 801 ? 8.316 1.793 -45.579 1.00 94.19 801 ARG A C 1
ATOM 6138 O O . ARG A 1 801 ? 9.078 1.920 -46.543 1.00 94.19 801 ARG A O 1
ATOM 6145 N N . VAL A 1 802 ? 7.688 0.663 -45.286 1.00 95.38 802 VAL A N 1
ATOM 6146 C CA . VAL A 1 802 ? 7.647 -0.533 -46.135 1.00 95.38 802 VAL A CA 1
ATOM 6147 C C . VAL A 1 802 ? 6.205 -1.025 -46.212 1.00 95.38 802 VAL A C 1
ATOM 6149 O O . VAL A 1 802 ? 5.474 -0.939 -45.229 1.00 95.38 802 VAL A O 1
ATOM 6152 N N . PHE A 1 803 ? 5.743 -1.459 -47.383 1.00 93.81 803 PHE A N 1
ATOM 6153 C CA . PHE A 1 803 ? 4.325 -1.753 -47.586 1.00 93.81 803 PHE A CA 1
ATOM 6154 C C . PHE A 1 803 ? 4.041 -2.686 -48.768 1.00 93.81 803 PHE A C 1
ATOM 6156 O O . PHE A 1 803 ? 4.845 -2.829 -49.692 1.00 93.81 803 PHE A O 1
ATOM 6163 N N . SER A 1 804 ? 2.831 -3.238 -48.748 1.00 91.00 804 SER A N 1
ATOM 6164 C CA . SER A 1 804 ? 2.172 -3.977 -49.827 1.00 91.00 804 SER A CA 1
ATOM 6165 C C . SER A 1 804 ? 0.737 -3.486 -49.951 1.00 91.00 804 SER A C 1
ATOM 6167 O O . SER A 1 804 ? 0.088 -3.253 -48.934 1.00 91.00 804 SER A O 1
ATOM 6169 N N . PHE A 1 805 ? 0.221 -3.315 -51.165 1.00 86.94 805 PHE A N 1
ATOM 6170 C CA . PHE A 1 805 ? -1.190 -2.992 -51.373 1.00 86.94 805 PHE A CA 1
ATOM 6171 C C . PHE A 1 805 ? -1.731 -3.588 -52.677 1.00 86.94 805 PHE A C 1
ATOM 6173 O O . PHE A 1 805 ? -1.019 -3.661 -53.679 1.00 86.94 805 PHE A O 1
ATOM 6180 N N . GLY A 1 806 ? -2.999 -3.998 -52.657 1.00 80.88 806 GLY A N 1
ATOM 6181 C CA . GLY A 1 806 ? -3.678 -4.615 -53.798 1.00 80.88 806 GLY A CA 1
ATOM 6182 C C . GLY A 1 806 ? -4.384 -3.619 -54.726 1.00 80.88 806 GLY A C 1
ATOM 6183 O O . GLY A 1 806 ? -4.509 -2.430 -54.426 1.00 80.88 806 GLY A O 1
ATOM 6184 N N . GLY A 1 807 ? -4.898 -4.115 -55.854 1.00 74.94 807 GLY A N 1
ATOM 6185 C CA . GLY A 1 807 ? -5.741 -3.347 -56.784 1.00 74.94 807 GLY A CA 1
ATOM 6186 C C . GLY A 1 807 ? -5.010 -2.745 -57.998 1.00 74.94 807 GLY A C 1
ATOM 6187 O O . GLY A 1 807 ? -3.804 -2.900 -58.168 1.00 74.94 807 GLY A O 1
ATOM 6188 N N . ASN A 1 808 ? -5.770 -2.094 -58.896 1.00 61.38 808 ASN A N 1
ATOM 6189 C CA . ASN A 1 808 ? -5.296 -1.477 -60.155 1.00 61.38 808 ASN A CA 1
ATOM 6190 C C . ASN A 1 808 ? -4.459 -2.403 -61.073 1.00 61.38 808 ASN A C 1
ATOM 6192 O O . ASN A 1 808 ? -3.469 -1.983 -61.672 1.00 61.38 808 ASN A O 1
ATOM 6196 N N . GLY A 1 809 ? -4.898 -3.656 -61.240 1.00 61.84 809 GLY A N 1
ATOM 6197 C CA . GLY A 1 809 ? -4.284 -4.627 -62.159 1.00 61.84 809 GLY A CA 1
ATOM 6198 C C . GLY A 1 809 ? -3.330 -5.640 -61.511 1.00 61.84 809 GLY A C 1
ATOM 6199 O O . GLY A 1 809 ? -2.721 -6.415 -62.246 1.00 61.84 809 GLY A O 1
ATOM 6200 N N . GLY A 1 810 ? -3.222 -5.651 -60.176 1.00 65.81 810 GLY A N 1
ATOM 6201 C CA . GLY A 1 810 ? -2.567 -6.701 -59.382 1.00 65.81 810 GLY A CA 1
ATOM 6202 C C . GLY A 1 810 ? -3.535 -7.477 -58.480 1.00 65.81 810 GLY A C 1
ATOM 6203 O O . GLY A 1 810 ? -4.713 -7.129 -58.394 1.00 65.81 810 GLY A O 1
ATOM 6204 N N . ASP A 1 811 ? -3.023 -8.515 -57.811 1.00 77.44 811 ASP A N 1
ATOM 6205 C CA . ASP A 1 811 ? -3.777 -9.340 -56.857 1.00 77.44 811 ASP A CA 1
ATOM 6206 C C . ASP A 1 811 ? -4.162 -8.556 -55.586 1.00 77.44 811 ASP A C 1
ATOM 6208 O O . ASP A 1 811 ? -3.557 -7.533 -55.250 1.00 77.44 811 ASP A O 1
ATOM 6212 N N . LEU A 1 812 ? -5.186 -9.036 -54.872 1.00 86.19 812 LEU A N 1
ATOM 6213 C CA . LEU A 1 812 ? -5.538 -8.528 -53.543 1.00 86.19 812 LEU A CA 1
ATOM 6214 C C . LEU A 1 812 ? -4.408 -8.828 -52.554 1.00 86.19 812 LEU A C 1
ATOM 6216 O O . LEU A 1 812 ? -3.805 -9.900 -52.599 1.00 86.19 812 LEU A O 1
ATOM 6220 N N . VAL A 1 813 ? -4.172 -7.911 -51.618 1.00 87.94 813 VAL A N 1
ATOM 6221 C CA . VAL A 1 813 ? -3.236 -8.137 -50.511 1.00 87.94 813 VAL A CA 1
ATOM 6222 C C . VAL A 1 813 ? -4.036 -8.530 -49.282 1.00 87.94 813 VAL A C 1
ATOM 6224 O O . VAL A 1 813 ? -4.830 -7.739 -48.782 1.00 87.94 813 VAL A O 1
ATOM 6227 N N . VAL A 1 814 ?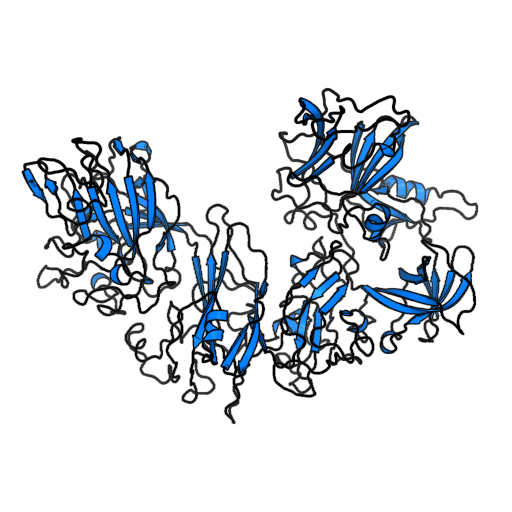 -3.834 -9.747 -48.783 1.00 89.88 814 VAL A N 1
ATOM 6228 C CA . VAL A 1 814 ? -4.450 -10.185 -47.525 1.00 89.88 814 VAL A CA 1
ATOM 6229 C C . VAL A 1 814 ? -3.380 -10.171 -46.435 1.00 89.88 814 VAL A C 1
ATOM 6231 O O . VAL A 1 814 ? -2.429 -10.945 -46.553 1.00 89.88 814 VAL A O 1
ATOM 6234 N N . PRO A 1 815 ? -3.502 -9.315 -45.402 1.00 91.88 815 PRO A N 1
ATOM 6235 C CA . PRO A 1 815 ? -2.554 -9.275 -44.291 1.00 91.88 815 PRO A CA 1
ATOM 6236 C C . PRO A 1 815 ? -2.285 -10.655 -43.681 1.00 91.88 815 PRO A C 1
ATOM 6238 O O . PRO A 1 815 ? -3.186 -11.490 -43.616 1.00 91.88 815 PRO A O 1
ATOM 6241 N N . ASP A 1 816 ? -1.034 -10.885 -43.270 1.00 86.06 816 ASP A N 1
ATOM 6242 C CA . ASP A 1 816 ? -0.551 -12.110 -42.609 1.00 86.06 816 ASP A CA 1
ATOM 6243 C C . ASP A 1 816 ? -0.688 -13.410 -43.439 1.00 86.06 816 ASP A C 1
ATOM 6245 O O . ASP A 1 816 ? -0.458 -14.511 -42.936 1.00 86.06 816 ASP A O 1
ATOM 6249 N N . ILE A 1 817 ? -1.009 -13.309 -44.739 1.00 87.06 817 ILE A N 1
ATOM 6250 C CA . ILE A 1 817 ? -1.026 -14.446 -45.670 1.00 87.06 817 ILE A CA 1
ATOM 6251 C C . ILE A 1 817 ? 0.233 -14.439 -46.561 1.00 87.06 817 ILE A C 1
ATOM 6253 O O . ILE A 1 817 ? 0.521 -13.425 -47.215 1.00 87.06 817 ILE A O 1
ATOM 6257 N N . PRO A 1 818 ? 0.971 -15.569 -46.649 1.00 78.94 818 PRO A N 1
ATOM 6258 C CA . PRO A 1 818 ? 2.163 -15.686 -47.489 1.00 78.94 818 PRO A CA 1
ATOM 6259 C C . PRO A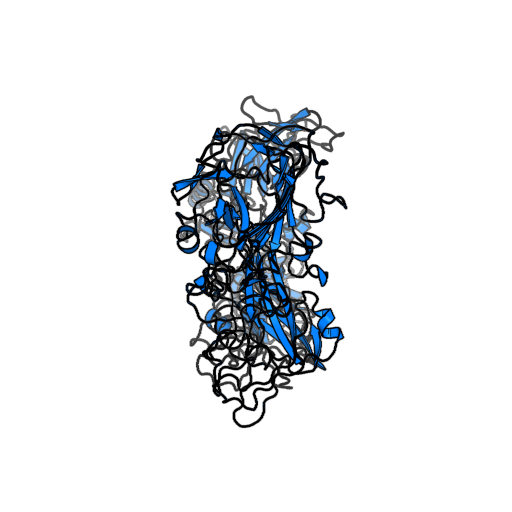 1 818 ? 1.934 -15.301 -48.960 1.00 78.94 818 PRO A C 1
ATOM 6261 O O . PRO A 1 818 ? 0.843 -15.468 -49.500 1.00 78.94 818 PRO A O 1
ATOM 6264 N N . GLN A 1 819 ? 3.004 -14.846 -49.622 1.00 65.62 819 GLN A N 1
ATOM 6265 C CA . GLN A 1 819 ? 3.075 -14.389 -51.027 1.00 65.62 819 GLN A CA 1
ATOM 6266 C C . GLN A 1 819 ? 2.466 -13.009 -51.343 1.00 65.62 819 GLN A C 1
ATOM 6268 O O . GLN A 1 819 ? 2.800 -12.463 -52.393 1.00 65.62 819 GLN A O 1
ATOM 6273 N N . SER A 1 820 ? 1.647 -12.408 -50.467 1.00 72.31 820 SER A N 1
ATOM 6274 C CA . SER A 1 820 ? 1.098 -11.052 -50.700 1.00 72.31 820 SER A CA 1
ATOM 6275 C C . SER A 1 820 ? 1.045 -10.138 -49.465 1.00 72.31 820 SER A C 1
ATOM 6277 O O . SER A 1 820 ? 1.184 -8.926 -49.626 1.00 72.31 820 SER A O 1
ATOM 6279 N N . GLY A 1 821 ? 0.892 -10.678 -48.246 1.00 83.81 821 GLY A N 1
ATOM 6280 C CA . GLY A 1 821 ? 0.690 -9.889 -47.019 1.00 83.81 821 GLY A CA 1
ATOM 6281 C C . GLY A 1 821 ? 1.777 -9.979 -45.948 1.00 83.81 821 GLY A C 1
ATOM 6282 O O . GLY A 1 821 ? 1.689 -9.254 -44.963 1.00 83.81 821 GLY A O 1
ATOM 6283 N N . THR A 1 822 ? 2.792 -10.831 -46.113 1.00 90.88 822 THR A N 1
ATOM 6284 C CA . THR A 1 822 ? 3.871 -11.016 -45.117 1.00 90.88 822 THR A CA 1
ATOM 6285 C C . THR A 1 822 ? 5.170 -10.287 -45.469 1.00 90.88 822 THR A C 1
ATOM 6287 O O . THR A 1 822 ? 6.024 -10.106 -44.607 1.00 90.88 822 THR A O 1
ATOM 6290 N N . GLU A 1 823 ? 5.320 -9.826 -46.713 1.00 91.81 823 GLU A N 1
ATOM 6291 C CA . GLU A 1 823 ? 6.520 -9.148 -47.219 1.00 91.81 823 GLU A CA 1
ATOM 6292 C C . GLU A 1 823 ? 6.152 -7.836 -47.934 1.00 91.81 823 GLU A C 1
ATOM 6294 O O . GLU A 1 823 ? 5.056 -7.745 -48.498 1.00 91.81 823 GLU A O 1
ATOM 6299 N N . PRO A 1 824 ? 7.047 -6.829 -47.973 1.00 92.06 824 PRO A N 1
ATOM 6300 C CA . PRO A 1 824 ? 6.824 -5.568 -48.673 1.00 92.06 824 PRO A CA 1
ATOM 6301 C C . PRO A 1 824 ? 7.064 -5.709 -50.185 1.00 92.06 824 PRO A C 1
ATOM 6303 O O . PRO A 1 824 ? 8.192 -5.682 -50.677 1.00 92.06 824 PRO A O 1
ATOM 6306 N N . THR A 1 825 ? 5.979 -5.820 -50.943 1.00 88.69 825 THR A N 1
ATOM 6307 C CA . THR A 1 825 ? 5.978 -6.041 -52.399 1.00 88.69 825 THR A CA 1
ATOM 6308 C C . THR A 1 825 ? 5.572 -4.798 -53.196 1.00 88.69 825 THR A C 1
ATOM 6310 O O . THR A 1 825 ? 5.818 -4.730 -54.401 1.00 88.69 825 THR A O 1
ATOM 6313 N N . GLY A 1 826 ? 5.031 -3.768 -52.536 1.00 86.88 826 GLY A N 1
ATOM 6314 C CA . GLY A 1 826 ? 4.510 -2.567 -53.188 1.00 86.88 826 GLY A CA 1
ATOM 6315 C C . GLY A 1 826 ? 3.121 -2.772 -53.777 1.00 86.88 826 GLY A C 1
ATOM 6316 O O . GLY A 1 826 ? 2.279 -3.408 -53.155 1.00 86.88 826 GLY A O 1
ATOM 6317 N N . GLY A 1 827 ? 2.860 -2.176 -54.941 1.00 79.88 827 GLY A N 1
ATOM 6318 C CA . GLY A 1 827 ? 1.551 -2.259 -55.594 1.00 79.88 827 GLY A CA 1
ATOM 6319 C C . GLY A 1 827 ? 1.507 -1.551 -56.949 1.00 79.88 827 GLY A C 1
ATOM 6320 O O . GLY A 1 827 ? 2.510 -0.997 -57.407 1.00 79.88 827 GLY A O 1
ATOM 6321 N N . PHE A 1 828 ? 0.349 -1.558 -57.612 1.00 71.50 828 PHE A N 1
ATOM 6322 C CA . PHE A 1 828 ? 0.146 -0.866 -58.890 1.00 71.50 828 PHE A CA 1
ATOM 6323 C C . PHE A 1 828 ? -0.452 0.530 -58.670 1.00 71.50 828 PHE A C 1
ATOM 6325 O O . PHE A 1 828 ? -1.559 0.687 -58.160 1.00 71.50 828 PHE A O 1
ATOM 6332 N N . ALA A 1 829 ? 0.277 1.567 -59.080 1.00 61.03 829 ALA A N 1
ATOM 6333 C CA . ALA A 1 829 ? -0.185 2.948 -59.029 1.00 61.03 829 ALA A CA 1
ATOM 6334 C C . ALA A 1 829 ? -1.317 3.202 -60.041 1.00 61.03 829 ALA A C 1
ATOM 6336 O O . ALA A 1 829 ? -1.353 2.618 -61.131 1.00 61.03 829 ALA A O 1
ATOM 6337 N N . THR A 1 830 ? -2.207 4.143 -59.714 1.00 50.28 830 THR A N 1
ATOM 6338 C CA . THR A 1 830 ? -3.282 4.616 -60.599 1.00 50.28 830 THR A CA 1
ATOM 6339 C C . THR A 1 830 ? -2.687 5.159 -61.905 1.00 50.28 830 THR A C 1
ATOM 6341 O O . THR A 1 830 ? -2.104 6.240 -61.927 1.00 50.28 830 THR A O 1
ATOM 6344 N N . GLY A 1 831 ? -2.789 4.384 -62.992 1.00 55.34 831 GLY A N 1
ATOM 6345 C CA . GLY A 1 831 ? -2.146 4.678 -64.284 1.00 55.34 831 GLY A CA 1
ATOM 6346 C C . GLY A 1 831 ? -1.224 3.578 -64.833 1.00 55.34 831 GLY A C 1
ATOM 6347 O O . GLY A 1 831 ? -0.681 3.750 -65.922 1.00 55.34 831 GLY A O 1
ATOM 6348 N N . GLY A 1 832 ? -1.067 2.449 -64.126 1.00 55.62 832 GLY A N 1
ATOM 6349 C CA . GLY A 1 832 ? -0.421 1.231 -64.644 1.00 55.62 832 GLY A CA 1
ATOM 6350 C C . GLY A 1 832 ? 1.085 1.101 -64.375 1.00 55.62 832 GLY A C 1
ATOM 6351 O O . GLY A 1 832 ? 1.728 0.223 -64.948 1.00 55.62 832 GLY A O 1
ATOM 6352 N N . GLY A 1 833 ? 1.664 1.955 -63.524 1.00 62.84 833 GLY A N 1
ATOM 6353 C CA . GLY A 1 833 ? 3.059 1.842 -63.077 1.00 62.84 833 GLY A CA 1
ATOM 6354 C C . GLY A 1 833 ? 3.187 1.050 -61.773 1.00 62.84 833 GLY A C 1
ATOM 6355 O O . GLY A 1 833 ? 2.352 1.189 -60.888 1.00 62.84 833 GLY A O 1
ATOM 6356 N N . THR A 1 834 ? 4.237 0.244 -61.614 1.00 69.44 834 THR A N 1
ATOM 6357 C CA . THR A 1 834 ? 4.536 -0.445 -60.344 1.00 69.44 834 THR A CA 1
ATOM 6358 C C . THR A 1 834 ? 5.187 0.516 -59.348 1.00 69.44 834 THR A C 1
ATOM 6360 O O . THR A 1 834 ? 6.234 1.098 -59.647 1.00 69.44 834 THR A O 1
ATOM 6363 N N . GLN A 1 835 ? 4.607 0.657 -58.159 1.00 79.38 835 GLN A N 1
ATOM 6364 C CA . GLN A 1 835 ? 5.203 1.358 -57.027 1.00 79.38 835 GLN A CA 1
ATOM 6365 C C . GLN A 1 835 ? 6.069 0.388 -56.215 1.00 79.38 835 GLN A C 1
ATOM 6367 O O . GLN A 1 835 ? 5.686 -0.754 -55.972 1.00 79.38 835 GLN A O 1
ATOM 6372 N N . ARG A 1 836 ? 7.253 0.843 -55.794 1.00 85.62 836 ARG A N 1
ATOM 6373 C CA . ARG A 1 836 ? 8.143 0.063 -54.920 1.00 85.62 836 ARG A CA 1
ATOM 6374 C C . ARG A 1 836 ? 7.500 -0.084 -53.540 1.00 85.62 836 ARG A C 1
ATOM 6376 O O . ARG A 1 836 ? 6.933 0.884 -53.049 1.00 85.62 836 ARG A O 1
ATOM 6383 N N . GLY A 1 837 ? 7.662 -1.238 -52.895 1.00 89.12 837 GLY A N 1
ATOM 6384 C CA . GLY A 1 837 ? 7.144 -1.506 -51.544 1.00 89.12 837 GLY A CA 1
ATOM 6385 C C . GLY A 1 837 ? 7.861 -0.795 -50.402 1.00 89.12 837 GLY A C 1
ATOM 6386 O O . GLY A 1 837 ? 7.847 -1.283 -49.281 1.00 89.12 837 GLY A O 1
ATOM 6387 N N . PHE A 1 838 ? 8.545 0.315 -50.669 1.00 93.00 838 PHE A N 1
ATOM 6388 C CA . PHE A 1 838 ? 9.279 1.077 -49.667 1.00 93.00 838 PHE A CA 1
ATOM 6389 C C . PHE A 1 838 ? 9.520 2.511 -50.137 1.00 93.00 838 PHE A C 1
ATOM 6391 O O . PHE A 1 838 ? 9.533 2.780 -51.344 1.00 93.00 838 PHE A O 1
ATOM 6398 N N . GLY A 1 839 ? 9.778 3.416 -49.193 1.00 91.69 839 GLY A N 1
ATOM 6399 C CA . GLY A 1 839 ? 10.184 4.780 -49.517 1.00 91.69 839 GLY A CA 1
ATOM 6400 C C . GLY A 1 839 ? 10.537 5.649 -48.303 1.00 91.69 839 GLY A C 1
ATOM 6401 O O . GLY A 1 839 ? 10.426 5.186 -47.163 1.00 91.69 839 GLY A O 1
ATOM 6402 N N . PRO A 1 840 ? 11.011 6.887 -48.548 1.00 91.94 840 PRO A N 1
ATOM 6403 C CA . PRO A 1 840 ? 11.500 7.820 -47.531 1.00 91.94 840 PRO A CA 1
ATOM 6404 C C . PRO A 1 840 ? 10.384 8.670 -46.892 1.00 91.94 840 PRO A C 1
ATOM 6406 O O . PRO A 1 840 ? 10.660 9.713 -46.300 1.00 91.94 840 PRO A O 1
ATOM 6409 N N . GLU A 1 841 ? 9.118 8.297 -47.081 1.00 92.19 841 GLU A N 1
ATOM 6410 C CA . GLU A 1 841 ? 7.976 9.070 -46.604 1.00 92.19 841 GLU A CA 1
ATOM 6411 C C . GLU A 1 841 ? 7.633 8.739 -45.147 1.00 92.19 841 GLU A C 1
ATOM 6413 O O . GLU A 1 841 ? 7.360 7.584 -44.817 1.00 92.19 841 GLU A O 1
ATOM 6418 N N . LEU A 1 842 ? 7.600 9.774 -44.306 1.00 94.19 842 LEU A N 1
ATOM 6419 C CA . LEU A 1 842 ? 7.121 9.734 -42.926 1.00 94.19 842 LEU A CA 1
ATOM 6420 C C . LEU A 1 842 ? 5.657 10.190 -42.879 1.00 94.19 842 LEU A C 1
ATOM 6422 O O . LEU A 1 842 ? 5.330 11.264 -43.388 1.00 94.19 842 LEU A O 1
ATOM 6426 N N . TYR A 1 843 ? 4.786 9.400 -42.255 1.00 95.12 843 TYR A N 1
ATOM 6427 C CA . TYR A 1 843 ? 3.377 9.754 -42.057 1.00 95.12 843 TYR A CA 1
ATOM 6428 C C . TYR A 1 843 ? 3.221 10.737 -40.907 1.00 95.12 843 TYR A C 1
ATOM 6430 O O . TYR A 1 843 ? 3.730 10.488 -39.817 1.00 95.12 843 TYR A O 1
ATOM 6438 N N . TRP A 1 844 ? 2.477 11.820 -41.118 1.00 95.44 844 TRP A N 1
ATOM 6439 C CA . TRP A 1 844 ? 2.167 12.728 -40.018 1.00 95.44 844 TRP A CA 1
ATOM 6440 C C . TRP A 1 844 ? 1.166 12.066 -39.082 1.00 95.44 844 TRP A C 1
ATOM 6442 O O . TRP A 1 844 ? 0.090 11.638 -39.511 1.00 95.44 844 TRP A O 1
ATOM 6452 N N . SER A 1 845 ? 1.545 11.970 -37.814 1.00 95.31 845 SER A N 1
ATOM 6453 C CA . SER A 1 845 ? 0.764 11.268 -36.798 1.00 95.31 845 SER A CA 1
ATOM 6454 C C . SER A 1 845 ? 0.773 12.044 -35.489 1.00 95.31 845 SER A C 1
ATOM 6456 O O . SER A 1 845 ? 1.804 12.599 -35.112 1.00 95.31 845 SER A O 1
ATOM 6458 N N . ASN A 1 846 ? -0.361 12.050 -34.797 1.00 96.12 846 ASN A N 1
ATOM 6459 C CA . ASN A 1 846 ? -0.451 12.439 -33.395 1.00 96.12 846 ASN A CA 1
ATOM 6460 C C . ASN A 1 846 ? -0.516 11.158 -32.566 1.00 96.12 846 ASN A C 1
ATOM 6462 O O . ASN A 1 846 ? -1.355 10.301 -32.841 1.00 96.12 846 ASN A O 1
ATOM 6466 N N . ILE A 1 847 ? 0.385 11.024 -31.601 1.00 97.50 847 ILE A N 1
ATOM 6467 C CA . ILE A 1 847 ? 0.495 9.848 -30.739 1.00 97.50 847 ILE A CA 1
ATOM 6468 C C . ILE A 1 847 ? 0.153 10.278 -29.322 1.00 97.50 847 ILE A C 1
ATOM 6470 O O . ILE A 1 847 ? 0.746 11.238 -28.820 1.00 97.50 847 ILE A O 1
ATOM 6474 N N . ASP A 1 848 ? -0.795 9.576 -28.714 1.00 96.94 848 ASP A N 1
ATOM 6475 C CA . ASP A 1 848 ? -1.284 9.853 -27.371 1.00 96.94 848 ASP A CA 1
ATOM 6476 C C . ASP A 1 848 ? -0.612 8.894 -26.386 1.00 96.94 848 ASP A C 1
ATOM 6478 O O . ASP A 1 848 ? -0.606 7.673 -26.576 1.00 96.94 848 ASP A O 1
ATOM 6482 N N . PHE A 1 849 ? 0.005 9.477 -25.362 1.00 97.25 849 PHE A N 1
ATOM 6483 C CA . PHE A 1 849 ? 0.782 8.791 -24.346 1.00 97.25 849 PHE A CA 1
ATOM 6484 C C . PHE A 1 849 ? 0.146 8.945 -22.975 1.00 97.25 849 PHE A C 1
ATOM 6486 O O . PHE A 1 849 ? -0.335 10.022 -22.612 1.00 97.25 849 PHE A O 1
ATOM 6493 N N . VAL A 1 850 ? 0.290 7.900 -22.171 1.00 96.56 850 VAL A N 1
ATOM 6494 C CA . VAL A 1 850 ? 0.014 7.920 -20.743 1.00 96.56 850 VAL A CA 1
ATOM 6495 C C . VAL A 1 850 ? 1.224 7.424 -19.958 1.00 96.56 850 VAL A C 1
ATOM 6497 O O . VAL A 1 850 ? 1.863 6.425 -20.294 1.00 96.56 850 VAL A O 1
ATOM 6500 N N . VAL A 1 851 ? 1.570 8.137 -18.889 1.00 95.69 851 VAL A N 1
ATOM 6501 C CA . VAL A 1 851 ? 2.579 7.685 -17.925 1.00 95.69 851 VAL A CA 1
ATOM 6502 C C . VAL A 1 851 ? 1.910 6.687 -16.986 1.00 95.69 851 VAL A C 1
ATOM 6504 O O . VAL A 1 851 ? 1.306 7.085 -15.998 1.00 95.69 851 VAL A O 1
ATOM 6507 N N . ARG A 1 852 ? 1.965 5.397 -17.331 1.00 94.69 852 ARG A N 1
ATOM 6508 C CA . ARG A 1 852 ? 1.353 4.311 -16.542 1.00 94.69 852 ARG A CA 1
ATOM 6509 C C . ARG A 1 852 ? 2.373 3.480 -15.768 1.00 94.69 852 ARG A C 1
ATOM 6511 O O . ARG A 1 852 ? 2.095 3.067 -14.647 1.00 94.69 852 ARG A O 1
ATOM 6518 N N . VAL A 1 853 ? 3.529 3.224 -16.377 1.00 95.88 853 VAL A N 1
ATOM 6519 C CA . VAL A 1 853 ? 4.567 2.338 -15.839 1.00 95.88 853 VAL A CA 1
ATOM 6520 C C . VAL A 1 853 ? 5.733 3.168 -15.317 1.00 95.88 853 VAL A C 1
ATOM 6522 O O . VAL A 1 853 ? 6.217 4.080 -15.992 1.00 95.88 853 VAL A O 1
ATOM 6525 N N . SER A 1 854 ? 6.200 2.858 -14.112 1.00 96.31 854 SER A N 1
ATOM 6526 C CA . SER A 1 854 ? 7.415 3.439 -13.540 1.00 96.31 854 SER A CA 1
ATOM 6527 C C . SER A 1 854 ? 8.300 2.346 -12.956 1.00 96.31 854 SER A C 1
ATOM 6529 O O . SER A 1 854 ? 7.793 1.469 -12.264 1.00 96.31 854 SER A O 1
ATOM 6531 N N . ARG A 1 855 ? 9.605 2.380 -13.246 1.00 95.06 855 ARG A N 1
ATOM 6532 C CA . ARG A 1 855 ? 10.571 1.391 -12.745 1.00 95.06 855 ARG A CA 1
ATOM 6533 C C . ARG A 1 855 ? 11.688 2.033 -11.946 1.00 95.06 855 ARG A C 1
ATOM 6535 O O . ARG A 1 855 ? 12.296 3.003 -12.400 1.00 95.06 855 ARG A O 1
ATOM 6542 N N . VAL A 1 856 ? 11.957 1.443 -10.793 1.00 95.12 856 VAL A N 1
ATOM 6543 C CA . VAL A 1 856 ? 13.004 1.833 -9.851 1.00 95.12 856 VAL A CA 1
ATOM 6544 C C . VAL A 1 856 ? 13.963 0.670 -9.713 1.00 95.12 856 VAL A C 1
ATOM 6546 O O . VAL A 1 856 ? 13.532 -0.480 -9.681 1.00 95.12 856 VAL A O 1
ATOM 6549 N N . PHE A 1 857 ? 15.248 0.967 -9.627 1.00 95.06 857 PHE A N 1
ATOM 6550 C CA . PHE A 1 857 ? 16.287 -0.026 -9.405 1.00 95.06 857 PHE A CA 1
ATOM 6551 C C . PHE A 1 857 ? 17.054 0.342 -8.146 1.00 95.06 857 PHE A C 1
ATOM 6553 O O . PHE A 1 857 ? 17.244 1.531 -7.871 1.00 95.06 857 PHE A O 1
ATOM 6560 N N . THR A 1 858 ? 17.497 -0.667 -7.407 1.00 95.75 858 THR A N 1
ATOM 6561 C CA . THR A 1 858 ? 18.372 -0.457 -6.256 1.00 95.75 858 THR A CA 1
ATOM 6562 C C . THR A 1 858 ? 19.846 -0.514 -6.655 1.00 95.75 858 THR A C 1
ATOM 6564 O O . THR A 1 858 ? 20.186 -1.012 -7.735 1.00 95.75 858 THR A O 1
ATOM 6567 N N . HIS A 1 859 ? 20.741 -0.081 -5.769 1.00 92.88 859 HIS A N 1
ATOM 6568 C CA . HIS A 1 859 ? 22.124 -0.563 -5.791 1.00 92.88 859 HIS A CA 1
ATOM 6569 C C . HIS A 1 859 ? 22.188 -2.074 -5.461 1.00 92.88 859 HIS A C 1
ATOM 6571 O O . HIS A 1 859 ? 21.153 -2.717 -5.237 1.00 92.88 859 HIS A O 1
ATOM 6577 N N . ILE A 1 860 ? 23.383 -2.665 -5.470 1.00 93.31 860 ILE A N 1
ATOM 6578 C CA . ILE A 1 860 ? 23.561 -4.082 -5.136 1.00 93.31 860 ILE A CA 1
ATOM 6579 C C . ILE A 1 860 ? 23.719 -4.245 -3.622 1.00 93.31 860 ILE A C 1
ATOM 6581 O O . ILE A 1 860 ? 24.570 -3.610 -3.012 1.00 93.31 860 ILE A O 1
ATOM 6585 N N . PHE A 1 861 ? 22.964 -5.171 -3.040 1.00 92.44 861 PHE A N 1
ATOM 6586 C CA . PHE A 1 861 ? 23.079 -5.560 -1.640 1.00 92.44 861 PHE A CA 1
ATOM 6587 C C . PHE A 1 861 ? 23.843 -6.875 -1.503 1.00 92.44 861 PHE A C 1
ATOM 6589 O O . PHE A 1 861 ? 23.708 -7.783 -2.331 1.00 92.44 861 PHE A O 1
ATOM 6596 N N . ALA A 1 862 ? 24.626 -7.002 -0.436 1.00 89.81 862 ALA A N 1
ATOM 6597 C CA . ALA A 1 862 ? 25.248 -8.265 -0.064 1.00 89.81 862 ALA A CA 1
ATOM 6598 C C . ALA A 1 862 ? 24.227 -9.209 0.590 1.00 89.81 862 ALA A C 1
ATOM 6600 O O . ALA A 1 862 ? 23.326 -8.778 1.297 1.00 89.81 862 ALA A O 1
ATOM 6601 N N . LEU A 1 863 ? 24.386 -10.515 0.383 1.00 87.69 863 LEU A N 1
ATOM 6602 C CA . LEU A 1 863 ? 23.689 -11.552 1.158 1.00 87.69 863 LEU A CA 1
ATOM 6603 C C . LEU A 1 863 ? 24.532 -12.047 2.328 1.00 87.69 863 LEU A C 1
ATOM 6605 O O . LEU A 1 863 ? 24.006 -12.710 3.219 1.00 87.69 863 LEU A O 1
ATOM 6609 N N . GLY A 1 864 ? 25.846 -11.792 2.271 1.00 83.50 864 GLY A N 1
ATOM 6610 C CA . GLY A 1 864 ? 26.848 -12.180 3.256 1.00 83.50 864 GLY A CA 1
ATOM 6611 C C . GLY A 1 864 ? 27.045 -13.666 3.470 1.00 83.50 864 GLY A C 1
ATOM 6612 O O . GLY A 1 864 ? 27.292 -14.118 4.591 1.00 83.50 864 GLY A O 1
ATOM 6613 N N . GLY A 1 865 ? 26.895 -14.403 2.385 1.00 86.25 865 GLY A N 1
ATOM 6614 C CA . GLY A 1 865 ? 27.041 -15.839 2.272 1.00 86.25 865 GLY A CA 1
ATOM 6615 C C . GLY A 1 865 ? 26.487 -16.270 0.921 1.00 86.25 865 GLY A C 1
ATOM 6616 O O . GLY A 1 865 ? 26.084 -15.432 0.111 1.00 86.25 865 GLY A O 1
ATOM 6617 N N . THR A 1 866 ? 26.493 -17.571 0.653 1.00 89.94 866 THR A N 1
ATOM 6618 C CA . THR A 1 866 ? 25.887 -18.079 -0.584 1.00 89.94 866 THR A CA 1
ATOM 6619 C C . THR A 1 866 ? 24.387 -18.214 -0.373 1.00 89.94 866 THR A C 1
ATOM 6621 O O . THR A 1 866 ? 23.981 -18.865 0.584 1.00 89.94 866 THR A O 1
ATOM 6624 N N . PHE A 1 867 ? 23.583 -17.608 -1.246 1.00 91.62 867 PHE A N 1
ATOM 6625 C CA . PHE A 1 867 ? 22.125 -17.633 -1.158 1.00 91.62 867 PHE A CA 1
ATOM 6626 C C . PHE A 1 867 ? 21.592 -19.065 -1.099 1.00 91.62 867 PHE A C 1
ATOM 6628 O O . PHE A 1 867 ? 21.917 -19.871 -1.975 1.00 91.62 867 PHE A O 1
ATOM 6635 N N . ASP A 1 868 ? 20.779 -19.359 -0.086 1.00 90.12 868 ASP A N 1
ATOM 6636 C CA . ASP A 1 868 ? 20.203 -20.691 0.132 1.00 90.12 868 ASP A CA 1
ATOM 6637 C C . ASP A 1 868 ? 18.676 -20.688 0.011 1.00 90.12 868 ASP A C 1
ATOM 6639 O O . ASP A 1 868 ? 18.093 -21.609 -0.558 1.00 90.12 868 ASP A O 1
ATOM 6643 N N . GLY A 1 869 ? 18.022 -19.629 0.491 1.00 88.56 869 GLY A N 1
ATOM 6644 C CA . GLY A 1 869 ? 16.575 -19.489 0.406 1.00 88.56 869 GLY A CA 1
ATOM 6645 C C . GLY A 1 869 ? 16.085 -18.126 0.872 1.00 88.56 869 GLY A C 1
ATOM 6646 O O . GLY A 1 869 ? 16.797 -17.399 1.563 1.00 88.56 869 GLY A O 1
ATOM 6647 N N . VAL A 1 870 ? 14.852 -17.793 0.496 1.00 90.06 870 VAL A N 1
ATOM 6648 C CA . VAL A 1 870 ? 14.151 -16.578 0.921 1.00 90.06 870 VAL A CA 1
ATOM 6649 C C . VAL A 1 870 ? 12.885 -16.950 1.685 1.00 90.06 870 VAL A C 1
ATOM 6651 O O . VAL A 1 870 ? 12.195 -17.915 1.358 1.00 90.06 870 VAL A O 1
ATOM 6654 N N . GLY A 1 871 ? 12.584 -16.184 2.724 1.00 86.38 871 GLY A N 1
ATOM 6655 C CA . GLY A 1 871 ? 11.321 -16.234 3.436 1.00 86.38 871 GLY A CA 1
ATOM 6656 C C . GLY A 1 871 ? 10.208 -15.497 2.690 1.00 86.38 871 GLY A C 1
ATOM 6657 O O . GLY A 1 871 ? 10.331 -15.087 1.535 1.00 86.38 871 GLY A O 1
ATOM 6658 N N . THR A 1 872 ? 9.080 -15.307 3.374 1.00 85.69 872 THR A N 1
ATOM 6659 C CA . THR A 1 872 ? 7.953 -14.558 2.802 1.00 85.69 872 THR A CA 1
ATOM 6660 C C . THR A 1 872 ? 8.324 -13.086 2.630 1.00 85.69 872 THR A C 1
ATOM 6662 O O . THR A 1 872 ? 8.771 -12.441 3.577 1.00 85.69 872 THR A O 1
ATOM 6665 N N . GLN A 1 873 ? 8.096 -12.557 1.430 1.00 89.94 873 GLN A N 1
ATOM 6666 C CA . GLN A 1 873 ? 8.243 -11.133 1.143 1.00 89.94 873 GLN A CA 1
ATOM 6667 C C . GLN A 1 873 ? 7.042 -10.362 1.701 1.00 89.94 873 GLN A C 1
ATOM 6669 O O . GLN A 1 873 ? 5.891 -10.761 1.513 1.00 89.94 873 GLN A O 1
ATOM 6674 N N . VAL A 1 874 ? 7.310 -9.246 2.367 1.00 90.75 874 VAL A N 1
ATOM 6675 C CA . VAL A 1 874 ? 6.320 -8.329 2.928 1.00 90.75 874 VAL A CA 1
ATOM 6676 C C . VAL A 1 874 ? 6.360 -7.033 2.129 1.00 90.75 874 VAL A C 1
ATOM 6678 O O . VAL A 1 874 ? 7.409 -6.404 1.995 1.00 90.75 874 VAL A O 1
ATOM 6681 N N . LEU A 1 875 ? 5.201 -6.648 1.597 1.00 90.75 875 LEU A N 1
ATOM 6682 C CA . LEU A 1 875 ? 4.974 -5.367 0.938 1.00 90.75 875 LEU A CA 1
ATOM 6683 C C . LEU A 1 875 ? 3.960 -4.581 1.765 1.00 90.75 875 LEU A C 1
ATOM 6685 O O . LEU A 1 875 ? 2.884 -5.094 2.072 1.00 90.75 875 LEU A O 1
ATOM 6689 N N . GLU A 1 876 ? 4.287 -3.342 2.112 1.00 89.69 876 GLU A N 1
ATOM 6690 C CA . GLU A 1 876 ? 3.390 -2.433 2.823 1.00 89.69 876 GLU A CA 1
ATOM 6691 C C . GLU A 1 876 ? 3.074 -1.219 1.926 1.00 89.69 876 GLU A C 1
ATOM 6693 O O . GLU A 1 876 ? 4.015 -0.607 1.427 1.00 89.69 876 GLU A O 1
ATOM 6698 N N . PRO A 1 877 ? 1.794 -0.852 1.693 1.00 85.69 877 PRO A N 1
ATOM 6699 C CA . PRO A 1 877 ? 0.598 -1.583 2.098 1.00 85.69 877 PRO A CA 1
ATOM 6700 C C . PRO A 1 877 ? 0.427 -2.885 1.299 1.00 85.69 877 PRO A C 1
ATOM 6702 O O . PRO A 1 877 ? 0.715 -2.956 0.103 1.00 85.69 877 PRO A O 1
ATOM 6705 N N . VAL A 1 878 ? -0.108 -3.909 1.970 1.00 81.31 878 VAL A N 1
ATOM 6706 C CA . VAL A 1 878 ? -0.351 -5.236 1.374 1.00 81.31 878 VAL A CA 1
ATOM 6707 C C . VAL A 1 878 ? -1.383 -5.162 0.247 1.00 81.31 878 VAL A C 1
ATOM 6709 O O . VAL A 1 878 ? -1.284 -5.877 -0.748 1.00 81.31 878 VAL A O 1
ATOM 6712 N N . VAL A 1 879 ? -2.387 -4.297 0.401 1.00 84.62 879 VAL A N 1
ATOM 6713 C CA . VAL A 1 879 ? -3.453 -4.103 -0.583 1.00 84.62 879 VAL A CA 1
ATOM 6714 C C . VAL A 1 879 ? -3.174 -2.831 -1.369 1.00 84.62 879 VAL A C 1
ATOM 6716 O O . VAL A 1 879 ? -3.130 -1.737 -0.809 1.00 84.62 879 VAL A O 1
ATOM 6719 N N . GLN A 1 880 ? -3.005 -2.991 -2.677 1.00 88.81 880 GLN A N 1
ATOM 6720 C CA . GLN A 1 880 ? -2.882 -1.883 -3.616 1.00 88.81 880 GLN A CA 1
ATOM 6721 C C . GLN A 1 880 ? -4.273 -1.414 -4.076 1.00 88.81 880 GLN A C 1
ATOM 6723 O O . GLN A 1 880 ? -5.220 -2.206 -4.052 1.00 88.81 880 GLN A O 1
ATOM 6728 N N . PRO A 1 881 ? -4.429 -0.142 -4.491 1.00 89.25 881 PRO A N 1
ATOM 6729 C CA . PRO A 1 881 ? -5.678 0.340 -5.071 1.00 89.25 881 PRO A CA 1
ATOM 6730 C C . PRO A 1 881 ? -6.172 -0.523 -6.245 1.00 89.25 881 PRO A C 1
ATOM 6732 O O . PRO A 1 881 ? -5.392 -1.086 -7.007 1.00 89.25 881 PRO A O 1
ATOM 6735 N N . ASP A 1 882 ? -7.488 -0.599 -6.434 1.00 88.19 882 ASP A N 1
ATOM 6736 C CA . ASP A 1 882 ? -8.080 -1.472 -7.449 1.00 88.19 882 ASP A CA 1
ATOM 6737 C C . ASP A 1 882 ? -7.515 -1.267 -8.866 1.00 88.19 882 ASP A C 1
ATOM 6739 O O . ASP A 1 882 ? -7.649 -0.201 -9.480 1.00 88.19 882 ASP A O 1
ATOM 6743 N N . GLY A 1 883 ? -6.986 -2.349 -9.438 1.00 88.94 883 GLY A N 1
ATOM 6744 C CA . GLY A 1 883 ? -6.444 -2.378 -10.797 1.00 88.94 883 GLY A CA 1
ATOM 6745 C C . GLY A 1 883 ? -5.099 -1.667 -10.952 1.00 88.94 883 GLY A C 1
ATOM 6746 O O . GLY A 1 883 ? -4.668 -1.461 -12.085 1.00 88.94 883 GLY A O 1
ATOM 6747 N N . THR A 1 884 ? -4.451 -1.277 -9.853 1.00 94.62 884 THR A N 1
ATOM 6748 C CA . THR A 1 884 ? -3.020 -0.967 -9.847 1.00 94.62 884 THR A CA 1
ATOM 6749 C C . THR A 1 884 ? -2.219 -2.221 -9.508 1.00 94.62 884 THR A C 1
ATOM 6751 O O . THR A 1 884 ? -2.743 -3.183 -8.946 1.00 94.62 884 THR A O 1
ATOM 6754 N N . GLU A 1 885 ? -0.940 -2.224 -9.867 1.00 93.88 885 GLU A N 1
ATOM 6755 C CA . GLU A 1 885 ? -0.036 -3.337 -9.591 1.00 93.88 885 GLU A CA 1
ATOM 6756 C C . GLU A 1 885 ? 1.326 -2.813 -9.125 1.00 93.88 885 GLU A C 1
ATOM 6758 O O . GLU A 1 885 ? 1.827 -1.790 -9.603 1.00 93.88 885 GLU A O 1
ATOM 6763 N N . LEU A 1 886 ? 1.907 -3.528 -8.163 1.00 94.44 886 LEU A N 1
ATOM 6764 C CA . LEU A 1 886 ? 3.264 -3.334 -7.682 1.00 94.44 886 LEU A CA 1
ATOM 6765 C C . LEU A 1 886 ? 3.991 -4.674 -7.779 1.00 94.44 886 LEU A C 1
ATOM 6767 O O . LEU A 1 886 ? 3.560 -5.658 -7.177 1.00 94.44 886 LEU A O 1
ATOM 6771 N N . THR A 1 887 ? 5.100 -4.701 -8.509 1.00 94.38 887 THR A N 1
ATOM 6772 C CA . THR A 1 887 ? 5.887 -5.919 -8.735 1.00 94.38 887 THR A CA 1
ATOM 6773 C C . THR A 1 887 ? 7.327 -5.680 -8.309 1.00 94.38 887 THR A C 1
ATOM 6775 O O . THR A 1 887 ? 7.914 -4.661 -8.675 1.00 94.38 887 THR A O 1
ATOM 6778 N N . VAL A 1 888 ? 7.908 -6.624 -7.566 1.00 95.12 888 VAL A N 1
ATOM 6779 C CA . VAL A 1 888 ? 9.333 -6.619 -7.211 1.00 95.12 888 VAL A CA 1
ATOM 6780 C C . VAL A 1 888 ? 10.019 -7.780 -7.916 1.00 95.12 888 VAL A C 1
ATOM 6782 O O . VAL A 1 888 ? 9.639 -8.938 -7.759 1.00 95.12 888 VAL A O 1
ATOM 6785 N N . GLU A 1 889 ? 11.029 -7.455 -8.707 1.00 95.88 889 GLU A N 1
ATOM 6786 C CA . GLU A 1 889 ? 11.862 -8.408 -9.426 1.00 95.88 889 GLU A CA 1
ATOM 6787 C C . GLU A 1 889 ? 13.272 -8.404 -8.853 1.00 95.88 889 GLU A C 1
ATOM 6789 O O . GLU A 1 889 ? 13.789 -7.379 -8.412 1.00 95.88 889 GLU A O 1
ATOM 6794 N N . TRP A 1 890 ? 13.895 -9.571 -8.892 1.00 95.50 890 TRP A N 1
ATOM 6795 C CA . TRP A 1 890 ? 15.191 -9.849 -8.311 1.00 95.50 890 TRP A CA 1
ATOM 6796 C C . TRP A 1 890 ? 16.191 -10.236 -9.376 1.00 95.50 890 TRP A C 1
ATOM 6798 O O . TRP A 1 890 ? 15.848 -10.768 -10.435 1.00 95.50 890 TRP A O 1
ATOM 6808 N N . ARG A 1 891 ? 17.452 -10.011 -9.045 1.00 93.50 891 ARG A N 1
ATOM 6809 C CA . ARG A 1 891 ? 18.594 -10.422 -9.842 1.00 93.50 891 ARG A CA 1
ATOM 6810 C C . ARG A 1 891 ? 19.773 -10.707 -8.924 1.00 93.50 891 ARG A C 1
ATOM 6812 O O . ARG A 1 891 ? 20.000 -9.954 -7.984 1.00 93.50 891 ARG A O 1
ATOM 6819 N N . GLY A 1 892 ? 20.513 -11.777 -9.201 1.00 94.25 892 GLY A N 1
ATOM 6820 C CA . GLY A 1 892 ? 21.677 -12.200 -8.421 1.00 94.25 892 GLY A CA 1
ATOM 6821 C C . GLY A 1 892 ? 23.013 -11.854 -9.083 1.00 94.25 892 GLY A C 1
ATOM 6822 O O . GLY A 1 892 ? 23.117 -11.843 -10.311 1.00 94.25 892 GLY A O 1
ATOM 6823 N N . TYR A 1 893 ? 24.040 -11.635 -8.257 1.00 93.50 893 TYR A N 1
ATOM 6824 C CA . TYR A 1 893 ? 25.443 -11.508 -8.669 1.00 93.50 893 TYR A CA 1
ATOM 6825 C C . TYR A 1 893 ? 26.325 -12.473 -7.861 1.00 93.50 893 TYR A C 1
ATOM 6827 O O . TYR A 1 893 ? 26.129 -12.680 -6.659 1.00 93.50 893 TYR A O 1
ATOM 6835 N N . GLU A 1 894 ? 27.286 -13.111 -8.531 1.00 93.31 894 GLU A N 1
ATOM 6836 C CA . GLU A 1 894 ? 28.213 -14.066 -7.904 1.00 93.31 894 GLU A CA 1
ATOM 6837 C C . GLU A 1 894 ? 29.358 -13.339 -7.188 1.00 93.31 894 GLU A C 1
ATOM 6839 O O . GLU A 1 894 ? 29.771 -13.742 -6.098 1.00 93.31 894 GLU A O 1
ATOM 6844 N N . GLN A 1 895 ? 29.863 -12.257 -7.787 1.00 89.56 895 GLN A N 1
ATOM 6845 C CA . GLN A 1 895 ? 30.996 -11.507 -7.261 1.00 89.56 895 GLN A CA 1
ATOM 6846 C C . GLN A 1 895 ? 30.831 -10.002 -7.481 1.00 89.56 895 GLN A C 1
ATOM 6848 O O . GLN A 1 895 ? 30.635 -9.544 -8.607 1.00 89.56 895 GLN A O 1
ATOM 6853 N N . VAL A 1 896 ? 31.008 -9.244 -6.402 1.00 88.75 896 VAL A N 1
ATOM 6854 C CA . VAL A 1 896 ? 31.246 -7.801 -6.405 1.00 88.75 896 VAL A CA 1
ATOM 6855 C C . VAL A 1 896 ? 32.521 -7.565 -5.601 1.00 88.75 896 VAL A C 1
ATOM 6857 O O . VAL A 1 896 ? 32.644 -8.053 -4.485 1.00 88.75 896 VAL A O 1
ATOM 6860 N N . ASP A 1 897 ? 33.507 -6.900 -6.194 1.00 85.75 897 ASP A N 1
ATOM 6861 C CA . ASP A 1 897 ? 34.796 -6.610 -5.564 1.00 85.75 897 ASP A CA 1
ATOM 6862 C C . ASP A 1 897 ? 35.057 -5.106 -5.609 1.00 85.75 897 ASP A C 1
ATOM 6864 O O . ASP A 1 897 ? 35.293 -4.535 -6.677 1.00 85.75 897 ASP A O 1
ATOM 6868 N N . THR A 1 898 ? 35.005 -4.477 -4.440 1.00 83.19 898 THR A N 1
ATOM 6869 C CA . THR A 1 898 ? 35.256 -3.050 -4.211 1.00 83.19 898 THR A CA 1
ATOM 6870 C C . THR A 1 898 ? 36.618 -2.804 -3.555 1.00 83.19 898 THR A C 1
ATOM 6872 O O . THR A 1 898 ? 36.936 -1.671 -3.218 1.00 83.19 898 THR A O 1
ATOM 6875 N N . SER A 1 899 ? 37.482 -3.817 -3.409 1.00 82.06 899 SER A N 1
ATOM 6876 C CA . SER A 1 899 ? 38.755 -3.698 -2.670 1.00 82.06 899 SER A CA 1
ATOM 6877 C C . SER A 1 899 ? 39.762 -2.709 -3.275 1.00 82.06 899 SER A C 1
ATOM 6879 O O . SER A 1 899 ? 40.695 -2.269 -2.601 1.00 82.06 899 SER A O 1
ATOM 6881 N N . ALA A 1 900 ? 39.588 -2.354 -4.550 1.00 80.81 900 ALA A N 1
ATOM 6882 C CA . ALA A 1 900 ? 40.375 -1.333 -5.236 1.00 80.81 900 ALA A CA 1
ATOM 6883 C C . ALA A 1 900 ? 39.804 0.091 -5.079 1.00 80.81 900 ALA A C 1
ATOM 6885 O O . ALA A 1 900 ? 40.419 1.046 -5.557 1.00 80.81 900 ALA A O 1
ATOM 6886 N N . CYS A 1 901 ? 38.639 0.233 -4.446 1.00 79.31 901 CYS A N 1
ATOM 6887 C CA . CYS A 1 901 ? 37.955 1.498 -4.222 1.00 79.31 901 CYS A CA 1
ATOM 6888 C C . CYS A 1 901 ? 38.441 2.203 -2.956 1.00 79.31 901 CYS A C 1
ATOM 6890 O O . CYS A 1 901 ? 38.893 1.574 -2.000 1.00 79.31 901 CYS A O 1
ATOM 6892 N N . ALA A 1 902 ? 38.331 3.533 -2.945 1.00 79.38 902 ALA A N 1
ATOM 6893 C CA . ALA A 1 902 ? 38.446 4.288 -1.704 1.00 79.38 902 ALA A CA 1
ATOM 6894 C C . ALA A 1 902 ? 37.223 4.018 -0.809 1.00 79.38 902 ALA A C 1
ATOM 6896 O O . ALA A 1 902 ? 36.135 3.746 -1.312 1.00 79.38 902 ALA A O 1
ATOM 6897 N N . VAL A 1 903 ? 37.410 4.126 0.508 1.00 71.94 903 VAL A N 1
ATOM 6898 C CA . VAL A 1 903 ? 36.372 3.853 1.523 1.00 71.94 903 VAL A CA 1
ATOM 6899 C C . VAL A 1 903 ? 35.180 4.815 1.416 1.00 71.94 903 VAL A C 1
ATOM 6901 O O . VAL A 1 903 ? 34.099 4.511 1.886 1.00 71.94 903 VAL A O 1
ATOM 6904 N N . ASP A 1 904 ? 35.346 5.982 0.800 1.00 75.50 904 ASP A N 1
ATOM 6905 C CA . ASP A 1 904 ? 34.307 6.997 0.589 1.00 75.50 904 ASP A CA 1
ATOM 6906 C C . ASP A 1 904 ? 33.897 7.140 -0.888 1.00 75.50 904 ASP A C 1
ATOM 6908 O O . ASP A 1 904 ? 33.240 8.111 -1.266 1.00 75.50 904 ASP A O 1
ATOM 6912 N N . ALA A 1 905 ? 34.300 6.198 -1.745 1.00 78.62 905 ALA A N 1
ATOM 6913 C CA . ALA A 1 905 ? 33.953 6.231 -3.159 1.00 78.62 905 ALA A CA 1
ATOM 6914 C C . ALA A 1 905 ? 32.507 5.779 -3.403 1.00 78.62 905 ALA A C 1
ATOM 6916 O O . ALA A 1 905 ? 31.990 4.887 -2.731 1.00 78.62 905 ALA A O 1
ATOM 6917 N N . ALA A 1 906 ? 31.895 6.320 -4.457 1.00 84.31 906 ALA A N 1
ATOM 6918 C CA . ALA A 1 906 ? 30.699 5.726 -5.034 1.00 84.31 906 ALA A CA 1
ATOM 6919 C C . ALA A 1 906 ? 31.049 4.331 -5.580 1.00 84.31 906 ALA A C 1
ATOM 6921 O O . ALA A 1 906 ? 31.906 4.191 -6.455 1.00 84.31 906 ALA A O 1
ATOM 6922 N N . THR A 1 907 ? 30.395 3.295 -5.061 1.00 87.06 907 THR A N 1
ATOM 6923 C CA . THR A 1 907 ? 30.585 1.900 -5.488 1.00 87.06 907 THR A CA 1
ATOM 6924 C C . THR A 1 907 ? 29.235 1.268 -5.819 1.00 87.06 907 THR A C 1
ATOM 6926 O O . THR A 1 907 ? 28.205 1.765 -5.358 1.00 87.06 907 THR A O 1
ATOM 6929 N N . PRO A 1 908 ? 29.182 0.169 -6.595 1.00 88.88 908 PRO A N 1
ATOM 6930 C CA . PRO A 1 908 ? 27.921 -0.519 -6.887 1.00 88.88 908 PRO A CA 1
ATOM 6931 C C . PRO A 1 908 ? 27.182 -1.054 -5.648 1.00 88.88 908 PRO A C 1
ATOM 6933 O O . PRO A 1 908 ? 26.019 -1.425 -5.778 1.00 88.88 908 PRO A O 1
ATOM 6936 N N . LEU A 1 909 ? 27.835 -1.093 -4.480 1.00 89.00 909 LEU A N 1
ATOM 6937 C CA . LEU A 1 909 ? 27.237 -1.473 -3.195 1.00 89.00 909 LEU A CA 1
ATOM 6938 C C . LEU A 1 909 ? 26.663 -0.283 -2.410 1.00 89.00 909 LEU A C 1
ATOM 6940 O O . LEU A 1 909 ? 26.093 -0.479 -1.345 1.00 89.00 909 LEU A O 1
ATOM 6944 N N . ARG A 1 910 ? 26.869 0.951 -2.891 1.00 86.69 910 ARG A N 1
ATOM 6945 C CA . ARG A 1 910 ? 26.538 2.184 -2.158 1.00 86.69 910 ARG A CA 1
ATOM 6946 C C . ARG A 1 910 ? 25.736 3.171 -2.992 1.00 86.69 910 ARG A C 1
ATOM 6948 O O . ARG A 1 910 ? 24.751 3.696 -2.509 1.00 86.69 910 ARG A O 1
ATOM 6955 N N . ASP A 1 911 ? 26.058 3.338 -4.272 1.00 89.56 911 ASP A N 1
ATOM 6956 C CA . ASP A 1 911 ? 25.431 4.360 -5.111 1.00 89.56 911 ASP A CA 1
ATOM 6957 C C . ASP A 1 911 ? 24.708 3.762 -6.319 1.00 89.56 911 ASP A C 1
ATOM 6959 O O . ASP A 1 911 ? 25.322 3.359 -7.310 1.00 89.56 911 ASP A O 1
ATOM 6963 N N . ALA A 1 912 ? 23.380 3.768 -6.272 1.00 91.69 912 ALA A N 1
ATOM 6964 C CA . ALA A 1 912 ? 22.545 3.380 -7.398 1.00 91.69 912 ALA A CA 1
ATOM 6965 C C . ALA A 1 912 ? 22.647 4.399 -8.549 1.00 91.69 912 ALA A C 1
ATOM 6967 O O . ALA A 1 912 ? 22.741 4.049 -9.726 1.00 91.69 912 ALA A O 1
ATOM 6968 N N . SER A 1 913 ? 22.653 5.686 -8.211 1.00 87.81 913 SER A N 1
ATOM 6969 C CA . SER A 1 913 ? 22.465 6.790 -9.152 1.00 87.81 913 SER A CA 1
ATOM 6970 C C . SER A 1 913 ? 23.630 6.995 -10.125 1.00 87.81 913 SER A C 1
ATOM 6972 O O . SER A 1 913 ? 23.413 7.427 -11.261 1.00 87.81 913 SER A O 1
ATOM 6974 N N . SER A 1 914 ? 24.866 6.709 -9.700 1.00 86.31 914 SER A N 1
ATOM 6975 C CA . SER A 1 914 ? 26.061 6.926 -10.526 1.00 86.31 914 SER A CA 1
ATOM 6976 C C . SER A 1 914 ? 26.644 5.652 -11.133 1.00 86.31 914 SER A C 1
ATOM 6978 O O . SER A 1 914 ? 27.333 5.741 -12.154 1.00 86.31 914 SER A O 1
ATOM 6980 N N . GLN A 1 915 ? 26.369 4.488 -10.537 1.00 86.69 915 GLN A N 1
ATOM 6981 C CA . GLN A 1 915 ? 27.027 3.228 -10.895 1.00 86.69 915 GLN A CA 1
ATOM 6982 C C . GLN A 1 915 ? 26.216 2.367 -11.865 1.00 86.69 915 GLN A C 1
ATOM 6984 O O . GLN A 1 915 ? 26.791 1.467 -12.485 1.00 86.69 915 GLN A O 1
ATOM 6989 N N . PHE A 1 916 ? 24.919 2.640 -12.030 1.00 87.88 916 PHE A N 1
ATOM 6990 C CA . PHE A 1 916 ? 24.017 1.832 -12.849 1.00 87.88 916 PHE A CA 1
ATOM 6991 C C . PHE A 1 916 ? 23.378 2.623 -13.990 1.00 87.88 916 PHE A C 1
ATOM 6993 O O . PHE A 1 916 ? 23.164 3.831 -13.902 1.00 87.88 916 PHE A O 1
ATOM 7000 N N . ASP A 1 917 ? 23.101 1.918 -15.085 1.00 84.12 917 ASP A N 1
ATOM 7001 C CA . ASP A 1 917 ? 22.382 2.446 -16.239 1.00 84.12 917 ASP A CA 1
ATOM 7002 C C . ASP A 1 917 ? 20.856 2.413 -16.050 1.00 84.12 917 ASP A C 1
ATOM 7004 O O . ASP A 1 917 ? 20.330 1.915 -15.056 1.00 84.12 917 ASP A O 1
ATOM 7008 N N . ASP A 1 918 ? 20.122 2.899 -17.052 1.00 85.69 918 ASP A N 1
ATOM 7009 C CA . ASP A 1 918 ? 18.656 2.971 -17.029 1.00 85.69 918 ASP A CA 1
ATOM 7010 C C . ASP A 1 918 ? 17.939 1.596 -17.046 1.00 85.69 918 ASP A C 1
ATOM 7012 O O . ASP A 1 918 ? 16.705 1.546 -17.037 1.00 85.69 918 ASP A O 1
ATOM 7016 N N . TYR A 1 919 ? 18.690 0.489 -17.081 1.00 89.00 919 TYR A N 1
ATOM 7017 C CA . TYR A 1 919 ? 18.229 -0.904 -17.002 1.00 89.00 919 TYR A CA 1
ATOM 7018 C C . TYR A 1 919 ? 18.692 -1.599 -15.709 1.00 89.00 919 TYR A C 1
ATOM 7020 O O . TYR A 1 919 ? 18.445 -2.799 -15.533 1.00 89.00 919 TYR A O 1
ATOM 7028 N N . GLY A 1 920 ? 19.377 -0.867 -14.825 1.00 89.31 920 GLY A N 1
ATOM 7029 C CA . GLY A 1 920 ? 19.957 -1.385 -13.593 1.00 89.31 920 GLY A CA 1
ATOM 7030 C C . GLY A 1 920 ? 21.253 -2.173 -13.798 1.00 89.31 920 GLY A C 1
ATOM 7031 O O . GLY A 1 920 ? 21.634 -2.924 -12.908 1.00 89.31 920 GLY A O 1
ATOM 7032 N N . ASN A 1 921 ? 21.950 -2.052 -14.934 1.00 87.56 921 ASN A N 1
ATOM 7033 C CA . ASN A 1 921 ? 23.235 -2.730 -15.144 1.00 87.56 921 ASN A CA 1
ATOM 7034 C C . ASN A 1 921 ? 24.416 -1.855 -14.730 1.00 87.56 921 ASN A C 1
ATOM 7036 O O . ASN A 1 921 ? 24.422 -0.646 -14.946 1.00 87.56 921 ASN A O 1
ATOM 7040 N N . TYR A 1 922 ? 25.458 -2.490 -14.198 1.00 87.19 922 TYR A N 1
ATOM 7041 C CA . TYR A 1 922 ? 26.667 -1.805 -13.758 1.00 87.19 922 TYR A CA 1
ATOM 7042 C C . TYR A 1 922 ? 27.438 -1.158 -14.927 1.00 87.19 922 TYR A C 1
ATOM 7044 O O . TYR A 1 922 ? 27.797 -1.829 -15.900 1.00 87.19 922 TYR A O 1
ATOM 7052 N N . ILE A 1 923 ? 27.758 0.137 -14.822 1.00 79.19 923 ILE A N 1
ATOM 7053 C CA . ILE A 1 923 ? 28.424 0.928 -15.880 1.00 79.19 923 ILE A CA 1
ATOM 7054 C C . ILE A 1 923 ? 29.953 0.711 -15.908 1.00 79.19 923 ILE A C 1
ATOM 7056 O O . ILE A 1 923 ? 30.600 0.926 -16.934 1.00 79.19 923 ILE A O 1
ATOM 7060 N N . GLY A 1 924 ? 30.555 0.240 -14.812 1.00 70.19 924 GLY A N 1
ATOM 7061 C CA . GLY A 1 924 ? 32.008 0.037 -14.736 1.00 70.19 924 GLY A CA 1
ATOM 7062 C C . GLY A 1 924 ? 32.530 -1.206 -15.469 1.00 70.19 924 GLY A C 1
ATOM 7063 O O . GLY A 1 924 ? 33.744 -1.369 -15.612 1.00 70.19 924 GLY A O 1
ATOM 7064 N N . SER A 1 925 ? 31.648 -2.079 -15.970 1.00 63.56 925 SER A N 1
ATOM 7065 C CA . SER A 1 925 ? 32.063 -3.253 -16.745 1.00 63.56 925 SER A CA 1
ATOM 7066 C C . SER A 1 925 ? 32.709 -2.841 -18.078 1.00 63.56 925 SER A C 1
ATOM 7068 O O . SER A 1 925 ? 32.366 -1.820 -18.678 1.00 63.56 925 SER A O 1
ATOM 7070 N N . ALA A 1 926 ? 33.628 -3.659 -18.601 1.00 49.78 926 ALA A N 1
ATOM 7071 C CA . ALA A 1 926 ? 34.257 -3.396 -19.900 1.00 49.78 926 ALA A CA 1
ATOM 7072 C C . ALA A 1 926 ? 33.246 -3.312 -21.067 1.00 49.78 926 ALA A C 1
ATOM 7074 O O . ALA A 1 926 ? 33.572 -2.727 -22.094 1.00 49.78 926 ALA A O 1
ATOM 7075 N N . ILE A 1 927 ? 32.041 -3.874 -20.902 1.00 46.34 927 ILE A N 1
ATOM 7076 C CA . ILE A 1 927 ? 30.956 -3.882 -21.896 1.00 46.34 927 ILE A CA 1
ATOM 7077 C C . ILE A 1 927 ? 30.134 -2.581 -21.843 1.00 46.34 927 ILE A C 1
ATOM 7079 O O . ILE A 1 927 ? 29.671 -2.105 -22.876 1.00 46.34 927 ILE A O 1
ATOM 7083 N N . SER A 1 928 ? 29.961 -1.977 -20.664 1.00 50.12 928 SER A N 1
ATOM 7084 C CA . SER A 1 928 ? 29.152 -0.761 -20.473 1.00 50.12 928 SER A CA 1
ATOM 7085 C C . SER A 1 928 ? 29.952 0.540 -20.588 1.00 50.12 928 SER A C 1
ATOM 7087 O O . SER A 1 928 ? 29.386 1.566 -20.972 1.00 50.12 928 SER A O 1
ATOM 7089 N N . ARG A 1 929 ? 31.277 0.494 -20.388 1.00 49.12 929 ARG A N 1
ATOM 7090 C CA . ARG A 1 929 ? 32.190 1.626 -20.651 1.00 49.12 929 ARG A CA 1
ATOM 7091 C C . ARG A 1 929 ? 32.178 2.125 -22.101 1.00 49.12 929 ARG A C 1
ATOM 7093 O O . ARG A 1 929 ? 32.581 3.263 -22.321 1.00 49.12 929 ARG A O 1
ATOM 7100 N N . ASP A 1 930 ? 31.727 1.304 -23.049 1.00 47.09 930 ASP A N 1
ATOM 7101 C CA . ASP A 1 930 ? 31.626 1.659 -24.473 1.00 47.09 930 ASP A CA 1
ATOM 7102 C C . ASP A 1 930 ? 30.259 2.273 -24.846 1.00 47.09 930 ASP A C 1
ATOM 7104 O O . ASP A 1 930 ? 30.132 2.880 -25.901 1.00 47.09 930 ASP A O 1
ATOM 7108 N N . ARG A 1 931 ? 29.223 2.143 -23.995 1.00 52.12 931 ARG A N 1
ATOM 7109 C CA . ARG A 1 931 ? 27.819 2.282 -24.438 1.00 52.12 931 ARG A CA 1
ATOM 7110 C C . ARG A 1 931 ? 27.032 3.486 -23.920 1.00 52.12 931 ARG A C 1
ATOM 7112 O O . ARG A 1 931 ? 25.942 3.724 -24.428 1.00 52.12 931 ARG A O 1
ATOM 7119 N N . LEU A 1 932 ? 27.478 4.206 -22.882 1.00 49.88 932 LEU A N 1
ATOM 7120 C CA . LEU A 1 932 ? 26.550 5.091 -22.141 1.00 49.88 932 LEU A CA 1
ATOM 7121 C C . LEU A 1 932 ? 27.066 6.474 -21.710 1.00 49.88 932 LEU A C 1
ATOM 7123 O O . LEU A 1 932 ? 26.252 7.341 -21.376 1.00 49.88 932 LEU A O 1
ATOM 7127 N N . ARG A 1 933 ? 28.373 6.754 -21.750 1.00 46.19 933 ARG A N 1
ATOM 7128 C CA . ARG A 1 933 ? 28.911 8.089 -21.425 1.00 46.19 933 ARG A CA 1
ATOM 7129 C C . ARG A 1 933 ? 30.119 8.417 -22.300 1.00 46.19 933 ARG A C 1
ATOM 7131 O O . ARG A 1 933 ? 31.157 7.792 -22.142 1.00 46.19 933 ARG A O 1
ATOM 7138 N N . ASP A 1 934 ? 29.979 9.428 -23.162 1.00 41.75 934 ASP A N 1
ATOM 7139 C CA . ASP A 1 934 ? 31.105 10.154 -23.766 1.00 41.75 934 ASP A CA 1
ATOM 7140 C C . ASP A 1 934 ? 31.263 11.525 -23.054 1.00 41.75 934 ASP A C 1
ATOM 7142 O O . ASP A 1 934 ? 30.259 12.232 -22.883 1.00 41.75 934 ASP A O 1
ATOM 7146 N N . PRO A 1 935 ? 32.474 11.898 -22.586 1.00 45.62 935 PRO A N 1
ATOM 7147 C CA . PRO A 1 935 ? 33.674 11.073 -22.618 1.00 45.62 935 PRO A CA 1
ATOM 7148 C C . PRO A 1 935 ? 33.538 9.836 -21.722 1.00 45.62 935 PRO A C 1
ATOM 7150 O O . PRO A 1 935 ? 32.966 9.958 -20.631 1.00 45.62 935 PRO A O 1
ATOM 7153 N N . PRO A 1 936 ? 34.071 8.665 -22.139 1.00 46.34 936 PRO A N 1
ATOM 7154 C CA . PRO A 1 936 ? 34.233 7.539 -21.236 1.00 46.34 936 PRO A CA 1
ATOM 7155 C C . PRO A 1 936 ? 35.010 8.077 -20.049 1.00 46.34 936 PRO A C 1
ATOM 7157 O O . PRO A 1 936 ? 36.102 8.628 -20.220 1.00 46.34 936 PRO A O 1
ATOM 7160 N N . VAL A 1 937 ? 34.420 8.000 -18.860 1.00 47.09 937 VAL A N 1
ATOM 7161 C CA . VAL A 1 937 ? 35.056 8.513 -17.651 1.00 47.09 937 VAL A CA 1
ATOM 7162 C C . VAL A 1 937 ? 36.376 7.757 -17.491 1.00 47.09 937 VAL A C 1
ATOM 7164 O O . VAL A 1 937 ? 36.417 6.569 -17.173 1.00 47.09 937 VAL A O 1
ATOM 7167 N N . GLN A 1 938 ? 37.478 8.429 -17.819 1.00 42.88 938 GLN A N 1
ATOM 7168 C CA . GLN A 1 938 ? 38.815 8.008 -17.444 1.00 42.88 938 GLN A CA 1
ATOM 7169 C C . GLN A 1 938 ? 39.038 8.529 -16.033 1.00 42.88 938 GLN A C 1
ATOM 7171 O O . GLN A 1 938 ? 39.281 9.720 -15.850 1.00 42.88 938 GLN A O 1
ATOM 7176 N N . GLY A 1 939 ? 38.950 7.644 -15.049 1.00 51.19 939 GLY A N 1
ATOM 7177 C CA . GLY A 1 939 ? 39.181 8.008 -13.661 1.00 51.19 939 GLY A CA 1
ATOM 7178 C C . GLY A 1 939 ? 38.867 6.870 -12.707 1.00 51.19 939 GLY A C 1
ATOM 7179 O O . GLY A 1 939 ? 38.286 5.860 -13.103 1.00 51.19 939 GLY A O 1
ATOM 7180 N N . ASP A 1 940 ? 39.257 7.075 -11.457 1.00 52.91 940 ASP A N 1
ATOM 7181 C CA . ASP A 1 940 ? 39.097 6.159 -10.326 1.00 52.91 940 ASP A CA 1
ATOM 7182 C C . ASP A 1 940 ? 37.613 5.958 -9.905 1.00 52.91 940 ASP A C 1
ATOM 7184 O O . ASP A 1 940 ? 37.341 5.218 -8.966 1.00 52.91 940 ASP A O 1
ATOM 7188 N N . ASP A 1 941 ? 36.652 6.560 -10.628 1.00 59.38 941 ASP A N 1
ATOM 7189 C CA . ASP A 1 941 ? 35.199 6.565 -10.355 1.00 59.38 941 ASP A CA 1
ATOM 7190 C C . ASP A 1 941 ? 34.495 5.202 -10.567 1.00 59.38 941 ASP A C 1
ATOM 7192 O O . ASP A 1 941 ? 33.357 5.022 -10.139 1.00 59.38 941 ASP A O 1
ATOM 7196 N N . TYR A 1 942 ? 35.152 4.239 -11.232 1.00 74.12 942 TYR A N 1
ATOM 7197 C CA . TYR A 1 942 ? 34.661 2.861 -11.433 1.00 74.12 942 TYR A CA 1
ATOM 7198 C C . TYR A 1 942 ? 35.754 1.853 -11.068 1.00 74.12 942 TYR A C 1
ATOM 7200 O O . TYR A 1 942 ? 36.311 1.143 -11.906 1.00 74.12 942 TYR A O 1
ATOM 7208 N N . CYS A 1 943 ? 36.108 1.856 -9.792 1.00 76.00 943 CYS A N 1
ATOM 7209 C CA . CYS A 1 943 ? 37.142 1.017 -9.194 1.00 76.00 943 CYS A CA 1
ATOM 7210 C C . CYS A 1 943 ? 36.699 -0.438 -8.942 1.00 76.00 943 CYS A C 1
ATOM 7212 O O . CYS A 1 943 ? 37.554 -1.299 -8.733 1.00 76.00 943 CYS A O 1
ATOM 7214 N N . ALA A 1 944 ? 35.392 -0.726 -8.965 1.00 83.12 944 ALA A N 1
ATOM 7215 C CA . ALA A 1 944 ? 34.851 -2.037 -8.621 1.00 83.12 944 ALA A CA 1
ATOM 7216 C C . ALA A 1 944 ? 34.835 -3.021 -9.806 1.00 83.12 944 ALA A C 1
ATOM 7218 O O . ALA A 1 944 ? 34.709 -2.639 -10.970 1.00 83.12 944 ALA A O 1
ATOM 7219 N N . THR A 1 945 ? 34.915 -4.317 -9.502 1.00 85.75 945 THR A N 1
ATOM 7220 C CA . THR A 1 945 ? 34.691 -5.407 -10.463 1.00 85.75 945 THR A CA 1
ATOM 7221 C C . THR A 1 945 ? 33.398 -6.138 -10.115 1.00 85.75 945 THR A C 1
ATOM 7223 O O . THR A 1 945 ? 33.227 -6.572 -8.981 1.00 85.75 945 THR A O 1
ATOM 7226 N N . VAL A 1 946 ? 32.496 -6.297 -11.086 1.00 87.69 946 VAL A N 1
ATOM 7227 C CA . VAL A 1 946 ? 31.173 -6.920 -10.901 1.00 87.69 946 VAL A CA 1
ATOM 7228 C C . VAL A 1 946 ? 31.008 -8.059 -11.908 1.00 87.69 946 VAL A C 1
ATOM 7230 O O . VAL A 1 946 ? 31.319 -7.882 -13.088 1.00 87.69 946 VAL A O 1
ATOM 7233 N N . SER A 1 947 ? 30.562 -9.231 -11.449 1.00 91.00 947 SER A N 1
ATOM 7234 C CA . SER A 1 947 ? 30.247 -10.384 -12.303 1.00 91.00 947 SER A CA 1
ATOM 7235 C C . SER A 1 947 ? 29.003 -10.141 -13.162 1.00 91.00 947 SER A C 1
ATOM 7237 O O . SER A 1 947 ? 28.177 -9.293 -12.829 1.00 91.00 947 SER A O 1
ATOM 7239 N N . ASP A 1 948 ? 28.805 -10.943 -14.210 1.00 87.06 948 ASP A N 1
ATOM 7240 C CA . ASP A 1 948 ? 27.560 -10.892 -14.983 1.00 87.06 948 ASP A CA 1
ATOM 7241 C C . ASP A 1 948 ? 26.342 -11.228 -14.093 1.00 87.06 948 ASP A C 1
ATOM 7243 O O . ASP A 1 948 ? 26.410 -12.170 -13.292 1.00 87.06 948 ASP A O 1
ATOM 7247 N N . PRO A 1 949 ? 25.237 -10.471 -14.206 1.00 90.94 949 PRO A N 1
ATOM 7248 C CA . PRO A 1 949 ? 24.027 -10.729 -13.438 1.00 90.94 949 PRO A CA 1
ATOM 7249 C C . PRO A 1 949 ? 23.202 -11.901 -13.977 1.00 90.94 949 PRO A C 1
ATOM 7251 O O . PRO A 1 949 ? 23.258 -12.236 -15.162 1.00 90.94 949 PRO A O 1
ATOM 7254 N N . SER A 1 950 ? 22.321 -12.446 -13.136 1.00 92.12 950 SER A N 1
ATOM 7255 C CA . SER A 1 950 ? 21.177 -13.230 -13.618 1.00 92.12 950 SER A CA 1
ATOM 7256 C C . SER A 1 950 ? 20.185 -12.363 -14.424 1.00 92.12 950 SER A C 1
ATOM 7258 O O . SER A 1 950 ? 20.150 -11.134 -14.288 1.00 92.12 950 SER A O 1
ATOM 7260 N N . PRO A 1 951 ? 19.285 -12.961 -15.222 1.00 90.06 951 PRO A N 1
ATOM 7261 C CA . PRO A 1 951 ? 18.080 -12.266 -15.669 1.00 90.06 951 PRO A CA 1
ATOM 7262 C C . PRO A 1 951 ? 17.254 -11.741 -14.481 1.00 90.06 951 PRO A C 1
ATOM 7264 O O . PRO A 1 951 ? 17.367 -12.256 -13.365 1.00 90.06 951 PRO A O 1
ATOM 7267 N N . TRP A 1 952 ? 16.432 -10.718 -14.730 1.00 93.12 952 TRP A N 1
ATOM 7268 C CA . TRP A 1 952 ? 15.419 -10.270 -13.769 1.00 93.12 952 TRP A CA 1
ATOM 7269 C C . TRP A 1 952 ? 14.341 -11.350 -13.619 1.00 93.12 952 TRP A C 1
ATOM 7271 O O . TRP A 1 952 ? 13.912 -11.923 -14.621 1.00 93.12 952 TRP A O 1
ATOM 7281 N N . THR A 1 953 ? 13.905 -11.631 -12.393 1.00 93.69 953 THR A N 1
ATOM 7282 C CA . THR A 1 953 ? 12.875 -12.643 -12.118 1.00 93.69 953 THR A CA 1
ATOM 7283 C C . THR A 1 953 ? 12.018 -12.274 -10.911 1.00 93.69 953 THR A C 1
ATOM 7285 O O . THR A 1 953 ? 12.520 -11.751 -9.921 1.00 93.69 953 THR A O 1
ATOM 7288 N N . THR A 1 954 ? 10.720 -12.570 -10.959 1.00 93.12 954 THR A N 1
ATOM 7289 C CA . THR A 1 954 ? 9.841 -12.541 -9.774 1.00 93.12 954 THR A CA 1
ATOM 7290 C C . THR A 1 954 ? 9.912 -13.843 -8.968 1.00 93.12 954 THR A C 1
ATOM 7292 O O . THR A 1 954 ? 9.445 -13.897 -7.835 1.00 93.12 954 THR A O 1
ATOM 7295 N N . ASP A 1 955 ? 10.463 -14.908 -9.557 1.00 91.81 955 ASP A N 1
ATOM 7296 C CA . ASP A 1 955 ? 10.645 -16.216 -8.926 1.00 91.81 955 ASP A CA 1
ATOM 7297 C C . ASP A 1 955 ? 12.006 -16.260 -8.220 1.00 91.81 955 ASP A C 1
ATOM 7299 O O . ASP A 1 955 ? 13.015 -16.675 -8.794 1.00 91.81 955 ASP A O 1
ATOM 7303 N N . VAL A 1 956 ? 12.050 -15.777 -6.980 1.00 89.38 956 VAL A N 1
ATOM 7304 C CA . VAL A 1 956 ? 13.288 -15.699 -6.185 1.00 89.38 956 VAL A CA 1
ATOM 7305 C C . VAL A 1 956 ? 13.831 -17.089 -5.835 1.00 89.38 956 VAL A C 1
ATOM 7307 O O . VAL A 1 956 ? 15.048 -17.270 -5.758 1.00 89.38 956 VAL A O 1
ATOM 7310 N N . ASP A 1 957 ? 12.961 -18.094 -5.716 1.00 89.00 957 ASP A N 1
ATOM 7311 C CA . ASP A 1 957 ? 13.364 -19.479 -5.454 1.00 89.00 957 ASP A CA 1
ATOM 7312 C C . ASP A 1 957 ? 14.213 -20.043 -6.605 1.00 89.00 957 ASP A C 1
ATOM 7314 O O . ASP A 1 957 ? 15.129 -20.840 -6.379 1.00 89.00 957 ASP A O 1
ATOM 7318 N N . SER A 1 958 ? 13.977 -19.582 -7.841 1.00 89.75 958 SER A N 1
ATOM 7319 C CA . SER A 1 958 ? 14.827 -19.933 -8.985 1.00 89.75 958 SER A CA 1
ATOM 7320 C C . SER A 1 958 ? 16.274 -19.452 -8.823 1.00 89.75 958 SER A C 1
ATOM 7322 O O . SER A 1 958 ? 17.197 -20.164 -9.223 1.00 89.75 958 SER A O 1
ATOM 7324 N N . LEU A 1 959 ? 16.495 -18.298 -8.178 1.00 88.75 959 LEU A N 1
ATOM 7325 C CA . LEU A 1 959 ? 17.839 -17.806 -7.871 1.00 88.75 959 LEU A CA 1
ATOM 7326 C C . LEU A 1 959 ? 18.477 -18.649 -6.765 1.00 88.75 959 LEU A C 1
ATOM 7328 O O . LEU A 1 959 ? 19.622 -19.078 -6.912 1.00 88.75 959 LEU A O 1
ATOM 7332 N N . ALA A 1 960 ? 17.736 -18.934 -5.691 1.00 85.88 960 ALA A N 1
ATOM 7333 C CA . ALA A 1 960 ? 18.213 -19.765 -4.583 1.00 85.88 960 ALA A CA 1
ATOM 7334 C C . ALA A 1 960 ? 18.678 -21.155 -5.059 1.00 85.88 960 ALA A C 1
ATOM 7336 O O . ALA A 1 960 ? 19.728 -21.645 -4.644 1.00 85.88 960 ALA A O 1
ATOM 7337 N N . ALA A 1 961 ? 17.970 -21.750 -6.026 1.00 87.56 961 ALA A N 1
ATOM 7338 C CA . ALA A 1 961 ? 18.309 -23.054 -6.593 1.00 87.56 961 ALA A CA 1
ATOM 7339 C C . ALA A 1 961 ? 19.681 -23.116 -7.301 1.00 87.56 961 ALA A C 1
ATOM 7341 O O . ALA A 1 961 ? 20.234 -24.206 -7.464 1.00 87.56 961 ALA A O 1
ATOM 7342 N N . GLU A 1 962 ? 20.246 -21.982 -7.729 1.00 86.25 962 GLU A N 1
ATOM 7343 C CA . GLU A 1 962 ? 21.568 -21.945 -8.367 1.00 86.25 962 GLU A CA 1
ATOM 7344 C C . GLU A 1 962 ? 22.731 -21.942 -7.360 1.00 86.25 962 GLU A C 1
ATOM 7346 O O . GLU A 1 962 ? 23.854 -22.275 -7.743 1.00 86.25 962 GLU A O 1
ATOM 7351 N N . THR A 1 963 ? 22.493 -21.635 -6.076 1.00 79.69 963 THR A N 1
ATOM 7352 C CA . THR A 1 963 ? 23.470 -21.758 -4.966 1.00 79.69 963 THR A CA 1
ATOM 7353 C C . THR A 1 963 ? 24.855 -21.148 -5.243 1.00 79.69 963 THR A C 1
ATOM 7355 O O . THR A 1 963 ? 25.892 -21.721 -4.908 1.00 79.69 963 THR A O 1
ATOM 7358 N N . LYS A 1 964 ? 24.901 -19.991 -5.909 1.00 91.12 964 LYS A N 1
ATOM 7359 C CA . LYS A 1 964 ? 26.159 -19.273 -6.217 1.00 91.12 964 LYS A CA 1
ATOM 7360 C C . LYS A 1 964 ? 26.095 -17.770 -5.962 1.00 91.12 964 LYS A C 1
ATOM 7362 O O . LYS A 1 964 ? 27.131 -17.113 -5.906 1.00 91.12 964 LYS A O 1
ATOM 7367 N N . TRP A 1 965 ? 24.890 -17.221 -5.839 1.00 93.75 965 TRP A N 1
ATOM 7368 C CA . TRP A 1 965 ? 24.681 -15.789 -5.679 1.00 93.75 965 TRP A CA 1
ATOM 7369 C C . TRP A 1 965 ? 25.086 -15.358 -4.274 1.00 93.75 965 TRP A C 1
ATOM 7371 O O . TRP A 1 965 ? 24.726 -16.009 -3.297 1.00 93.75 965 TRP A O 1
ATOM 7381 N N . LYS A 1 966 ? 25.842 -14.267 -4.181 1.00 92.12 966 LYS A N 1
ATOM 7382 C CA . LYS A 1 966 ? 26.282 -13.668 -2.907 1.00 92.12 966 LYS A CA 1
ATOM 7383 C C . LYS A 1 966 ? 25.764 -12.252 -2.715 1.00 92.12 966 LYS A C 1
ATOM 7385 O O . LYS A 1 966 ? 25.954 -11.656 -1.661 1.00 92.12 966 LYS A O 1
ATOM 7390 N N . TYR A 1 967 ? 25.127 -11.736 -3.752 1.00 93.50 967 TYR A N 1
ATOM 7391 C CA . TYR A 1 967 ? 24.665 -10.375 -3.875 1.00 93.50 967 TYR A CA 1
ATOM 7392 C C . TYR A 1 967 ? 23.364 -10.380 -4.668 1.00 93.50 967 TYR A C 1
ATOM 7394 O O . TYR A 1 967 ? 23.165 -11.251 -5.524 1.00 93.50 967 TYR A O 1
ATOM 7402 N N . PHE A 1 968 ? 22.509 -9.397 -4.423 1.00 94.62 968 PHE A N 1
ATOM 7403 C CA . PHE A 1 968 ? 21.264 -9.223 -5.158 1.00 94.62 968 PHE A CA 1
ATOM 7404 C C . PHE A 1 968 ? 20.982 -7.752 -5.451 1.00 94.62 968 PHE A C 1
ATOM 7406 O O . PHE A 1 968 ? 21.512 -6.851 -4.809 1.00 94.62 968 PHE A O 1
ATOM 7413 N N . GLN A 1 969 ? 20.130 -7.519 -6.439 1.00 95.69 969 GLN A N 1
ATOM 7414 C CA . GLN A 1 969 ? 19.591 -6.212 -6.790 1.00 95.69 969 GLN A CA 1
ATOM 7415 C C . GLN A 1 969 ? 18.085 -6.349 -6.995 1.00 95.69 969 GLN A C 1
ATOM 7417 O O . GLN A 1 969 ? 17.610 -7.401 -7.437 1.00 95.69 969 GLN A O 1
ATOM 7422 N N . LEU A 1 970 ? 17.344 -5.284 -6.695 1.00 96.44 970 LEU A N 1
ATOM 7423 C CA . LEU A 1 970 ? 15.896 -5.238 -6.832 1.00 96.44 970 LEU A CA 1
ATOM 7424 C C . LEU A 1 970 ? 15.477 -4.266 -7.938 1.00 96.44 970 LEU A C 1
ATOM 7426 O O . LEU A 1 970 ? 16.076 -3.203 -8.127 1.00 96.44 970 LEU A O 1
ATOM 7430 N N . ARG A 1 971 ? 14.401 -4.626 -8.639 1.00 96.50 971 ARG A N 1
ATOM 7431 C CA . ARG A 1 971 ? 13.659 -3.764 -9.559 1.00 96.50 971 ARG A CA 1
ATOM 7432 C C . ARG A 1 971 ? 12.210 -3.681 -9.105 1.00 96.50 971 ARG A C 1
ATOM 7434 O O . ARG A 1 971 ? 11.510 -4.688 -9.074 1.00 96.50 971 ARG A O 1
ATOM 7441 N N . ILE A 1 972 ? 11.758 -2.477 -8.779 1.00 96.12 972 ILE A N 1
ATOM 7442 C CA . ILE A 1 972 ? 10.395 -2.203 -8.319 1.00 96.12 972 ILE A CA 1
ATOM 7443 C C . ILE A 1 972 ? 9.630 -1.559 -9.475 1.00 96.12 972 ILE A C 1
ATOM 7445 O O . ILE A 1 972 ? 10.018 -0.498 -9.971 1.00 96.12 972 ILE A O 1
ATOM 7449 N N . THR A 1 973 ? 8.549 -2.199 -9.914 1.00 96.56 973 THR A N 1
ATOM 7450 C CA . THR A 1 973 ? 7.691 -1.718 -11.002 1.00 96.56 973 THR A CA 1
ATOM 7451 C C . THR A 1 973 ? 6.337 -1.285 -10.450 1.00 96.56 973 THR A C 1
ATOM 7453 O O . THR A 1 973 ? 5.603 -2.089 -9.882 1.00 96.56 973 THR A O 1
ATOM 7456 N N . PHE A 1 974 ? 5.998 -0.014 -10.662 1.00 96.56 974 PHE A N 1
ATOM 7457 C CA . PHE A 1 974 ? 4.697 0.579 -10.363 1.00 96.56 974 PHE A CA 1
ATOM 7458 C C . PHE A 1 974 ? 3.859 0.634 -11.641 1.00 96.56 974 PHE A C 1
ATOM 7460 O O . PHE A 1 974 ? 4.304 1.195 -12.649 1.00 96.56 974 PHE A O 1
ATOM 7467 N N . VAL A 1 975 ? 2.642 0.099 -11.588 1.00 96.19 975 VAL A N 1
ATOM 7468 C CA . VAL A 1 975 ? 1.686 0.105 -12.696 1.00 96.19 975 VAL A CA 1
ATOM 7469 C C . VAL A 1 975 ? 0.375 0.750 -12.250 1.00 96.19 975 VAL A C 1
ATOM 7471 O O . VAL A 1 975 ? -0.367 0.202 -11.435 1.00 96.19 975 VAL A O 1
ATOM 7474 N N . SER A 1 976 ? 0.078 1.928 -12.792 1.00 95.44 976 SER A N 1
ATOM 7475 C CA . SER A 1 976 ? -1.149 2.668 -12.481 1.00 95.44 976 SER A CA 1
ATOM 7476 C C . SER A 1 976 ? -2.370 2.165 -13.259 1.00 95.44 976 SER A C 1
ATOM 7478 O O . SER A 1 976 ? -2.257 1.633 -14.365 1.00 95.44 976 SER A O 1
ATOM 7480 N N . ASN A 1 977 ? -3.559 2.399 -12.702 1.00 93.19 977 ASN A N 1
ATOM 7481 C CA . ASN A 1 977 ? -4.834 2.146 -13.362 1.00 93.19 977 ASN A CA 1
ATOM 7482 C C . ASN A 1 977 ? -5.261 3.397 -14.137 1.00 93.19 977 ASN A C 1
ATOM 7484 O O . ASN A 1 977 ? -5.653 4.411 -13.549 1.00 93.19 977 ASN A O 1
ATOM 7488 N N . THR A 1 978 ? -5.205 3.322 -15.463 1.00 89.81 978 THR A N 1
ATOM 7489 C CA . THR A 1 978 ? -5.517 4.447 -16.351 1.00 89.81 978 THR A CA 1
ATOM 7490 C C . THR A 1 978 ? -7.005 4.788 -16.389 1.00 89.81 978 THR A C 1
ATOM 7492 O O . THR A 1 978 ? -7.338 5.963 -16.563 1.00 89.81 978 THR A O 1
ATOM 7495 N N . GLU A 1 979 ? -7.895 3.812 -16.197 1.00 87.44 979 GLU A N 1
ATOM 7496 C CA . GLU A 1 979 ? -9.351 4.001 -16.227 1.00 87.44 979 GLU A CA 1
ATOM 7497 C C . GLU A 1 979 ? -9.861 4.683 -14.954 1.00 87.44 979 GLU A C 1
ATOM 7499 O O . GLU A 1 979 ? -10.652 5.623 -15.019 1.00 87.44 979 GLU A O 1
ATOM 7504 N N . LYS A 1 980 ? -9.377 4.231 -13.787 1.00 85.12 980 LYS A N 1
ATOM 7505 C CA . LYS A 1 980 ? -9.784 4.763 -12.474 1.00 85.12 980 LYS A CA 1
ATOM 7506 C C . LYS A 1 980 ? -8.934 5.943 -11.991 1.00 85.12 980 LYS A C 1
ATOM 7508 O O . LYS A 1 980 ? -9.274 6.551 -10.981 1.00 85.12 980 LYS A O 1
ATOM 7513 N N . ASN A 1 981 ? -7.849 6.275 -12.694 1.00 87.19 981 ASN A N 1
ATOM 7514 C CA . ASN A 1 981 ? -6.881 7.298 -12.289 1.00 87.19 981 ASN A CA 1
ATOM 7515 C C . ASN A 1 981 ? -6.281 7.035 -10.891 1.00 87.19 981 ASN A C 1
ATOM 7517 O O . ASN A 1 981 ? -6.168 7.941 -10.066 1.00 87.19 981 ASN A O 1
ATOM 7521 N N . LEU A 1 982 ? -5.935 5.772 -10.625 1.00 89.62 982 LEU A N 1
ATOM 7522 C CA . LEU A 1 982 ? -5.339 5.320 -9.365 1.00 89.62 982 LEU A CA 1
ATOM 7523 C C . LEU A 1 982 ? -3.873 4.944 -9.588 1.00 89.62 982 LEU A C 1
ATOM 7525 O O . LEU A 1 982 ? -3.531 4.376 -10.626 1.00 89.62 982 LEU A O 1
ATOM 7529 N N . SER A 1 983 ? -3.024 5.215 -8.597 1.00 91.12 983 SER A N 1
ATOM 7530 C CA . SER A 1 983 ? -1.600 4.870 -8.625 1.00 91.12 983 SER A CA 1
ATOM 7531 C C . SER A 1 983 ? -1.231 3.992 -7.428 1.00 91.12 983 SER A C 1
ATOM 7533 O O . SER A 1 983 ? -1.723 4.255 -6.329 1.00 91.12 983 SER A O 1
ATOM 7535 N N . PRO A 1 984 ? -0.371 2.977 -7.617 1.00 93.75 984 PRO A N 1
ATOM 7536 C CA . PRO A 1 984 ? 0.149 2.174 -6.520 1.00 93.75 984 PRO A CA 1
ATOM 7537 C C . PRO A 1 984 ? 1.160 2.972 -5.687 1.00 93.75 984 PRO A C 1
ATOM 7539 O O . PRO A 1 984 ? 1.751 3.951 -6.158 1.00 93.75 984 PRO A O 1
ATOM 7542 N N . SER A 1 985 ? 1.380 2.529 -4.453 1.00 91.94 985 SER A N 1
ATOM 7543 C CA . SER A 1 985 ? 2.413 3.067 -3.568 1.00 91.94 985 SER A CA 1
ATOM 7544 C C . SER A 1 985 ? 3.099 1.953 -2.793 1.00 91.94 985 SER A C 1
ATOM 7546 O O . SER A 1 985 ? 2.508 0.903 -2.539 1.00 91.94 985 SER A O 1
ATOM 7548 N N . LEU A 1 986 ? 4.352 2.195 -2.432 1.00 93.06 986 LEU A N 1
ATOM 7549 C CA . LEU A 1 986 ? 5.149 1.309 -1.604 1.00 93.06 986 LEU A CA 1
ATOM 7550 C C . LEU A 1 986 ? 5.683 2.116 -0.430 1.00 93.06 986 LEU A C 1
ATOM 7552 O O . LEU A 1 986 ? 6.397 3.092 -0.625 1.00 93.06 986 LEU A O 1
ATOM 7556 N N . ASP A 1 987 ? 5.324 1.702 0.769 1.00 89.94 987 ASP A N 1
ATOM 7557 C CA . ASP A 1 987 ? 5.710 2.349 2.015 1.00 89.94 987 ASP A CA 1
ATOM 7558 C C . ASP A 1 987 ? 6.942 1.637 2.578 1.00 89.94 987 ASP A C 1
ATOM 7560 O O . ASP A 1 987 ? 7.921 2.278 2.937 1.00 89.94 987 ASP A O 1
ATOM 7564 N N . ALA A 1 988 ? 6.940 0.302 2.557 1.00 91.25 988 ALA A N 1
ATOM 7565 C CA . ALA A 1 988 ? 8.114 -0.492 2.885 1.00 91.25 988 ALA A CA 1
ATOM 7566 C C . ALA A 1 988 ? 8.098 -1.858 2.185 1.00 91.25 988 ALA A C 1
ATOM 7568 O O . ALA A 1 988 ? 7.039 -2.424 1.895 1.00 91.25 988 ALA A O 1
ATOM 7569 N N . TYR A 1 989 ? 9.286 -2.399 1.936 1.00 93.81 989 TYR A N 1
ATOM 7570 C CA . TYR A 1 989 ? 9.507 -3.734 1.388 1.00 93.81 989 TYR A CA 1
ATOM 7571 C C . TYR A 1 989 ? 10.485 -4.493 2.269 1.00 93.81 989 TYR A C 1
ATOM 7573 O O . TYR A 1 989 ? 11.497 -3.930 2.668 1.00 93.81 989 TYR A O 1
ATOM 7581 N N . GLY A 1 990 ? 10.248 -5.773 2.535 1.00 93.62 990 GLY A N 1
ATOM 7582 C CA . GLY A 1 990 ? 11.252 -6.580 3.212 1.00 93.62 990 GLY A CA 1
ATOM 7583 C C . GLY A 1 990 ? 11.011 -8.076 3.144 1.00 93.62 990 GLY A C 1
ATOM 7584 O O . GLY A 1 990 ? 9.959 -8.541 2.716 1.00 93.62 990 GLY A O 1
ATOM 7585 N N . PHE A 1 991 ? 12.018 -8.842 3.535 1.00 93.56 991 PHE A N 1
ATOM 7586 C CA . PHE A 1 991 ? 12.006 -10.301 3.527 1.00 93.56 991 PHE A CA 1
ATOM 7587 C C . PHE A 1 991 ? 13.047 -10.839 4.513 1.00 93.56 991 PHE A C 1
ATOM 7589 O O . PHE A 1 991 ? 13.930 -10.113 4.971 1.00 93.56 991 PHE A O 1
ATOM 7596 N N . SER A 1 992 ? 12.954 -12.128 4.822 1.00 92.62 992 SER A N 1
ATOM 7597 C CA . SER A 1 992 ? 14.022 -12.880 5.486 1.00 92.62 992 SER A CA 1
ATOM 7598 C C . SER A 1 992 ? 14.757 -13.786 4.498 1.00 92.62 992 SER A C 1
ATOM 7600 O O . SER A 1 992 ? 14.222 -14.090 3.433 1.00 92.62 992 SER A O 1
ATOM 7602 N N . TRP A 1 993 ? 15.981 -14.211 4.808 1.00 91.31 993 TRP A N 1
ATOM 7603 C CA . TRP A 1 993 ? 16.720 -15.179 3.987 1.00 91.31 993 TRP A CA 1
ATOM 7604 C C . TRP A 1 993 ? 17.701 -16.020 4.796 1.00 91.31 993 TRP A C 1
ATOM 7606 O O . TRP A 1 993 ? 18.080 -15.681 5.920 1.00 91.31 993 TRP A O 1
ATOM 7616 N N . THR A 1 994 ? 18.159 -17.096 4.162 1.00 89.75 994 THR A N 1
ATOM 7617 C CA . THR A 1 994 ? 19.223 -17.968 4.652 1.00 89.75 994 THR A CA 1
ATOM 7618 C C . THR A 1 994 ? 20.417 -17.972 3.703 1.00 89.75 994 THR A C 1
ATOM 7620 O O . THR A 1 994 ? 20.298 -17.763 2.488 1.00 89.75 994 THR A O 1
ATOM 7623 N N . VAL A 1 995 ? 21.595 -18.226 4.273 1.00 86.81 995 VAL A N 1
ATOM 7624 C CA . VAL A 1 995 ? 22.845 -18.420 3.532 1.00 86.81 995 VAL A CA 1
ATOM 7625 C C . VAL A 1 995 ? 23.596 -19.657 4.021 1.00 86.81 995 VAL A C 1
ATOM 7627 O O . VAL A 1 995 ? 23.459 -20.041 5.183 1.00 86.81 995 VAL A O 1
ATOM 7630 N N . GLN A 1 996 ? 24.395 -20.256 3.132 1.00 82.00 996 GLN A N 1
ATOM 7631 C CA . GLN A 1 996 ? 25.296 -21.383 3.430 1.00 82.00 996 GLN A CA 1
ATOM 7632 C C . GLN A 1 996 ? 26.669 -20.952 3.940 1.00 82.00 996 GLN A C 1
ATOM 7634 O O . GLN A 1 996 ? 27.204 -19.937 3.422 1.00 82.00 996 GLN A O 1
#

Radius of gyration: 37.01 Å; chains: 1; bounding box: 94×46×117 Å